Protein 3BQ9 (pdb70)

B-factor: mean 24.82, std 13.05, range [2.0, 100.19]

Secondary structure (DSSP, 8-state):
-EEEE--SSGGGG--HHHHHHHTSGGGHHHHHHHHHHHHHHHT---TTTSTTT-TT-EEEEEEETTEEEEEEES--GGGEETTEEPHHHHHHHHHHHHHHHHHHHH--HHHHHHS-HHHHHHHHHHHHHHTT---TT--S-EEEEE--SS--HHHHHHHHHHHHHHHHTT-EEEE--SSGGGTHHHHHHHHHHHHTT-SS--EEEEE-TTTTTTSPPPTT-SEEEE-SSHHHHHHHHHHH-SEEEE-S-SHHHHHHHHHHHHHHTSGGGTT----EEEEE-GGGHHHHHHHHHHHHHHT-TTGGGG-EEEES-HHHHHHHHHHHHHHHHHHHHHTT--SSS--S----GGGTS-----HHHHHT--B-TTS-HHHHHHHHHHHHHHHHHHHH-HHHHHHHHHH-SEEEEB-HHHHHHHHHHHHHHHHTT-SS-TTS----SEEEE-/-EEEE--SSGGGG--HHHHHHHHSGGGHHHHHHHHHHHHHHHT----TTHHHHSTT-EEEEEEETTEEEEEEES--GGGEETTEE-HHHHHHHHHHHHHHHHHHHH--HHHHHH--HHHHHHHHHHHHHHTT---TT--S-EEEEE--SS--HHHHHHHHHHHHHHHHTT-EEEE--SSGGGTHHHHHHHHHHHHTT-SS--EEEEE-TTTTTTSPPPTT--EEEE-SSHHHHHHHHHHH-SEEEE-S-SHHHHHHHHHHHHHHTSGGGTT----EEEEE-GGGHHHHHHHHHHHHHHT-HHHHTT-EEEES-HHHHHHHHHHHHHHHHHHHHHTT--SSS--S----HHHHSPP---HHHHHT----TTS-HHHHHHHHHHHHHHHHHHHH-HHHHHHHHHH-SEEE---HHHHHHHHHHHHHHHHTT-SS-TTS----SEEE--

Sequence (892 aa):
SLASISSPQGSSMMSLLSQLEIEERRLKASSSNSSQLYKKLFRNCCLAVLNNAGSSADIYDSYKDFEVNIIIRRERGIKKLELIEPPEEAFVVDGEVIIVGIRELLESVLRDILFTGERRYSETTDLEHADSATLTHHVVFDILRNARTTLRRPQEEPNMVVCWGGHSINEIEYKYTKKDVGYHIGLRGLNICTGCGPGAMKGPMMKGATIGHAKQRVEEGGGRYLGLTEPGIIAAEPPNPIVNELVIILPDIEKRLEAFVRCAHGIVIFPGGAGTAEELLYLLGILMMHPDNQRQSLLPVILTGPASSRDYFEALDEFIGATIGDEARQQLYKIIIDDPAAVAQHMHAGMAAVKQYRRDSGDAYYFNWTLKINNEEFQRPFSPTHENVAALNLHPDQPKERLAADLRRAFSSAIVAGNVKKDEGIRQIRKNGVFTIHGEQSLLMMKRLDELLRRAFVEEQGRMKLPGSVYNPCYKVITSLASISPQGSSMMSLLSQLEIERLKASSSNSSQLYKKLFRNCCLAVLNAGSSADIYDSYKDFEVNIIIRRERGIKKLELIEPPEEAFVVDDGGEVIVGIRELLESVLRDILFTGERYSETDLEHADSATLTHHVVFDILRNARTLRRPQEEPNMVVCWGGHSINEIEYKKYTKDVGYHIGLRGLNICTGCGPGAMKGPMKGATIGHAKQRVEEGGGRYLGLTEPGIIAAEPPNPIVNELVIILPDIIEKRLEAFVRCAHGIVIFPGGAGTAEELLYLLGILMMHPDNQRQSLPVILTGPASSRDYFEALDEFIGATIGDEARRQLYKIIIDDPAAVAQQHMHAGMAAVKQYRRRDSGDAYYFNWTLKINNEEFQRPFSPTHENVAALNLHPDQQPKERLAADLRRAFSSAIVAGNVKKDEGIRQIRKNGVFTIHGEQSLLMKRLDELLRAFVEQGRMKLPGSVYNPCYKVIT

Foldseek 3Di:
DKDWAQAPDPLQVQDPVNLVVCVDPVNVVLQVLLQLLLQLQQVQCASVVVCVVPVVWDWHWDADPVTIIIMTTSHDPSQDDPSHGDPLSSLSSVQSVQLSCVCVVPDDPCQQFPDDPVSVLVLLVVQCVSLVVFDQPDFAAEEEEAEFLADDPQFLQLLLLLLLLLLLLVGAYEYQAAHGSRPNSLNNNVNSVVVVVPPDHAYEHEYESFCCNNGPHDSSHNRYTYDHAVLSSLLNRVFQHLEYEYEYFALVSLLSLLLVLLLCVDPLNVLAQYAYEYEGEPVCPVVVVLVLVLCCVQLRPVSSVRYYYDYHDSNVSSVSSSVSSVVNSVSCVVVVHGSRTGPSRDDDCLSRNDADQALVRQAPQERESPPNSSSNSSSSSNNSVLQLCCQRGPVSVVRCVVPNAREHEYDPVSLVSVVVSNVVCQVNCRSHYPDDHDDGSYDRDD/DKDWDDAPDCLQVQDPVNLCVCPDPVNVVLQVLLQLLLQLLQVQCACQVSCVPPVVWDWHFDADPVTTIIMITSHDCSQDDPNHGDVLSSLVSVQSNQLSVVCVVPDDVCQQFPNDPVSNLVLLVSQCVSLVVFDQVDFAAEEEEAEFLAADPQFLQLLLLLLLLLLLLVGAYEYQAAHGSRCNSLNSNVNNVVVVVPPDHAYEHEYESQCCNRGPHDSSHNRYGYRHDPLSSLLNCVFAHLEYEYEYFALVSVLSLLLVLLQCLDPLNVLAQYAYEYEGEPVCPVVVVLVLVLCCVQLHPSRSVRYYYDYHDSNVSSVSSSVSSVVNSVSCVVVVHGSRTGPSRDHHCLSRNDDDLALVSQQPQECERVDNSSSNSSSSSSNSVLQLCCQGGPVSVVNCVVPNAREHEYDDVSLVSVVVSNVVCQVNCRSHYPDDHDDGSHDRDD

Nearest PDB structures (foldseek):
  3bq9-assembly1_A  TM=1.001E+00  e=6.521E-77  Idiomarina baltica OS145
  2pmb-assembly1_D  TM=9.686E-01  e=3.410E-54  Vibrio cholerae
  3gh1-assembly1_D  TM=9.567E-01  e=3.586E-54  Vibrio cholerae O1 biovar El Tor str. N16961
  2pmb-assembly1_A  TM=9.702E-01  e=1.970E-53  Vibrio cholerae
  3gh1-assembly1_A  TM=9.658E-01  e=1.387E-53  Vibrio cholerae O1 biovar El Tor str. N16961

Radius of gyration: 30.79 Å; Cα contacts (8 Å, |Δi|>4): 1807; chains: 2; bounding box: 51×89×60 Å

Structure (mmCIF, N/CA/C/O backbone):
data_3BQ9
#
_entry.id   3BQ9
#
_cell.length_a   98.415
_cell.length_b   171.857
_cell.length_c   57.362
_cell.angle_alpha   90.00
_cell.angle_beta   90.00
_cell.angle_gamma   90.00
#
_symmetry.space_group_name_H-M   'P 21 21 2'
#
loop_
_entity.id
_entity.type
_entity.pdbx_description
1 polymer 'Predicted Rossmann fold nucleotide-binding domain-containing protein'
2 non-polymer 'SULFATE ION'
3 non-polymer GLYCEROL
4 water water
#
loop_
_atom_site.group_PDB
_atom_site.id
_atom_site.type_symbol
_atom_site.label_atom_id
_atom_site.label_alt_id
_atom_site.label_comp_id
_atom_site.label_asym_id
_atom_site.label_entity_id
_atom_site.label_seq_id
_atom_site.pdbx_PDB_ins_code
_atom_site.Cartn_x
_atom_site.Cartn_y
_atom_site.Cartn_z
_atom_site.occupancy
_atom_site.B_iso_or_equiv
_atom_site.auth_seq_id
_atom_site.auth_comp_id
_atom_site.auth_asym_id
_atom_site.auth_atom_id
_atom_site.pdbx_PDB_model_num
ATOM 1 N N . SER A 1 2 ? 20.498 18.715 20.286 1.00 12.65 1 SER A N 1
ATOM 2 C CA . SER A 1 2 ? 19.608 17.597 20.742 1.00 16.85 1 SER A CA 1
ATOM 3 C C . SER A 1 2 ? 18.469 18.136 21.602 1.00 20.33 1 SER A C 1
ATOM 4 O O . SER A 1 2 ? 18.569 19.231 22.161 1.00 18.58 1 SER A O 1
ATOM 7 N N . LEU A 1 3 ? 17.426 17.322 21.749 1.00 17.72 2 LEU A N 1
ATOM 8 C CA . LEU A 1 3 ? 16.233 17.690 22.497 1.00 18.16 2 LEU A CA 1
ATOM 9 C C . LEU A 1 3 ? 15.674 16.499 23.275 1.00 18.15 2 LEU A C 1
ATOM 10 O O . LEU A 1 3 ? 15.352 15.472 22.687 1.00 11.77 2 LEU A O 1
ATOM 15 N N . ALA A 1 4 ? 15.538 16.641 24.593 1.00 13.08 3 ALA A N 1
ATOM 16 C CA . ALA A 1 4 ? 14.754 15.684 25.357 1.00 13.76 3 ALA A CA 1
ATOM 17 C C . ALA A 1 4 ? 13.458 16.359 25.819 1.00 12.74 3 ALA A C 1
ATOM 18 O O . ALA A 1 4 ? 13.478 17.316 26.599 1.00 19.41 3 ALA A O 1
ATOM 20 N N . SER A 1 5 ? 12.336 15.887 25.314 1.00 16.83 4 SER A N 1
ATOM 21 C CA . SER A 1 5 ? 11.074 16.487 25.690 1.00 10.14 4 SER A CA 1
ATOM 22 C C . SER A 1 5 ? 10.404 15.658 26.798 1.00 18.73 4 SER A C 1
ATOM 23 O O . SER A 1 5 ? 9.755 14.645 26.531 1.00 21.60 4 SER A O 1
ATOM 26 N N . ILE A 1 6 ? 10.554 16.108 28.038 1.00 16.36 5 ILE A N 1
ATOM 27 C CA . ILE A 1 6 ? 10.122 15.348 29.204 1.00 17.52 5 ILE A CA 1
ATOM 28 C C . ILE A 1 6 ? 8.679 15.655 29.634 1.00 18.31 5 ILE A C 1
ATOM 29 O O . ILE A 1 6 ? 8.305 16.818 29.791 1.00 18.52 5 ILE A O 1
ATOM 34 N N . SER A 1 7 ? 7.880 14.609 29.835 1.00 17.41 6 SER A N 1
ATOM 35 C CA A SER A 1 7 ? 6.528 14.758 30.366 0.50 13.58 6 SER A CA 1
ATOM 36 C CA B SER A 1 7 ? 6.531 14.772 30.373 0.50 15.69 6 SER A CA 1
ATOM 37 C C . SER A 1 7 ? 6.552 14.686 31.905 1.00 15.57 6 SER A C 1
ATOM 38 O O . SER A 1 7 ? 6.821 13.631 32.472 1.00 17.92 6 SER A O 1
ATOM 43 N N . PRO A 1 8 ? 6.277 15.816 32.590 1.00 19.47 7 PRO A N 1
ATOM 44 C CA . PRO A 1 8 ? 6.373 15.808 34.055 1.00 18.88 7 PRO A CA 1
ATOM 45 C C . PRO A 1 8 ? 5.224 15.015 34.665 1.00 20.10 7 PRO A C 1
ATOM 46 O O . PRO A 1 8 ? 4.148 14.952 34.080 1.00 18.85 7 PRO A O 1
ATOM 50 N N . GLN A 1 9 ? 5.457 14.377 35.805 1.00 20.85 8 GLN A N 1
ATOM 51 C CA . GLN A 1 9 ? 4.409 13.559 36.420 1.00 23.21 8 GLN A CA 1
ATOM 52 C C . GLN A 1 9 ? 3.746 14.267 37.607 1.00 24.92 8 GLN A C 1
ATOM 53 O O . GLN A 1 9 ? 2.714 13.820 38.112 1.00 28.32 8 GLN A O 1
ATOM 59 N N . GLY A 1 10 ? 4.335 15.379 38.034 1.00 24.14 9 GLY A N 1
ATOM 60 C CA . GLY A 1 10 ? 3.836 16.131 39.174 1.00 23.83 9 GLY A CA 1
ATOM 61 C C . GLY A 1 10 ? 3.063 17.369 38.772 1.00 25.83 9 GLY A C 1
ATOM 62 O O . GLY A 1 10 ? 2.439 17.405 37.703 1.00 20.76 9 GLY A O 1
ATOM 63 N N . SER A 1 11 ? 3.141 18.389 39.630 1.00 22.23 10 SER A N 1
ATOM 64 C CA A SER A 1 11 ? 2.385 19.629 39.452 0.50 22.65 10 SER A CA 1
ATOM 65 C CA B SER A 1 11 ? 2.406 19.645 39.470 0.50 22.91 10 SER A CA 1
ATOM 66 C C . SER A 1 11 ? 2.754 20.419 38.195 1.00 20.98 10 SER A C 1
ATOM 67 O O . SER A 1 11 ? 1.942 21.189 37.704 1.00 21.46 10 SER A O 1
ATOM 72 N N . MET A 1 12 ? 3.963 20.221 37.656 1.00 21.82 11 MET A N 1
ATOM 73 C CA A MET A 1 12 ? 4.347 20.906 36.422 0.50 20.47 11 MET A CA 1
ATOM 74 C CA B MET A 1 12 ? 4.356 20.899 36.409 0.50 17.57 11 MET A CA 1
ATOM 75 C C . MET A 1 12 ? 3.406 20.532 35.277 1.00 12.71 11 MET A C 1
ATOM 76 O O . MET A 1 12 ? 3.173 21.340 34.372 1.00 15.69 11 MET A O 1
ATOM 85 N N . SER A 1 13 ? 2.830 19.326 35.350 1.00 13.23 12 SER A N 1
ATOM 86 C CA . SER A 1 13 ? 1.877 18.838 34.338 1.00 15.43 12 SER A CA 1
ATOM 87 C C . SER A 1 13 ? 0.580 19.652 34.292 1.00 18.21 12 SER A C 1
ATOM 88 O O . SER A 1 13 ? -0.179 19.543 33.335 1.00 16.57 12 SER A O 1
ATOM 91 N N . LEU A 1 14 ? 0.338 20.465 35.325 1.00 16.05 13 LEU A N 1
ATOM 92 C CA . LEU A 1 14 ? -0.886 21.264 35.411 1.00 15.50 13 LEU A CA 1
ATOM 93 C C . LEU A 1 14 ? -0.651 22.780 35.406 1.00 18.29 13 LEU A C 1
ATOM 94 O O . LEU A 1 14 ? -1.527 23.550 35.803 1.00 22.77 13 LEU A O 1
ATOM 99 N N . LEU A 1 15 ? 0.529 23.214 34.971 1.00 19.43 14 LEU A N 1
ATOM 100 C CA . LEU A 1 15 ? 0.760 24.639 34.693 1.00 18.37 14 LEU A CA 1
ATOM 101 C C . LEU A 1 15 ? -0.122 25.084 33.533 1.00 19.44 14 LEU A C 1
ATOM 102 O O . LEU A 1 15 ? -0.297 24.346 32.570 1.00 24.58 14 LEU A O 1
ATOM 107 N N . SER A 1 16 ? -0.715 26.269 33.639 1.00 19.85 15 SER A N 1
ATOM 108 C CA . SER A 1 16 ? -1.534 26.780 32.555 1.00 18.52 15 SER A CA 1
ATOM 109 C C . SER A 1 16 ? -0.658 27.616 31.619 1.00 21.44 15 SER A C 1
ATOM 110 O O . SER A 1 16 ? 0.456 28.005 31.988 1.00 13.16 15 SER A O 1
ATOM 113 N N . GLN A 1 17 ? -1.160 27.865 30.411 1.00 22.44 16 GLN A N 1
ATOM 114 C CA . GLN A 1 17 ? -0.481 28.708 29.421 1.00 23.61 16 GLN A CA 1
ATOM 115 C C . GLN A 1 17 ? -0.194 30.096 29.986 1.00 19.43 16 GLN A C 1
ATOM 116 O O . GLN A 1 17 ? 0.909 30.609 29.810 1.00 23.85 16 GLN A O 1
ATOM 122 N N . LEU A 1 18 ? -1.177 30.676 30.685 1.00 26.29 17 LEU A N 1
ATOM 123 C CA . LEU A 1 18 ? -1.022 31.959 31.393 1.00 25.66 17 LEU A CA 1
ATOM 124 C C . LEU A 1 18 ? 0.193 31.958 32.316 1.00 24.01 17 LEU A C 1
ATOM 125 O O . LEU A 1 18 ? 1.006 32.884 32.284 1.00 23.79 17 LEU A O 1
ATOM 130 N N . GLU A 1 19 ? 0.315 30.900 33.119 1.00 21.90 18 GLU A N 1
ATOM 131 C CA . GLU A 1 19 ? 1.416 30.761 34.064 1.00 17.01 18 GLU A CA 1
ATOM 132 C C . GLU A 1 19 ? 2.762 30.568 33.378 1.00 19.14 18 GLU A C 1
ATOM 133 O O . GLU A 1 19 ? 3.767 31.064 33.877 1.00 17.18 18 GLU A O 1
ATOM 139 N N . ILE A 1 20 ? 2.778 29.865 32.245 1.00 16.25 19 ILE A N 1
ATOM 140 C CA . ILE A 1 20 ? 4.027 29.648 31.485 1.00 16.70 19 ILE A CA 1
ATOM 141 C C . ILE A 1 20 ? 4.480 30.976 30.865 1.00 18.80 19 ILE A C 1
ATOM 142 O O . ILE A 1 20 ? 5.657 31.327 30.926 1.00 21.09 19 ILE A O 1
ATOM 147 N N . GLU A 1 21 ? 3.521 31.725 30.322 1.00 17.73 20 GLU A N 1
ATOM 148 C CA A GLU A 1 21 ? 3.775 33.062 29.786 0.50 21.77 20 GLU A CA 1
ATOM 149 C CA B GLU A 1 21 ? 3.784 33.063 29.786 0.50 20.76 20 GLU A CA 1
ATOM 150 C C . GLU A 1 21 ? 4.370 33.992 30.850 1.00 18.89 20 GLU A C 1
ATOM 151 O O . GLU A 1 21 ? 5.285 34.762 30.568 1.00 25.12 20 GLU A O 1
ATOM 162 N N . ARG A 1 22 ? 3.842 33.893 32.072 1.00 21.32 21 ARG A N 1
ATOM 163 C CA A ARG A 1 22 ? 4.316 34.663 33.222 0.50 22.05 21 ARG A CA 1
ATOM 164 C CA B ARG A 1 22 ? 4.317 34.668 33.219 0.50 22.25 21 ARG A CA 1
ATOM 165 C C . ARG A 1 22 ? 5.780 34.349 33.521 1.00 23.38 21 ARG A C 1
ATOM 166 O O . ARG A 1 22 ? 6.594 35.254 33.703 1.00 20.43 21 ARG A O 1
ATOM 181 N N . LEU A 1 23 ? 6.114 33.061 33.553 1.00 20.81 22 LEU A N 1
ATOM 182 C CA . LEU A 1 23 ? 7.486 32.623 33.846 1.00 19.39 22 LEU A CA 1
ATOM 183 C C . LEU A 1 23 ? 8.470 33.078 32.769 1.00 21.16 22 LEU A C 1
ATOM 184 O O . LEU A 1 23 ? 9.644 33.317 33.040 1.00 18.96 22 LEU A O 1
ATOM 189 N N . LYS A 1 24 ? 7.967 33.217 31.549 1.00 18.90 23 LYS A N 1
ATOM 190 C CA . LYS A 1 24 ? 8.781 33.640 30.418 1.00 23.24 23 LYS A CA 1
ATOM 191 C C . LYS A 1 24 ? 8.825 35.162 30.236 1.00 25.25 23 LYS A C 1
ATOM 192 O O . LYS A 1 24 ? 9.467 35.649 29.303 1.00 30.31 23 LYS A O 1
ATOM 198 N N . ALA A 1 25 ? 8.140 35.906 31.107 1.00 24.89 24 ALA A N 1
ATOM 199 C CA . ALA A 1 25 ? 8.164 37.380 31.051 1.00 25.23 24 ALA A CA 1
ATOM 200 C C . ALA A 1 25 ? 9.514 37.952 31.479 1.00 28.72 24 ALA A C 1
ATOM 201 O O . ALA A 1 25 ? 10.250 37.314 32.232 1.00 24.76 24 ALA A O 1
ATOM 203 N N . SER A 1 26 ? 9.808 39.169 31.010 1.00 30.78 25 SER A N 1
ATOM 204 C CA A SER A 1 26 ? 11.061 39.859 31.326 0.50 30.60 25 SER A CA 1
ATOM 205 C CA B SER A 1 26 ? 11.062 39.858 31.324 0.50 31.34 25 SER A CA 1
ATOM 206 C C . SER A 1 26 ? 11.245 40.076 32.826 1.00 30.17 25 SER A C 1
ATOM 207 O O . SER A 1 26 ? 12.365 40.032 33.334 1.00 32.77 25 SER A O 1
ATOM 212 N N . SER A 1 27 ? 10.136 40.301 33.526 1.00 29.23 26 SER A N 1
ATOM 213 C CA . SER A 1 27 ? 10.127 40.470 34.981 1.00 31.81 26 SER A CA 1
ATOM 214 C C . SER A 1 27 ? 10.574 39.226 35.763 1.00 31.50 26 SER A C 1
ATOM 215 O O . SER A 1 27 ? 11.065 39.348 36.886 1.00 30.24 26 SER A O 1
ATOM 218 N N . ASN A 1 28 ? 10.410 38.039 35.173 1.00 27.74 27 ASN A N 1
ATOM 219 C CA . ASN A 1 28 ? 10.815 36.787 35.828 1.00 28.28 27 ASN A CA 1
ATOM 220 C C . ASN A 1 28 ? 12.074 36.136 35.240 1.00 28.92 27 ASN A C 1
ATOM 221 O O . ASN A 1 28 ? 12.336 34.958 35.504 1.00 25.90 27 ASN A O 1
ATOM 226 N N . SER A 1 29 ? 12.850 36.914 34.475 1.00 26.47 28 SER A N 1
ATOM 227 C CA A SER A 1 29 ? 14.010 36.396 33.739 0.50 24.72 28 SER A CA 1
ATOM 228 C CA B SER A 1 29 ? 14.006 36.392 33.740 0.50 26.19 28 SER A CA 1
ATOM 229 C C . SER A 1 29 ? 15.090 35.816 34.643 1.00 23.11 28 SER A C 1
ATOM 230 O O . SER A 1 29 ? 15.683 34.783 34.314 1.00 23.78 28 SER A O 1
ATOM 235 N N . GLN A 1 30 ? 15.335 36.478 35.775 1.00 18.84 29 GLN A N 1
ATOM 236 C CA . GLN A 1 30 ? 16.339 36.022 36.759 1.00 22.22 29 GLN A CA 1
ATOM 237 C C . GLN A 1 30 ? 15.957 34.675 37.378 1.00 21.30 29 GLN A C 1
ATOM 238 O O . GLN A 1 30 ? 16.809 33.798 37.579 1.00 15.52 29 GLN A O 1
ATOM 244 N N . LEU A 1 31 ? 14.661 34.529 37.647 1.00 19.62 30 LEU A N 1
ATOM 245 C CA . LEU A 1 31 ? 14.061 33.321 38.188 1.00 20.94 30 LEU A CA 1
ATOM 246 C C . LEU A 1 31 ? 14.092 32.149 37.204 1.00 22.37 30 LEU A C 1
ATOM 247 O O . LEU A 1 31 ? 14.337 31.013 37.612 1.00 19.82 30 LEU A O 1
ATOM 252 N N . TYR A 1 32 ? 13.818 32.426 35.924 1.00 16.97 31 TYR A N 1
ATOM 253 C CA . TYR A 1 32 ? 13.866 31.393 34.887 1.00 17.62 31 TYR A CA 1
ATOM 254 C C . TYR A 1 32 ? 15.293 30.913 34.686 1.00 19.74 31 TYR A C 1
ATOM 255 O O . TYR A 1 32 ? 15.506 29.719 34.474 1.00 24.38 31 TYR A O 1
ATOM 264 N N . LYS A 1 33 ? 16.258 31.835 34.771 1.00 15.47 32 LYS A N 1
ATOM 265 C CA A LYS A 1 33 ? 17.676 31.476 34.664 0.50 18.94 32 LYS A CA 1
ATOM 266 C CA B LYS A 1 33 ? 17.682 31.480 34.666 0.50 18.72 32 LYS A CA 1
ATOM 267 C C . LYS A 1 33 ? 18.120 30.602 35.839 1.00 17.06 32 LYS A C 1
ATOM 268 O O . LYS A 1 33 ? 18.833 29.613 35.652 1.00 18.14 32 LYS A O 1
ATOM 279 N N . LEU A 1 34 ? 17.680 30.963 37.044 1.00 14.98 33 LEU A N 1
ATOM 280 C CA . LEU A 1 34 ? 17.958 30.178 38.245 1.00 18.33 33 LEU A CA 1
ATOM 281 C C . LEU A 1 34 ? 17.537 28.717 38.064 1.00 13.73 33 LEU A C 1
ATOM 282 O O . LEU A 1 34 ? 18.283 27.782 38.410 1.00 16.97 33 LEU A O 1
ATOM 287 N N . PHE A 1 35 ? 16.359 28.529 37.475 1.00 13.48 34 PHE A N 1
ATOM 288 C CA . PHE A 1 35 ? 15.861 27.196 37.107 1.00 12.22 34 PHE A CA 1
ATOM 289 C C . PHE A 1 35 ? 16.751 26.480 36.084 1.00 16.39 34 PHE A C 1
ATOM 290 O O . PHE A 1 35 ? 17.071 25.300 36.261 1.00 16.39 34 PHE A O 1
ATOM 298 N N . ARG A 1 36 ? 17.178 27.197 35.045 1.00 15.38 35 ARG A N 1
ATOM 299 C CA . ARG A 1 36 ? 18.080 26.627 34.045 1.00 10.73 35 ARG A CA 1
ATOM 300 C C . ARG A 1 36 ? 19.385 26.192 34.711 1.00 12.71 35 ARG A C 1
ATOM 301 O O . ARG A 1 36 ? 19.888 25.101 34.423 1.00 10.06 35 ARG A O 1
ATOM 309 N N . ASN A 1 37 ? 19.912 27.040 35.602 1.00 8.38 36 ASN A N 1
ATOM 310 C CA . ASN A 1 37 ? 21.232 26.793 36.213 1.00 17.45 36 ASN A CA 1
ATOM 311 C C . ASN A 1 37 ? 21.165 25.616 37.166 1.00 17.36 36 ASN A C 1
ATOM 312 O O . ASN A 1 37 ? 22.089 24.817 37.227 1.00 16.66 36 ASN A O 1
ATOM 317 N N . CYS A 1 38 ? 20.062 25.519 37.905 1.00 17.09 37 CYS A N 1
ATOM 318 C CA . CYS A 1 38 ? 19.831 24.425 38.856 1.00 16.85 37 CYS A CA 1
ATOM 319 C C . CYS A 1 38 ? 19.565 23.087 38.174 1.00 16.56 37 CYS A C 1
ATOM 320 O O . CYS A 1 38 ? 20.024 22.062 38.654 1.00 14.83 37 CYS A O 1
ATOM 323 N N . CYS A 1 39 ? 18.818 23.101 37.065 1.00 10.68 38 CYS A N 1
ATOM 324 C CA . CYS A 1 39 ? 18.709 21.936 36.181 1.00 14.02 38 CYS A CA 1
ATOM 325 C C . CYS A 1 39 ? 20.043 21.427 35.675 1.00 15.33 38 CYS A C 1
ATOM 326 O O . CYS A 1 39 ? 20.260 20.221 35.659 1.00 15.05 38 CYS A O 1
ATOM 329 N N . LEU A 1 40 ? 20.920 22.340 35.252 1.00 14.57 39 LEU A N 1
ATOM 330 C CA . LEU A 1 40 ? 22.239 21.951 34.716 1.00 14.79 39 LEU A CA 1
ATOM 331 C C . LEU A 1 40 ? 23.045 21.210 35.764 1.00 16.77 39 LEU A C 1
ATOM 332 O O . LEU A 1 40 ? 23.629 20.165 35.470 1.00 12.84 39 LEU A O 1
ATOM 337 N N . ALA A 1 41 ? 23.055 21.756 36.981 1.00 13.82 40 ALA A N 1
ATOM 338 C CA . ALA A 1 41 ? 23.724 21.137 38.123 1.00 16.80 40 ALA A CA 1
ATOM 339 C C . ALA A 1 41 ? 23.224 19.718 38.386 1.00 15.04 40 ALA A C 1
ATOM 340 O O . ALA A 1 41 ? 24.013 18.814 38.622 1.00 21.40 40 ALA A O 1
ATOM 342 N N . VAL A 1 42 ? 21.918 19.515 38.320 1.00 11.85 41 VAL A N 1
ATOM 343 C CA . VAL A 1 42 ? 21.358 18.182 38.514 1.00 13.76 41 VAL A CA 1
ATOM 344 C C . VAL A 1 42 ? 21.751 17.212 37.369 1.00 17.51 41 VAL A C 1
ATOM 345 O O . VAL A 1 42 ? 22.111 16.059 37.615 1.00 15.69 41 VAL A O 1
ATOM 349 N N . LEU A 1 43 ? 21.694 17.691 36.127 1.00 16.98 42 LEU A N 1
ATOM 350 C CA . LEU A 1 43 ? 22.007 16.851 34.967 1.00 12.87 42 LEU A CA 1
ATOM 351 C C . LEU A 1 43 ? 23.478 16.447 34.851 1.00 18.90 42 LEU A C 1
ATOM 352 O O . LEU A 1 43 ? 23.761 15.325 34.439 1.00 22.26 42 LEU A O 1
ATOM 357 N N . ASN A 1 44 ? 24.395 17.353 35.196 1.00 18.00 43 ASN A N 1
ATOM 358 C CA A ASN A 1 44 ? 25.832 17.037 35.116 0.50 26.46 43 ASN A CA 1
ATOM 359 C CA B ASN A 1 44 ? 25.839 17.087 35.128 0.50 25.23 43 ASN A CA 1
ATOM 360 C C . ASN A 1 44 ? 26.448 16.654 36.466 1.00 27.81 43 ASN A C 1
ATOM 361 O O . ASN A 1 44 ? 27.641 16.879 36.722 1.00 32.44 43 ASN A O 1
ATOM 370 N N . ALA A 1 45 ? 25.640 16.037 37.325 1.00 23.29 44 ALA A N 1
ATOM 371 C CA . ALA A 1 45 ? 26.130 15.603 38.638 1.00 31.90 44 ALA A CA 1
ATOM 372 C C . ALA A 1 45 ? 27.231 14.546 38.545 1.00 38.10 44 ALA A C 1
ATOM 373 O O . ALA A 1 45 ? 28.131 14.514 39.387 1.00 43.57 44 ALA A O 1
ATOM 375 N N . GLY A 1 46 ? 27.165 13.706 37.510 1.00 42.67 45 GLY A N 1
ATOM 376 C CA . GLY A 1 46 ? 28.137 12.621 37.329 1.00 48.67 45 GLY A CA 1
ATOM 377 C C . GLY A 1 46 ? 28.456 12.358 35.869 1.00 51.65 45 GLY A C 1
ATOM 378 O O . GLY A 1 46 ? 28.823 13.278 35.137 1.00 55.52 45 GLY A O 1
ATOM 379 N N . SER A 1 51 ? 34.379 25.855 40.006 1.00 83.00 50 SER A N 1
ATOM 380 C CA . SER A 1 51 ? 33.442 24.766 40.265 1.00 83.80 50 SER A CA 1
ATOM 381 C C . SER A 1 51 ? 32.016 25.155 39.858 1.00 84.03 50 SER A C 1
ATOM 382 O O . SER A 1 51 ? 31.313 24.369 39.219 1.00 83.28 50 SER A O 1
ATOM 385 N N . SER A 1 52 ? 31.601 26.365 40.239 1.00 84.24 51 SER A N 1
ATOM 386 C CA . SER A 1 52 ? 30.387 26.990 39.701 1.00 84.21 51 SER A CA 1
ATOM 387 C C . SER A 1 52 ? 30.779 28.056 38.673 1.00 87.06 51 SER A C 1
ATOM 388 O O . SER A 1 52 ? 30.119 29.086 38.532 1.00 87.59 51 SER A O 1
ATOM 391 N N . ALA A 1 53 ? 31.882 27.788 37.978 1.00 90.95 52 ALA A N 1
ATOM 392 C CA . ALA A 1 53 ? 32.382 28.601 36.873 1.00 93.47 52 ALA A CA 1
ATOM 393 C C . ALA A 1 53 ? 33.100 27.668 35.897 1.00 94.62 52 ALA A C 1
ATOM 394 O O . ALA A 1 53 ? 33.495 28.074 34.799 1.00 94.97 52 ALA A O 1
ATOM 396 N N . ASP A 1 54 ? 33.255 26.413 36.320 1.00 96.22 53 ASP A N 1
ATOM 397 C CA . ASP A 1 54 ? 33.889 25.363 35.526 1.00 97.39 53 ASP A CA 1
ATOM 398 C C . ASP A 1 54 ? 32.906 24.679 34.579 1.00 97.67 53 ASP A C 1
ATOM 399 O O . ASP A 1 54 ? 33.208 24.507 33.395 1.00 98.31 53 ASP A O 1
ATOM 404 N N . ILE A 1 55 ? 31.739 24.288 35.095 1.00 96.96 54 ILE A N 1
ATOM 405 C CA . ILE A 1 55 ? 30.743 23.572 34.280 1.00 97.06 54 ILE A CA 1
ATOM 406 C C . ILE A 1 55 ? 29.770 24.495 33.527 1.00 94.95 54 ILE A C 1
ATOM 407 O O . ILE A 1 55 ? 29.130 24.065 32.560 1.00 94.41 54 ILE A O 1
ATOM 412 N N . TYR A 1 56 ? 29.669 25.751 33.968 1.00 92.44 55 TYR A N 1
ATOM 413 C CA . TYR A 1 56 ? 28.821 26.746 33.299 1.00 89.78 55 TYR A CA 1
ATOM 414 C C . TYR A 1 56 ? 29.402 27.209 31.958 1.00 88.22 55 TYR A C 1
ATOM 415 O O . TYR A 1 56 ? 28.654 27.578 31.049 1.00 89.19 55 TYR A O 1
ATOM 424 N N . ASP A 1 57 ? 30.730 27.182 31.842 1.00 84.00 56 ASP A N 1
ATOM 425 C CA . ASP A 1 57 ? 31.413 27.512 30.588 1.00 79.68 56 ASP A CA 1
ATOM 426 C C . ASP A 1 57 ? 31.647 26.274 29.707 1.00 75.56 56 ASP A C 1
ATOM 427 O O . ASP A 1 57 ? 32.270 26.361 28.644 1.00 75.38 56 ASP A O 1
ATOM 432 N N . SER A 1 58 ? 31.128 25.133 30.155 1.00 69.68 57 SER A N 1
ATOM 433 C CA . SER A 1 58 ? 31.276 23.864 29.446 1.00 64.48 57 SER A CA 1
ATOM 434 C C . SER A 1 58 ? 29.952 23.372 28.854 1.00 58.33 57 SER A C 1
ATOM 435 O O . SER A 1 58 ? 29.943 22.511 27.969 1.00 58.54 57 SER A O 1
ATOM 438 N N . TYR A 1 59 ? 28.844 23.915 29.358 1.00 49.29 58 TYR A N 1
ATOM 439 C CA . TYR A 1 59 ? 27.514 23.634 28.823 1.00 39.04 58 TYR A CA 1
ATOM 440 C C . TYR A 1 59 ? 26.772 24.938 28.575 1.00 35.10 58 TYR A C 1
ATOM 441 O O . TYR A 1 59 ? 25.637 25.104 29.011 1.00 30.38 58 TYR A O 1
ATOM 450 N N . LYS A 1 60 ? 27.428 25.855 27.865 1.00 29.60 59 LYS A N 1
ATOM 451 C CA . LYS A 1 60 ? 26.857 27.147 27.493 1.00 29.63 59 LYS A CA 1
ATOM 452 C C . LYS A 1 60 ? 25.609 26.987 26.623 1.00 26.94 59 LYS A C 1
ATOM 453 O O . LYS A 1 60 ? 24.683 27.797 26.704 1.00 25.88 59 LYS A O 1
ATOM 459 N N . ASP A 1 61 ? 25.593 25.923 25.817 1.00 26.56 60 ASP A N 1
ATOM 460 C CA . ASP A 1 61 ? 24.500 25.622 24.887 1.00 22.65 60 ASP A CA 1
ATOM 461 C C . ASP A 1 61 ? 23.270 25.004 25.548 1.00 21.50 60 ASP A C 1
ATOM 462 O O . ASP A 1 61 ? 22.187 24.972 24.942 1.00 18.65 60 ASP A O 1
ATOM 467 N N . PHE A 1 62 ? 23.442 24.502 26.772 1.00 15.78 61 PHE A N 1
ATOM 468 C CA . PHE A 1 62 ? 22.329 23.932 27.530 1.00 19.32 61 PHE A CA 1
ATOM 469 C C . PHE A 1 62 ? 21.249 24.980 27.822 1.00 16.91 61 PHE A C 1
ATOM 470 O O . PHE A 1 62 ? 21.542 26.088 28.291 1.00 19.53 61 PHE A O 1
ATOM 478 N N . GLU A 1 63 ? 20.003 24.622 27.536 1.00 18.55 62 GLU A N 1
ATOM 479 C CA . GLU A 1 63 ? 18.872 25.495 27.839 1.00 14.80 62 GLU A CA 1
ATOM 480 C C . GLU A 1 63 ? 17.669 24.653 28.256 1.00 12.17 62 GLU A C 1
ATOM 481 O O . GLU A 1 63 ? 17.585 23.470 27.933 1.00 15.29 62 GLU A O 1
ATOM 487 N N . VAL A 1 64 ? 16.746 25.272 28.986 1.00 12.65 63 VAL A N 1
ATOM 488 C CA . VAL A 1 64 ? 15.453 24.646 29.278 1.00 13.80 63 VAL A CA 1
ATOM 489 C C . VAL A 1 64 ? 14.329 25.421 28.597 1.00 16.46 63 VAL A C 1
ATOM 490 O O . VAL A 1 64 ? 14.472 26.617 28.316 1.00 13.42 63 VAL A O 1
ATOM 494 N N . ASN A 1 65 ? 13.221 24.735 28.333 1.00 12.97 64 ASN A N 1
ATOM 495 C CA . ASN A 1 65 ? 12.057 25.359 27.719 1.00 13.05 64 ASN A CA 1
ATOM 496 C C . ASN A 1 65 ? 10.783 24.658 28.145 1.00 15.27 64 ASN A C 1
ATOM 497 O O . ASN A 1 65 ? 10.491 23.546 27.681 1.00 19.81 64 ASN A O 1
ATOM 502 N N . ILE A 1 66 ? 10.027 25.297 29.035 1.00 13.94 65 ILE A N 1
ATOM 503 C CA . ILE A 1 66 ? 8.730 24.766 29.467 1.00 12.45 65 ILE A CA 1
ATOM 504 C C . ILE A 1 66 ? 7.707 25.249 28.460 1.00 17.24 65 ILE A C 1
ATOM 505 O O . ILE A 1 66 ? 7.596 26.459 28.233 1.00 14.04 65 ILE A O 1
ATOM 510 N N . ILE A 1 67 ? 6.977 24.313 27.848 1.00 17.53 66 ILE A N 1
ATOM 511 C CA A ILE A 1 67 ? 6.030 24.635 26.794 0.50 13.71 66 ILE A CA 1
ATOM 512 C CA B ILE A 1 67 ? 5.977 24.650 26.814 0.50 17.27 66 ILE A CA 1
ATOM 513 C C . ILE A 1 67 ? 4.774 23.732 26.846 1.00 15.05 66 ILE A C 1
ATOM 514 O O . ILE A 1 67 ? 4.867 22.537 27.166 1.00 16.17 66 ILE A O 1
ATOM 523 N N . ARG A 1 68 ? 3.616 24.309 26.545 1.00 16.52 67 ARG A N 1
ATOM 524 C CA . ARG A 1 68 ? 2.408 23.534 26.371 1.00 19.41 67 ARG A CA 1
ATOM 525 C C . ARG A 1 68 ? 2.424 22.957 24.957 1.00 16.62 67 ARG A C 1
ATOM 526 O O . ARG A 1 68 ? 2.463 23.701 23.978 1.00 15.81 67 ARG A O 1
ATOM 534 N N . ARG A 1 69 ? 2.414 21.633 24.860 1.00 14.86 68 ARG A N 1
ATOM 535 C CA . ARG A 1 69 ? 2.159 20.943 23.594 1.00 17.46 68 ARG A CA 1
ATOM 536 C C . ARG A 1 69 ? 0.739 20.361 23.592 1.00 18.33 68 ARG A C 1
ATOM 537 O O . ARG A 1 69 ? 0.064 20.402 24.625 1.00 18.14 68 ARG A O 1
ATOM 545 N N . GLU A 1 70 ? 0.284 19.822 22.453 1.00 23.39 69 GLU A N 1
ATOM 546 C CA . GLU A 1 70 ? -1.084 19.245 22.336 1.00 20.85 69 GLU A CA 1
ATOM 547 C C . GLU A 1 70 ? -1.321 18.077 23.288 1.00 23.52 69 GLU A C 1
ATOM 548 O O . GLU A 1 70 ? -2.437 17.877 23.758 1.00 29.74 69 GLU A O 1
ATOM 554 N N . ARG A 1 71 ? -0.261 17.322 23.564 1.00 21.03 70 ARG A N 1
ATOM 555 C CA . ARG A 1 71 ? -0.304 16.167 24.467 1.00 26.46 70 ARG A CA 1
ATOM 556 C C . ARG A 1 71 ? -0.023 16.533 25.930 1.00 25.04 70 ARG A C 1
ATOM 557 O O . ARG A 1 71 ? -0.043 15.663 26.796 1.00 28.12 70 ARG A O 1
ATOM 565 N N . GLY A 1 72 ? 0.237 17.812 26.196 1.00 19.50 71 GLY A N 1
ATOM 566 C CA . GLY A 1 72 ? 0.416 18.309 27.555 1.00 19.42 71 GLY A CA 1
ATOM 567 C C . GLY A 1 72 ? 1.628 19.209 27.694 1.00 18.74 71 GLY A C 1
ATOM 568 O O . GLY A 1 72 ? 2.264 19.563 26.702 1.00 19.59 71 GLY A O 1
ATOM 569 N N . ILE A 1 73 ? 1.938 19.571 28.937 1.00 16.26 72 ILE A N 1
ATOM 570 C CA . ILE A 1 73 ? 3.083 20.418 29.266 1.00 15.77 72 ILE A CA 1
ATOM 571 C C . ILE A 1 73 ? 4.355 19.598 29.139 1.00 15.05 72 ILE A C 1
ATOM 572 O O . ILE A 1 73 ? 4.416 18.474 29.621 1.00 19.19 72 ILE A O 1
ATOM 577 N N . LYS A 1 74 ? 5.376 20.162 28.506 1.00 15.63 73 LYS A N 1
ATOM 578 C CA A LYS A 1 74 ? 6.643 19.468 28.367 0.50 13.36 73 LYS A CA 1
ATOM 579 C CA B LYS A 1 74 ? 6.645 19.472 28.362 0.50 11.04 73 LYS A CA 1
ATOM 580 C C . LYS A 1 74 ? 7.788 20.300 28.923 1.00 9.97 73 LYS A C 1
ATOM 581 O O . LYS A 1 74 ? 7.788 21.526 28.806 1.00 14.10 73 LYS A O 1
ATOM 592 N N . LEU A 1 75 ? 8.747 19.618 29.539 1.00 13.12 74 LEU A N 1
ATOM 593 C CA . LEU A 1 75 ? 10.009 20.237 29.922 1.00 11.90 74 LEU A CA 1
ATOM 594 C C . LEU A 1 75 ? 10.995 19.827 28.841 1.00 14.42 74 LEU A C 1
ATOM 595 O O . LEU A 1 75 ? 11.378 18.667 28.761 1.00 16.25 74 LEU A O 1
ATOM 600 N N . GLU A 1 76 ? 11.374 20.777 27.993 1.00 13.90 75 GLU A N 1
ATOM 601 C CA . GLU A 1 76 ? 12.404 20.535 26.996 1.00 15.74 75 GLU A CA 1
ATOM 602 C C . GLU A 1 76 ? 13.776 20.812 27.604 1.00 15.61 75 GLU A C 1
ATOM 603 O O . GLU A 1 76 ? 14.006 21.884 28.175 1.00 14.30 75 GLU A O 1
ATOM 609 N N . LEU A 1 77 ? 14.661 19.825 27.506 1.00 15.36 76 LEU A N 1
ATOM 610 C CA . LEU A 1 77 ? 16.077 20.001 27.818 1.00 17.17 76 LEU A CA 1
ATOM 611 C C . LEU A 1 77 ? 16.818 20.027 26.494 1.00 12.44 76 LEU A C 1
ATOM 612 O O . LEU A 1 77 ? 16.753 19.077 25.708 1.00 12.58 76 LEU A O 1
ATOM 617 N N . ILE A 1 78 ? 17.509 21.134 26.260 1.00 12.45 77 ILE A N 1
ATOM 618 C CA . ILE A 1 78 ? 18.132 21.402 24.985 1.00 12.94 77 ILE A CA 1
ATOM 619 C C . ILE A 1 78 ? 19.627 21.280 25.214 1.00 11.49 77 ILE A C 1
ATOM 620 O O . ILE A 1 78 ? 20.186 21.958 26.070 1.00 17.24 77 ILE A O 1
ATOM 625 N N . GLU A 1 79 ? 20.247 20.370 24.474 1.00 15.17 78 GLU A N 1
ATOM 626 C CA . GLU A 1 79 ? 21.649 20.015 24.672 1.00 17.15 78 GLU A CA 1
ATOM 627 C C . GLU A 1 79 ? 21.999 19.682 26.142 1.00 17.47 78 GLU A C 1
ATOM 628 O O . GLU A 1 79 ? 22.925 20.276 26.699 1.00 19.28 78 GLU A O 1
ATOM 634 N N . PRO A 1 80 ? 21.259 18.737 26.774 1.00 15.63 79 PRO A N 1
ATOM 635 C CA . PRO A 1 80 ? 21.600 18.376 28.151 1.00 16.88 79 PRO A CA 1
ATOM 636 C C . PRO A 1 80 ? 22.841 17.477 28.199 1.00 21.66 79 PRO A C 1
ATOM 637 O O . PRO A 1 80 ? 23.171 16.838 27.187 1.00 19.31 79 PRO A O 1
ATOM 641 N N . PRO A 1 81 ? 23.535 17.433 29.360 1.00 22.70 80 PRO A N 1
ATOM 642 C CA . PRO A 1 81 ? 24.596 16.447 29.603 1.00 21.90 80 PRO A CA 1
ATOM 643 C C . PRO A 1 81 ? 24.109 15.020 29.333 1.00 25.11 80 PRO A C 1
ATOM 644 O O . PRO A 1 81 ? 23.033 14.628 29.800 1.00 22.86 80 PRO A O 1
ATOM 648 N N . GLU A 1 82 ? 24.889 14.257 28.575 1.00 25.79 81 GLU A N 1
ATOM 649 C CA . GLU A 1 82 ? 24.456 12.928 28.144 1.00 30.58 81 GLU A CA 1
ATOM 650 C C . GLU A 1 82 ? 24.468 11.869 29.260 1.00 25.41 81 GLU A C 1
ATOM 651 O O . GLU A 1 82 ? 23.731 10.890 29.184 1.00 28.48 81 GLU A O 1
ATOM 657 N N . GLU A 1 83 ? 25.273 12.095 30.300 1.00 27.10 82 GLU A N 1
ATOM 658 C CA . GLU A 1 83 ? 25.362 11.210 31.480 1.00 28.39 82 GLU A CA 1
ATOM 659 C C . GLU A 1 83 ? 24.010 11.033 32.181 1.00 26.48 82 GLU A C 1
ATOM 660 O O . GLU A 1 83 ? 23.765 10.045 32.869 1.00 28.63 82 GLU A O 1
ATOM 666 N N . ALA A 1 84 ? 23.129 12.003 31.989 1.00 19.98 83 ALA A N 1
ATOM 667 C CA . ALA A 1 84 ? 21.832 11.996 32.631 1.00 13.76 83 ALA A CA 1
ATOM 668 C C . ALA A 1 84 ? 20.852 11.074 31.913 1.00 16.34 83 ALA A C 1
ATOM 669 O O . ALA A 1 84 ? 19.705 10.952 32.325 1.00 15.99 83 ALA A O 1
ATOM 671 N N . PHE A 1 85 ? 21.306 10.440 30.833 1.00 10.20 84 PHE A N 1
ATOM 672 C CA . PHE A 1 85 ? 20.440 9.633 29.962 1.00 16.03 84 PHE A CA 1
ATOM 673 C C . PHE A 1 85 ? 20.999 8.240 29.721 1.00 20.27 84 PHE A C 1
ATOM 674 O O . PHE A 1 85 ? 22.215 8.048 29.609 1.00 23.19 84 PHE A O 1
ATOM 682 N N . VAL A 1 86 ? 20.098 7.268 29.672 1.00 22.16 85 VAL A N 1
ATOM 683 C CA A VAL A 1 86 ? 20.436 5.879 29.365 0.50 23.39 85 VAL A CA 1
ATOM 684 C CA B VAL A 1 86 ? 20.473 5.907 29.304 0.50 27.03 85 VAL A CA 1
ATOM 685 C C . VAL A 1 86 ? 19.553 5.472 28.178 1.00 28.85 85 VAL A C 1
ATOM 686 O O . VAL A 1 86 ? 18.325 5.483 28.302 1.00 32.86 85 VAL A O 1
ATOM 693 N N . ASP A 1 87 ? 20.177 5.148 27.042 1.00 36.97 86 ASP A N 1
ATOM 694 C CA . ASP A 1 87 ? 19.482 4.874 25.772 1.00 42.97 86 ASP A CA 1
ATOM 695 C C . ASP A 1 87 ? 18.523 5.996 25.352 1.00 39.38 86 ASP A C 1
ATOM 696 O O . ASP A 1 87 ? 17.468 5.736 24.767 1.00 42.67 86 ASP A O 1
ATOM 701 N N . GLY A 1 88 ? 18.894 7.235 25.674 1.00 35.02 87 GLY A N 1
ATOM 702 C CA . GLY A 1 88 ? 18.116 8.412 25.285 1.00 31.81 87 GLY A CA 1
ATOM 703 C C . GLY A 1 88 ? 16.946 8.799 26.177 1.00 26.23 87 GLY A C 1
ATOM 704 O O . GLY A 1 88 ? 16.343 9.851 25.968 1.00 27.14 87 GLY A O 1
ATOM 705 N N . GLU A 1 89 ? 16.625 7.960 27.165 1.00 24.17 88 GLU A N 1
ATOM 706 C CA . GLU A 1 89 ? 15.575 8.247 28.157 1.00 24.25 88 GLU A CA 1
ATOM 707 C C . GLU A 1 89 ? 16.220 8.820 29.410 1.00 25.56 88 GLU A C 1
ATOM 708 O O . GLU A 1 89 ? 17.272 8.322 29.847 1.00 20.07 88 GLU A O 1
ATOM 714 N N . VAL A 1 90 ? 15.594 9.848 29.993 1.00 17.56 89 VAL A N 1
ATOM 715 C CA . VAL A 1 90 ? 16.129 10.485 31.191 1.00 18.46 89 VAL A CA 1
ATOM 716 C C . VAL A 1 90 ? 16.017 9.495 32.352 1.00 10.10 89 VAL A C 1
ATOM 717 O O . VAL A 1 90 ? 15.011 8.784 32.470 1.00 12.52 89 VAL A O 1
ATOM 721 N N . ILE A 1 91 ? 17.080 9.398 33.149 1.00 13.17 90 ILE A N 1
ATOM 722 C CA A ILE A 1 91 ? 17.070 8.574 34.359 0.50 14.55 90 ILE A CA 1
ATOM 723 C CA B ILE A 1 91 ? 17.067 8.562 34.344 0.50 12.05 90 ILE A CA 1
ATOM 724 C C . ILE A 1 91 ? 15.894 9.052 35.207 1.00 12.03 90 ILE A C 1
ATOM 725 O O . ILE A 1 91 ? 15.755 10.238 35.452 1.00 16.94 90 ILE A O 1
ATOM 734 N N . VAL A 1 92 ? 15.037 8.124 35.615 1.00 14.26 91 VAL A N 1
ATOM 735 C CA . VAL A 1 92 ? 13.798 8.465 36.330 1.00 14.91 91 VAL A CA 1
ATOM 736 C C . VAL A 1 92 ? 13.996 9.380 37.547 1.00 15.01 91 VAL A C 1
ATOM 737 O O . VAL A 1 92 ? 13.247 10.349 37.713 1.00 15.64 91 VAL A O 1
ATOM 741 N N . GLY A 1 93 ? 15.013 9.094 38.362 1.00 10.42 92 GLY A N 1
ATOM 742 C CA . GLY A 1 93 ? 15.283 9.874 39.576 1.00 13.02 92 GLY A CA 1
ATOM 743 C C . GLY A 1 93 ? 15.720 11.293 39.267 1.00 18.34 92 GLY A C 1
ATOM 744 O O . GLY A 1 93 ? 15.336 12.229 39.977 1.00 15.75 92 GLY A O 1
ATOM 745 N N . ILE A 1 94 ? 16.530 11.438 38.213 1.00 10.32 93 ILE A N 1
ATOM 746 C CA . ILE A 1 94 ? 16.854 12.737 37.627 1.00 13.96 93 ILE A CA 1
ATOM 747 C C . ILE A 1 94 ? 15.602 13.521 37.212 1.00 12.42 93 ILE A C 1
ATOM 748 O O . ILE A 1 94 ? 15.501 14.710 37.527 1.00 15.80 93 ILE A O 1
ATOM 753 N N . ARG A 1 95 ? 14.638 12.871 36.556 1.00 13.54 94 ARG A N 1
ATOM 754 C CA . ARG A 1 95 ? 13.370 13.563 36.261 1.00 11.77 94 ARG A CA 1
ATOM 755 C C . ARG A 1 95 ? 12.672 14.042 37.530 1.00 16.35 94 ARG A C 1
ATOM 756 O O . ARG A 1 95 ? 12.141 15.161 37.574 1.00 12.30 94 ARG A O 1
ATOM 764 N N . GLU A 1 96 ? 12.678 13.198 38.560 1.00 18.10 95 GLU A N 1
ATOM 765 C CA . GLU A 1 96 ? 12.104 13.576 39.840 1.00 13.91 95 GLU A CA 1
ATOM 766 C C . GLU A 1 96 ? 12.857 14.754 40.442 1.00 8.00 95 GLU A C 1
ATOM 767 O O . GLU A 1 96 ? 12.240 15.693 40.928 1.00 10.55 95 GLU A O 1
ATOM 773 N N . LEU A 1 97 ? 14.183 14.749 40.354 1.00 13.69 96 LEU A N 1
ATOM 774 C CA . LEU A 1 97 ? 14.959 15.887 40.835 1.00 6.75 96 LEU A CA 1
ATOM 775 C C . LEU A 1 97 ? 14.641 17.188 40.090 1.00 13.92 96 LEU A C 1
ATOM 776 O O . LEU A 1 97 ? 14.416 18.218 40.732 1.00 13.85 96 LEU A O 1
ATOM 781 N N . LEU A 1 98 ? 14.588 17.133 38.753 1.00 9.55 97 LEU A N 1
ATOM 782 C CA . LEU A 1 98 ? 14.232 18.292 37.933 1.00 13.04 97 LEU A CA 1
ATOM 783 C C . LEU A 1 98 ? 12.864 18.858 38.340 1.00 11.95 97 LEU A C 1
ATOM 784 O O . LEU A 1 98 ? 12.685 20.072 38.405 1.00 12.39 97 LEU A O 1
ATOM 789 N N . GLU A 1 99 ? 11.915 17.977 38.626 1.00 14.35 98 GLU A N 1
ATOM 790 C CA . GLU A 1 99 ? 10.577 18.414 39.038 1.00 12.63 98 GLU A CA 1
ATOM 791 C C . GLU A 1 99 ? 10.567 19.107 40.415 1.00 17.75 98 GLU A C 1
ATOM 792 O O . GLU A 1 99 ? 9.788 20.055 40.638 1.00 16.42 98 GLU A O 1
ATOM 798 N N . SER A 1 100 ? 11.452 18.670 41.319 1.00 14.11 99 SER A N 1
ATOM 799 C CA . SER A 1 100 ? 11.534 19.266 42.650 1.00 15.87 99 SER A CA 1
ATOM 800 C C . SER A 1 100 ? 12.249 20.617 42.624 1.00 13.84 99 SER A C 1
ATOM 801 O O . SER A 1 100 ? 12.011 21.479 43.478 1.00 12.12 99 SER A O 1
ATOM 804 N N . VAL A 1 101 ? 13.163 20.772 41.671 1.00 12.64 100 VAL A N 1
ATOM 805 C CA . VAL A 1 101 ? 13.863 22.044 41.462 1.00 12.41 100 VAL A CA 1
ATOM 806 C C . VAL A 1 101 ? 12.839 23.114 41.081 1.00 15.80 100 VAL A C 1
ATOM 807 O O . VAL A 1 101 ? 12.798 24.200 41.689 1.00 11.57 100 VAL A O 1
ATOM 811 N N . LEU A 1 102 ? 11.976 22.792 40.117 1.00 13.19 101 LEU A N 1
ATOM 812 C CA . LEU A 1 102 ? 11.005 23.778 39.649 1.00 15.20 101 LEU A CA 1
ATOM 813 C C . LEU A 1 102 ? 10.000 24.109 40.758 1.00 12.49 101 LEU A C 1
ATOM 814 O O . LEU A 1 102 ? 9.663 25.286 40.955 1.00 13.84 101 LEU A O 1
ATOM 819 N N . ARG A 1 103 ? 9.540 23.070 41.462 1.00 13.06 102 ARG A N 1
ATOM 820 C CA . ARG A 1 103 ? 8.626 23.224 42.599 1.00 15.67 102 ARG A CA 1
ATOM 821 C C . ARG A 1 103 ? 9.162 24.262 43.574 1.00 14.63 102 ARG A C 1
ATOM 822 O O . ARG A 1 103 ? 8.472 25.227 43.858 1.00 15.64 102 ARG A O 1
ATOM 830 N N . ASP A 1 104 ? 10.412 24.101 44.014 1.00 17.35 103 ASP A N 1
ATOM 831 C CA . ASP A 1 104 ? 11.017 25.010 44.982 1.00 14.58 103 ASP A CA 1
ATOM 832 C C . ASP A 1 104 ? 11.280 26.408 44.436 1.00 16.62 103 ASP A C 1
ATOM 833 O O . ASP A 1 104 ? 11.064 27.397 45.142 1.00 15.56 103 ASP A O 1
ATOM 838 N N . ILE A 1 105 ? 11.765 26.499 43.200 1.00 13.56 104 ILE A N 1
ATOM 839 C CA . ILE A 1 105 ? 12.067 27.813 42.590 1.00 12.38 104 ILE A CA 1
ATOM 840 C C . ILE A 1 105 ? 10.812 28.690 42.407 1.00 14.97 104 ILE A C 1
ATOM 841 O O . ILE A 1 105 ? 10.827 29.888 42.723 1.00 15.34 104 ILE A O 1
ATOM 846 N N . LEU A 1 106 ? 9.717 28.075 41.970 1.00 10.57 105 LEU A N 1
ATOM 847 C CA . LEU A 1 106 ? 8.473 28.814 41.761 1.00 15.29 105 LEU A CA 1
ATOM 848 C C . LEU A 1 106 ? 7.813 29.151 43.087 1.00 15.93 105 LEU A C 1
ATOM 849 O O . LEU A 1 106 ? 7.264 30.240 43.234 1.00 23.34 105 LEU A O 1
ATOM 854 N N . PHE A 1 107 ? 7.874 28.227 44.046 1.00 15.59 106 PHE A N 1
ATOM 855 C CA . PHE A 1 107 ? 7.290 28.472 45.365 1.00 15.79 106 PHE A CA 1
ATOM 856 C C . PHE A 1 107 ? 7.924 29.686 46.026 1.00 17.64 106 PHE A C 1
ATOM 857 O O . PHE A 1 107 ? 7.223 30.627 46.381 1.00 22.03 106 PHE A O 1
ATOM 865 N N . THR A 1 108 ? 9.250 29.662 46.169 1.00 16.76 107 THR A N 1
ATOM 866 C CA . THR A 1 108 ? 9.986 30.755 46.779 1.00 18.11 107 THR A CA 1
ATOM 867 C C . THR A 1 108 ? 9.828 32.036 45.976 1.00 22.06 107 THR A C 1
ATOM 868 O O . THR A 1 108 ? 9.518 33.083 46.547 1.00 26.11 107 THR A O 1
ATOM 872 N N . GLY A 1 109 ? 10.004 31.929 44.658 1.00 21.24 108 GLY A N 1
ATOM 873 C CA . GLY A 1 109 ? 9.919 33.071 43.738 1.00 19.84 108 GLY A CA 1
ATOM 874 C C . GLY A 1 109 ? 8.592 33.807 43.734 1.00 24.54 108 GLY A C 1
ATOM 875 O O . GLY A 1 109 ? 8.553 35.002 43.445 1.00 28.05 108 GLY A O 1
ATOM 876 N N . GLU A 1 110 ? 7.510 33.103 44.064 1.00 26.07 109 GLU A N 1
ATOM 877 C CA . GLU A 1 110 ? 6.167 33.683 44.069 1.00 29.91 109 GLU A CA 1
ATOM 878 C C . GLU A 1 110 ? 5.721 34.215 45.432 1.00 28.39 109 GLU A C 1
ATOM 879 O O . GLU A 1 110 ? 4.784 35.007 45.515 1.00 30.02 109 GLU A O 1
ATOM 885 N N . ARG A 1 111 ? 6.398 33.802 46.495 1.00 26.63 110 ARG A N 1
ATOM 886 C CA A ARG A 1 111 ? 5.963 34.156 47.842 0.50 26.95 110 ARG A CA 1
ATOM 887 C CA B ARG A 1 111 ? 5.964 34.146 47.847 0.50 26.86 110 ARG A CA 1
ATOM 888 C C . ARG A 1 111 ? 6.928 35.060 48.577 1.00 24.95 110 ARG A C 1
ATOM 889 O O . ARG A 1 111 ? 6.517 35.835 49.443 1.00 32.79 110 ARG A O 1
ATOM 904 N N . TYR A 1 112 ? 8.205 34.966 48.236 1.00 24.77 111 TYR A N 1
ATOM 905 C CA . TYR A 1 112 ? 9.203 35.743 48.943 1.00 29.58 111 TYR A CA 1
ATOM 906 C C . TYR A 1 112 ? 10.063 36.587 48.013 1.00 34.51 111 TYR A C 1
ATOM 907 O O . TYR A 1 112 ? 10.728 36.072 47.108 1.00 30.85 111 TYR A O 1
ATOM 916 N N . SER A 1 113 ? 10.033 37.896 48.255 1.00 36.42 112 SER A N 1
ATOM 917 C CA . SER A 1 113 ? 10.917 38.830 47.580 1.00 36.00 112 SER A CA 1
ATOM 918 C C . SER A 1 113 ? 12.322 38.687 48.159 1.00 37.01 112 SER A C 1
ATOM 919 O O . SER A 1 113 ? 12.497 38.103 49.228 1.00 33.31 112 SER A O 1
ATOM 922 N N . GLU A 1 114 ? 13.318 39.220 47.453 1.00 41.49 113 GLU A N 1
ATOM 923 C CA . GLU A 1 114 ? 14.697 39.191 47.930 1.00 44.29 113 GLU A CA 1
ATOM 924 C C . GLU A 1 114 ? 14.864 39.946 49.261 1.00 41.42 113 GLU A C 1
ATOM 925 O O . GLU A 1 114 ? 15.674 39.540 50.091 1.00 42.83 113 GLU A O 1
ATOM 931 N N . THR A 1 115 ? 14.085 41.017 49.459 1.00 39.00 114 THR A N 1
ATOM 932 C CA A THR A 1 115 ? 14.124 41.806 50.697 0.50 38.91 114 THR A CA 1
ATOM 933 C CA B THR A 1 115 ? 14.137 41.794 50.704 0.50 39.24 114 THR A CA 1
ATOM 934 C C . THR A 1 115 ? 13.604 41.003 51.901 1.00 36.82 114 THR A C 1
ATOM 935 O O . THR A 1 115 ? 14.153 41.089 53.001 1.00 36.01 114 THR A O 1
ATOM 942 N N . ASP A 1 116 ? 12.547 40.221 51.678 1.00 34.27 115 ASP A N 1
ATOM 943 C CA . ASP A 1 116 ? 12.012 39.308 52.687 1.00 36.33 115 ASP A CA 1
ATOM 944 C C . ASP A 1 116 ? 13.039 38.260 53.108 1.00 32.22 115 ASP A C 1
ATOM 945 O O . ASP A 1 116 ? 13.204 37.995 54.293 1.00 36.38 115 ASP A O 1
ATOM 950 N N . LEU A 1 117 ? 13.722 37.676 52.127 1.00 28.33 116 LEU A N 1
ATOM 951 C CA . LEU A 1 117 ? 14.724 36.627 52.361 1.00 29.81 116 LEU A CA 1
ATOM 952 C C . LEU A 1 117 ? 15.980 37.154 53.067 1.00 31.73 116 LEU A C 1
ATOM 953 O O . LEU A 1 117 ? 16.590 36.453 53.891 1.00 21.83 116 LEU A O 1
ATOM 958 N N . GLU A 1 118 ? 16.349 38.395 52.748 1.00 33.47 117 GLU A N 1
ATOM 959 C CA . GLU A 1 118 ? 17.553 39.023 53.302 1.00 39.08 117 GLU A CA 1
ATOM 960 C C . GLU A 1 118 ? 17.322 39.749 54.630 1.00 36.61 117 GLU A C 1
ATOM 961 O O . GLU A 1 118 ? 18.189 39.706 55.506 1.00 31.46 117 GLU A O 1
ATOM 967 N N . HIS A 1 119 ? 16.165 40.404 54.783 1.00 29.33 118 HIS A N 1
ATOM 968 C CA . HIS A 1 119 ? 16.013 41.418 55.842 1.00 31.77 118 HIS A CA 1
ATOM 969 C C . HIS A 1 119 ? 14.959 41.186 56.925 1.00 28.39 118 HIS A C 1
ATOM 970 O O . HIS A 1 119 ? 14.881 41.960 57.868 1.00 23.43 118 HIS A O 1
ATOM 977 N N . ALA A 1 120 ? 14.185 40.109 56.823 1.00 28.25 119 ALA A N 1
ATOM 978 C CA . ALA A 1 120 ? 13.098 39.879 57.780 1.00 26.33 119 ALA A CA 1
ATOM 979 C C . ALA A 1 120 ? 13.604 39.498 59.170 1.00 23.13 119 ALA A C 1
ATOM 980 O O . ALA A 1 120 ? 14.786 39.166 59.342 1.00 23.52 119 ALA A O 1
ATOM 982 N N . ASP A 1 121 ? 12.717 39.566 60.164 1.00 22.41 120 ASP A N 1
ATOM 983 C CA . ASP A 1 121 ? 13.090 39.179 61.520 1.00 24.58 120 ASP A CA 1
ATOM 984 C C . ASP A 1 121 ? 13.307 37.674 61.632 1.00 23.84 120 ASP A C 1
ATOM 985 O O . ASP A 1 121 ? 12.893 36.914 60.742 1.00 20.07 120 ASP A O 1
ATOM 990 N N . SER A 1 122 ? 13.973 37.274 62.711 1.00 24.28 121 SER A N 1
ATOM 991 C CA . SER A 1 122 ? 14.330 35.882 62.973 1.00 22.50 121 SER A CA 1
ATOM 992 C C . SER A 1 122 ? 13.169 34.904 62.793 1.00 21.42 121 SER A C 1
ATOM 993 O O . SER A 1 122 ? 13.300 33.911 62.068 1.00 16.47 121 SER A O 1
ATOM 996 N N . ALA A 1 123 ? 12.029 35.198 63.415 1.00 21.74 122 ALA A N 1
ATOM 997 C CA . ALA A 1 123 ? 10.876 34.294 63.347 1.00 18.70 122 ALA A CA 1
ATOM 998 C C . ALA A 1 123 ? 10.347 34.135 61.920 1.00 16.37 122 ALA A C 1
ATOM 999 O O . ALA A 1 123 ? 9.976 33.036 61.532 1.00 15.60 122 ALA A O 1
ATOM 1001 N N . THR A 1 124 ? 10.341 35.222 61.143 1.00 16.82 123 THR A N 1
ATOM 1002 C CA . THR A 1 124 ? 9.932 35.176 59.742 1.00 16.12 123 THR A CA 1
ATOM 1003 C C . THR A 1 124 ? 10.883 34.310 58.914 1.00 14.64 123 THR A C 1
ATOM 1004 O O . THR A 1 124 ? 10.432 33.490 58.120 1.00 16.06 123 THR A O 1
ATOM 1008 N N . LEU A 1 125 ? 12.191 34.490 59.117 1.00 19.24 124 LEU A N 1
ATOM 1009 C CA . LEU A 1 125 ? 13.186 33.670 58.427 1.00 15.32 124 LEU A CA 1
ATOM 1010 C C . LEU A 1 125 ? 12.945 32.195 58.726 1.00 15.55 124 LEU A C 1
ATOM 1011 O O . LEU A 1 125 ? 12.899 31.375 57.814 1.00 16.31 124 LEU A O 1
ATOM 1016 N N . THR A 1 126 ? 12.736 31.878 60.000 1.00 14.93 125 THR A N 1
ATOM 1017 C CA . THR A 1 126 ? 12.466 30.506 60.421 1.00 11.86 125 THR A CA 1
ATOM 1018 C C . THR A 1 126 ? 11.193 29.963 59.752 1.00 8.23 125 THR A C 1
ATOM 1019 O O . THR A 1 126 ? 11.166 28.820 59.278 1.00 9.83 125 THR A O 1
ATOM 1023 N N . HIS A 1 127 ? 10.155 30.790 59.672 1.00 15.58 126 HIS A N 1
ATOM 1024 C CA A HIS A 1 127 ? 8.903 30.388 59.025 0.50 11.09 126 HIS A CA 1
ATOM 1025 C CA B HIS A 1 127 ? 8.900 30.373 59.032 0.50 9.71 126 HIS A CA 1
ATOM 1026 C C . HIS A 1 127 ? 9.057 30.198 57.519 1.00 14.79 126 HIS A C 1
ATOM 1027 O O . HIS A 1 127 ? 8.366 29.370 56.916 1.00 14.29 126 HIS A O 1
ATOM 1040 N N . VAL A 1 128 ? 9.968 30.960 56.909 1.00 13.67 127 VAL A N 1
ATOM 1041 C CA . VAL A 1 128 ? 10.275 30.771 55.479 1.00 16.23 127 VAL A CA 1
ATOM 1042 C C . VAL A 1 128 ? 10.788 29.343 55.232 1.00 13.16 127 VAL A C 1
ATOM 1043 O O . VAL A 1 128 ? 10.292 28.650 54.339 1.00 19.72 127 VAL A O 1
ATOM 1047 N N . VAL A 1 129 ? 11.751 28.906 56.039 1.00 15.15 128 VAL A N 1
ATOM 1048 C CA . VAL A 1 129 ? 12.336 27.558 55.923 1.00 15.32 128 VAL A CA 1
ATOM 1049 C C . VAL A 1 129 ? 11.259 26.483 56.100 1.00 17.78 128 VAL A C 1
ATOM 1050 O O . VAL A 1 129 ? 11.107 25.613 55.242 1.00 15.46 128 VAL A O 1
ATOM 1054 N N . PHE A 1 130 ? 10.506 26.578 57.200 1.00 13.11 129 PHE A N 1
ATOM 1055 C CA . PHE A 1 130 ? 9.334 25.731 57.437 1.00 14.87 129 PHE A CA 1
ATOM 1056 C C . PHE A 1 130 ? 8.405 25.652 56.218 1.00 10.39 129 PHE A C 1
ATOM 1057 O O . PHE A 1 130 ? 8.019 24.562 55.818 1.00 10.83 129 PHE A O 1
ATOM 1065 N N . ASP A 1 131 ? 8.050 26.807 55.658 1.00 13.59 130 ASP A N 1
ATOM 1066 C CA . ASP A 1 131 ? 7.111 26.921 54.529 1.00 15.72 130 ASP A CA 1
ATOM 1067 C C . ASP A 1 131 ? 7.588 26.133 53.299 1.00 14.40 130 ASP A C 1
ATOM 1068 O O . ASP A 1 131 ? 6.828 25.373 52.704 1.00 12.53 130 ASP A O 1
ATOM 1073 N N . ILE A 1 132 ? 8.865 26.296 52.953 1.00 15.84 131 ILE A N 1
ATOM 1074 C CA . ILE A 1 132 ? 9.468 25.597 51.814 1.00 13.66 131 ILE A CA 1
ATOM 1075 C C . ILE A 1 132 ? 9.519 24.086 52.051 1.00 15.05 131 ILE A C 1
ATOM 1076 O O . ILE A 1 132 ? 9.093 23.315 51.187 1.00 19.85 131 ILE A O 1
ATOM 1081 N N . LEU A 1 133 ? 10.021 23.674 53.220 1.00 19.93 132 LEU A N 1
ATOM 1082 C CA . LEU A 1 133 ? 10.098 22.254 53.588 1.00 17.35 132 LEU A CA 1
ATOM 1083 C C . LEU A 1 133 ? 8.719 21.608 53.601 1.00 16.47 132 LEU A C 1
ATOM 1084 O O . LEU A 1 133 ? 8.559 20.469 53.153 1.00 20.85 132 LEU A O 1
ATOM 1089 N N . ARG A 1 134 ? 7.731 22.346 54.103 1.00 13.58 133 ARG A N 1
ATOM 1090 C CA . ARG A 1 134 ? 6.342 21.877 54.102 1.00 16.40 133 ARG A CA 1
ATOM 1091 C C . ARG A 1 134 ? 5.801 21.707 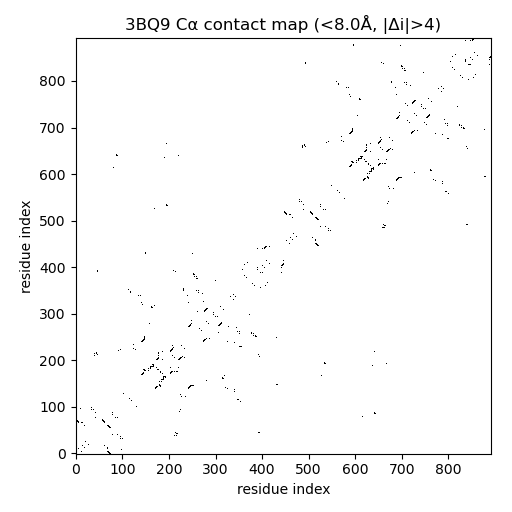52.681 1.00 15.51 133 ARG A C 1
ATOM 1092 O O . ARG A 1 134 ? 5.201 20.676 52.360 1.00 16.09 133 ARG A O 1
ATOM 1100 N N . ASN A 1 135 ? 6.031 22.711 51.833 1.00 18.08 134 ASN A N 1
ATOM 1101 C CA . ASN A 1 135 ? 5.643 22.651 50.419 1.00 18.15 134 ASN A CA 1
ATOM 1102 C C . ASN A 1 135 ? 6.298 21.488 49.661 1.00 20.17 134 ASN A C 1
ATOM 1103 O O . ASN A 1 135 ? 5.677 20.866 48.799 1.00 22.49 134 ASN A O 1
ATOM 1108 N N . ALA A 1 136 ? 7.545 21.196 50.017 1.00 17.90 135 ALA A N 1
ATOM 1109 C CA . ALA A 1 136 ? 8.304 20.084 49.463 1.00 13.35 135 ALA A CA 1
ATOM 1110 C C . ALA A 1 136 ? 7.839 18.701 49.947 1.00 17.86 135 ALA A C 1
ATOM 1111 O O . ALA A 1 136 ? 8.361 17.676 49.487 1.00 17.57 135 ALA A O 1
ATOM 1113 N N . ARG A 1 137 ? 6.854 18.684 50.854 1.00 16.25 136 ARG A N 1
ATOM 1114 C CA . ARG A 1 137 ? 6.320 17.470 51.491 1.00 20.04 136 ARG A CA 1
ATOM 1115 C C . ARG A 1 137 ? 7.379 16.673 52.267 1.00 18.99 136 ARG A C 1
ATOM 1116 O O . ARG A 1 137 ? 7.374 15.436 52.241 1.00 18.63 136 ARG A O 1
ATOM 1124 N N . THR A 1 138 ? 8.268 17.395 52.952 1.00 16.98 137 THR A N 1
ATOM 1125 C CA A THR A 1 138 ? 9.392 16.851 53.724 0.50 20.99 137 THR A CA 1
ATOM 1126 C CA B THR A 1 138 ? 9.320 16.713 53.704 0.50 19.66 137 THR A CA 1
ATOM 1127 C C . THR A 1 138 ? 9.001 16.593 55.187 1.00 22.13 137 THR A C 1
ATOM 1128 O O . THR A 1 138 ? 9.687 15.869 55.914 1.00 17.33 137 THR A O 1
ATOM 1135 N N . LEU A 1 139 ? 7.917 17.233 55.621 1.00 16.93 138 LEU A N 1
ATOM 1136 C CA . LEU A 1 139 ? 7.493 17.181 57.023 1.00 17.93 138 LEU A CA 1
ATOM 1137 C C . LEU A 1 139 ? 6.369 16.183 57.256 1.00 19.62 138 LEU A C 1
ATOM 1138 O O . LEU A 1 139 ? 5.264 16.351 56.749 1.00 20.38 138 LEU A O 1
ATOM 1143 N N . ARG A 1 140 ? 6.660 15.155 58.046 1.00 20.63 139 ARG A N 1
ATOM 1144 C CA A ARG A 1 140 ? 5.742 14.029 58.233 0.50 23.64 139 ARG A CA 1
ATOM 1145 C CA B ARG A 1 140 ? 5.735 14.039 58.239 0.50 21.67 139 ARG A CA 1
ATOM 1146 C C . ARG A 1 140 ? 5.302 13.927 59.696 1.00 23.88 139 ARG A C 1
ATOM 1147 O O . ARG A 1 140 ? 6.040 13.394 60.523 1.00 21.74 139 ARG A O 1
ATOM 1162 N N . PRO A 1 141 ? 4.083 14.413 60.016 1.00 28.56 140 PRO A N 1
ATOM 1163 C CA . PRO A 1 141 ? 3.621 14.496 61.410 1.00 32.05 140 PRO A CA 1
ATOM 1164 C C . PRO A 1 141 ? 3.376 13.175 62.131 1.00 33.25 140 P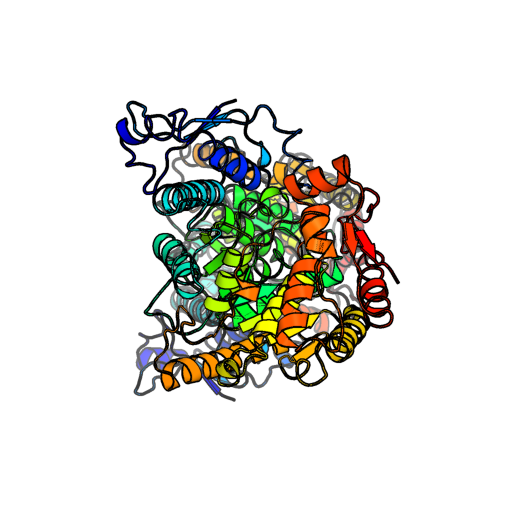RO A C 1
ATOM 1165 O O . PRO A 1 141 ? 3.292 13.161 63.357 1.00 39.05 140 PRO A O 1
ATOM 1169 N N . GLN A 1 142 ? 3.266 12.080 61.392 1.00 38.33 141 GLN A N 1
ATOM 1170 C CA . GLN A 1 142 ? 3.023 10.781 62.011 1.00 40.47 141 GLN A CA 1
ATOM 1171 C C . GLN A 1 142 ? 4.253 9.880 62.122 1.00 39.93 141 GLN A C 1
ATOM 1172 O O . GLN A 1 142 ? 4.130 8.683 62.401 1.00 37.00 141 GLN A O 1
ATOM 1178 N N . GLU A 1 143 ? 5.435 10.458 61.922 1.00 33.58 142 GLU A N 1
ATOM 1179 C CA . GLU A 1 143 ? 6.666 9.701 62.081 1.00 30.95 142 GLU A CA 1
ATOM 1180 C C . GLU A 1 143 ? 7.405 10.123 63.342 1.00 26.65 142 GLU A C 1
ATOM 1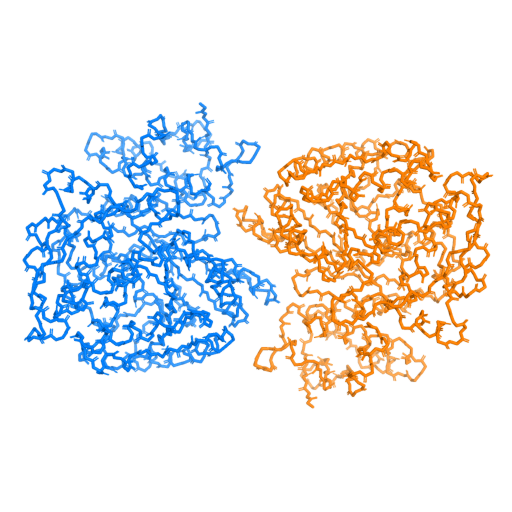181 O O . GLU A 1 143 ? 7.509 11.308 63.646 1.00 27.77 142 GLU A O 1
ATOM 1187 N N . GLU A 1 144 ? 7.909 9.142 64.082 1.00 23.32 143 GLU A N 1
ATOM 1188 C CA . GLU A 1 144 ? 8.737 9.429 65.247 1.00 23.49 143 GLU A CA 1
ATOM 1189 C C . GLU A 1 144 ? 10.158 9.733 64.760 1.00 20.18 143 GLU A C 1
ATOM 1190 O O . GLU A 1 144 ? 10.492 9.380 63.628 1.00 19.90 143 GLU A O 1
ATOM 1196 N N . PRO A 1 145 ? 10.984 10.411 65.592 1.00 21.92 144 PRO A N 1
ATOM 1197 C CA . PRO A 1 145 ? 12.335 10.801 65.144 1.00 19.53 144 PRO A CA 1
ATOM 1198 C C . PRO A 1 145 ? 13.102 9.657 64.486 1.00 16.84 144 PRO A C 1
ATOM 1199 O O . PRO A 1 145 ? 13.176 8.573 65.061 1.00 14.06 144 PRO A O 1
ATOM 1203 N N . ASN A 1 146 ? 13.614 9.894 63.272 1.00 13.76 145 ASN A N 1
ATOM 1204 C CA . ASN A 1 146 ? 14.425 8.910 62.530 1.00 17.91 145 ASN A CA 1
ATOM 1205 C C . ASN A 1 146 ? 15.452 9.501 61.546 1.00 15.29 145 ASN A C 1
ATOM 1206 O O . ASN A 1 146 ? 16.080 8.758 60.785 1.00 16.40 145 ASN A O 1
ATOM 1211 N N . MET A 1 147 ? 15.616 10.818 61.548 1.00 15.12 146 MET A N 1
ATOM 1212 C CA . MET A 1 147 ? 16.450 11.480 60.532 1.00 14.77 146 MET A CA 1
ATOM 1213 C C . MET A 1 147 ? 17.837 11.830 61.040 1.00 17.66 146 MET A C 1
ATOM 1214 O O . MET A 1 147 ? 17.991 12.667 61.938 1.00 19.97 146 MET A O 1
ATOM 1219 N N . VAL A 1 148 ? 18.847 11.199 60.450 1.00 13.52 147 VAL A N 1
ATOM 1220 C CA . VAL A 1 148 ? 20.235 11.498 60.805 1.00 11.63 147 VAL A CA 1
ATOM 1221 C C . VAL A 1 148 ? 20.867 12.385 59.727 1.00 13.19 147 VAL A C 1
ATOM 1222 O O . VAL A 1 148 ? 20.942 11.992 58.552 1.00 16.87 147 VAL A O 1
ATOM 1226 N N . VAL A 1 149 ? 21.323 13.573 60.127 1.00 10.87 148 VAL A N 1
ATOM 1227 C CA . VAL A 1 149 ? 22.023 14.489 59.222 1.00 11.51 148 VAL A CA 1
ATOM 1228 C C . VAL A 1 149 ? 23.507 14.118 59.227 1.00 17.08 148 VAL A C 1
ATOM 1229 O O . VAL A 1 149 ? 24.085 13.933 60.293 1.00 16.04 148 VAL A O 1
ATOM 1233 N N . CYS A 1 150 ? 24.090 13.952 58.040 1.00 14.48 149 CYS A N 1
ATOM 1234 C CA . CYS A 1 150 ? 25.510 13.614 57.898 1.00 13.19 149 CYS A CA 1
ATOM 1235 C C . CYS A 1 150 ? 26.240 14.731 57.174 1.00 11.88 149 CYS A C 1
ATOM 1236 O O . CYS A 1 150 ? 25.848 15.158 56.084 1.00 13.54 149 CYS A O 1
ATOM 1239 N N . TRP A 1 151 ? 27.308 15.200 57.799 1.00 12.36 150 TRP A N 1
ATOM 1240 C CA . TRP A 1 151 ? 28.089 16.283 57.266 1.00 12.29 150 TRP A CA 1
ATOM 1241 C C . TRP A 1 151 ? 29.498 15.769 57.058 1.00 10.76 150 TRP A C 1
ATOM 1242 O O . TRP A 1 151 ? 29.951 14.931 57.830 1.00 12.41 150 TRP A O 1
ATOM 1253 N N . GLY A 1 152 ? 30.171 16.249 56.014 1.00 11.56 151 GLY A N 1
ATOM 1254 C CA . GLY A 1 152 ? 31.581 15.895 55.793 1.00 12.54 151 GLY A CA 1
ATOM 1255 C C . GLY A 1 152 ? 32.154 16.360 54.472 1.00 13.24 151 GLY A C 1
ATOM 1256 O O . GLY A 1 152 ? 31.477 16.995 53.670 1.00 12.28 151 GLY A O 1
ATOM 1257 N N . GLY A 1 153 ? 33.430 16.057 54.241 1.00 14.70 152 GLY A N 1
ATOM 1258 C CA . GLY A 1 153 ? 34.145 16.669 53.137 1.00 15.73 152 GLY A CA 1
ATOM 1259 C C . GLY A 1 153 ? 33.755 16.127 51.785 1.00 15.58 152 GLY A C 1
ATOM 1260 O O . GLY A 1 153 ? 33.417 14.943 51.659 1.00 16.37 152 GLY A O 1
ATOM 1261 N N . HIS A 1 154 ? 33.788 17.006 50.786 1.00 19.27 153 HIS A N 1
ATOM 1262 C CA . HIS A 1 154 ? 33.554 16.634 49.397 1.00 16.69 153 HIS A CA 1
ATOM 1263 C C . HIS A 1 154 ? 34.789 15.953 48.796 1.00 15.50 153 HIS A C 1
ATOM 1264 O O . HIS A 1 154 ? 34.662 15.184 47.846 1.00 14.75 153 HIS A O 1
ATOM 1271 N N . SER A 1 155 ? 35.965 16.228 49.368 1.00 14.10 154 SER A N 1
ATOM 1272 C CA . SER A 1 155 ? 37.241 15.696 48.867 1.00 14.33 154 SER A CA 1
ATOM 1273 C C . SER A 1 155 ? 37.891 14.849 49.943 1.00 18.15 154 SER A C 1
ATOM 1274 O O . SER A 1 155 ? 38.575 15.359 50.827 1.00 17.68 154 SER A O 1
ATOM 1277 N N . ILE A 1 156 ? 37.641 13.545 49.875 1.00 18.46 155 ILE A N 1
ATOM 1278 C CA . ILE A 1 156 ? 38.165 12.596 50.851 1.00 22.26 155 ILE A CA 1
ATOM 1279 C C . ILE A 1 156 ? 38.815 11.405 50.137 1.00 22.14 155 ILE A C 1
ATOM 1280 O O . ILE A 1 156 ? 38.463 11.088 48.992 1.00 19.02 155 ILE A O 1
ATOM 1285 N N . ASN A 1 157 ? 39.762 10.756 50.810 1.00 20.65 156 ASN A N 1
ATOM 1286 C CA . ASN A 1 157 ? 40.402 9.565 50.250 1.00 23.10 156 ASN A CA 1
ATOM 1287 C C . ASN A 1 157 ? 39.522 8.313 50.360 1.00 23.76 156 ASN A C 1
ATOM 1288 O O . ASN A 1 157 ? 38.399 8.381 50.887 1.00 17.99 156 ASN A O 1
ATOM 1293 N N . GLU A 1 158 ? 40.035 7.186 49.865 1.00 24.33 157 GLU A N 1
ATOM 1294 C CA . GLU A 1 158 ? 39.312 5.912 49.864 1.00 26.04 157 GLU A CA 1
ATOM 1295 C C . GLU A 1 158 ? 38.990 5.356 51.256 1.00 24.48 157 GLU A C 1
ATOM 1296 O O . GLU A 1 158 ? 37.889 4.842 51.481 1.00 21.06 157 GLU A O 1
ATOM 1302 N N . ILE A 1 159 ? 39.944 5.457 52.176 1.00 18.25 158 ILE A N 1
ATOM 1303 C CA . ILE A 1 159 ? 39.745 4.997 53.554 1.00 20.47 158 ILE A CA 1
ATOM 1304 C C . ILE A 1 159 ? 38.602 5.775 54.219 1.00 21.85 158 ILE A C 1
ATOM 1305 O O . ILE A 1 159 ? 37.723 5.178 54.858 1.00 17.88 158 ILE A O 1
ATOM 1310 N N . GLU A 1 160 ? 38.618 7.099 54.056 1.00 21.03 159 GLU A N 1
ATOM 1311 C CA . GLU A 1 160 ? 37.564 7.965 54.599 1.00 21.34 159 GLU A CA 1
ATOM 1312 C C . GLU A 1 160 ? 36.216 7.714 53.924 1.00 20.61 159 GLU A C 1
ATOM 1313 O O . GLU A 1 160 ? 35.197 7.636 54.609 1.00 17.43 159 GLU A O 1
ATOM 1319 N N . TYR A 1 161 ? 36.217 7.563 52.597 1.00 19.18 160 TYR A N 1
ATOM 1320 C CA . TYR A 1 161 ? 34.976 7.275 51.855 1.00 20.36 160 TYR A CA 1
ATOM 1321 C C . TYR A 1 161 ? 34.316 5.947 52.270 1.00 20.77 160 TYR A C 1
ATOM 1322 O O . TYR A 1 161 ? 33.103 5.907 52.490 1.00 18.33 160 TYR A O 1
ATOM 1331 N N . LYS A 1 162 ? 35.120 4.888 52.403 1.00 19.10 161 LYS A N 1
ATOM 1332 C CA . LYS A 1 162 ? 34.625 3.581 52.858 1.00 19.85 161 LYS A CA 1
ATOM 1333 C C . LYS A 1 162 ? 33.998 3.652 54.255 1.00 18.50 161 LYS A C 1
ATOM 1334 O O . LYS A 1 162 ? 32.949 3.035 54.508 1.00 16.10 161 LYS A O 1
ATOM 1340 N N . TYR A 1 163 ? 34.622 4.423 55.145 1.00 16.05 162 TYR A N 1
ATOM 1341 C CA . TYR A 1 163 ? 34.104 4.586 56.497 1.00 16.98 162 TYR A CA 1
ATOM 1342 C C . TYR A 1 163 ? 32.733 5.261 56.480 1.00 14.49 162 TYR A C 1
ATOM 1343 O O . TYR A 1 163 ? 31.849 4.852 57.228 1.00 12.95 162 TYR A O 1
ATOM 1352 N N . THR A 1 164 ? 32.538 6.249 55.600 1.00 17.50 163 THR A N 1
ATOM 1353 C CA . THR A 1 164 ? 31.230 6.923 55.505 1.00 14.53 163 THR A CA 1
ATOM 1354 C C . THR A 1 164 ? 30.135 5.951 55.053 1.00 18.20 163 THR A C 1
ATOM 1355 O O . THR A 1 164 ? 29.010 6.018 55.553 1.00 13.42 163 THR A O 1
ATOM 1359 N N . LYS A 1 165 ? 30.479 5.045 54.134 1.00 16.42 164 LYS A N 1
ATOM 1360 C CA A LYS A 1 165 ? 29.541 4.026 53.653 0.50 14.34 164 LYS A CA 1
ATOM 1361 C CA B LYS A 1 165 ? 29.536 4.031 53.655 0.50 15.02 164 LYS A CA 1
ATOM 1362 C C . LYS A 1 165 ? 29.224 3.010 54.743 1.00 15.27 164 LYS A C 1
ATOM 1363 O O . LYS A 1 165 ? 28.084 2.576 54.878 1.00 15.52 164 LYS A O 1
ATOM 1374 N N . ASP A 1 166 ? 30.250 2.610 55.497 1.00 15.24 165 ASP A N 1
ATOM 1375 C CA . ASP A 1 166 ? 30.080 1.665 56.614 1.00 15.80 165 ASP A CA 1
ATOM 1376 C C . ASP A 1 166 ? 29.157 2.225 57.688 1.00 10.38 165 ASP A C 1
ATOM 1377 O O . ASP A 1 166 ? 28.247 1.535 58.160 1.00 15.45 165 ASP A O 1
ATOM 1382 N N . VAL A 1 167 ? 29.379 3.490 58.038 1.00 11.10 166 VAL A N 1
ATOM 1383 C CA . VAL A 1 167 ? 28.511 4.215 58.971 1.00 9.29 166 VAL A CA 1
ATOM 1384 C C . VAL A 1 167 ? 27.073 4.293 58.448 1.00 9.36 166 VAL A C 1
ATOM 1385 O O . VAL A 1 167 ? 26.137 4.035 59.203 1.00 13.53 166 VAL A O 1
ATOM 1389 N N . GLY A 1 168 ? 26.913 4.631 57.165 1.00 14.29 167 GLY A N 1
ATOM 1390 C CA . GLY A 1 168 ? 25.595 4.697 56.505 1.00 12.56 167 GLY A CA 1
ATOM 1391 C C . GLY A 1 168 ? 24.874 3.359 56.531 1.00 12.93 167 GLY A C 1
ATOM 1392 O O . GLY A 1 168 ? 23.684 3.295 56.854 1.00 15.65 167 GLY A O 1
ATOM 1393 N N . TYR A 1 169 ? 25.616 2.293 56.215 1.00 13.01 168 TYR A N 1
ATOM 1394 C CA . TYR A 1 169 ? 25.137 0.913 56.348 1.00 16.01 168 TYR A CA 1
ATOM 1395 C C . TYR A 1 169 ? 24.545 0.614 57.718 1.00 17.59 168 TYR A C 1
ATOM 1396 O O . TYR A 1 169 ? 23.413 0.149 57.821 1.00 11.78 168 TYR A O 1
ATOM 1405 N N . HIS A 1 170 ? 25.313 0.882 58.765 1.00 13.58 169 HIS A N 1
ATOM 1406 C CA . HIS A 1 170 ? 24.870 0.591 60.129 1.00 13.55 169 HIS A CA 1
ATOM 1407 C C . HIS A 1 170 ? 23.693 1.442 60.606 1.00 14.95 169 HIS A C 1
ATOM 1408 O O . HIS A 1 170 ? 22.823 0.957 61.328 1.00 13.10 169 HIS A O 1
ATOM 1415 N N . ILE A 1 171 ? 23.648 2.699 60.177 1.00 13.72 170 ILE A N 1
ATOM 1416 C CA . ILE A 1 171 ? 22.479 3.552 60.442 1.00 16.82 170 ILE A CA 1
ATOM 1417 C C . ILE A 1 171 ? 21.225 2.996 59.744 1.00 11.08 170 ILE A C 1
ATOM 1418 O O . ILE A 1 171 ? 20.143 2.927 60.354 1.00 17.57 170 ILE A O 1
ATOM 1423 N N . GLY A 1 172 ? 21.388 2.586 58.483 1.00 16.17 171 GLY A N 1
ATOM 1424 C CA . GLY A 1 172 ? 20.330 1.936 57.692 1.00 16.54 171 GLY A CA 1
ATOM 1425 C C . GLY A 1 172 ? 19.797 0.640 58.300 1.00 18.41 171 GLY A C 1
ATOM 1426 O O . GLY A 1 172 ? 18.591 0.374 58.236 1.00 17.97 171 GLY A O 1
ATOM 1427 N N . LEU A 1 173 ? 20.694 -0.144 58.912 1.00 20.32 172 LEU A N 1
ATOM 1428 C CA . LEU A 1 173 ? 20.317 -1.356 59.683 1.00 15.96 172 LEU A CA 1
ATOM 1429 C C . LEU A 1 173 ? 19.474 -1.047 60.912 1.00 22.41 172 LEU A C 1
ATOM 1430 O O . LEU A 1 173 ? 18.667 -1.874 61.333 1.00 19.75 172 LEU A O 1
ATOM 1435 N N . ARG A 1 174 ? 19.672 0.137 61.495 1.00 19.81 173 ARG A N 1
ATOM 1436 C CA . ARG A 1 174 ? 18.858 0.588 62.626 1.00 14.49 173 ARG A CA 1
ATOM 1437 C C . ARG A 1 174 ? 17.540 1.218 62.200 1.00 17.42 173 ARG A C 1
ATOM 1438 O O . ARG A 1 174 ? 16.823 1.755 63.040 1.00 19.51 173 ARG A O 1
ATOM 1446 N N . GLY A 1 175 ? 17.240 1.169 60.902 1.00 14.34 174 GLY A N 1
ATOM 1447 C CA . GLY A 1 175 ? 15.976 1.659 60.349 1.00 14.53 174 GLY A CA 1
ATOM 1448 C C . GLY A 1 175 ? 15.872 3.176 60.228 1.00 19.18 174 GLY A C 1
ATOM 1449 O O . GLY A 1 175 ? 14.778 3.721 60.063 1.00 20.58 174 GLY A O 1
ATOM 1450 N N . LEU A 1 176 ? 17.004 3.869 60.273 1.00 14.05 175 LEU A N 1
ATOM 1451 C CA . LEU A 1 176 ? 16.988 5.330 60.269 1.00 15.07 175 LEU A CA 1
ATOM 1452 C C . LEU A 1 176 ? 17.224 5.919 58.884 1.00 18.65 175 LEU A C 1
ATOM 1453 O O . LEU A 1 176 ? 17.786 5.259 58.010 1.00 19.21 175 LEU A O 1
ATOM 1458 N N . ASN A 1 177 ? 16.813 7.171 58.706 1.00 11.73 176 ASN A N 1
ATOM 1459 C CA . ASN A 1 177 ? 16.952 7.878 57.434 1.00 12.85 176 ASN A CA 1
ATOM 1460 C C . ASN A 1 177 ? 18.189 8.778 57.395 1.00 17.14 176 ASN A C 1
ATOM 1461 O O . ASN A 1 177 ? 18.739 9.108 58.446 1.00 16.46 176 ASN A O 1
ATOM 1466 N N . ILE A 1 178 ? 18.602 9.169 56.181 1.00 15.25 177 ILE A N 1
ATOM 1467 C CA . ILE A 1 178 ? 19.819 9.977 55.940 1.00 15.40 177 ILE A CA 1
ATOM 1468 C C . ILE A 1 178 ? 19.474 11.322 55.294 1.00 18.00 177 ILE A C 1
ATOM 1469 O O . ILE A 1 178 ? 18.700 11.381 54.330 1.00 16.34 177 ILE A O 1
ATOM 1474 N N . CYS A 1 179 ? 20.066 12.391 55.824 1.00 14.96 178 CYS A N 1
ATOM 1475 C CA . CYS A 1 179 ? 19.997 13.709 55.214 1.00 11.59 178 CYS A CA 1
ATOM 1476 C C . CYS A 1 179 ? 21.402 14.240 54.995 1.00 17.25 178 CYS A C 1
ATOM 1477 O O . CYS A 1 179 ? 22.219 14.207 55.920 1.00 14.74 178 CYS A O 1
ATOM 1480 N N . THR A 1 180 ? 21.704 14.683 53.772 1.00 16.97 179 THR A N 1
ATOM 1481 C CA . THR A 1 180 ? 23.002 15.314 53.492 1.00 17.83 179 THR A CA 1
ATOM 1482 C C . THR A 1 180 ? 22.819 16.605 52.716 1.00 18.92 179 THR A C 1
ATOM 1483 O O . THR A 1 180 ? 21.711 16.946 52.303 1.00 14.37 179 THR A O 1
ATOM 1487 N N . GLY A 1 181 ? 23.922 17.316 52.512 1.00 16.23 180 GLY A N 1
ATOM 1488 C CA . GLY A 1 181 ? 23.906 18.522 51.694 1.00 20.53 180 GLY A CA 1
ATOM 1489 C C . GLY A 1 181 ? 24.144 18.335 50.204 1.00 29.88 180 GLY A C 1
ATOM 1490 O O . GLY A 1 181 ? 24.475 19.305 49.519 1.00 33.49 180 GLY A O 1
ATOM 1491 N N . CYS A 1 182 ? 23.975 17.104 49.706 1.00 21.92 181 CYS A N 1
ATOM 1492 C CA . CYS A 1 182 ? 24.264 16.736 48.303 1.00 29.12 181 CYS A CA 1
ATOM 1493 C C . CYS A 1 182 ? 25.751 16.814 47.964 1.00 30.63 181 CYS A C 1
ATOM 1494 O O . CYS A 1 182 ? 26.552 17.336 48.737 1.00 38.22 181 CYS A O 1
ATOM 1497 N N . GLY A 1 183 ? 26.121 16.301 46.800 1.00 30.73 182 GLY A N 1
ATOM 1498 C CA . GLY A 1 183 ? 27.518 16.345 46.384 1.00 32.54 182 GLY A CA 1
ATOM 1499 C C . GLY A 1 183 ? 28.290 15.092 46.742 1.00 29.22 182 GLY A C 1
ATOM 1500 O O . GLY A 1 183 ? 27.767 14.200 47.414 1.00 35.04 182 GLY A O 1
ATOM 1501 N N . PRO A 1 184 ? 29.556 15.021 46.306 1.00 27.86 183 PRO A N 1
ATOM 1502 C CA . PRO A 1 184 ? 30.347 13.794 46.407 1.00 21.26 183 PRO A CA 1
ATOM 1503 C C . PRO A 1 184 ? 30.908 13.515 47.808 1.00 15.33 183 PRO A C 1
ATOM 1504 O O . PRO A 1 184 ? 30.505 14.154 48.799 1.00 16.74 183 PRO A O 1
ATOM 1508 N N . GLY A 1 185 ? 31.823 12.556 47.886 1.00 15.75 184 GLY A N 1
ATOM 1509 C CA . GLY A 1 185 ? 32.541 12.250 49.126 1.00 18.21 184 GLY A CA 1
ATOM 1510 C C . GLY A 1 185 ? 31.670 11.815 50.285 1.00 18.80 184 GLY A C 1
ATOM 1511 O O . GLY A 1 185 ? 30.830 10.907 50.150 1.00 20.83 184 GLY A O 1
ATOM 1512 N N . ALA A 1 186 ? 31.849 12.483 51.423 1.00 17.87 185 ALA A N 1
ATOM 1513 C CA . ALA A 1 186 ? 31.136 12.126 52.660 1.00 20.18 185 ALA A CA 1
ATOM 1514 C C . ALA A 1 186 ? 29.654 12.503 52.630 1.00 20.63 185 ALA A C 1
ATOM 1515 O O . ALA A 1 186 ? 28.888 12.124 53.510 1.00 26.30 185 ALA A O 1
ATOM 1517 N N . MET A 1 187 ? 29.258 13.269 51.627 1.00 24.65 186 MET A N 1
ATOM 1518 C CA . MET A 1 187 ? 27.859 13.603 51.448 1.00 27.59 186 MET A CA 1
ATOM 1519 C C . MET A 1 187 ? 27.160 12.605 50.504 1.00 27.85 186 MET A C 1
ATOM 1520 O O . MET A 1 187 ? 25.955 12.710 50.272 1.00 28.33 186 MET A O 1
ATOM 1525 N N . LYS A 1 188 ? 27.922 11.627 50.004 1.00 22.09 187 LYS A N 1
ATOM 1526 C CA . LYS A 1 188 ? 27.423 10.571 49.103 1.00 22.26 187 LYS A CA 1
ATOM 1527 C C . LYS A 1 188 ? 27.515 9.177 49.737 1.00 18.58 187 LYS A C 1
ATOM 1528 O O . LYS A 1 188 ? 26.587 8.375 49.626 1.00 19.02 187 LYS A O 1
ATOM 1534 N N . GLY A 1 189 ? 28.653 8.885 50.372 1.00 18.74 188 GLY A N 1
ATOM 1535 C CA . GLY A 1 189 ? 28.879 7.597 51.028 1.00 12.63 188 GLY A CA 1
ATOM 1536 C C . GLY A 1 189 ? 27.777 7.062 51.943 1.00 12.89 188 GLY A C 1
ATOM 1537 O O . GLY A 1 189 ? 27.321 5.945 51.739 1.00 16.79 188 GLY A O 1
ATOM 1538 N N . PRO A 1 190 ? 27.346 7.851 52.952 1.00 17.20 189 PRO A N 1
ATOM 1539 C CA . PRO A 1 190 ? 26.298 7.388 53.861 1.00 15.38 189 PRO A CA 1
ATOM 1540 C C . PRO A 1 190 ? 25.007 6.957 53.170 1.00 14.67 189 PRO A C 1
ATOM 1541 O O . PRO A 1 190 ? 24.415 5.976 53.623 1.00 17.67 189 PRO A O 1
ATOM 1545 N N . MET A 1 191 ? 24.580 7.672 52.135 1.00 14.75 190 MET A N 1
ATOM 1546 C CA A MET A 1 191 ? 23.355 7.316 51.363 0.50 16.85 190 MET A CA 1
ATOM 1547 C CA B MET A 1 191 ? 23.388 7.296 51.398 0.50 16.47 190 MET A CA 1
ATOM 1548 C C . MET A 1 191 ? 23.520 5.962 50.693 1.00 17.80 190 MET A C 1
ATOM 1549 O O . MET A 1 191 ? 22.667 5.158 50.763 1.00 20.34 190 MET A O 1
ATOM 1558 N N . LYS A 1 192 ? 24.645 5.742 50.045 1.00 20.95 191 LYS A N 1
ATOM 1559 C CA . LYS A 1 192 ? 24.946 4.475 49.378 1.00 20.04 191 LYS A CA 1
ATOM 1560 C C . LYS A 1 192 ? 24.930 3.310 50.360 1.00 20.72 191 LYS A C 1
ATOM 1561 O O . LYS A 1 192 ? 24.305 2.292 50.085 1.00 18.58 191 LYS A O 1
ATOM 1567 N N . GLY A 1 193 ? 25.579 3.488 51.516 1.00 21.36 192 GLY A N 1
ATOM 1568 C CA . GLY A 1 193 ? 25.565 2.496 52.604 1.00 19.35 192 GLY A CA 1
ATOM 1569 C C . GLY A 1 193 ? 24.172 2.215 53.145 1.00 14.98 192 GLY A C 1
ATOM 1570 O O . GLY A 1 193 ? 23.793 1.055 53.290 1.00 15.13 192 GLY A O 1
ATOM 1571 N N . ALA A 1 194 ? 23.401 3.272 53.415 1.00 15.50 193 ALA A N 1
ATOM 1572 C CA . ALA A 1 194 ? 22.031 3.137 53.943 1.00 14.33 193 ALA A CA 1
ATOM 1573 C C . ALA A 1 194 ? 21.113 2.341 53.041 1.00 11.66 193 ALA A C 1
ATOM 1574 O O . ALA A 1 194 ? 20.252 1.616 53.530 1.00 18.59 193 ALA A O 1
ATOM 1576 N N . THR A 1 195 ? 21.278 2.505 51.729 1.00 14.30 194 THR A N 1
ATOM 1577 C CA . THR A 1 195 ? 20.501 1.782 50.714 1.00 12.91 194 THR A CA 1
ATOM 1578 C C . THR A 1 195 ? 20.555 0.270 50.971 1.00 15.93 194 THR A C 1
ATOM 1579 O O . THR A 1 195 ? 19.520 -0.420 50.975 1.00 13.75 194 THR A O 1
ATOM 1583 N N . ILE A 1 196 ? 21.761 -0.220 51.223 1.00 11.01 195 ILE A N 1
ATOM 1584 C CA . ILE A 1 196 ? 22.007 -1.630 51.514 1.00 13.71 195 ILE A CA 1
ATOM 1585 C C . ILE A 1 196 ? 21.438 -2.049 52.866 1.00 14.92 195 ILE A C 1
ATOM 1586 O O . ILE A 1 196 ? 20.789 -3.090 52.964 1.00 16.42 195 ILE A O 1
ATOM 1591 N N . GLY A 1 197 ? 21.671 -1.235 53.898 1.00 13.56 196 GLY A N 1
ATOM 1592 C CA . GLY A 1 197 ? 21.139 -1.492 55.226 1.00 10.41 196 GLY A CA 1
ATOM 1593 C C . GLY A 1 197 ? 19.622 -1.533 55.230 1.00 13.54 196 GLY A C 1
ATOM 1594 O O . GLY A 1 197 ? 19.031 -2.415 55.861 1.00 12.14 196 GLY A O 1
ATOM 1595 N N . HIS A 1 198 ? 19.009 -0.589 54.511 1.00 11.40 197 HIS A N 1
ATOM 1596 C CA . HIS A 1 198 ? 17.554 -0.549 54.335 1.00 13.16 197 HIS A CA 1
ATOM 1597 C C . HIS A 1 198 ? 17.026 -1.767 53.595 1.00 16.98 197 HIS A C 1
ATOM 1598 O O . HIS A 1 198 ? 15.922 -2.246 53.898 1.00 20.65 197 HIS A O 1
ATOM 1605 N N . ALA A 1 199 ? 17.801 -2.232 52.614 1.00 13.84 198 ALA A N 1
ATOM 1606 C CA . ALA A 1 199 ? 17.454 -3.412 51.817 1.00 15.88 198 ALA A CA 1
ATOM 1607 C C . ALA A 1 199 ? 17.442 -4.659 52.681 1.00 14.63 198 ALA A C 1
ATOM 1608 O O . ALA A 1 199 ? 16.515 -5.451 52.594 1.00 13.14 198 ALA A O 1
ATOM 1610 N N . LYS A 1 200 ? 18.447 -4.820 53.542 1.00 12.27 199 LYS A N 1
ATOM 1611 C CA . LYS A 1 200 ? 18.488 -5.988 54.430 1.00 11.98 199 LYS A CA 1
ATOM 1612 C C . LYS A 1 200 ? 17.300 -6.007 55.392 1.00 18.26 199 LYS A C 1
ATOM 1613 O O . LYS A 1 200 ? 16.793 -7.066 55.720 1.00 15.06 199 LYS A O 1
ATOM 1619 N N . GLN A 1 201 ? 16.842 -4.820 55.784 1.00 16.07 200 GLN A N 1
ATOM 1620 C CA . GLN A 1 201 ? 15.777 -4.658 56.761 1.00 17.99 200 GLN A CA 1
ATOM 1621 C C . GLN A 1 201 ? 14.392 -4.494 56.144 1.00 13.93 200 GLN A C 1
ATOM 1622 O O . GLN A 1 201 ? 13.421 -4.287 56.863 1.00 20.52 200 GLN A O 1
ATOM 1628 N N . ARG A 1 202 ? 14.328 -4.628 54.818 1.00 14.12 201 ARG A N 1
ATOM 1629 C CA . ARG A 1 202 ? 13.118 -4.477 54.002 1.00 15.37 201 ARG A CA 1
ATOM 1630 C C . ARG A 1 202 ? 12.393 -3.156 54.273 1.00 21.75 201 ARG A C 1
ATOM 1631 O O . ARG A 1 202 ? 11.165 -3.107 54.348 1.00 18.18 201 ARG A O 1
ATOM 1639 N N . VAL A 1 203 ? 13.166 -2.086 54.434 1.00 17.40 202 VAL A N 1
ATOM 1640 C CA . VAL A 1 203 ? 12.595 -0.770 54.698 1.00 23.62 202 VAL A CA 1
ATOM 1641 C C . VAL A 1 203 ? 11.882 -0.267 53.446 1.00 24.94 202 VAL A C 1
ATOM 1642 O O . VAL A 1 203 ? 12.491 -0.128 52.384 1.00 26.00 202 VAL A O 1
ATOM 1646 N N A GLU A 1 204 ? 10.581 -0.032 53.596 0.50 27.64 203 GLU A N 1
ATOM 1647 N N B GLU A 1 204 ? 10.583 -0.007 53.590 0.50 29.94 203 GLU A N 1
ATOM 1648 C CA A GLU A 1 204 ? 9.759 0.577 52.566 0.50 31.14 203 GLU A CA 1
ATOM 1649 C CA B GLU A 1 204 ? 9.689 0.316 52.476 0.50 34.62 203 GLU A CA 1
ATOM 1650 C C A GLU A 1 204 ? 9.749 2.087 52.794 0.50 26.86 203 GLU A C 1
ATOM 1651 C C B GLU A 1 204 ? 9.924 1.718 51.910 0.50 34.37 203 GLU A C 1
ATOM 1652 O O A GLU A 1 204 ? 9.580 2.558 53.925 0.50 23.08 203 GLU A O 1
ATOM 1653 O O B GLU A 1 204 ? 10.326 1.874 50.756 0.50 35.73 203 GLU A O 1
ATOM 1664 N N A GLY A 1 205 ? 9.958 2.837 51.718 0.50 24.04 204 GLY A N 1
ATOM 1665 N N B GLY A 1 205 ? 9.670 2.736 52.722 0.50 32.97 204 GLY A N 1
ATOM 1666 C CA A GLY A 1 205 ? 9.917 4.291 51.784 0.50 23.90 204 GLY A CA 1
ATOM 1667 C CA B GLY A 1 205 ? 9.842 4.112 52.276 0.50 30.67 204 GLY A CA 1
ATOM 1668 C C A GLY A 1 205 ? 11.053 4.934 52.562 0.50 23.89 204 GLY A C 1
ATOM 1669 C C B GLY A 1 205 ? 11.060 4.783 52.878 0.50 28.33 204 GLY A C 1
ATOM 1670 O O A GLY A 1 205 ? 10.847 5.935 53.247 0.50 21.42 204 GLY A O 1
ATOM 1671 O O B GLY A 1 205 ? 10.926 5.678 53.715 0.50 29.36 204 GLY A O 1
ATOM 1672 N N . GLY A 1 206 ? 12.248 4.351 52.456 1.00 21.61 205 GLY A N 1
ATOM 1673 C CA . GLY A 1 206 ? 13.498 4.956 52.938 1.00 19.58 205 GLY A CA 1
ATOM 1674 C C . GLY A 1 206 ? 13.652 6.362 52.391 1.00 16.98 205 GLY A C 1
ATOM 1675 O O . GLY A 1 206 ? 13.306 6.607 51.238 1.00 21.20 205 GLY A O 1
ATOM 1676 N N . ARG A 1 207 ? 14.122 7.285 53.235 1.00 15.38 206 ARG A N 1
ATOM 1677 C CA . ARG A 1 207 ? 14.215 8.700 52.876 1.00 14.52 206 ARG A CA 1
ATOM 1678 C C . ARG A 1 207 ? 15.663 9.121 52.788 1.00 12.09 206 ARG A C 1
ATOM 1679 O O . ARG A 1 207 ? 16.393 9.022 53.761 1.00 16.02 206 ARG A O 1
ATOM 1687 N N . TYR A 1 208 ? 16.063 9.595 51.613 1.00 15.09 207 TYR A N 1
ATOM 1688 C CA . TYR A 1 208 ? 17.422 10.070 51.386 1.00 10.42 207 TYR A CA 1
ATOM 1689 C C . TYR A 1 208 ? 17.263 11.527 50.998 1.00 13.43 207 TYR A C 1
ATOM 1690 O O . TYR A 1 208 ? 17.100 11.856 49.829 1.00 14.01 207 TYR A O 1
ATOM 1699 N N . LEU A 1 209 ? 17.288 12.386 52.015 1.00 15.18 208 LEU A N 1
ATOM 1700 C CA . LEU A 1 209 ? 16.949 13.796 51.899 1.00 15.35 208 LEU A CA 1
ATOM 1701 C C . LEU A 1 209 ? 18.175 14.645 51.567 1.00 15.52 208 LEU A C 1
ATOM 1702 O O . LEU A 1 209 ? 19.142 14.657 52.310 1.00 17.76 208 LEU A O 1
ATOM 1707 N N . GLY A 1 210 ? 18.140 15.354 50.446 1.00 16.66 209 GLY A N 1
ATOM 1708 C CA . GLY A 1 210 ? 19.244 16.241 50.096 1.00 16.85 209 GLY A CA 1
ATOM 1709 C C . GLY A 1 210 ? 18.808 17.681 50.274 1.00 20.59 209 GLY A C 1
ATOM 1710 O O . GLY A 1 210 ? 17.775 18.079 49.742 1.00 15.97 209 GLY A O 1
ATOM 1711 N N . LEU A 1 211 ? 19.566 18.472 51.032 1.00 14.45 210 LEU A N 1
ATOM 1712 C CA . LEU A 1 211 ? 19.191 19.878 51.190 1.00 19.59 210 LEU A CA 1
ATOM 1713 C C . LEU A 1 211 ? 20.234 20.720 50.503 1.00 22.43 210 LEU A C 1
ATOM 1714 O O . LEU A 1 211 ? 21.413 20.575 50.783 1.00 26.60 210 LEU A O 1
ATOM 1719 N N . THR A 1 212 ? 19.819 21.583 49.582 1.00 16.05 211 THR A N 1
ATOM 1720 C CA . THR A 1 212 ? 20.797 22.418 48.898 1.00 14.98 211 THR A CA 1
ATOM 1721 C C . THR A 1 212 ? 20.296 23.853 48.733 1.00 14.22 211 THR A C 1
ATOM 1722 O O . THR A 1 212 ? 19.255 24.221 49.301 1.00 18.15 211 THR A O 1
ATOM 1726 N N . GLU A 1 213 ? 21.050 24.643 47.972 1.00 10.40 212 GLU A N 1
ATOM 1727 C CA . GLU A 1 213 ? 20.690 26.022 47.624 1.00 13.58 212 GLU A CA 1
ATOM 1728 C C . GLU A 1 213 ? 21.431 26.417 46.324 1.00 18.87 212 GLU A C 1
ATOM 1729 O O . GLU A 1 213 ? 22.426 25.768 45.964 1.00 18.32 212 GLU A O 1
ATOM 1735 N N . PRO A 1 214 ? 20.926 27.431 45.597 1.00 17.51 213 PRO A N 1
ATOM 1736 C CA . PRO A 1 214 ? 21.445 27.790 44.267 1.00 17.02 213 PRO A CA 1
ATOM 1737 C C . PRO A 1 214 ? 22.935 28.124 44.171 1.00 16.18 213 PRO A C 1
ATOM 1738 O O . PRO A 1 214 ? 23.533 27.881 43.126 1.00 20.64 213 PRO A O 1
ATOM 1742 N N . GLY A 1 215 ? 23.510 28.689 45.231 1.00 14.80 214 GLY A N 1
ATOM 1743 C CA . GLY A 1 215 ? 24.935 29.017 45.263 1.00 22.17 214 GLY A CA 1
ATOM 1744 C C . GLY A 1 215 ? 25.852 27.811 45.315 1.00 24.06 214 GLY A C 1
ATOM 1745 O O . GLY A 1 215 ? 26.905 27.795 44.675 1.00 23.90 214 GLY A O 1
ATOM 1746 N N . ILE A 1 216 ? 25.462 26.799 46.085 1.00 20.34 215 ILE A N 1
ATOM 1747 C CA . ILE A 1 216 ? 26.325 25.639 46.310 1.00 17.71 215 ILE A CA 1
ATOM 1748 C C . ILE A 1 216 ? 26.037 24.451 45.367 1.00 18.68 215 ILE A C 1
ATOM 1749 O O . ILE A 1 216 ? 26.855 23.540 45.261 1.00 20.63 215 ILE A O 1
ATOM 1754 N N . ILE A 1 217 ? 24.900 24.482 44.671 1.00 19.87 216 ILE A N 1
ATOM 1755 C CA . ILE A 1 217 ? 24.384 23.295 43.964 1.00 17.37 216 ILE A CA 1
ATOM 1756 C C . ILE A 1 217 ? 25.278 22.818 42.808 1.00 22.89 216 ILE A C 1
ATOM 1757 O O . ILE A 1 217 ? 25.389 21.616 42.568 1.00 19.58 216 ILE A O 1
ATOM 1762 N N . ALA A 1 218 ? 25.935 23.748 42.117 1.00 21.62 217 ALA A N 1
ATOM 1763 C CA . ALA A 1 218 ? 26.818 23.382 41.008 1.00 25.89 217 ALA A CA 1
ATOM 1764 C C . ALA A 1 218 ? 28.096 22.739 41.524 1.00 26.62 217 ALA A C 1
ATOM 1765 O O . ALA A 1 218 ? 28.626 21.832 40.894 1.00 28.64 217 ALA A O 1
ATOM 1767 N N . ALA A 1 219 ? 28.566 23.217 42.675 1.00 22.97 218 ALA A N 1
ATOM 1768 C CA . ALA A 1 219 ? 29.756 22.683 43.328 1.00 27.43 218 ALA A CA 1
ATOM 1769 C C . ALA A 1 219 ? 29.483 21.346 44.028 1.00 29.99 218 ALA A C 1
ATOM 1770 O O . ALA A 1 219 ? 30.344 20.462 44.058 1.00 30.20 218 ALA A O 1
ATOM 1772 N N . GLU A 1 220 ? 28.288 21.211 44.605 1.00 24.71 219 GLU A N 1
ATOM 1773 C CA . GLU A 1 220 ? 27.863 19.969 45.248 1.00 28.64 219 GLU A CA 1
ATOM 1774 C C . GLU A 1 220 ? 26.542 19.471 44.637 1.00 24.65 219 GLU A C 1
ATOM 1775 O O . GLU A 1 220 ? 25.485 19.558 45.276 1.00 26.91 219 GLU A O 1
ATOM 1781 N N . PRO A 1 221 ? 26.597 18.946 43.395 1.00 27.09 220 PRO A N 1
ATOM 1782 C CA . PRO A 1 221 ? 25.369 18.587 42.692 1.00 26.57 220 PRO A CA 1
ATOM 1783 C C . PRO A 1 221 ? 24.720 17.292 43.193 1.00 27.92 220 PRO A C 1
ATOM 1784 O O . PRO A 1 221 ? 25.433 16.357 43.564 1.00 26.28 220 PRO A O 1
ATOM 1788 N N . PRO A 1 222 ? 23.369 17.247 43.206 1.00 25.33 221 PRO A N 1
ATOM 1789 C CA . PRO A 1 222 ? 22.581 16.121 43.702 1.00 25.26 221 PRO A CA 1
ATOM 1790 C C . PRO A 1 222 ? 22.760 14.860 42.865 1.00 21.79 221 PRO A C 1
ATOM 1791 O O . PRO A 1 222 ? 22.659 14.910 41.644 1.00 23.94 221 PRO A O 1
ATOM 1795 N N . ASN A 1 223 ? 23.037 13.752 43.541 1.00 23.35 222 ASN A N 1
ATOM 1796 C CA . ASN A 1 223 ? 23.077 12.419 42.945 1.00 24.02 222 ASN A CA 1
ATOM 1797 C C . ASN A 1 223 ? 21.625 11.900 42.939 1.00 21.61 222 ASN A C 1
ATOM 1798 O O . ASN A 1 223 ? 20.904 12.151 43.900 1.00 22.26 222 ASN A O 1
ATOM 1803 N N . PRO A 1 224 ? 21.183 11.199 41.862 1.00 22.44 223 PRO A N 1
ATOM 1804 C CA . PRO A 1 224 ? 19.812 10.645 41.764 1.00 20.02 223 PRO A CA 1
ATOM 1805 C C . PRO A 1 224 ? 19.452 9.607 42.833 1.00 20.85 223 PRO A C 1
ATOM 1806 O O . PRO A 1 224 ? 18.304 9.150 42.873 1.00 21.39 223 PRO A O 1
ATOM 1810 N N . ILE A 1 225 ? 20.419 9.238 43.677 1.00 14.97 224 ILE A N 1
ATOM 1811 C CA . ILE A 1 225 ? 20.155 8.422 44.871 1.00 24.21 224 ILE A CA 1
ATOM 1812 C C . ILE A 1 225 ? 19.314 9.224 45.890 1.00 22.00 224 ILE A C 1
ATOM 1813 O O . ILE A 1 225 ? 18.507 8.644 46.619 1.00 24.97 224 ILE A O 1
ATOM 1818 N N . VAL A 1 226 ? 19.489 10.552 45.905 1.00 17.34 225 VAL A N 1
ATOM 1819 C CA . VAL A 1 226 ? 18.622 11.455 46.672 1.00 17.05 225 VAL A CA 1
ATOM 1820 C C . VAL A 1 226 ? 17.209 11.285 46.127 1.00 16.71 225 VAL A C 1
ATOM 1821 O O . VAL A 1 226 ? 16.994 11.416 44.926 1.00 21.52 225 VAL A O 1
ATOM 1825 N N . ASN A 1 227 ? 16.259 10.964 47.000 1.00 14.45 226 ASN A N 1
ATOM 1826 C CA . ASN A 1 227 ? 14.864 10.778 46.585 1.00 13.07 226 ASN A CA 1
ATOM 1827 C C . ASN A 1 227 ? 13.905 11.841 47.120 1.00 13.45 226 ASN A C 1
ATOM 1828 O O . ASN A 1 227 ? 12.701 11.792 46.862 1.00 18.59 226 ASN A O 1
ATOM 1833 N N . GLU A 1 228 ? 14.454 12.780 47.901 1.00 17.56 227 GLU A N 1
ATOM 1834 C CA . GLU A 1 228 ? 13.759 13.994 48.312 1.00 14.97 227 GLU A CA 1
ATOM 1835 C C . GLU A 1 228 ? 14.743 15.165 48.306 1.00 14.75 227 GLU A C 1
ATOM 1836 O O . GLU A 1 228 ? 15.541 15.317 49.227 1.00 21.14 227 GLU A O 1
ATOM 1842 N N . LEU A 1 229 ? 14.697 15.976 47.258 1.00 15.03 228 LEU A N 1
ATOM 1843 C CA . LEU A 1 229 ? 15.559 17.154 47.145 1.00 13.47 228 LEU A CA 1
ATOM 1844 C C . LEU A 1 229 ? 14.797 18.432 47.539 1.00 15.68 228 LEU A C 1
ATOM 1845 O O . LEU A 1 229 ? 13.653 18.629 47.113 1.00 19.59 228 LEU A O 1
ATOM 1850 N N . VAL A 1 230 ? 15.415 19.273 48.382 1.00 10.06 229 VAL A N 1
ATOM 1851 C CA . VAL A 1 230 ? 14.869 20.602 48.688 1.00 8.66 229 VAL A CA 1
ATOM 1852 C C . VAL A 1 230 ? 15.917 21.676 48.430 1.00 14.56 229 VAL A C 1
ATOM 1853 O O . VAL A 1 230 ? 17.028 21.599 48.958 1.00 12.84 229 VAL A O 1
ATOM 1857 N N . ILE A 1 231 ? 15.550 22.665 47.621 1.00 14.88 230 ILE A N 1
ATOM 1858 C CA A ILE A 1 231 ? 16.410 23.820 47.396 0.50 12.94 230 ILE A CA 1
ATOM 1859 C CA B ILE A 1 231 ? 16.392 23.839 47.369 0.50 12.53 230 ILE A CA 1
ATOM 1860 C C . ILE A 1 231 ? 15.923 24.980 48.274 1.00 15.86 230 ILE A C 1
ATOM 1861 O O . ILE A 1 231 ? 14.797 25.488 48.119 1.00 13.97 230 ILE A O 1
ATOM 1870 N N . LEU A 1 232 ? 16.762 25.371 49.223 1.00 13.40 231 LEU A N 1
ATOM 1871 C CA . LEU A 1 232 ? 16.482 26.496 50.119 1.00 13.32 231 LEU A CA 1
ATOM 1872 C C . LEU A 1 232 ? 17.016 27.767 49.438 1.00 14.64 231 LEU A C 1
ATOM 1873 O O . LEU A 1 232 ? 17.794 27.659 48.509 1.00 14.50 231 LEU A O 1
ATOM 1878 N N . PRO A 1 233 ? 16.528 28.964 49.819 1.00 13.16 232 PRO A N 1
ATOM 1879 C CA . PRO A 1 233 ? 16.988 30.189 49.135 1.00 12.17 232 PRO A CA 1
ATOM 1880 C C . PRO A 1 233 ? 18.480 30.544 49.219 1.00 13.30 232 PRO A C 1
ATOM 1881 O O . PRO A 1 233 ? 19.014 31.157 48.285 1.00 13.80 232 PRO A O 1
ATOM 1885 N N . ASP A 1 234 ? 19.131 30.209 50.328 1.00 13.89 233 ASP A N 1
ATOM 1886 C CA . ASP A 1 234 ? 20.515 30.650 50.561 1.00 13.46 233 ASP A CA 1
ATOM 1887 C C . ASP A 1 234 ? 21.188 29.703 51.521 1.00 11.52 233 ASP A C 1
ATOM 1888 O O . ASP A 1 234 ? 20.541 28.789 52.051 1.00 14.73 233 ASP A O 1
ATOM 1893 N N . ILE A 1 235 ? 22.486 29.884 51.741 1.00 17.14 234 ILE A N 1
ATOM 1894 C CA . ILE A 1 235 ? 23.202 28.935 52.588 1.00 12.71 234 ILE A CA 1
ATOM 1895 C C . ILE A 1 235 ? 22.708 28.931 54.049 1.00 11.67 234 ILE A C 1
ATOM 1896 O O . ILE A 1 235 ? 22.575 27.870 54.651 1.00 16.20 234 ILE A O 1
ATOM 1901 N N . GLU A 1 236 ? 22.357 30.107 54.568 1.00 12.59 235 GLU A N 1
ATOM 1902 C CA . GLU A 1 236 ? 21.882 30.269 55.946 1.00 11.49 235 GLU A CA 1
ATOM 1903 C C . GLU A 1 236 ? 20.573 29.531 56.193 1.00 12.07 235 GLU A C 1
ATOM 1904 O O . GLU A 1 236 ? 20.373 28.949 57.261 1.00 16.59 235 GLU A O 1
ATOM 1910 N N . LYS A 1 237 ? 19.698 29.544 55.195 1.00 14.55 236 LYS A N 1
ATOM 1911 C CA . LYS A 1 237 ? 18.423 28.830 55.282 1.00 14.66 236 LYS A CA 1
ATOM 1912 C C . LYS A 1 237 ? 18.601 27.319 55.096 1.00 14.02 236 LYS A C 1
ATOM 1913 O O . LYS A 1 237 ? 17.947 26.545 55.798 1.00 8.96 236 LYS A O 1
ATOM 1919 N N . ARG A 1 238 ? 19.491 26.899 54.189 1.00 12.56 237 ARG A N 1
ATOM 1920 C CA . ARG A 1 238 ? 19.926 25.498 54.165 1.00 14.12 237 ARG A CA 1
ATOM 1921 C C . ARG A 1 238 ? 20.418 25.012 55.533 1.00 16.00 237 ARG A C 1
ATOM 1922 O O . ARG A 1 238 ? 20.013 23.936 55.993 1.00 15.30 237 ARG A O 1
ATOM 1930 N N . LEU A 1 239 ? 21.308 25.785 56.160 1.00 13.82 238 LEU A N 1
ATOM 1931 C CA . LEU A 1 239 ? 21.804 25.473 57.504 1.00 13.91 238 LEU A CA 1
ATOM 1932 C C . LEU A 1 239 ? 20.678 25.386 58.543 1.00 12.35 238 LEU A C 1
ATOM 1933 O O . LEU A 1 239 ? 20.665 24.487 59.376 1.00 9.18 238 LEU A O 1
ATOM 1938 N N . GLU A 1 240 ? 19.727 26.306 58.482 1.00 16.82 239 GLU A N 1
ATOM 1939 C CA . GLU A 1 240 ? 18.592 26.226 59.389 1.00 10.65 239 GLU A CA 1
ATOM 1940 C C . GLU A 1 240 ? 17.780 24.956 59.148 1.00 10.48 239 GLU A C 1
ATOM 1941 O O . GLU A 1 240 ? 17.408 24.274 60.103 1.00 17.58 239 GLU A O 1
ATOM 1947 N N . ALA A 1 241 ? 17.550 24.623 57.878 1.00 10.67 240 ALA A N 1
ATOM 1948 C CA . ALA A 1 241 ? 16.852 23.386 57.505 1.00 13.23 240 ALA A CA 1
ATOM 1949 C C . ALA A 1 241 ? 17.531 22.160 58.124 1.00 14.13 240 ALA A C 1
ATOM 1950 O O . ALA A 1 241 ? 16.870 21.361 58.782 1.00 14.59 240 ALA A O 1
ATOM 1952 N N . PHE A 1 242 ? 18.854 22.044 57.951 1.00 9.56 241 PHE A N 1
ATOM 1953 C CA . PHE A 1 242 ? 19.633 20.975 58.568 1.00 10.56 241 PHE A CA 1
ATOM 1954 C C . PHE A 1 242 ? 19.310 20.802 60.057 1.00 7.91 241 PHE A C 1
ATOM 1955 O O . PHE A 1 242 ? 19.001 19.705 60.513 1.00 10.10 241 PHE A O 1
ATOM 1963 N N . VAL A 1 243 ? 19.405 21.891 60.817 1.00 12.81 242 VAL A N 1
ATOM 1964 C CA . VAL A 1 243 ? 19.332 21.809 62.274 1.00 12.85 242 VAL A CA 1
ATOM 1965 C C . VAL A 1 243 ? 17.901 21.768 62.827 1.00 15.41 242 VAL A C 1
ATOM 1966 O O . VAL A 1 243 ? 17.672 21.305 63.944 1.00 19.18 242 VAL A O 1
ATOM 1970 N N . ARG A 1 244 ? 16.937 22.222 62.041 1.00 15.35 243 ARG A N 1
ATOM 1971 C CA . ARG A 1 244 ? 15.552 22.082 62.472 1.00 11.11 243 ARG A CA 1
ATOM 1972 C C . ARG A 1 244 ? 14.947 20.701 62.148 1.00 12.68 243 ARG A C 1
ATOM 1973 O O . ARG A 1 244 ? 14.084 20.213 62.900 1.00 10.22 243 ARG A O 1
ATOM 1981 N N . CYS A 1 245 ? 15.402 20.082 61.048 1.00 13.16 244 CYS A N 1
ATOM 1982 C CA . CYS A 1 245 ? 14.992 18.723 60.643 1.00 11.14 244 CYS A CA 1
ATOM 1983 C C . CYS A 1 245 ? 15.740 17.572 61.340 1.00 10.32 244 CYS A C 1
ATOM 1984 O O . CYS A 1 245 ? 15.237 16.446 61.394 1.00 18.30 244 CYS A O 1
ATOM 1987 N N . ALA A 1 246 ? 16.950 17.830 61.833 1.00 14.11 245 ALA A N 1
ATOM 1988 C CA . ALA A 1 246 ? 17.791 16.760 62.381 1.00 13.51 245 ALA A CA 1
ATOM 1989 C C . ALA A 1 246 ? 17.172 16.119 63.618 1.00 16.74 245 ALA A C 1
ATOM 1990 O O . ALA A 1 246 ? 16.469 16.781 64.391 1.00 16.63 245 ALA A O 1
ATOM 1992 N N . HIS A 1 247 ? 17.419 14.821 63.778 1.00 11.10 246 HIS A N 1
ATOM 1993 C CA . HIS A 1 247 ? 17.196 14.144 65.043 1.00 12.77 246 HIS A CA 1
ATOM 1994 C C . HIS A 1 247 ? 18.526 13.634 65.585 1.00 16.33 246 HIS A C 1
ATOM 1995 O O . HIS A 1 247 ? 18.612 13.177 66.720 1.00 20.33 246 HIS A O 1
ATOM 2002 N N . GLY A 1 248 ? 19.568 13.743 64.772 1.00 10.67 247 GLY A N 1
ATOM 2003 C CA . GLY A 1 248 ? 20.930 13.375 65.187 1.00 8.75 247 GLY A CA 1
ATOM 2004 C C . GLY A 1 248 ? 21.868 13.866 64.121 1.00 9.41 247 GLY A C 1
ATOM 2005 O O . GLY A 1 248 ? 21.459 14.015 62.966 1.00 9.38 247 GLY A O 1
ATOM 2006 N N . ILE A 1 249 ? 23.124 14.140 64.486 1.00 12.29 248 ILE A N 1
ATOM 2007 C CA . ILE A 1 249 ? 24.082 14.648 63.508 1.00 6.68 248 ILE A CA 1
ATOM 2008 C C . ILE A 1 249 ? 25.393 13.864 63.580 1.00 9.64 248 ILE A C 1
ATOM 2009 O O . ILE A 1 249 ? 25.970 13.722 64.645 1.00 13.88 248 ILE A O 1
ATOM 2014 N N . VAL A 1 250 ? 25.836 13.349 62.437 1.00 6.62 249 VAL A N 1
ATOM 2015 C CA . VAL A 1 250 ? 27.111 12.671 62.326 1.00 12.81 249 VAL A CA 1
ATOM 2016 C C . VAL A 1 250 ? 28.040 13.544 61.466 1.00 12.80 249 VAL A C 1
ATOM 2017 O O . VAL A 1 250 ? 27.664 13.989 60.375 1.00 11.51 249 VAL A O 1
ATOM 2021 N N . ILE A 1 251 ? 29.241 13.815 61.976 1.00 12.28 250 ILE A N 1
ATOM 2022 C CA . ILE A 1 251 ? 30.146 14.733 61.309 1.00 13.74 250 ILE A CA 1
ATOM 2023 C C . ILE A 1 251 ? 31.458 14.020 61.033 1.00 13.66 250 ILE A C 1
ATOM 2024 O O . ILE A 1 251 ? 32.177 13.648 61.960 1.00 10.52 250 ILE A O 1
ATOM 2029 N N . PHE A 1 252 ? 31.742 13.841 59.748 1.00 11.91 251 PHE A N 1
ATOM 2030 C CA . PHE A 1 252 ? 32.953 13.192 59.269 1.00 13.82 251 PHE A CA 1
ATOM 2031 C C . PHE A 1 252 ? 34.027 14.264 59.044 1.00 11.28 251 PHE A C 1
ATOM 2032 O O . PHE A 1 252 ? 33.709 15.460 59.059 1.00 10.43 251 PHE A O 1
ATOM 2040 N N . PRO A 1 253 ? 35.314 13.858 58.860 1.00 13.86 252 PRO A N 1
ATOM 2041 C CA . PRO A 1 253 ? 36.286 14.859 58.434 1.00 13.88 252 PRO A CA 1
ATOM 2042 C C . PRO A 1 253 ? 35.887 15.590 57.157 1.00 15.90 252 PRO A C 1
ATOM 2043 O O . PRO A 1 253 ? 35.246 15.010 56.273 1.00 12.78 252 PRO A O 1
ATOM 2047 N N . GLY A 1 254 ? 36.238 16.870 57.097 1.00 15.92 253 GLY A N 1
ATOM 2048 C CA . GLY A 1 254 ? 35.931 17.710 55.960 1.00 12.10 253 GLY A CA 1
ATOM 2049 C C . GLY A 1 254 ? 36.769 18.971 55.932 1.00 11.79 253 GLY A C 1
ATOM 2050 O O . GLY A 1 254 ? 37.688 19.131 56.724 1.00 15.31 253 GLY A O 1
ATOM 2051 N N . GLY A 1 255 ? 36.421 19.874 55.029 1.00 14.34 254 GLY A N 1
ATOM 2052 C CA . GLY A 1 255 ? 37.150 21.132 54.873 1.00 16.04 254 GLY A CA 1
ATOM 2053 C C . GLY A 1 255 ? 36.382 22.317 55.419 1.00 15.18 254 GLY A C 1
ATOM 2054 O O . GLY A 1 255 ? 35.840 22.263 56.529 1.00 14.41 254 GLY A O 1
ATOM 2055 N N . ALA A 1 256 ? 36.329 23.381 54.623 1.00 18.59 255 ALA A N 1
ATOM 2056 C CA . ALA A 1 256 ? 35.721 24.650 55.030 1.00 17.04 255 ALA A CA 1
ATOM 2057 C C . ALA A 1 256 ? 34.203 24.610 55.179 1.00 20.42 255 ALA A C 1
ATOM 2058 O O . ALA A 1 256 ? 33.671 25.261 56.071 1.00 16.33 255 ALA A O 1
ATOM 2060 N N . GLY A 1 257 ? 33.525 23.855 54.310 1.00 15.66 256 GLY A N 1
ATOM 2061 C CA . GLY A 1 257 ? 32.072 23.672 54.394 1.00 19.93 256 GLY A CA 1
ATOM 2062 C C . GLY A 1 257 ? 31.636 22.970 55.659 1.00 13.55 256 GLY A C 1
ATOM 2063 O O . GLY A 1 257 ? 30.670 23.393 56.302 1.00 12.49 256 GLY A O 1
ATOM 2064 N N . THR A 1 258 ? 32.362 21.910 56.014 1.00 14.42 257 THR A N 1
ATOM 2065 C CA . THR A 1 258 ? 32.084 21.079 57.197 1.00 16.03 257 THR A CA 1
ATOM 2066 C C . THR A 1 258 ? 32.418 21.849 58.481 1.00 19.19 257 THR A C 1
ATOM 2067 O O . THR A 1 258 ? 31.740 21.699 59.508 1.00 18.89 257 THR A O 1
ATOM 2071 N N . ALA A 1 259 ? 33.465 22.670 58.414 1.00 18.92 258 ALA A N 1
ATOM 2072 C CA . ALA A 1 259 ? 33.829 23.548 59.525 1.00 15.29 258 ALA A CA 1
ATOM 2073 C C . ALA A 1 259 ? 32.769 24.629 59.735 1.00 18.63 258 ALA A C 1
ATOM 2074 O O . ALA A 1 259 ? 32.415 24.939 60.881 1.00 19.26 258 ALA A O 1
ATOM 2076 N N . GLU A 1 260 ? 32.266 25.192 58.634 1.00 17.09 259 GLU A N 1
ATOM 2077 C CA . GLU A 1 260 ? 31.170 26.166 58.674 1.00 19.52 259 GLU A CA 1
ATOM 2078 C C . GLU A 1 260 ? 29.962 25.573 59.391 1.00 15.54 259 GLU A C 1
ATOM 2079 O O . GLU A 1 260 ? 29.402 26.197 60.294 1.00 15.05 259 GLU A O 1
ATOM 2085 N N . GLU A 1 261 ? 29.607 24.350 58.999 1.00 14.71 260 GLU A N 1
ATOM 2086 C CA . GLU A 1 261 ? 28.506 23.600 59.592 1.00 7.66 260 GLU A CA 1
ATOM 2087 C C . GLU A 1 261 ? 28.700 23.337 61.074 1.00 12.71 260 GLU A C 1
ATOM 2088 O O . GLU A 1 261 ? 27.785 23.539 61.874 1.00 12.06 260 GLU A O 1
ATOM 2094 N N . LEU A 1 262 ? 29.904 22.904 61.437 1.00 13.01 261 LEU A N 1
ATOM 2095 C CA . LEU A 1 262 ? 30.233 22.612 62.826 1.00 16.32 261 LEU A CA 1
ATOM 2096 C C . LEU A 1 262 ? 30.075 23.847 63.716 1.00 16.28 261 LEU A C 1
ATOM 2097 O O . LEU A 1 262 ? 29.372 23.799 64.715 1.00 15.68 261 LEU A O 1
ATOM 2102 N N . LEU A 1 263 ? 30.696 24.956 63.327 1.00 14.83 262 LEU A N 1
ATOM 2103 C CA . LEU A 1 263 ? 30.656 26.184 64.131 1.00 13.15 262 LEU A CA 1
ATOM 2104 C C . LEU A 1 263 ? 29.246 26.768 64.195 1.00 14.73 262 LEU A C 1
ATOM 2105 O O . LEU A 1 263 ? 28.844 27.293 65.231 1.00 15.69 262 LEU A O 1
ATOM 2110 N N . TYR A 1 264 ? 28.496 26.636 63.101 1.00 15.07 263 TYR A N 1
ATOM 2111 C CA . TYR A 1 264 ? 27.060 26.965 63.090 1.00 12.51 263 TYR A CA 1
ATOM 2112 C C . TYR A 1 264 ? 26.323 26.202 64.187 1.00 14.72 263 TYR A C 1
ATOM 2113 O O . TYR A 1 264 ? 25.590 26.799 64.995 1.00 12.25 263 TYR A O 1
ATOM 2122 N N . LEU A 1 265 ? 26.506 24.882 64.194 1.00 13.37 264 LEU A N 1
ATOM 2123 C CA . LEU A 1 265 ? 25.883 24.001 65.192 1.00 11.77 264 LEU A CA 1
ATOM 2124 C C . LEU A 1 265 ? 26.324 24.311 66.616 1.00 15.28 264 LEU A C 1
ATOM 2125 O O . LEU A 1 265 ? 25.488 24.493 67.486 1.00 11.64 264 LEU A O 1
ATOM 2130 N N . LEU A 1 266 ? 27.633 24.381 66.863 1.00 13.81 265 LEU A N 1
ATOM 2131 C CA . LEU A 1 266 ? 28.110 24.621 68.237 1.00 10.33 265 LEU A CA 1
ATOM 2132 C C . LEU A 1 266 ? 27.683 25.999 68.707 1.00 14.26 265 LEU A C 1
ATOM 2133 O O . LEU A 1 266 ? 27.306 26.166 69.866 1.00 17.15 265 LEU A O 1
ATOM 2138 N N . GLY A 1 267 ? 27.679 26.960 67.784 1.00 12.26 266 GLY A N 1
ATOM 2139 C CA . GLY A 1 267 ? 27.284 28.333 68.073 1.00 11.91 266 GLY A CA 1
ATOM 2140 C C . GLY A 1 267 ? 25.877 28.411 68.610 1.00 11.81 266 GLY A C 1
ATOM 2141 O O . GLY A 1 267 ? 25.619 29.079 69.611 1.00 14.22 266 GLY A O 1
ATOM 2142 N N . ILE A 1 268 ? 24.982 27.696 67.947 1.00 13.94 267 ILE A N 1
ATOM 2143 C CA . ILE A 1 268 ? 23.562 27.655 68.305 1.00 13.70 267 ILE A CA 1
ATOM 2144 C C . ILE A 1 268 ? 23.325 26.830 69.571 1.00 14.73 267 ILE A C 1
ATOM 2145 O O . ILE A 1 268 ? 22.498 27.190 70.411 1.00 14.15 267 ILE A O 1
ATOM 2150 N N . LEU A 1 269 ? 24.076 25.744 69.729 1.00 11.10 268 LEU A N 1
ATOM 2151 C CA . LEU A 1 269 ? 23.878 24.855 70.875 1.00 14.78 268 LEU A CA 1
ATOM 2152 C C . LEU A 1 269 ? 24.417 25.400 72.196 1.00 11.38 268 LEU A C 1
ATOM 2153 O O . LEU A 1 269 ? 23.998 24.948 73.263 1.00 20.06 268 LEU A O 1
ATOM 2158 N N . MET A 1 270 ? 25.309 26.391 72.109 1.00 13.28 269 MET A N 1
ATOM 2159 C CA A MET A 1 270 ? 25.837 27.100 73.282 0.50 19.66 269 MET A CA 1
ATOM 2160 C CA B MET A 1 270 ? 25.826 27.077 73.295 0.50 15.44 269 MET A CA 1
ATOM 2161 C C . MET A 1 270 ? 24.802 28.031 73.919 1.00 20.42 269 MET A C 1
ATOM 2162 O O . MET A 1 270 ? 24.962 28.454 75.068 1.00 25.43 269 MET A O 1
ATOM 2171 N N . HIS A 1 271 ? 23.748 28.363 73.173 1.00 20.69 270 HIS A N 1
ATOM 2172 C CA . HIS A 1 271 ? 22.727 29.308 73.645 1.00 20.63 270 HIS A CA 1
ATOM 2173 C C . HIS A 1 271 ? 22.090 28.811 74.944 1.00 17.65 270 HIS A C 1
ATOM 2174 O O . HIS A 1 271 ? 21.809 27.618 75.072 1.00 20.86 270 HIS A O 1
ATOM 2181 N N . PRO A 1 272 ? 21.946 29.704 75.941 1.00 22.83 271 PRO A N 1
ATOM 2182 C CA . PRO A 1 272 ? 21.125 29.470 77.135 1.00 22.01 271 PRO A CA 1
ATOM 2183 C C . PRO A 1 272 ? 19.807 28.744 76.880 1.00 20.22 271 PRO A C 1
ATOM 2184 O O . PRO A 1 272 ? 19.566 27.723 77.516 1.00 15.83 271 PRO A O 1
ATOM 2188 N N . ASP A 1 273 ? 18.993 29.236 75.939 1.00 18.38 272 ASP A N 1
ATOM 2189 C CA . ASP A 1 273 ? 17.716 28.599 75.576 1.00 20.37 272 ASP A CA 1
ATOM 2190 C C . ASP A 1 273 ? 17.854 27.201 74.949 1.00 15.35 272 ASP A C 1
ATOM 2191 O O . ASP A 1 273 ? 16.851 26.512 74.769 1.00 21.52 272 ASP A O 1
ATOM 2196 N N . ASN A 1 274 ? 19.079 26.802 74.593 1.00 16.29 273 ASN A N 1
ATOM 2197 C CA . ASN A 1 274 ? 19.291 25.513 73.931 1.00 13.87 273 ASN A CA 1
ATOM 2198 C C . ASN A 1 274 ? 19.909 24.454 74.830 1.00 14.10 273 ASN A C 1
ATOM 2199 O O . ASN A 1 274 ? 20.193 23.321 74.388 1.00 17.76 273 ASN A O 1
ATOM 2204 N N . GLN A 1 275 ? 20.113 24.812 76.099 1.00 16.37 274 GLN A N 1
ATOM 2205 C CA . GLN A 1 275 ? 20.697 23.872 77.062 1.00 17.31 274 GLN A CA 1
ATOM 2206 C C . GLN A 1 275 ? 19.744 22.722 77.370 1.00 17.27 274 GLN A C 1
ATOM 2207 O O . GLN A 1 275 ? 20.180 21.642 77.749 1.00 23.18 274 GLN A O 1
ATOM 2213 N N . ARG A 1 276 ? 18.451 22.967 77.177 1.00 10.66 275 ARG A N 1
ATOM 2214 C CA . ARG A 1 276 ? 17.421 21.936 77.301 1.00 15.09 275 ARG A CA 1
ATOM 2215 C C . ARG A 1 276 ? 17.497 20.863 76.215 1.00 12.39 275 ARG A C 1
ATOM 2216 O O . ARG A 1 276 ? 16.987 19.751 76.408 1.00 13.88 275 ARG A O 1
ATOM 2224 N N . GLN A 1 277 ? 18.132 21.177 75.082 1.00 16.19 276 GLN A N 1
ATOM 2225 C CA . GLN A 1 277 ? 17.998 20.328 73.888 1.00 12.97 276 GLN A CA 1
ATOM 2226 C C . GLN A 1 277 ? 18.644 18.968 74.048 1.00 16.14 276 GLN A C 1
ATOM 2227 O O . GLN A 1 277 ? 19.687 18.821 74.694 1.00 22.35 276 GLN A O 1
ATOM 2233 N N . SER A 1 278 ? 17.985 17.971 73.481 1.00 16.29 277 SER A N 1
ATOM 2234 C CA . SER A 1 278 ? 18.569 16.654 73.330 1.00 13.31 277 SER A CA 1
ATOM 2235 C C . SER A 1 278 ? 18.752 16.448 71.832 1.00 21.12 277 SER A C 1
ATOM 2236 O O . SER A 1 278 ? 17.779 16.376 71.068 1.00 21.31 277 SER A O 1
ATOM 2239 N N . LEU A 1 279 ? 20.014 16.431 71.420 1.00 17.15 278 LEU A N 1
ATOM 2240 C CA A LEU A 1 279 ? 20.376 16.226 70.020 0.50 18.58 278 LEU A CA 1
ATOM 2241 C CA B LEU A 1 279 ? 20.378 16.251 70.023 0.50 20.38 278 LEU A CA 1
ATOM 2242 C C . LEU A 1 279 ? 21.737 15.555 70.005 1.00 20.16 278 LEU A C 1
ATOM 2243 O O . LEU A 1 279 ? 22.751 16.181 70.332 1.00 19.95 278 LEU A O 1
ATOM 2252 N N . PRO A 1 280 ? 21.762 14.249 69.670 1.00 22.01 279 PRO A N 1
ATOM 2253 C CA . PRO A 1 280 ? 23.056 13.590 69.665 1.00 22.90 279 PRO A CA 1
ATOM 2254 C C . PRO A 1 280 ? 23.915 14.090 68.511 1.00 17.01 279 PRO A C 1
ATOM 2255 O O . PRO A 1 280 ? 23.455 14.169 67.363 1.00 17.63 279 PRO A O 1
ATOM 2259 N N . VAL A 1 281 ? 25.145 14.471 68.839 1.00 15.75 280 VAL A N 1
ATOM 2260 C CA . VAL A 1 281 ? 26.120 14.905 67.846 1.00 16.19 280 VAL A CA 1
ATOM 2261 C C . VAL A 1 281 ? 27.352 14.031 68.009 1.00 18.22 280 VAL A C 1
ATOM 2262 O O . VAL A 1 281 ? 27.913 13.948 69.111 1.00 13.97 280 VAL A O 1
ATOM 2266 N N . ILE A 1 282 ? 27.732 13.361 66.919 1.00 15.02 281 ILE A N 1
ATOM 2267 C CA . ILE A 1 282 ? 28.877 12.444 66.880 1.00 17.84 281 ILE A CA 1
ATOM 2268 C C . ILE A 1 282 ? 29.852 12.913 65.807 1.00 18.46 281 ILE A C 1
ATOM 2269 O O . ILE A 1 282 ? 29.477 13.087 64.641 1.00 14.49 281 ILE A O 1
ATOM 2274 N N . LEU A 1 283 ? 31.099 13.130 66.210 1.00 12.05 282 LEU A N 1
ATOM 2275 C CA . LEU A 1 283 ? 32.186 13.374 65.268 1.00 17.99 282 LEU A CA 1
ATOM 2276 C C . LEU A 1 283 ? 32.873 12.035 65.048 1.00 18.91 282 LEU A C 1
ATOM 2277 O O . LEU A 1 283 ? 33.242 11.366 66.015 1.00 18.20 282 LEU A O 1
ATOM 2282 N N . THR A 1 284 ? 33.016 11.615 63.791 1.00 17.94 283 THR A N 1
ATOM 2283 C CA . THR A 1 284 ? 33.550 10.274 63.541 1.00 18.07 283 THR A CA 1
ATOM 2284 C C . THR A 1 284 ? 34.392 10.135 62.283 1.00 16.86 283 THR A C 1
ATOM 2285 O O . THR A 1 284 ? 34.237 10.888 61.330 1.00 12.97 283 THR A O 1
ATOM 2289 N N . GLY A 1 285 ? 35.300 9.168 62.305 1.00 20.27 284 GLY A N 1
ATOM 2290 C CA . GLY A 1 285 ? 36.149 8.891 61.164 1.00 17.05 284 GLY A CA 1
ATOM 2291 C C . GLY A 1 285 ? 36.913 7.596 61.366 1.00 16.64 284 GLY A C 1
ATOM 2292 O O . GLY A 1 285 ? 36.852 6.993 62.454 1.00 15.27 284 GLY A O 1
ATOM 2293 N N . PRO A 1 286 ? 37.651 7.159 60.326 1.00 19.61 285 PRO A N 1
ATOM 2294 C CA . PRO A 1 286 ? 38.435 5.927 60.450 1.00 18.57 285 PRO A CA 1
ATOM 2295 C C . PRO A 1 286 ? 39.644 6.119 61.372 1.00 22.08 285 PRO A C 1
ATOM 2296 O O . PRO A 1 286 ? 39.909 7.243 61.812 1.00 22.61 285 PRO A O 1
ATOM 2300 N N . ALA A 1 287 ? 40.367 5.036 61.655 1.00 21.93 286 ALA A N 1
ATOM 2301 C CA . ALA A 1 287 ? 41.568 5.072 62.506 1.00 23.28 286 ALA A CA 1
ATOM 2302 C C . ALA A 1 287 ? 42.552 6.186 62.129 1.00 23.93 286 ALA A C 1
ATOM 2303 O O . ALA A 1 287 ? 43.109 6.863 62.998 1.00 27.30 286 ALA A O 1
ATOM 2305 N N . SER A 1 288 ? 42.725 6.391 60.828 1.00 21.39 287 SER A N 1
ATOM 2306 C CA . SER A 1 288 ? 43.634 7.401 60.301 1.00 23.75 287 SER A CA 1
ATOM 2307 C C . SER A 1 288 ? 43.180 8.848 60.538 1.00 19.17 287 SER A C 1
ATOM 2308 O O . SER A 1 288 ? 43.930 9.775 60.271 1.00 19.39 287 SER A O 1
ATOM 2311 N N . SER A 1 289 ? 41.961 9.049 61.031 1.00 21.91 288 SER A N 1
ATOM 2312 C CA . SER A 1 289 ? 41.466 10.403 61.265 1.00 18.61 288 SER A CA 1
ATOM 2313 C C . SER A 1 289 ? 41.696 10.881 62.706 1.00 16.81 288 SER A C 1
ATOM 2314 O O . SER A 1 289 ? 41.345 12.005 63.049 1.00 16.46 288 SER A O 1
ATOM 2317 N N . ARG A 1 290 ? 42.319 10.045 63.535 1.00 19.04 289 ARG A N 1
ATOM 2318 C CA . ARG A 1 290 ? 42.526 10.383 64.940 1.00 20.78 289 ARG A CA 1
ATOM 2319 C C . ARG A 1 290 ? 43.265 11.716 65.115 1.00 22.52 289 ARG A C 1
ATOM 2320 O O . ARG A 1 290 ? 42.883 12.518 65.978 1.00 19.51 289 ARG A O 1
ATOM 2328 N N . ASP A 1 291 ? 44.288 11.961 64.287 1.00 23.99 290 ASP A N 1
ATOM 2329 C CA . ASP A 1 291 ? 45.047 13.227 64.332 1.00 24.01 290 ASP A CA 1
ATOM 2330 C C . ASP A 1 291 ? 44.166 14.426 63.959 1.00 23.58 290 ASP A C 1
ATOM 2331 O O . ASP A 1 291 ? 44.190 15.459 64.642 1.00 18.31 290 ASP A O 1
ATOM 2336 N N . TYR A 1 292 ? 43.377 14.265 62.892 1.00 18.80 291 TYR A N 1
ATOM 2337 C CA . TYR A 1 292 ? 42.437 15.285 62.437 1.00 19.43 291 TYR A CA 1
ATOM 2338 C C . TYR A 1 292 ? 41.506 15.717 63.571 1.00 16.97 291 TYR A C 1
ATOM 2339 O O . TYR A 1 292 ? 41.292 16.916 63.786 1.00 19.19 291 TYR A O 1
ATOM 2348 N N . PHE A 1 293 ? 40.934 14.740 64.263 1.00 15.43 292 PHE A N 1
ATOM 2349 C CA . PHE A 1 293 ? 39.972 15.037 65.327 1.00 15.67 292 PHE A CA 1
ATOM 2350 C C . PHE A 1 293 ? 40.649 15.564 66.595 1.00 18.56 292 PHE A C 1
ATOM 2351 O O . PHE A 1 293 ? 40.092 16.400 67.293 1.00 17.72 292 PHE A O 1
ATOM 2359 N N . GLU A 1 294 ? 41.865 15.100 66.872 1.00 23.81 293 GLU A N 1
ATOM 2360 C CA . GLU A 1 294 ? 42.657 15.685 67.950 1.00 27.86 293 GLU A CA 1
ATOM 2361 C C . GLU A 1 294 ? 42.804 17.181 67.716 1.00 23.74 293 GLU A C 1
ATOM 2362 O O . GLU A 1 294 ? 42.488 17.974 68.594 1.00 26.10 293 GLU A O 1
ATOM 2368 N N . ALA A 1 295 ? 43.244 17.555 66.512 1.00 21.83 294 ALA A N 1
ATOM 2369 C CA . ALA A 1 295 ? 43.498 18.953 66.162 1.00 16.49 294 ALA A CA 1
ATOM 2370 C C . ALA A 1 295 ? 42.215 19.787 66.076 1.00 21.05 294 ALA A C 1
ATOM 2371 O O . ALA A 1 295 ? 42.209 20.965 66.447 1.00 23.26 294 ALA A O 1
ATOM 2373 N N . LEU A 1 296 ? 41.136 19.170 65.599 1.00 20.40 295 LEU A N 1
ATOM 2374 C CA . LEU A 1 296 ? 39.840 19.843 65.497 1.00 19.51 295 LEU A CA 1
ATOM 2375 C C . LEU A 1 296 ? 39.245 20.135 66.869 1.00 19.95 295 LEU A C 1
ATOM 2376 O O . LEU A 1 296 ? 38.788 21.242 67.120 1.00 21.48 295 LEU A O 1
ATOM 2381 N N . ASP A 1 297 ? 39.263 19.127 67.740 1.00 21.10 296 ASP A N 1
ATOM 2382 C CA . ASP A 1 297 ? 38.807 19.235 69.131 1.00 22.01 296 ASP A CA 1
ATOM 2383 C C . ASP A 1 297 ? 39.587 20.329 69.881 1.00 22.31 296 ASP A C 1
ATOM 2384 O O . ASP A 1 297 ? 39.004 21.113 70.633 1.00 23.10 296 ASP A O 1
ATOM 2389 N N . GLU A 1 298 ? 40.894 20.374 69.656 1.00 24.06 297 GLU A N 1
ATOM 2390 C CA . GLU A 1 298 ? 41.759 21.398 70.241 1.00 29.41 297 GLU A CA 1
ATOM 2391 C C . GLU A 1 298 ? 41.458 22.806 69.713 1.00 27.12 297 GLU A C 1
ATOM 2392 O O . GLU A 1 298 ? 41.481 23.763 70.480 1.00 27.19 297 GLU A O 1
ATOM 2398 N N . PHE A 1 299 ? 41.171 22.922 68.413 1.00 22.16 298 PHE A N 1
ATOM 2399 C CA . PHE A 1 299 ? 40.750 24.189 67.803 1.00 20.66 298 PHE A CA 1
ATOM 2400 C C . PHE A 1 299 ? 39.480 24.735 68.443 1.00 22.17 298 PHE A C 1
ATOM 2401 O O . PHE A 1 299 ? 39.399 25.929 68.736 1.00 19.06 298 PHE A O 1
ATOM 2409 N N . ILE A 1 300 ? 38.493 23.857 68.640 1.00 21.48 299 ILE A N 1
ATOM 2410 C CA . ILE A 1 300 ? 37.213 24.236 69.241 1.00 19.29 299 ILE A CA 1
ATOM 2411 C C . ILE A 1 300 ? 37.429 24.712 70.679 1.00 22.68 299 ILE A C 1
ATOM 2412 O O . ILE A 1 300 ? 36.963 25.790 71.060 1.00 24.93 299 ILE A O 1
ATOM 2417 N N . GLY A 1 301 ? 38.176 23.938 71.459 1.00 20.69 300 GLY A N 1
ATOM 2418 C CA . GLY A 1 301 ? 38.429 24.293 72.861 1.00 21.56 300 GLY A CA 1
ATOM 2419 C C . GLY A 1 301 ? 39.191 25.595 73.050 1.00 26.54 300 GLY A C 1
ATOM 2420 O O . GLY A 1 301 ? 39.024 26.278 74.061 1.00 32.41 300 GLY A O 1
ATOM 2421 N N . ALA A 1 302 ? 40.007 25.954 72.066 1.00 23.57 301 ALA A N 1
ATOM 2422 C CA . ALA A 1 302 ? 40.835 27.151 72.159 1.00 28.72 301 ALA A CA 1
ATOM 2423 C C . ALA A 1 302 ? 40.251 28.367 71.432 1.00 29.89 301 ALA A C 1
ATOM 2424 O O . ALA A 1 302 ? 40.854 29.446 71.439 1.00 32.82 301 ALA A O 1
ATOM 2426 N N . THR A 1 303 ? 39.085 28.194 70.814 1.00 26.32 302 THR A N 1
ATOM 2427 C CA . THR A 1 303 ? 38.378 29.308 70.198 1.00 26.43 302 THR A CA 1
ATOM 2428 C C . THR A 1 303 ? 37.114 29.614 70.977 1.00 24.81 302 THR A C 1
ATOM 2429 O O . THR A 1 303 ? 36.985 30.690 71.553 1.00 23.64 302 THR A O 1
ATOM 2433 N N . ILE A 1 304 ? 36.192 28.656 71.006 1.00 27.34 303 ILE A N 1
ATOM 2434 C CA . ILE A 1 304 ? 34.888 28.864 71.638 1.00 28.53 303 ILE A CA 1
ATOM 2435 C C . ILE A 1 304 ? 34.759 28.172 73.006 1.00 29.63 303 ILE A C 1
ATOM 2436 O O . ILE A 1 304 ? 33.732 28.286 73.677 1.00 33.18 303 ILE A O 1
ATOM 2441 N N . GLY A 1 305 ? 35.820 27.486 73.425 1.00 27.44 304 GLY A N 1
ATOM 2442 C CA . GLY A 1 305 ? 35.936 27.026 74.808 1.00 30.92 304 GLY A CA 1
ATOM 2443 C C . GLY A 1 305 ? 35.697 25.550 75.044 1.00 38.00 304 GLY A C 1
ATOM 2444 O O . GLY A 1 305 ? 35.044 24.879 74.238 1.00 36.87 304 GLY A O 1
ATOM 2445 N N . ASP A 1 306 ? 36.211 25.052 76.171 1.00 40.34 305 ASP A N 1
ATOM 2446 C CA . ASP A 1 306 ? 36.077 23.641 76.553 1.00 45.90 305 ASP A CA 1
ATOM 2447 C C . ASP A 1 306 ? 34.646 23.230 76.927 1.00 48.49 305 ASP A C 1
ATOM 2448 O O . ASP A 1 306 ? 34.346 22.036 77.026 1.00 50.24 305 ASP A O 1
ATOM 2453 N N . GLU A 1 307 ? 33.779 24.224 77.129 1.00 49.93 306 GLU A N 1
ATOM 2454 C CA . GLU A 1 307 ? 32.344 24.009 77.318 1.00 50.67 306 GLU A CA 1
ATOM 2455 C C . GLU A 1 307 ? 31.727 23.450 76.041 1.00 47.53 306 GLU A C 1
ATOM 2456 O O . GLU A 1 307 ? 30.971 22.479 76.088 1.00 49.35 306 GLU A O 1
ATOM 2462 N N . ALA A 1 308 ? 32.065 24.072 74.908 1.00 42.08 307 ALA A N 1
ATOM 2463 C CA . ALA A 1 308 ? 31.558 23.692 73.586 1.00 31.64 307 ALA A CA 1
ATOM 2464 C C . ALA A 1 308 ? 31.969 22.273 73.180 1.00 28.80 307 ALA A C 1
ATOM 2465 O O . ALA A 1 308 ? 31.230 21.594 72.467 1.00 28.95 307 ALA A O 1
ATOM 2467 N N . ARG A 1 309 ? 33.136 21.832 73.649 1.00 25.31 308 ARG A N 1
ATOM 2468 C CA . ARG A 1 309 ? 33.620 20.463 73.433 1.00 27.26 308 ARG A CA 1
ATOM 2469 C C . ARG A 1 309 ? 32.700 19.376 74.004 1.00 25.75 308 ARG A C 1
ATOM 2470 O O . ARG A 1 309 ? 32.713 18.246 73.521 1.00 27.75 308 ARG A O 1
ATOM 2478 N N . GLN A 1 310 ? 31.893 19.730 75.005 1.00 23.66 309 GLN A N 1
ATOM 2479 C CA A GLN A 1 310 ? 30.996 18.783 75.671 0.50 25.97 309 GLN A CA 1
ATOM 2480 C CA B GLN A 1 310 ? 31.009 18.761 75.653 0.50 25.22 309 GLN A CA 1
ATOM 2481 C C . GLN A 1 310 ? 29.708 18.544 74.883 1.00 23.93 309 GLN A C 1
ATOM 2482 O O . GLN A 1 310 ? 28.884 17.708 75.262 1.00 21.00 309 GLN A O 1
ATOM 2493 N N . LEU A 1 311 ? 29.537 19.275 73.784 1.00 18.95 310 LEU A N 1
ATOM 2494 C CA . LEU A 1 311 ? 28.324 19.174 72.979 1.00 17.63 310 LEU A CA 1
ATOM 2495 C C . LEU A 1 311 ? 28.320 17.959 72.051 1.00 19.37 310 LEU A C 1
ATOM 2496 O O . LEU A 1 311 ? 27.284 17.607 71.489 1.00 23.00 310 LEU A O 1
ATOM 2501 N N . TYR A 1 312 ? 29.479 17.323 71.907 1.00 16.52 311 TYR A N 1
ATOM 2502 C CA . TYR A 1 312 ? 29.653 16.229 70.968 1.00 16.11 311 TYR A CA 1
ATOM 2503 C C . TYR A 1 312 ? 30.518 15.126 71.558 1.00 19.36 311 TYR A C 1
ATOM 2504 O O . TYR A 1 312 ? 31.301 15.370 72.492 1.00 15.43 311 TYR A O 1
ATOM 2513 N N . LYS A 1 313 ? 30.376 13.925 71.001 1.00 20.06 312 LYS A N 1
ATOM 2514 C CA . LYS A 1 313 ? 31.235 12.788 71.334 1.00 20.74 312 LYS A CA 1
ATOM 2515 C C . LYS A 1 313 ? 32.028 12.383 70.099 1.00 18.24 312 LYS A C 1
ATOM 2516 O O . LYS A 1 313 ? 31.482 12.330 68.996 1.00 18.64 312 LYS A O 1
ATOM 2522 N N . ILE A 1 314 ? 33.323 12.123 70.277 1.00 18.60 313 ILE A N 1
ATOM 2523 C CA . ILE A 1 314 ? 34.161 11.658 69.188 1.00 15.72 313 ILE A CA 1
ATOM 2524 C C . ILE A 1 314 ? 34.246 10.134 69.212 1.00 18.65 313 ILE A C 1
ATOM 2525 O O . ILE A 1 314 ? 34.541 9.542 70.253 1.00 21.37 313 ILE A O 1
ATOM 2530 N N . ILE A 1 315 ? 33.961 9.505 68.073 1.00 16.88 314 ILE A N 1
ATOM 2531 C CA . ILE A 1 315 ? 34.102 8.053 67.915 1.00 20.43 314 ILE A CA 1
ATOM 2532 C C . ILE A 1 315 ? 35.048 7.756 66.751 1.00 17.00 314 ILE A C 1
ATOM 2533 O O . ILE A 1 315 ? 34.779 8.152 65.627 1.00 17.01 314 ILE A O 1
ATOM 2538 N N . ILE A 1 316 ? 36.169 7.096 67.023 1.00 18.89 315 ILE A N 1
ATOM 2539 C CA . ILE A 1 316 ? 37.125 6.739 65.968 1.00 20.14 315 ILE A CA 1
ATOM 2540 C C . ILE A 1 316 ? 37.052 5.242 65.689 1.00 23.38 315 ILE A C 1
ATOM 2541 O O . ILE A 1 316 ? 37.114 4.441 66.622 1.00 25.01 315 ILE A O 1
ATOM 2546 N N . ASP A 1 317 ? 36.894 4.886 64.412 1.00 25.30 316 ASP A N 1
ATOM 2547 C CA . ASP A 1 317 ? 36.998 3.500 63.923 1.00 23.07 316 ASP A CA 1
ATOM 2548 C C . ASP A 1 317 ? 35.952 2.561 64.545 1.00 20.81 316 ASP A C 1
ATOM 2549 O O . ASP A 1 317 ? 36.294 1.488 65.022 1.00 20.76 316 ASP A O 1
ATOM 2554 N N . ASP A 1 318 ? 34.676 2.959 64.525 1.00 18.05 317 ASP A N 1
ATOM 2555 C CA . ASP A 1 318 ? 33.609 2.099 65.057 1.00 19.07 317 ASP A CA 1
ATOM 2556 C C . ASP A 1 318 ? 32.223 2.460 64.501 1.00 16.99 317 ASP A C 1
ATOM 2557 O O . ASP A 1 318 ? 31.435 3.104 65.197 1.00 18.95 317 ASP A O 1
ATOM 2562 N N . PRO A 1 319 ? 31.916 2.040 63.250 1.00 17.81 318 PRO A N 1
ATOM 2563 C CA . PRO A 1 319 ? 30.627 2.382 62.614 1.00 17.47 318 PRO A CA 1
ATOM 2564 C C . PRO A 1 319 ? 29.375 1.894 63.354 1.00 19.46 318 PRO A C 1
ATOM 2565 O O . PRO A 1 319 ? 28.393 2.634 63.422 1.00 15.78 318 PRO A O 1
ATOM 2569 N N . ALA A 1 320 ? 29.406 0.675 63.895 1.00 18.02 319 ALA A N 1
ATOM 2570 C CA . ALA A 1 320 ? 28.294 0.152 64.706 1.00 20.73 319 ALA A CA 1
ATOM 2571 C C . ALA A 1 320 ? 28.034 0.995 65.959 1.00 19.19 319 ALA A C 1
ATOM 2572 O O . ALA A 1 320 ? 26.880 1.197 66.341 1.00 22.08 319 ALA A O 1
ATOM 2574 N N . ALA A 1 321 ? 29.106 1.483 66.591 1.00 18.36 320 ALA A N 1
ATOM 2575 C CA . ALA A 1 321 ? 28.988 2.355 67.767 1.00 15.30 320 ALA A CA 1
ATOM 2576 C C . ALA A 1 321 ? 28.333 3.693 67.422 1.00 14.37 320 ALA A C 1
ATOM 2577 O O . ALA A 1 321 ? 27.495 4.191 68.184 1.00 15.13 320 ALA A O 1
ATOM 2579 N N . VAL A 1 322 ? 28.704 4.255 66.273 1.00 12.19 321 VAL A N 1
ATOM 2580 C CA . VAL A 1 322 ? 28.047 5.471 65.749 1.00 18.53 321 VAL A CA 1
ATOM 2581 C C . VAL A 1 322 ? 26.538 5.267 65.549 1.00 17.44 321 VAL A C 1
ATOM 2582 O O . VAL A 1 322 ? 25.727 6.104 65.973 1.00 16.29 321 VAL A O 1
ATOM 2586 N N . ALA A 1 323 ? 26.157 4.152 64.923 1.00 18.24 322 ALA A N 1
ATOM 2587 C CA . ALA A 1 323 ? 24.727 3.845 64.711 1.00 15.39 322 ALA A CA 1
ATOM 2588 C C . ALA A 1 323 ? 23.973 3.577 66.005 1.00 17.19 322 ALA A C 1
ATOM 2589 O O . ALA A 1 323 ? 22.801 3.951 66.122 1.00 18.34 322 ALA A O 1
ATOM 2591 N N . GLN A 1 324 ? 24.620 2.912 66.960 1.00 15.27 323 GLN A N 1
ATOM 2592 C CA . GLN A 1 324 ? 24.005 2.668 68.272 1.00 17.62 323 GLN A CA 1
ATOM 2593 C C . GLN A 1 324 ? 23.761 3.979 69.011 1.00 17.70 323 GLN A C 1
ATOM 2594 O O . GLN A 1 324 ? 22.683 4.177 69.580 1.00 19.16 323 GLN A O 1
ATOM 2600 N N . HIS A 1 325 ? 24.758 4.870 68.993 1.00 14.70 324 HIS A N 1
ATOM 2601 C CA . HIS A 1 325 ? 24.621 6.208 69.573 1.00 15.42 324 HIS A CA 1
ATOM 2602 C C . HIS A 1 325 ? 23.519 7.031 68.928 1.00 11.12 324 HIS A C 1
ATOM 2603 O O . HIS A 1 325 ? 22.861 7.802 69.616 1.00 17.97 324 HIS A O 1
ATOM 2610 N N . MET A 1 326 ? 23.326 6.881 67.614 1.00 14.73 325 MET A N 1
ATOM 2611 C CA . MET A 1 326 ? 22.197 7.529 66.934 1.00 14.14 325 MET A CA 1
ATOM 2612 C C . MET A 1 326 ? 20.873 6.884 67.312 1.00 16.59 325 MET A C 1
ATOM 2613 O O . MET A 1 326 ? 19.899 7.585 67.597 1.00 14.29 325 MET A O 1
ATOM 2618 N N . HIS A 1 327 ? 20.824 5.556 67.318 1.00 12.06 326 HIS A N 1
ATOM 2619 C CA . HIS A 1 327 ? 19.567 4.865 67.625 1.00 16.14 326 HIS A CA 1
ATOM 2620 C C . HIS A 1 327 ? 19.059 5.175 69.034 1.00 18.11 326 HIS A C 1
ATOM 2621 O O . HIS A 1 327 ? 17.885 5.530 69.201 1.00 12.29 326 HIS A O 1
ATOM 2628 N N . ALA A 1 328 ? 19.945 5.077 70.029 1.00 17.25 327 ALA A N 1
ATOM 2629 C CA . ALA A 1 328 ? 19.644 5.496 71.413 1.00 18.23 327 ALA A CA 1
ATOM 2630 C C . ALA A 1 328 ? 19.261 6.972 71.500 1.00 24.10 327 ALA A C 1
ATOM 2631 O O . ALA A 1 328 ? 18.368 7.348 72.274 1.00 20.07 327 ALA A O 1
ATOM 2633 N N . GLY A 1 329 ? 19.939 7.790 70.690 1.00 18.96 328 GLY A N 1
ATOM 2634 C CA . GLY A 1 329 ? 19.668 9.227 70.579 1.00 17.76 328 GLY A CA 1
ATOM 2635 C C . GLY A 1 329 ? 18.248 9.557 70.168 1.00 22.42 328 GLY A C 1
ATOM 2636 O O . GLY A 1 329 ? 17.669 10.505 70.698 1.00 19.73 328 GLY A O 1
ATOM 2637 N N . MET A 1 330 ? 17.679 8.771 69.245 1.00 14.72 329 MET A N 1
ATOM 2638 C CA . MET A 1 330 ? 16.302 8.984 68.773 1.00 16.31 329 MET A CA 1
ATOM 2639 C C . MET A 1 330 ? 15.290 8.896 69.923 1.00 15.08 329 MET A C 1
ATOM 2640 O O . MET A 1 330 ? 14.275 9.594 69.911 1.00 17.13 329 MET A O 1
ATOM 2645 N N . ALA A 1 331 ? 15.568 8.018 70.886 1.00 19.84 330 ALA A N 1
ATOM 2646 C CA . ALA A 1 331 ? 14.695 7.798 72.035 1.00 20.91 330 ALA A CA 1
ATOM 2647 C C . ALA A 1 331 ? 14.708 9.024 72.929 1.00 19.94 330 ALA A C 1
ATOM 2648 O O . ALA A 1 331 ? 13.665 9.453 73.423 1.00 17.74 330 ALA A O 1
ATOM 2650 N N . ALA A 1 332 ? 15.899 9.583 73.131 1.00 14.50 331 ALA A N 1
ATOM 2651 C CA . ALA A 1 332 ? 16.053 10.820 73.891 1.00 16.03 331 ALA A CA 1
ATOM 2652 C C . ALA A 1 332 ? 15.468 12.029 73.148 1.00 8.39 331 ALA A C 1
ATOM 2653 O O . ALA A 1 332 ? 14.960 12.960 73.775 1.00 12.20 331 ALA A O 1
ATOM 2655 N N . VAL A 1 333 ? 15.605 12.041 71.826 1.00 11.48 332 VAL A N 1
ATOM 2656 C CA . VAL A 1 333 ? 15.062 13.122 71.011 1.00 11.33 332 VAL A CA 1
ATOM 2657 C C . VAL A 1 333 ? 13.540 13.081 71.126 1.00 13.23 332 VAL A C 1
ATOM 2658 O O . VAL A 1 333 ? 12.912 14.102 71.404 1.00 15.92 332 VAL A O 1
ATOM 2662 N N . LYS A 1 334 ? 12.971 11.887 70.973 1.00 13.45 333 LYS A N 1
ATOM 2663 C CA . LYS A 1 334 ? 11.514 11.689 71.103 1.00 12.43 333 LYS A CA 1
ATOM 2664 C C . LYS A 1 334 ? 10.998 12.169 72.460 1.00 14.29 333 LYS A C 1
ATOM 2665 O O . LYS A 1 334 ? 10.016 12.897 72.529 1.00 13.82 333 LYS A O 1
ATOM 2671 N N . GLN A 1 335 ? 11.682 11.759 73.527 1.00 17.17 334 GLN A N 1
ATOM 2672 C CA . GLN A 1 335 ? 11.333 12.162 74.887 1.00 13.33 334 GLN A CA 1
ATOM 2673 C C . GLN A 1 335 ? 11.465 13.665 75.059 1.00 15.12 334 GLN A C 1
ATOM 2674 O O . GLN A 1 335 ? 10.558 14.291 75.617 1.00 14.30 334 GLN A O 1
ATOM 2680 N N . TYR A 1 336 ? 12.566 14.248 74.562 1.00 9.53 335 TYR A N 1
ATOM 2681 C CA . TYR A 1 336 ? 12.726 15.708 74.602 1.00 13.97 335 TYR A CA 1
ATOM 2682 C C . TYR A 1 336 ? 11.562 16.471 73.952 1.00 15.11 335 TYR A C 1
ATOM 2683 O O . TYR A 1 336 ? 11.038 17.424 74.551 1.00 12.76 335 TYR A O 1
ATOM 2692 N N . ARG A 1 337 ? 11.195 16.083 72.727 1.00 13.61 336 ARG A N 1
ATOM 2693 C CA . ARG A 1 337 ? 10.152 16.795 71.966 1.00 14.52 336 ARG A CA 1
ATOM 2694 C C . ARG A 1 337 ? 8.802 16.679 72.674 1.00 14.69 336 ARG A C 1
ATOM 2695 O O . ARG A 1 337 ? 8.075 17.676 72.787 1.00 13.14 336 ARG A O 1
ATOM 2703 N N . ARG A 1 338 ? 8.491 15.466 73.146 1.00 18.03 337 ARG A N 1
ATOM 2704 C CA . ARG A 1 338 ? 7.279 15.203 73.931 1.00 18.43 337 ARG A CA 1
ATOM 2705 C C . ARG A 1 338 ? 7.240 16.039 75.202 1.00 20.01 337 ARG A C 1
ATOM 2706 O O . ARG A 1 338 ? 6.239 16.694 75.461 1.00 17.62 337 ARG A O 1
ATOM 2714 N N . ASP A 1 339 ? 8.329 16.015 75.984 1.00 17.64 338 ASP A N 1
ATOM 2715 C CA . ASP A 1 339 ? 8.422 16.780 77.245 1.00 16.70 338 ASP A CA 1
ATOM 2716 C C . ASP A 1 339 ? 8.193 18.284 77.026 1.00 19.59 338 ASP A C 1
ATOM 2717 O O . ASP A 1 339 ? 7.578 18.952 77.854 1.00 22.33 338 ASP A O 1
ATOM 2722 N N . SER A 1 340 ? 8.674 18.799 75.897 1.00 18.76 339 SER A N 1
ATOM 2723 C CA . SER A 1 340 ? 8.616 20.227 75.598 1.00 15.53 339 SER A CA 1
ATOM 2724 C C . SER A 1 340 ? 7.359 20.662 74.840 1.00 17.21 339 SER A C 1
ATOM 2725 O O . SER A 1 340 ? 7.180 21.843 74.570 1.00 22.40 339 SER A O 1
ATOM 2728 N N . GLY A 1 341 ? 6.490 19.714 74.501 1.00 18.23 340 GLY A N 1
ATOM 2729 C CA . GLY A 1 341 ? 5.354 19.989 73.611 1.00 19.70 340 GLY A CA 1
ATOM 2730 C C . GLY A 1 341 ? 5.737 20.409 72.194 1.00 19.99 340 GLY A C 1
ATOM 2731 O O . GLY A 1 341 ? 5.024 21.195 71.562 1.00 20.10 340 GLY A O 1
ATOM 2732 N N . ASP A 1 342 ? 6.860 19.884 71.697 1.00 14.95 341 ASP A N 1
ATOM 2733 C CA . ASP A 1 342 ? 7.401 20.244 70.376 1.00 17.47 341 ASP A CA 1
ATOM 2734 C C . ASP A 1 342 ? 7.013 19.202 69.318 1.00 18.11 341 ASP A C 1
ATOM 2735 O O . ASP A 1 342 ? 6.472 18.146 69.658 1.00 21.83 341 ASP A O 1
ATOM 2740 N N . ALA A 1 343 ? 7.271 19.514 68.046 1.00 17.17 342 ALA A N 1
ATOM 2741 C CA . ALA A 1 343 ? 6.971 18.613 66.932 1.00 14.14 342 ALA A CA 1
ATOM 2742 C C . ALA A 1 343 ? 8.110 17.622 66.762 1.00 15.91 342 ALA A C 1
ATOM 2743 O O . ALA A 1 343 ? 9.252 17.933 67.111 1.00 16.55 342 ALA A O 1
ATOM 2745 N N . TYR A 1 344 ? 7.821 16.430 66.236 1.00 15.68 343 TYR A N 1
ATOM 2746 C CA . TYR A 1 344 ? 8.903 15.507 65.903 1.00 15.44 343 TYR A CA 1
ATOM 2747 C C . TYR A 1 344 ? 9.582 15.926 64.601 1.00 19.11 343 TYR A C 1
ATOM 2748 O O . TYR A 1 344 ? 10.803 15.799 64.462 1.00 23.84 343 TYR A O 1
ATOM 2757 N N . TYR A 1 345 ? 8.779 16.416 63.655 1.00 17.56 344 TYR A N 1
ATOM 2758 C CA . TYR A 1 345 ? 9.224 16.710 62.295 1.00 19.07 344 TYR A CA 1
ATOM 2759 C C . TYR A 1 345 ? 9.989 18.026 62.150 1.00 20.13 344 TYR A C 1
ATOM 2760 O O . TYR A 1 345 ? 10.666 18.236 61.143 1.00 19.88 344 TYR A O 1
ATOM 2769 N N . PHE A 1 346 ? 9.853 18.919 63.131 1.00 15.56 345 PHE A N 1
ATOM 2770 C CA . PHE A 1 346 ? 10.478 20.241 63.051 1.00 15.87 345 PHE A CA 1
ATOM 2771 C C . PHE A 1 346 ? 10.719 20.773 64.453 1.00 12.67 345 PHE A C 1
ATOM 2772 O O . PHE A 1 346 ? 9.791 20.931 65.243 1.00 19.11 345 PHE A O 1
ATOM 2780 N N . ASN A 1 347 ? 11.982 21.048 64.752 1.00 8.42 346 ASN A N 1
ATOM 2781 C CA . ASN A 1 347 ? 12.416 21.468 66.077 1.00 9.49 346 ASN A CA 1
ATOM 2782 C C . ASN A 1 347 ? 12.080 22.947 66.231 1.00 15.82 346 ASN A C 1
ATOM 2783 O O . ASN A 1 347 ? 12.914 23.807 65.953 1.00 18.12 346 ASN A O 1
ATOM 2788 N N . TRP A 1 348 ? 10.842 23.243 66.649 1.00 12.10 347 TRP A N 1
ATOM 2789 C CA . TRP A 1 348 ? 10.427 24.630 66.838 1.00 13.18 347 TRP A CA 1
ATOM 2790 C C . TRP A 1 348 ? 11.069 25.272 68.072 1.00 14.97 347 TRP A C 1
ATOM 2791 O O . TRP A 1 348 ? 11.260 26.491 68.110 1.00 21.05 347 TRP A O 1
ATOM 2802 N N . THR A 1 349 ? 11.411 24.465 69.076 1.00 15.00 348 THR A N 1
ATOM 2803 C CA . THR A 1 349 ? 11.944 25.016 70.317 1.00 14.11 348 THR A CA 1
ATOM 2804 C C . THR A 1 349 ? 13.393 25.473 70.210 1.00 17.87 348 THR A C 1
ATOM 2805 O O . THR A 1 349 ? 13.806 26.317 71.013 1.00 16.78 348 THR A O 1
ATOM 2809 N N . LEU A 1 350 ? 14.154 24.934 69.244 1.00 11.98 349 LEU A N 1
ATOM 2810 C CA . LEU A 1 350 ? 15.567 25.351 69.078 1.00 14.12 349 LEU A CA 1
ATOM 2811 C C . LEU A 1 350 ? 15.614 26.860 68.886 1.00 17.54 349 LEU A C 1
ATOM 2812 O O . LEU A 1 350 ? 14.894 27.394 68.041 1.00 11.17 349 LEU A O 1
ATOM 2817 N N . LYS A 1 351 ? 16.426 27.542 69.692 1.00 8.44 350 LYS A N 1
ATOM 2818 C CA . LYS A 1 351 ? 16.625 28.992 69.531 1.00 9.09 350 LYS A CA 1
ATOM 2819 C C . LYS A 1 351 ? 17.780 29.308 68.578 1.00 14.61 350 LYS A C 1
ATOM 2820 O O . LYS A 1 351 ? 18.936 28.989 68.860 1.00 15.70 350 LYS A O 1
ATOM 2826 N N . ILE A 1 352 ? 17.463 29.952 67.461 1.00 13.32 351 ILE A N 1
ATOM 2827 C CA . ILE A 1 352 ? 18.507 30.394 66.525 1.00 17.99 351 ILE A CA 1
ATOM 2828 C C . ILE A 1 352 ? 18.568 31.931 66.444 1.00 16.20 351 ILE A C 1
ATOM 2829 O O . ILE A 1 352 ? 17.657 32.571 65.889 1.00 18.57 351 ILE A O 1
ATOM 2834 N N . ASN A 1 353 ? 19.634 32.491 67.029 1.00 19.26 352 ASN A N 1
ATOM 2835 C CA A ASN A 1 353 ? 19.928 33.935 66.999 0.50 20.65 352 ASN A CA 1
ATOM 2836 C CA B ASN A 1 353 ? 19.893 33.933 67.002 0.50 22.08 352 ASN A CA 1
ATOM 2837 C C . ASN A 1 353 ? 20.068 34.440 65.564 1.00 19.26 352 ASN A C 1
ATOM 2838 O O . ASN A 1 353 ? 20.591 33.722 64.699 1.00 18.00 352 ASN A O 1
ATOM 2847 N N . GLU A 1 354 ? 19.631 35.674 65.304 1.00 19.79 353 GLU A N 1
ATOM 2848 C CA . GLU A 1 354 ? 19.670 36.244 63.943 1.00 21.50 353 GLU A CA 1
ATOM 2849 C C . GLU A 1 354 ? 21.082 36.357 63.351 1.00 19.52 353 GLU A C 1
ATOM 2850 O O . GLU A 1 354 ? 21.244 36.411 62.134 1.00 18.38 353 GLU A O 1
ATOM 2856 N N . GLU A 1 355 ? 22.099 36.352 64.209 1.00 13.82 354 GLU A N 1
ATOM 2857 C CA . GLU A 1 355 ? 23.486 36.327 63.740 1.00 20.33 354 GLU A CA 1
ATOM 2858 C C . GLU A 1 355 ? 23.829 35.039 62.960 1.00 14.76 354 GLU A C 1
ATOM 2859 O O . GLU A 1 355 ? 24.791 35.013 62.200 1.00 18.72 354 GLU A O 1
ATOM 2865 N N . PHE A 1 356 ? 23.043 33.980 63.174 1.00 12.32 355 PHE A N 1
ATOM 2866 C CA . PHE A 1 356 ? 23.203 32.733 62.431 1.00 14.45 355 PHE A CA 1
ATOM 2867 C C . PHE A 1 356 ? 22.289 32.653 61.212 1.00 17.04 355 PHE A C 1
ATOM 2868 O O . PHE A 1 356 ? 22.432 31.754 60.368 1.00 18.21 355 PHE A O 1
ATOM 2876 N N . GLN A 1 357 ? 21.358 33.595 61.119 1.00 16.75 356 GLN A N 1
ATOM 2877 C CA . GLN A 1 357 ? 20.332 33.565 60.081 1.00 16.36 356 GLN A CA 1
ATOM 2878 C C . GLN A 1 357 ? 20.530 34.611 58.986 1.00 18.07 356 GLN A C 1
ATOM 2879 O O . GLN A 1 357 ? 20.272 34.341 57.821 1.00 19.60 356 GLN A O 1
ATOM 2885 N N . ARG A 1 358 ? 20.965 35.807 59.378 1.00 13.51 357 ARG A N 1
ATOM 2886 C CA . ARG A 1 358 ? 21.165 36.917 58.459 1.00 12.72 357 ARG A CA 1
ATOM 2887 C C . ARG A 1 358 ? 22.096 36.509 57.321 1.00 14.97 357 ARG A C 1
ATOM 2888 O O . ARG A 1 358 ? 23.231 36.125 57.575 1.00 17.52 357 ARG A O 1
ATOM 2896 N N . PRO A 1 359 ? 21.593 36.528 56.070 1.00 19.98 358 PRO A N 1
ATOM 2897 C CA . PRO A 1 359 ? 22.425 36.111 54.927 1.00 17.12 358 PRO A CA 1
ATOM 2898 C C . PRO A 1 359 ? 23.706 36.937 54.777 1.00 20.92 358 PRO A C 1
ATOM 2899 O O . PRO A 1 359 ? 23.669 38.169 54.766 1.00 21.48 358 PRO A O 1
ATOM 2903 N N . PHE A 1 360 ? 24.830 36.232 54.713 1.00 18.88 359 PHE A N 1
ATOM 2904 C CA . PHE A 1 360 ? 26.139 36.840 54.686 1.00 22.14 359 PHE A CA 1
ATOM 2905 C C . PHE A 1 360 ? 26.650 36.861 53.261 1.00 23.96 359 PHE A C 1
ATOM 2906 O O . PHE A 1 360 ? 26.884 35.811 52.660 1.00 25.82 359 PHE A O 1
ATOM 2914 N N . SER A 1 361 ? 26.829 38.063 52.728 1.00 25.79 360 SER A N 1
ATOM 2915 C CA . SER A 1 361 ? 27.387 38.226 51.398 1.00 25.87 360 SER A CA 1
ATOM 2916 C C . SER A 1 361 ? 28.910 38.246 51.524 1.00 25.91 360 SER A C 1
ATOM 2917 O O . SER A 1 361 ? 29.456 39.098 52.229 1.00 28.72 360 SER A O 1
ATOM 2920 N N . PRO A 1 362 ? 29.596 37.292 50.860 1.00 27.45 361 PRO A N 1
ATOM 2921 C CA . PRO A 1 362 ? 31.057 37.158 50.947 1.00 25.51 361 PRO A CA 1
ATOM 2922 C C . PRO A 1 362 ? 31.794 38.244 50.150 1.00 23.94 361 PRO A C 1
ATOM 2923 O O . PRO A 1 362 ? 32.188 38.024 49.003 1.00 26.72 361 PRO A O 1
ATOM 2927 N N . THR A 1 363 ? 31.955 39.413 50.767 1.00 24.84 362 THR A N 1
ATOM 2928 C CA . THR A 1 363 ? 32.719 40.517 50.186 1.00 22.99 362 THR A CA 1
ATOM 2929 C C . THR A 1 363 ? 33.908 40.812 51.092 1.00 27.48 362 THR A C 1
ATOM 2930 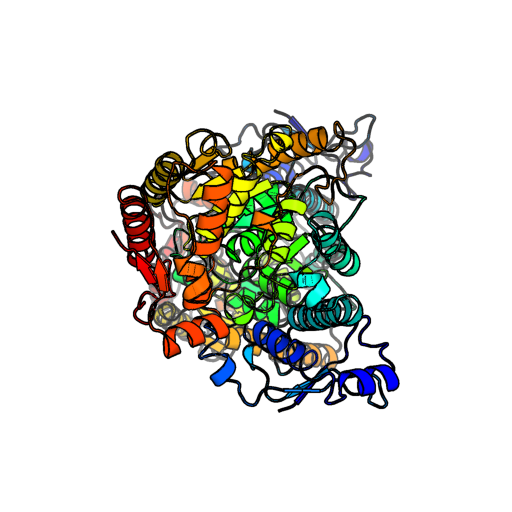O O . THR A 1 363 ? 33.872 40.510 52.296 1.00 25.44 362 THR A O 1
ATOM 2934 N N . HIS A 1 364 ? 34.950 41.414 50.521 1.00 25.91 363 HIS A N 1
ATOM 2935 C CA . HIS A 1 364 ? 36.139 41.792 51.288 1.00 25.95 363 HIS A CA 1
ATOM 2936 C C . HIS A 1 364 ? 35.772 42.674 52.475 1.00 25.67 363 HIS A C 1
ATOM 2937 O O . HIS A 1 364 ? 36.277 42.470 53.579 1.00 28.44 363 HIS A O 1
ATOM 2944 N N . GLU A 1 365 ? 34.869 43.624 52.228 1.00 27.50 364 GLU A N 1
ATOM 2945 C CA . GLU A 1 365 ? 34.272 44.492 53.244 1.00 28.62 364 GLU A CA 1
ATOM 2946 C C . GLU A 1 365 ? 33.740 43.717 54.439 1.00 30.45 364 GLU A C 1
ATOM 2947 O O . GLU A 1 365 ? 34.097 44.000 55.586 1.00 29.13 364 GLU A O 1
ATOM 2953 N N . ASN A 1 366 ? 32.885 42.739 54.148 1.00 27.76 365 ASN A N 1
ATOM 2954 C CA . ASN A 1 366 ? 32.187 41.977 55.171 1.00 22.48 365 ASN A CA 1
ATOM 2955 C C . ASN A 1 366 ? 33.081 40.990 55.915 1.00 22.28 365 ASN A C 1
ATOM 2956 O O . ASN A 1 366 ? 32.930 40.807 57.126 1.00 23.56 365 ASN A O 1
ATOM 2961 N N . VAL A 1 367 ? 34.023 40.381 55.196 1.00 19.18 366 VAL A N 1
ATOM 2962 C CA . VAL A 1 367 ? 34.954 39.419 55.787 1.00 20.51 366 VAL A CA 1
ATOM 2963 C C . VAL A 1 367 ? 35.914 40.133 56.746 1.00 21.87 366 VAL A C 1
ATOM 2964 O O . VAL A 1 367 ? 36.200 39.642 57.836 1.00 22.94 366 VAL A O 1
ATOM 2968 N N . ALA A 1 368 ? 36.377 41.314 56.355 1.00 26.31 367 ALA A N 1
ATOM 2969 C CA . ALA A 1 368 ? 37.315 42.068 57.189 1.00 28.32 367 ALA A CA 1
ATOM 2970 C C . ALA A 1 368 ? 36.657 42.669 58.448 1.00 28.22 367 ALA A C 1
ATOM 2971 O O . ALA A 1 368 ? 37.316 42.866 59.470 1.00 30.73 367 ALA A O 1
ATOM 2973 N N . ALA A 1 369 ? 35.352 42.920 58.366 1.00 27.44 368 ALA A N 1
ATOM 2974 C CA . ALA A 1 369 ? 34.564 43.464 59.470 1.00 23.09 368 ALA A CA 1
ATOM 2975 C C . ALA A 1 369 ? 34.154 42.428 60.523 1.00 28.69 368 ALA A C 1
ATOM 2976 O O . ALA A 1 369 ? 33.467 42.772 61.495 1.00 30.10 368 ALA A O 1
ATOM 2978 N N . LEU A 1 370 ? 34.550 41.166 60.326 1.00 27.05 369 LEU A N 1
ATOM 2979 C CA . LEU A 1 370 ? 34.291 40.104 61.312 1.00 24.62 369 LEU A CA 1
ATOM 2980 C C . LEU A 1 370 ? 35.154 40.303 62.544 1.00 26.37 369 LEU A C 1
ATOM 2981 O O . LEU A 1 370 ? 36.301 40.742 62.437 1.00 28.39 369 LEU A O 1
ATOM 2986 N N . ASN A 1 371 ? 34.591 39.968 63.703 1.00 26.32 370 ASN A N 1
ATOM 2987 C CA . ASN A 1 371 ? 35.268 40.114 64.991 1.00 23.81 370 ASN A CA 1
ATOM 2988 C C . ASN A 1 371 ? 35.757 38.777 65.504 1.00 22.43 370 ASN A C 1
ATOM 2989 O O . ASN A 1 371 ? 35.035 38.056 66.204 1.00 24.43 370 ASN A O 1
ATOM 2994 N N . LEU A 1 372 ? 36.992 38.460 65.131 1.00 23.96 371 LEU A N 1
ATOM 2995 C CA . LEU A 1 372 ? 37.607 37.189 65.467 1.00 27.51 371 LEU A CA 1
ATOM 2996 C C . LEU A 1 372 ? 38.599 37.386 66.613 1.00 26.08 371 LEU A C 1
ATOM 2997 O O . LEU A 1 372 ? 39.819 37.393 66.424 1.00 27.34 371 LEU A O 1
ATOM 3002 N N . HIS A 1 373 ? 38.027 37.544 67.808 1.00 26.19 372 HIS A N 1
ATOM 3003 C CA . HIS A 1 373 ? 38.743 37.903 69.033 1.00 28.48 372 HIS A CA 1
ATOM 3004 C C . HIS A 1 373 ? 38.182 37.013 70.147 1.00 25.24 372 HIS A C 1
ATOM 3005 O O . HIS A 1 373 ? 36.969 36.876 70.246 1.00 21.72 372 HIS A O 1
ATOM 3012 N N . PRO A 1 374 ? 39.048 36.405 70.991 1.00 28.74 373 PRO A N 1
ATOM 3013 C CA . PRO A 1 374 ? 38.539 35.516 72.049 1.00 29.55 373 PRO A CA 1
ATOM 3014 C C . PRO A 1 374 ? 37.752 36.219 73.171 1.00 30.07 373 PRO A C 1
ATOM 3015 O O . PRO A 1 374 ? 37.094 35.547 73.972 1.00 33.64 373 PRO A O 1
ATOM 3019 N N . ASP A 1 375 ? 37.807 37.551 73.211 1.00 28.13 374 ASP A N 1
ATOM 3020 C CA . ASP A 1 375 ? 37.031 38.344 74.168 1.00 26.95 374 ASP A CA 1
ATOM 3021 C C . ASP A 1 375 ? 35.642 38.731 73.646 1.00 26.14 374 ASP A C 1
ATOM 3022 O O . ASP A 1 375 ? 34.901 39.433 74.335 1.00 27.96 374 ASP A O 1
ATOM 3027 N N . GLN A 1 376 ? 35.302 38.294 72.429 1.00 22.86 375 GLN A N 1
ATOM 3028 C CA . GLN A 1 376 ? 33.908 38.288 71.964 1.00 23.27 375 GLN A CA 1
ATOM 3029 C C . GLN A 1 376 ? 33.180 37.215 72.761 1.00 22.74 375 GLN A C 1
ATOM 3030 O O . GLN A 1 376 ? 33.777 36.163 73.037 1.00 24.08 375 GLN A O 1
ATOM 3036 N N . PRO A 1 377 ? 31.899 37.455 73.128 1.00 18.74 376 PRO A N 1
ATOM 3037 C CA . PRO A 1 377 ? 31.094 36.363 73.685 1.00 21.58 376 PRO A CA 1
ATOM 3038 C C . PRO A 1 377 ? 31.116 35.187 72.717 1.00 21.27 376 PRO A C 1
ATOM 3039 O O . PRO A 1 377 ? 31.087 35.387 71.492 1.00 20.07 376 PRO A O 1
ATOM 3043 N N . LYS A 1 378 ? 31.203 33.984 73.274 1.00 22.61 377 LYS A N 1
ATOM 3044 C CA . LYS A 1 378 ? 31.516 32.779 72.512 1.00 22.37 377 LYS A CA 1
ATOM 3045 C C . LYS A 1 378 ? 30.507 32.454 71.407 1.00 21.91 377 LYS A C 1
ATOM 3046 O O . LYS A 1 378 ? 30.890 31.969 70.342 1.00 24.03 377 LYS A O 1
ATOM 3052 N N . GLU A 1 379 ? 29.233 32.728 71.662 1.00 17.06 378 GLU A N 1
ATOM 3053 C CA . GLU A 1 379 ? 28.190 32.572 70.635 1.00 15.60 378 GLU A CA 1
ATOM 3054 C C . GLU A 1 379 ? 28.414 33.501 69.444 1.00 14.69 378 GLU A C 1
ATOM 3055 O O . GLU A 1 379 ? 28.207 33.104 68.299 1.00 18.42 378 GLU A O 1
ATOM 3061 N N . ARG A 1 380 ? 28.847 34.732 69.717 1.00 17.11 379 ARG A N 1
ATOM 3062 C CA . ARG A 1 380 ? 29.115 35.717 68.666 1.00 17.28 379 ARG A CA 1
ATOM 3063 C C . ARG A 1 380 ? 30.393 35.401 67.897 1.00 15.79 379 ARG A C 1
ATOM 3064 O O . ARG A 1 380 ? 30.455 35.616 66.691 1.00 15.81 379 ARG A O 1
ATOM 3072 N N . LEU A 1 381 ? 31.404 34.893 68.597 1.00 16.53 380 LEU A N 1
ATOM 3073 C CA . LEU A 1 381 ? 32.610 34.397 67.954 1.00 15.39 380 LEU A CA 1
ATOM 3074 C C . LEU A 1 381 ? 32.304 33.214 67.040 1.00 16.95 380 LEU A C 1
ATOM 3075 O O . LEU A 1 381 ? 32.804 33.159 65.916 1.00 22.08 380 LEU A O 1
ATOM 3080 N N . ALA A 1 382 ? 31.481 32.278 67.513 1.00 18.01 381 ALA A N 1
ATOM 3081 C CA . ALA A 1 382 ? 31.053 31.155 66.681 1.00 17.43 381 ALA A CA 1
ATOM 3082 C C . ALA A 1 382 ? 30.333 31.645 65.409 1.00 17.18 381 ALA A C 1
ATOM 3083 O O . ALA A 1 382 ? 30.624 31.167 64.305 1.00 15.63 381 ALA A O 1
ATOM 3085 N N . ALA A 1 383 ? 29.442 32.626 65.556 1.00 15.26 382 ALA A N 1
ATOM 3086 C CA . ALA A 1 383 ? 28.717 33.181 64.405 1.00 14.59 382 ALA A CA 1
ATOM 3087 C C . ALA A 1 383 ? 29.630 33.883 63.396 1.00 18.30 382 ALA A C 1
ATOM 3088 O O . ALA A 1 383 ? 29.391 33.809 62.185 1.00 14.91 382 ALA A O 1
ATOM 3090 N N . ASP A 1 384 ? 30.676 34.552 63.885 1.00 20.26 383 ASP A N 1
ATOM 3091 C CA . ASP A 1 384 ? 31.650 35.182 62.987 1.00 15.69 383 ASP A CA 1
ATOM 3092 C C . ASP A 1 384 ? 32.651 34.195 62.358 1.00 16.32 383 ASP A C 1
ATOM 3093 O O . ASP A 1 384 ? 33.059 34.381 61.214 1.00 12.61 383 ASP A O 1
ATOM 3098 N N . LEU A 1 385 ? 33.006 33.140 63.087 1.00 14.41 384 LEU A N 1
ATOM 3099 C CA . LEU A 1 385 ? 33.782 32.040 62.505 1.00 19.83 384 LEU A CA 1
ATOM 3100 C C . LEU A 1 385 ? 32.988 31.309 61.416 1.00 21.06 384 LEU A C 1
ATOM 3101 O O . LEU A 1 385 ? 33.547 30.964 60.377 1.00 19.67 384 LEU A O 1
ATOM 3106 N N . ARG A 1 386 ? 31.694 31.088 61.666 1.00 19.63 385 ARG A N 1
ATOM 3107 C CA . ARG A 1 386 ? 30.757 30.532 60.670 1.00 15.94 385 ARG A CA 1
ATOM 3108 C C . ARG A 1 386 ? 30.845 31.346 59.384 1.00 16.99 385 ARG A C 1
ATOM 3109 O O . ARG A 1 386 ? 30.989 30.779 58.305 1.00 17.96 385 ARG A O 1
ATOM 3117 N N . ARG A 1 387 ? 30.765 32.670 59.518 1.00 14.53 386 ARG A N 1
ATOM 3118 C CA . ARG A 1 387 ? 30.835 33.592 58.389 1.00 10.73 386 ARG A CA 1
ATOM 3119 C C . ARG A 1 387 ? 32.170 33.546 57.630 1.00 15.60 386 ARG A C 1
ATOM 3120 O O . ARG A 1 387 ? 32.178 33.579 56.400 1.00 14.82 386 ARG A O 1
ATOM 3128 N N . ALA A 1 388 ? 33.272 33.462 58.375 1.00 11.35 387 ALA A N 1
ATOM 3129 C CA . ALA A 1 388 ? 34.629 33.337 57.814 1.00 17.66 387 ALA A CA 1
ATOM 3130 C C . ALA A 1 388 ? 34.789 32.063 56.983 1.00 19.06 387 ALA A C 1
ATOM 3131 O O . ALA A 1 388 ? 35.227 32.140 55.834 1.00 21.40 387 ALA A O 1
ATOM 3133 N N . PHE A 1 389 ? 34.414 30.912 57.554 1.00 15.55 388 PHE A N 1
ATOM 3134 C CA . PHE A 1 389 ? 34.353 29.643 56.791 1.00 16.95 388 PHE A CA 1
ATOM 3135 C C . PHE A 1 389 ? 33.434 29.722 55.563 1.00 13.87 388 PHE A C 1
ATOM 3136 O O . PHE A 1 389 ? 33.792 29.217 54.500 1.00 16.16 388 PHE A O 1
ATOM 3144 N N . SER A 1 390 ? 32.279 30.380 55.713 1.00 19.05 389 SER A N 1
ATOM 3145 C CA A SER A 1 390 ? 31.350 30.577 54.597 0.50 16.09 389 SER A CA 1
ATOM 3146 C CA B SER A 1 390 ? 31.350 30.588 54.607 0.50 16.12 389 SER A CA 1
ATOM 3147 C C . SER A 1 390 ? 31.990 31.361 53.450 1.00 21.06 389 SER A C 1
ATOM 3148 O O . SER A 1 390 ? 31.700 31.103 52.279 1.00 17.83 389 SER A O 1
ATOM 3153 N N . ALA A 1 391 ? 32.865 32.302 53.795 1.00 17.64 390 ALA A N 1
ATOM 3154 C CA . ALA A 1 391 ? 33.582 33.117 52.806 1.00 21.81 390 ALA A CA 1
ATOM 3155 C C . ALA A 1 391 ? 34.659 32.344 52.038 1.00 19.37 390 ALA A C 1
ATOM 3156 O O . ALA A 1 391 ? 34.907 32.630 50.864 1.00 19.43 390 ALA A O 1
ATOM 3158 N N . ILE A 1 392 ? 35.311 31.395 52.710 1.00 13.53 391 ILE A N 1
ATOM 3159 C CA . ILE A 1 392 ? 36.296 30.529 52.068 1.00 15.07 391 ILE A CA 1
ATOM 3160 C C . ILE A 1 392 ? 35.590 29.598 51.078 1.00 17.84 391 ILE A C 1
ATOM 3161 O O . ILE A 1 392 ? 36.053 29.425 49.953 1.00 18.03 391 ILE A O 1
ATOM 3166 N N . VAL A 1 393 ? 34.451 29.044 51.493 1.00 20.54 392 VAL A N 1
ATOM 3167 C CA . VAL A 1 393 ? 33.641 28.178 50.629 1.00 18.50 392 VAL A CA 1
ATOM 3168 C C . VAL A 1 393 ? 33.257 28.931 49.354 1.00 17.68 392 VAL A C 1
ATOM 3169 O O . VAL A 1 393 ? 33.491 28.454 48.232 1.00 18.32 392 VAL A O 1
ATOM 3173 N N . ALA A 1 394 ? 32.695 30.121 49.543 1.00 19.15 393 ALA A N 1
ATOM 3174 C CA . ALA A 1 394 ? 32.236 30.965 48.453 1.00 19.76 393 ALA A CA 1
ATOM 3175 C C . ALA A 1 394 ? 33.378 31.368 47.516 1.00 20.02 393 ALA A C 1
ATOM 3176 O O . ALA A 1 394 ? 33.243 31.259 46.294 1.00 20.34 393 ALA A O 1
ATOM 3178 N N . GLY A 1 395 ? 34.509 31.781 48.097 1.00 20.22 394 GLY A N 1
ATOM 3179 C CA . GLY A 1 395 ? 35.700 32.121 47.320 1.00 21.89 394 GLY A CA 1
ATOM 3180 C C . GLY A 1 395 ? 36.200 30.960 46.471 1.00 24.22 394 GLY A C 1
ATOM 3181 O O . GLY A 1 395 ? 36.600 31.158 45.321 1.00 28.57 394 GLY A O 1
ATOM 3182 N N . ASN A 1 396 ? 36.151 29.748 47.032 1.00 23.99 395 ASN A N 1
ATOM 3183 C CA . ASN A 1 396 ? 36.618 28.531 46.354 1.00 21.35 395 ASN A CA 1
ATOM 3184 C C . ASN A 1 396 ? 35.697 28.065 45.240 1.00 23.38 395 ASN A C 1
ATOM 3185 O O . ASN A 1 396 ? 36.156 27.736 44.144 1.00 25.96 395 ASN A O 1
ATOM 3190 N N . VAL A 1 397 ? 34.399 28.008 45.523 1.00 18.64 396 VAL A N 1
ATOM 3191 C CA . VAL A 1 397 ? 33.493 27.237 44.658 1.00 22.30 396 VAL A CA 1
ATOM 3192 C C . VAL A 1 397 ? 32.205 27.914 44.185 1.00 24.85 396 VAL A C 1
ATOM 3193 O O . VAL A 1 397 ? 31.503 27.338 43.357 1.00 26.12 396 VAL A O 1
ATOM 3197 N N . LYS A 1 398 ? 31.872 29.094 44.709 1.00 25.39 397 LYS A N 1
ATOM 3198 C CA A LYS A 1 398 ? 30.649 29.773 44.288 0.50 26.56 397 LYS A CA 1
ATOM 3199 C CA B LYS A 1 398 ? 30.648 29.800 44.306 0.50 28.91 397 LYS A CA 1
ATOM 3200 C C . LYS A 1 398 ? 30.958 30.866 43.270 1.00 32.84 397 LYS A C 1
ATOM 3201 O O . LYS A 1 398 ? 31.957 31.580 43.396 1.00 31.50 397 LYS A O 1
ATOM 3212 N N . ASP A 1 399 ? 30.089 30.972 42.266 1.00 35.13 398 ASP A N 1
ATOM 3213 C CA . ASP A 1 399 ? 30.249 31.893 41.133 1.00 44.13 398 ASP A CA 1
ATOM 3214 C C . ASP A 1 399 ? 30.548 33.340 41.545 1.00 44.68 398 ASP A C 1
ATOM 3215 O O . ASP A 1 399 ? 31.543 33.917 41.104 1.00 43.89 398 ASP A O 1
ATOM 3220 N N . GLU A 1 400 ? 29.705 33.897 42.411 1.00 48.56 399 GLU A N 1
ATOM 3221 C CA . GLU A 1 400 ? 29.840 35.287 42.855 1.00 56.06 399 GLU A CA 1
ATOM 3222 C C . GLU A 1 400 ? 30.931 35.494 43.914 1.00 54.15 399 GLU A C 1
ATOM 3223 O O . GLU A 1 400 ? 31.403 36.617 44.115 1.00 55.17 399 GLU A O 1
ATOM 3229 N N . GLY A 1 401 ? 31.313 34.414 44.594 1.00 49.54 400 GLY A N 1
ATOM 3230 C CA . GLY A 1 401 ? 32.464 34.430 45.489 1.00 40.93 400 GLY A CA 1
ATOM 3231 C C . GLY A 1 401 ? 33.748 34.508 44.684 1.00 39.32 400 GLY A C 1
ATOM 3232 O O . GLY A 1 401 ? 34.665 35.250 45.042 1.00 37.51 400 GLY A O 1
ATOM 3233 N N . ILE A 1 402 ? 33.796 33.748 43.589 1.00 36.28 401 ILE A N 1
ATOM 3234 C CA . ILE A 1 402 ? 34.911 33.771 42.634 1.00 42.28 401 ILE A CA 1
ATOM 3235 C C . ILE A 1 402 ? 35.052 35.152 41.954 1.00 45.61 401 ILE A C 1
ATOM 3236 O O . ILE A 1 402 ? 36.173 35.603 41.689 1.00 47.92 401 ILE A O 1
ATOM 3241 N N . ARG A 1 403 ? 33.918 35.819 41.709 1.00 48.99 402 ARG A N 1
ATOM 3242 C CA . ARG A 1 403 ? 33.889 37.200 41.184 1.00 49.87 402 ARG A CA 1
ATOM 3243 C C . ARG A 1 403 ? 34.717 38.166 42.031 1.00 47.89 402 ARG A C 1
ATOM 3244 O O . ARG A 1 403 ? 35.586 38.854 41.503 1.00 50.75 402 ARG A O 1
ATOM 3252 N N . GLN A 1 404 ? 34.440 38.196 43.338 1.00 44.07 403 GLN A N 1
ATOM 3253 C CA . GLN A 1 404 ? 35.143 39.058 44.297 1.00 43.45 403 GLN A CA 1
ATOM 3254 C C . GLN A 1 404 ? 36.654 38.816 44.314 1.00 43.68 403 GLN A C 1
ATOM 3255 O O . GLN A 1 404 ? 37.424 39.770 44.403 1.00 44.63 403 GLN A O 1
ATOM 3261 N N . ILE A 1 405 ? 37.063 37.547 44.215 1.00 41.69 404 ILE A N 1
ATOM 3262 C CA . ILE A 1 405 ? 38.482 37.156 44.221 1.00 41.63 404 ILE A CA 1
ATOM 3263 C C . ILE A 1 405 ? 39.211 37.625 42.956 1.00 46.39 404 ILE A C 1
ATOM 3264 O O . ILE A 1 405 ? 40.353 38.085 43.020 1.00 47.05 404 ILE A O 1
ATOM 3269 N N . ARG A 1 406 ? 38.546 37.517 41.811 1.00 51.01 405 ARG A N 1
ATOM 3270 C CA . ARG A 1 406 ? 39.136 37.961 40.549 1.00 53.64 405 ARG A CA 1
ATOM 3271 C C . ARG A 1 406 ? 39.214 39.488 40.439 1.00 52.61 405 ARG A C 1
ATOM 3272 O O . ARG A 1 406 ? 40.164 40.012 39.863 1.00 55.72 405 ARG A O 1
ATOM 3280 N N . LYS A 1 407 ? 38.237 40.192 41.013 1.00 48.03 406 LYS A N 1
ATOM 3281 C CA . LYS A 1 407 ? 38.216 41.660 40.950 1.00 48.96 406 LYS A CA 1
ATOM 3282 C C . LYS A 1 407 ? 38.998 42.384 42.063 1.00 46.31 406 LYS A C 1
ATOM 3283 O O . LYS A 1 407 ? 39.457 43.504 41.853 1.00 45.96 406 LYS A O 1
ATOM 3289 N N . ASN A 1 408 ? 39.147 41.756 43.230 1.00 44.06 407 ASN A N 1
ATOM 3290 C CA . ASN A 1 408 ? 39.786 42.406 44.386 1.00 43.06 407 ASN A CA 1
ATOM 3291 C C . ASN A 1 408 ? 40.874 41.578 45.075 1.00 41.00 407 ASN A C 1
ATOM 3292 O O . ASN A 1 408 ? 41.383 41.970 46.131 1.00 40.95 407 ASN A O 1
ATOM 3297 N N . GLY A 1 409 ? 41.227 40.437 44.484 1.00 37.57 408 GLY A N 1
ATOM 3298 C CA . GLY A 1 409 ? 42.215 39.534 45.071 1.00 31.60 408 GLY A CA 1
ATOM 3299 C C . GLY A 1 409 ? 41.657 38.753 46.249 1.00 30.83 408 GLY A C 1
ATOM 3300 O O . GLY A 1 409 ? 40.448 38.757 46.505 1.00 26.09 408 GLY A O 1
ATOM 3301 N N . VAL A 1 410 ? 42.549 38.096 46.979 1.00 28.45 409 VAL A N 1
ATOM 3302 C CA . VAL A 1 410 ? 42.170 37.267 48.125 1.00 28.44 409 VAL A CA 1
ATOM 3303 C C . VAL A 1 410 ? 41.445 38.058 49.231 1.00 28.75 409 VAL A C 1
ATOM 3304 O O . VAL A 1 410 ? 41.717 39.254 49.435 1.00 25.84 409 VAL A O 1
ATOM 3308 N N . PHE A 1 411 ? 40.498 37.403 49.907 1.00 23.62 410 PHE A N 1
ATOM 3309 C CA . PHE A 1 411 ? 39.935 37.934 51.157 1.00 26.43 410 PHE A CA 1
ATOM 3310 C C . PHE A 1 411 ? 41.051 38.031 52.189 1.00 28.81 410 PHE A C 1
ATOM 3311 O O . PHE A 1 411 ? 41.932 37.168 52.240 1.00 35.04 410 PHE A O 1
ATOM 3319 N N . THR A 1 412 ? 41.029 39.080 53.004 1.00 28.36 411 THR A N 1
ATOM 3320 C CA . THR A 1 412 ? 41.903 39.124 54.173 1.00 27.73 411 THR A CA 1
ATOM 3321 C C . THR A 1 412 ? 41.085 38.844 55.415 1.00 23.15 411 THR A C 1
ATOM 3322 O O . THR A 1 412 ? 40.040 39.462 55.637 1.00 27.89 411 THR A O 1
ATOM 3326 N N . ILE A 1 413 ? 41.559 37.885 56.202 1.00 20.43 412 ILE A N 1
ATOM 3327 C CA . ILE A 1 413 ? 40.916 37.513 57.448 1.00 24.02 412 ILE A CA 1
ATOM 3328 C C . ILE A 1 413 ? 41.806 37.975 58.597 1.00 26.06 412 ILE A C 1
ATOM 3329 O O . ILE A 1 413 ? 42.971 37.589 58.677 1.00 23.62 412 ILE A O 1
ATOM 3334 N N . HIS A 1 414 ? 41.264 38.817 59.474 1.00 31.50 413 HIS A N 1
ATOM 3335 C CA . HIS A 1 414 ? 42.039 39.302 60.619 1.00 35.24 413 HIS A CA 1
ATOM 3336 C C . HIS A 1 414 ? 41.285 39.315 61.946 1.00 31.65 413 HIS A C 1
ATOM 3337 O O . HIS A 1 414 ? 40.054 39.259 61.987 1.00 26.01 413 HIS A O 1
ATOM 3344 N N . GLY A 1 415 ? 42.062 39.361 63.022 1.00 26.36 414 GLY A N 1
ATOM 3345 C CA . GLY A 1 415 ? 41.549 39.289 64.375 1.00 25.23 414 GLY A CA 1
ATOM 3346 C C . GLY A 1 415 ? 42.709 39.227 65.336 1.00 26.35 414 GLY A C 1
ATOM 3347 O O . GLY A 1 415 ? 43.817 39.670 65.013 1.00 26.22 414 GLY A O 1
ATOM 3348 N N . GLU A 1 416 ? 42.458 38.678 66.516 1.00 24.79 415 GLU A N 1
ATOM 3349 C CA . GLU A 1 416 ? 43.483 38.585 67.547 1.00 29.36 415 GLU A CA 1
ATOM 3350 C C . GLU A 1 416 ? 44.573 37.600 67.115 1.00 27.73 415 GLU A C 1
ATOM 3351 O O . GLU A 1 416 ? 44.271 36.511 66.618 1.00 28.71 415 GLU A O 1
ATOM 3357 N N . GLN A 1 417 ? 45.829 38.009 67.303 1.00 26.46 416 GLN A N 1
ATOM 3358 C CA . GLN A 1 417 ? 47.015 37.257 66.858 1.00 31.73 416 GLN A CA 1
ATOM 3359 C C . GLN A 1 417 ? 47.003 35.745 67.129 1.00 30.02 416 GLN A C 1
ATOM 3360 O O . GLN A 1 417 ? 47.250 34.961 66.217 1.00 30.16 416 GLN A O 1
ATOM 3366 N N . SER A 1 418 ? 46.720 35.339 68.365 1.00 27.74 417 SER A N 1
ATOM 3367 C CA . SER A 1 418 ? 46.771 33.927 68.728 1.00 26.97 417 SER A CA 1
ATOM 3368 C C . SER A 1 418 ? 45.619 33.110 68.125 1.00 29.92 417 SER A C 1
ATOM 3369 O O . SER A 1 418 ? 45.804 31.933 67.821 1.00 29.22 417 SER A O 1
ATOM 3372 N N . LEU A 1 419 ? 44.446 33.733 67.972 1.00 26.20 418 LEU A N 1
ATOM 3373 C CA A LEU A 1 419 ? 43.303 33.105 67.299 0.50 27.62 418 LEU A CA 1
ATOM 3374 C CA B LEU A 1 419 ? 43.327 33.083 67.299 0.50 27.27 418 LEU A CA 1
ATOM 3375 C C . LEU A 1 419 ? 43.582 32.940 65.804 1.00 25.62 418 LEU A C 1
ATOM 3376 O O . LEU A 1 419 ? 43.227 31.917 65.209 1.00 25.99 418 LEU A O 1
ATOM 3385 N N . MET A 1 420 ? 44.206 33.954 65.201 1.00 22.97 419 MET A N 1
ATOM 3386 C CA A MET A 1 420 ? 44.551 33.908 63.780 0.50 22.03 419 MET A CA 1
ATOM 3387 C CA B MET A 1 420 ? 44.537 33.903 63.779 0.50 21.03 419 MET A CA 1
ATOM 3388 C C . MET A 1 420 ? 45.599 32.845 63.486 1.00 22.56 419 MET A C 1
ATOM 3389 O O . MET A 1 420 ? 45.544 32.187 62.456 1.00 21.03 419 MET A O 1
ATOM 3398 N N . LYS A 1 421 ? 46.540 32.670 64.411 1.00 25.46 420 LYS A N 1
ATOM 3399 C CA . LYS A 1 421 ? 47.559 31.634 64.279 1.00 28.46 420 LYS A CA 1
ATOM 3400 C C . LYS A 1 421 ? 46.970 30.221 64.344 1.00 29.58 420 LYS A C 1
ATOM 3401 O O . LYS A 1 421 ? 47.445 29.328 63.645 1.00 31.79 420 LYS A O 1
ATOM 3407 N N . ARG A 1 422 ? 45.929 30.034 65.155 1.00 27.62 421 ARG A N 1
ATOM 3408 C CA . ARG A 1 422 ? 45.222 28.749 65.224 1.00 26.24 421 ARG A CA 1
ATOM 3409 C C . ARG A 1 422 ? 44.380 28.489 63.982 1.00 25.02 421 ARG A C 1
ATOM 3410 O O . ARG A 1 422 ? 44.324 27.350 63.492 1.00 22.44 421 ARG A O 1
ATOM 3418 N N . LEU A 1 423 ? 43.722 29.543 63.494 1.00 22.21 422 LEU A N 1
ATOM 3419 C CA . LEU A 1 423 ? 42.930 29.485 62.263 1.00 20.83 422 LEU A CA 1
ATOM 3420 C C . LEU A 1 423 ? 43.810 29.185 61.051 1.00 22.08 422 LEU A C 1
ATOM 3421 O O . LEU A 1 423 ? 43.458 28.352 60.206 1.00 14.62 422 LEU A O 1
ATOM 3426 N N . ASP A 1 424 ? 44.953 29.869 60.975 1.00 19.04 423 ASP A N 1
ATOM 3427 C CA . ASP A 1 424 ? 45.961 29.617 59.942 1.00 22.92 423 ASP A CA 1
ATOM 3428 C C . ASP A 1 424 ? 46.374 28.148 59.928 1.00 23.76 423 ASP A C 1
ATOM 3429 O O . ASP A 1 424 ? 46.427 27.539 58.862 1.00 19.84 423 ASP A O 1
ATOM 3434 N N . GLU A 1 425 ? 46.656 27.599 61.115 1.00 23.43 424 GLU A N 1
ATOM 3435 C CA . GLU A 1 425 ? 47.050 26.191 61.287 1.00 25.50 424 GLU A CA 1
ATOM 3436 C C . GLU A 1 425 ? 46.003 25.185 60.814 1.00 23.13 424 GLU A C 1
ATOM 3437 O O . GLU A 1 425 ? 46.351 24.165 60.210 1.00 18.89 424 GLU A O 1
ATOM 3443 N N . LEU A 1 426 ? 44.734 25.475 61.104 1.00 21.43 425 LEU A N 1
ATOM 3444 C CA . LEU A 1 426 ? 43.621 24.598 60.759 1.00 22.93 425 LEU A CA 1
ATOM 3445 C C . LEU A 1 426 ? 43.427 24.577 59.247 1.00 23.42 425 LEU A C 1
ATOM 3446 O O . LEU A 1 426 ? 43.333 23.516 58.643 1.00 24.83 425 LEU A O 1
ATOM 3451 N N . LEU A 1 427 ? 43.382 25.765 58.652 1.00 21.37 426 LEU A N 1
ATOM 3452 C CA . LEU A 1 427 ? 43.226 25.925 57.212 1.00 19.26 426 LEU A CA 1
ATOM 3453 C C . LEU A 1 427 ? 44.392 25.328 56.433 1.00 19.00 426 LEU A C 1
ATOM 3454 O O . LEU A 1 427 ? 44.170 24.749 55.373 1.00 20.28 426 LEU A O 1
ATOM 3459 N N . ARG A 1 428 ? 45.614 25.463 56.960 1.00 20.58 427 ARG A N 1
ATOM 3460 C CA A ARG A 1 428 ? 46.811 24.841 56.370 0.50 22.71 427 ARG A CA 1
ATOM 3461 C CA B ARG A 1 428 ? 46.781 24.842 56.328 0.50 21.62 427 ARG A CA 1
ATOM 3462 C C . ARG A 1 428 ? 46.684 23.322 56.371 1.00 23.55 427 ARG A C 1
ATOM 3463 O O . ARG A 1 428 ? 47.119 22.649 55.435 1.00 24.47 427 ARG A O 1
ATOM 3478 N N . ALA A 1 429 ? 46.103 22.792 57.445 1.00 19.37 428 ALA A N 1
ATOM 3479 C CA . ALA A 1 429 ? 45.926 21.356 57.577 1.00 19.67 428 ALA A CA 1
ATOM 3480 C C . ALA A 1 429 ? 44.866 20.871 56.595 1.00 21.40 428 ALA A C 1
ATOM 3481 O O . ALA A 1 429 ? 45.024 19.805 56.008 1.00 25.40 428 ALA A O 1
ATOM 3483 N N . PHE A 1 430 ? 43.807 21.662 56.394 1.00 16.99 429 PHE A N 1
ATOM 3484 C CA . PHE A 1 430 ? 42.799 21.339 55.376 1.00 16.23 429 PHE A CA 1
ATOM 3485 C C . PHE A 1 430 ? 43.433 21.307 53.980 1.00 14.83 429 PHE A C 1
ATOM 3486 O O . PHE A 1 430 ? 43.200 20.367 53.227 1.00 19.44 429 PHE A O 1
ATOM 3494 N N . VAL A 1 431 ? 44.239 22.320 53.648 1.00 19.17 430 VAL A N 1
ATOM 3495 C CA . VAL A 1 431 ? 44.909 22.382 52.339 1.00 19.06 430 VAL A CA 1
ATOM 3496 C C . VAL A 1 431 ? 45.842 21.172 52.147 1.00 21.87 430 VAL A C 1
ATOM 3497 O O . VAL A 1 431 ? 45.793 20.506 51.109 1.00 23.15 430 VAL A O 1
ATOM 3501 N N . GLU A 1 432 ? 46.644 20.884 53.173 1.00 19.42 431 GLU A N 1
ATOM 3502 C CA A GLU A 1 432 ? 47.623 19.796 53.136 0.50 23.65 431 GLU A CA 1
ATOM 3503 C CA B GLU A 1 432 ? 47.629 19.795 53.139 0.50 22.28 431 GLU A CA 1
ATOM 3504 C C . GLU A 1 432 ? 46.982 18.418 52.967 1.00 25.16 431 GLU A C 1
ATOM 3505 O O . GLU A 1 432 ? 47.492 17.569 52.219 1.00 23.26 431 GLU A O 1
ATOM 3516 N N . GLN A 1 433 ? 45.863 18.198 53.653 1.00 22.89 432 GLN A N 1
ATOM 3517 C CA . GLN A 1 433 ? 45.167 16.918 53.597 1.00 24.73 432 GLN A CA 1
ATOM 3518 C C . GLN A 1 433 ? 44.272 16.777 52.360 1.00 25.78 432 GLN A C 1
ATOM 3519 O O . GLN A 1 433 ? 43.508 15.811 52.250 1.00 25.78 432 GLN A O 1
ATOM 3525 N N . GLY A 1 434 ? 44.358 17.741 51.442 1.00 22.77 433 GLY A N 1
ATOM 3526 C CA . GLY A 1 434 ? 43.611 17.703 50.182 1.00 21.32 433 GLY A CA 1
ATOM 3527 C C . GLY A 1 434 ? 42.120 17.970 50.301 1.00 22.76 433 GLY A C 1
ATOM 3528 O O . GLY A 1 434 ? 41.339 17.531 49.450 1.00 20.92 433 GLY A O 1
ATOM 3529 N N . ARG A 1 435 ? 41.722 18.709 51.336 1.00 21.15 434 ARG A N 1
ATOM 3530 C CA . ARG A 1 435 ? 40.292 18.893 51.646 1.00 19.32 434 ARG A CA 1
ATOM 3531 C C . ARG A 1 435 ? 39.668 20.120 51.011 1.00 22.88 434 ARG A C 1
ATOM 3532 O O . ARG A 1 435 ? 38.440 20.248 50.947 1.00 18.27 434 ARG A O 1
ATOM 3540 N N . MET A 1 436 ? 40.500 21.042 50.552 1.00 19.89 435 MET A N 1
ATOM 3541 C CA . MET A 1 436 ? 39.967 22.271 49.987 1.00 21.80 435 MET A CA 1
ATOM 3542 C C . MET A 1 436 ? 39.557 22.089 48.527 1.00 23.70 435 MET A C 1
ATOM 3543 O O . MET A 1 436 ? 38.756 22.860 47.996 1.00 26.53 435 MET A O 1
ATOM 3548 N N . LYS A 1 437 ? 40.089 21.053 47.886 1.00 22.52 436 LYS A N 1
ATOM 3549 C CA . LYS A 1 437 ? 39.897 20.869 46.449 1.00 23.60 436 LYS A CA 1
ATOM 3550 C C . LYS A 1 437 ? 40.183 19.432 46.049 1.00 24.76 436 LYS A C 1
ATOM 3551 O O . LYS A 1 437 ? 41.144 18.824 46.537 1.00 28.35 436 LYS A O 1
ATOM 3557 N N . LEU A 1 438 ? 39.349 18.901 45.156 1.00 26.24 437 LEU A N 1
ATOM 3558 C CA . LEU A 1 438 ? 39.535 17.561 44.584 1.00 32.75 437 LEU A CA 1
ATOM 3559 C C . LEU A 1 438 ? 40.837 17.492 43.772 1.00 34.37 437 LEU A C 1
ATOM 3560 O O . LEU A 1 438 ? 41.240 18.499 43.188 1.00 30.91 437 LEU A O 1
ATOM 3565 N N . PRO A 1 439 ? 41.508 16.319 43.753 1.00 36.31 438 PRO A N 1
ATOM 3566 C CA . PRO A 1 439 ? 42.769 16.160 43.013 1.00 39.09 438 PRO A CA 1
ATOM 3567 C C . PRO A 1 439 ? 42.687 16.507 41.518 1.00 40.49 438 PRO A C 1
ATOM 3568 O O . PRO A 1 439 ? 41.601 16.491 40.923 1.00 41.27 438 PRO A O 1
ATOM 3572 N N . GLY A 1 440 ? 43.837 16.834 40.933 1.00 40.05 439 GLY A N 1
ATOM 3573 C CA . GLY A 1 440 ? 43.906 17.257 39.541 1.00 41.68 439 GLY A CA 1
ATOM 3574 C C . GLY A 1 440 ? 44.752 18.504 39.380 1.00 45.97 439 GLY A C 1
ATOM 3575 O O . GLY A 1 440 ? 45.873 18.436 38.867 1.00 47.15 439 GLY A O 1
ATOM 3576 N N . SER A 1 441 ? 44.214 19.640 39.823 1.00 41.20 440 SER A N 1
ATOM 3577 C CA . SER A 1 441 ? 44.924 20.923 39.764 1.00 41.77 440 SER A CA 1
ATOM 3578 C C . SER A 1 441 ? 45.355 21.425 41.149 1.00 41.19 440 SER A C 1
ATOM 3579 O O . SER A 1 441 ? 44.958 20.860 42.174 1.00 40.86 440 SER A O 1
ATOM 3582 N N . VAL A 1 442 ? 46.181 22.472 41.171 1.00 37.13 441 VAL A N 1
ATOM 3583 C CA . VAL A 1 442 ? 46.614 23.104 42.425 1.00 32.59 441 VAL A CA 1
ATOM 3584 C C . VAL A 1 442 ? 45.502 23.904 43.083 1.00 26.98 441 VAL A C 1
ATOM 3585 O O . VAL A 1 442 ? 44.698 24.554 42.406 1.00 27.64 441 VAL A O 1
ATOM 3589 N N . TYR A 1 443 ? 45.458 23.856 44.410 1.00 27.38 442 TYR A N 1
ATOM 3590 C CA . TYR A 1 443 ? 44.550 24.728 45.137 1.00 25.38 442 TYR A CA 1
ATOM 3591 C C . TYR A 1 443 ? 45.206 26.085 45.380 1.00 28.25 442 TYR A C 1
ATOM 3592 O O . TYR A 1 443 ? 46.308 26.162 45.929 1.00 24.40 442 TYR A O 1
ATOM 3601 N N . ASN A 1 444 ? 44.525 27.141 44.939 1.00 28.48 443 ASN A N 1
ATOM 3602 C CA . ASN A 1 444 ? 44.940 28.511 45.198 1.00 28.33 443 ASN A CA 1
ATOM 3603 C C . ASN A 1 444 ? 44.025 29.136 46.232 1.00 28.48 443 ASN A C 1
ATOM 3604 O O . ASN A 1 444 ? 42.869 29.441 45.917 1.00 25.19 443 ASN A O 1
ATOM 3609 N N . PRO A 1 445 ? 44.538 29.328 47.464 1.00 30.51 444 PRO A N 1
ATOM 3610 C CA . PRO A 1 445 ? 43.808 29.935 48.581 1.00 28.89 444 PRO A CA 1
ATOM 3611 C C . PRO A 1 445 ? 43.149 31.257 48.187 1.00 30.54 444 PRO A C 1
ATOM 3612 O O . PRO A 1 445 ? 43.797 32.120 47.595 1.00 30.46 444 PRO A O 1
ATOM 3616 N N . CYS A 1 446 ? 41.856 31.388 48.481 1.00 24.20 445 CYS A N 1
ATOM 3617 C CA . CYS A 1 446 ? 41.112 32.601 48.164 1.00 23.08 445 CYS A CA 1
ATOM 3618 C C . CYS A 1 446 ? 41.129 33.544 49.367 1.00 21.22 445 CYS A C 1
ATOM 3619 O O . CYS A 1 446 ? 40.384 34.519 49.418 1.00 23.13 445 CYS A O 1
ATOM 3622 N N . TYR A 1 447 ? 41.981 33.231 50.336 1.00 20.97 446 TYR A N 1
ATOM 3623 C CA . TYR A 1 447 ? 42.042 33.943 51.603 1.00 25.14 446 TYR A CA 1
ATOM 3624 C C . TYR A 1 447 ? 43.515 34.124 51.957 1.00 24.68 446 TYR A C 1
ATOM 3625 O O . TYR A 1 447 ? 44.381 33.437 51.401 1.00 24.60 446 TYR A O 1
ATOM 3634 N N . LYS A 1 448 ? 43.782 35.048 52.873 1.00 20.62 447 LYS A N 1
ATOM 3635 C CA . LYS A 1 448 ? 45.059 35.125 53.568 1.00 24.47 447 LYS A CA 1
ATOM 3636 C C . LYS A 1 448 ? 44.753 35.489 55.011 1.00 24.31 447 LYS A C 1
ATOM 3637 O O . LYS A 1 448 ? 44.103 36.496 55.277 1.00 29.48 447 LYS A O 1
ATOM 3643 N N . VAL A 1 449 ? 45.192 34.652 55.940 1.00 22.33 448 VAL A N 1
ATOM 3644 C CA . VAL A 1 449 ? 44.978 34.927 57.354 1.00 27.40 448 VAL A CA 1
ATOM 3645 C C . VAL A 1 449 ? 46.066 35.910 57.813 1.00 30.37 448 VAL A C 1
ATOM 3646 O O . VAL A 1 449 ? 47.259 35.629 57.674 1.00 33.84 448 VAL A O 1
ATOM 3650 N N . ILE A 1 450 ? 45.651 37.069 58.319 1.00 30.06 449 ILE A N 1
ATOM 3651 C CA . ILE A 1 450 ? 46.595 38.076 58.816 1.00 36.19 449 ILE A CA 1
ATOM 3652 C C . ILE A 1 450 ? 47.009 37.723 60.246 1.00 37.27 449 ILE A C 1
ATOM 3653 O O . ILE A 1 450 ? 46.270 37.987 61.205 1.00 35.44 449 ILE A O 1
ATOM 3658 N N . THR A 1 451 ? 48.184 37.100 60.364 1.00 39.33 450 THR A N 1
ATOM 3659 C CA . THR A 1 451 ? 48.740 36.688 61.657 1.00 43.61 450 THR A CA 1
ATOM 3660 C C . THR A 1 451 ? 49.646 37.771 62.243 1.00 46.72 450 THR A C 1
ATOM 3661 O O . THR A 1 451 ? 49.630 38.022 63.450 1.00 51.05 450 THR A O 1
ATOM 3665 N N . SER B 1 2 ? 20.205 -18.995 74.565 1.00 20.60 1 SER B N 1
ATOM 3666 C CA . SER B 1 2 ? 19.398 -17.815 74.150 1.00 17.27 1 SER B CA 1
ATOM 3667 C C . SER B 1 2 ? 18.275 -18.314 73.266 1.00 16.04 1 SER B C 1
ATOM 3668 O O . SER B 1 2 ? 18.361 -19.401 72.686 1.00 15.72 1 SER B O 1
ATOM 3671 N N . LEU B 1 3 ? 17.228 -17.513 73.181 1.00 17.52 2 LEU B N 1
ATOM 3672 C CA . LEU B 1 3 ? 16.028 -17.876 72.456 1.00 13.52 2 LEU B CA 1
ATOM 3673 C C . LEU B 1 3 ? 15.525 -16.668 71.692 1.00 17.16 2 LEU B C 1
ATOM 3674 O O . LEU B 1 3 ? 15.242 -15.626 72.296 1.00 18.30 2 LEU B O 1
ATOM 3679 N N . ALA B 1 4 ? 15.418 -16.813 70.371 1.00 14.31 3 ALA B N 1
ATOM 3680 C CA . ALA B 1 4 ? 14.679 -15.856 69.543 1.00 14.58 3 ALA B CA 1
ATOM 3681 C C . ALA B 1 4 ? 13.413 -16.549 69.071 1.00 17.59 3 ALA B C 1
ATOM 3682 O O . ALA B 1 4 ? 13.476 -17.527 68.328 1.00 14.90 3 ALA B O 1
ATOM 3684 N N . SER B 1 5 ? 12.281 -16.050 69.554 1.00 11.69 4 SER B N 1
ATOM 3685 C CA . SER B 1 5 ? 10.966 -16.597 69.250 1.00 16.20 4 SER B CA 1
ATOM 3686 C C . SER B 1 5 ? 10.334 -15.703 68.196 1.00 13.88 4 SER B C 1
ATOM 3687 O O . SER B 1 5 ? 9.829 -14.628 68.503 1.00 14.74 4 SER B O 1
ATOM 3690 N N . ILE B 1 6 ? 10.395 -16.162 66.952 1.00 16.37 5 ILE B N 1
ATOM 3691 C CA . ILE B 1 6 ? 10.017 -15.381 65.786 1.00 18.86 5 ILE B CA 1
ATOM 3692 C C . ILE B 1 6 ? 8.585 -15.722 65.344 1.00 16.18 5 ILE B C 1
ATOM 3693 O O . ILE B 1 6 ? 8.279 -16.886 65.107 1.00 16.49 5 ILE B O 1
ATOM 3698 N N . SER B 1 7 ? 7.729 -14.700 65.238 1.00 17.73 6 SER B N 1
ATOM 3699 C CA . SER B 1 7 ? 6.416 -14.840 64.598 1.00 20.62 6 SER B CA 1
ATOM 3700 C C . SER B 1 7 ? 6.511 -14.708 63.070 1.00 22.25 6 SER B C 1
ATOM 3701 O O . SER B 1 7 ? 6.775 -13.617 62.550 1.00 20.80 6 SER B O 1
ATOM 3704 N N . PRO B 1 8 ? 6.281 -15.822 62.341 1.00 20.38 7 PRO B N 1
ATOM 3705 C CA . PRO B 1 8 ? 6.339 -15.794 60.884 1.00 17.12 7 PRO B CA 1
ATOM 3706 C C . PRO B 1 8 ? 5.165 -15.003 60.319 1.00 20.24 7 PRO B C 1
ATOM 3707 O O . PRO B 1 8 ? 4.065 -15.029 60.891 1.00 16.45 7 PRO B O 1
ATOM 3711 N N . GLN B 1 9 ? 5.410 -14.288 59.227 1.00 16.96 8 GLN B N 1
ATOM 3712 C CA . GLN B 1 9 ? 4.381 -13.452 58.597 1.00 15.82 8 GLN B CA 1
ATOM 3713 C C . GLN B 1 9 ? 3.625 -14.165 57.481 1.00 21.22 8 GLN B C 1
ATOM 3714 O O . GLN B 1 9 ? 2.514 -13.753 57.114 1.00 19.71 8 GLN B O 1
ATOM 3720 N N . GLY B 1 10 ? 4.223 -15.225 56.945 1.00 16.88 9 GLY B N 1
ATOM 3721 C CA . GLY B 1 10 ? 3.650 -15.968 55.818 1.00 20.47 9 GLY B CA 1
ATOM 3722 C C . GLY B 1 10 ? 2.869 -17.204 56.232 1.00 20.00 9 GLY B C 1
ATOM 3723 O O . GLY B 1 10 ? 2.287 -17.233 57.320 1.00 21.33 9 GLY B O 1
ATOM 3724 N N . SER B 1 11 ? 2.913 -18.231 55.375 1.00 20.03 10 SER B N 1
ATOM 3725 C CA A SER B 1 11 ? 2.109 -19.452 55.530 0.50 20.01 10 SER B CA 1
ATOM 3726 C CA B SER B 1 11 ? 2.103 -19.447 55.536 0.50 19.75 10 SER B CA 1
ATOM 3727 C C . SER B 1 11 ? 2.394 -20.267 56.790 1.00 20.42 10 SER B C 1
ATOM 3728 O O . SER B 1 11 ? 1.525 -21.007 57.246 1.00 14.62 10 SER B O 1
ATOM 3733 N N . MET B 1 12 ? 3.615 -20.135 57.333 1.00 17.34 11 MET B N 1
ATOM 3734 C CA A MET B 1 12 ? 4.023 -20.838 58.549 0.50 19.19 11 MET B CA 1
ATOM 3735 C CA B MET B 1 12 ? 4.018 -20.851 58.553 0.50 16.20 11 MET B CA 1
ATOM 3736 C C . MET B 1 12 ? 3.102 -20.512 59.723 1.00 19.03 11 MET B C 1
ATOM 3737 O O . MET B 1 12 ? 2.873 -21.343 60.593 1.00 17.55 11 MET B O 1
ATOM 3746 N N . SER B 1 13 ? 2.560 -19.296 59.717 1.00 20.42 12 SER B N 1
ATOM 3747 C CA . SER B 1 13 ? 1.645 -18.843 60.748 1.00 18.71 12 SER B CA 1
ATOM 3748 C C . SER B 1 13 ? 0.322 -19.607 60.731 1.00 15.12 12 SER B C 1
ATOM 3749 O O . SER B 1 13 ? -0.454 -19.513 61.681 1.00 21.13 12 SER B O 1
ATOM 3752 N N . LEU B 1 14 ? 0.090 -20.385 59.664 1.00 14.38 13 LEU B N 1
ATOM 3753 C CA . LEU B 1 14 ? -1.147 -21.157 59.492 1.00 17.16 13 LEU B CA 1
ATOM 3754 C C . LEU B 1 14 ? -0.959 -22.680 59.535 1.00 21.98 13 LEU B C 1
ATOM 3755 O O . LEU B 1 14 ? -1.796 -23.433 59.021 1.00 23.30 13 LEU B O 1
ATOM 3760 N N . LEU B 1 15 ? 0.132 -23.129 60.148 1.00 18.34 14 LEU B N 1
ATOM 3761 C CA . LEU B 1 15 ? 0.350 -24.555 60.389 1.00 19.73 14 LEU B CA 1
ATOM 3762 C C . LEU B 1 15 ? -0.532 -25.009 61.541 1.00 17.08 14 LEU B C 1
ATOM 3763 O O . LEU B 1 15 ? -0.658 -24.312 62.538 1.00 16.73 14 LEU B O 1
ATOM 3768 N N . SER B 1 16 ? -1.143 -26.176 61.404 1.00 17.73 15 SER B N 1
ATOM 3769 C CA . SER B 1 16 ? -1.964 -26.715 62.476 1.00 20.25 15 SER B CA 1
ATOM 3770 C C . SER B 1 16 ? -1.059 -27.450 63.461 1.00 20.77 15 SER B C 1
ATOM 3771 O O . SER B 1 16 ? 0.096 -27.755 63.143 1.00 20.53 15 SER B O 1
ATOM 3774 N N . GLN B 1 17 ? -1.593 -27.732 64.646 1.00 24.03 16 GLN B N 1
ATOM 3775 C CA . GLN B 1 17 ? -0.902 -28.533 65.649 1.00 21.53 16 GLN B CA 1
ATOM 3776 C C . GLN B 1 17 ? -0.587 -29.930 65.097 1.00 21.34 16 GLN B C 1
ATOM 3777 O O . GLN B 1 17 ? 0.506 -30.454 65.318 1.00 23.85 16 GLN B O 1
ATOM 3783 N N . LEU B 1 18 ? -1.532 -30.499 64.345 1.00 24.43 17 LEU B N 1
ATOM 3784 C CA . LEU B 1 18 ? -1.330 -31.781 63.665 1.00 26.82 17 LEU B CA 1
ATOM 3785 C C . LEU B 1 18 ? -0.145 -31.749 62.688 1.00 24.84 17 LEU B C 1
ATOM 3786 O O . LEU B 1 18 ? 0.680 -32.671 62.674 1.00 18.88 17 LEU B O 1
ATOM 3791 N N . GLU B 1 19 ? -0.058 -30.686 61.889 1.00 20.71 18 GLU B N 1
ATOM 3792 C CA . GLU B 1 19 ? 1.053 -30.527 60.950 1.00 16.07 18 GLU B CA 1
ATOM 3793 C C . GLU B 1 19 ? 2.406 -30.403 61.651 1.00 18.90 18 GLU B C 1
ATOM 3794 O O . GLU B 1 19 ? 3.395 -30.980 61.194 1.00 21.16 18 GLU B O 1
ATOM 3800 N N . ILE B 1 20 ? 2.429 -29.674 62.767 1.00 19.88 19 ILE B N 1
ATOM 3801 C CA . ILE B 1 20 ? 3.636 -29.509 63.593 1.00 21.60 19 ILE B CA 1
ATOM 3802 C C . ILE B 1 20 ? 4.055 -30.838 64.241 1.00 21.03 19 ILE B C 1
ATOM 3803 O O . ILE B 1 20 ? 5.242 -31.205 64.235 1.00 17.96 19 ILE B O 1
ATOM 3808 N N . GLU B 1 21 ? 3.070 -31.579 64.748 1.00 19.91 20 GLU B N 1
ATOM 3809 C CA . GLU B 1 21 ? 3.341 -32.902 65.306 1.00 22.01 20 GLU B CA 1
ATOM 3810 C C . GLU B 1 21 ? 3.859 -33.867 64.240 1.00 22.31 20 GLU B C 1
ATOM 3811 O O . GLU B 1 21 ? 4.764 -34.659 64.506 1.00 27.07 20 GLU B O 1
ATOM 3817 N N . ARG B 1 22 ? 3.303 -33.771 63.032 1.00 18.19 21 ARG B N 1
ATOM 3818 C CA . ARG B 1 22 ? 3.764 -34.581 61.906 1.00 19.78 21 ARG B CA 1
ATOM 3819 C C . ARG B 1 22 ? 5.223 -34.259 61.572 1.00 19.56 21 ARG B C 1
ATOM 3820 O O . ARG B 1 22 ? 6.029 -35.170 61.393 1.00 23.63 21 ARG B O 1
ATOM 3828 N N . LEU B 1 23 ? 5.567 -32.973 61.537 1.00 19.67 22 LEU B N 1
ATOM 3829 C CA . LEU B 1 23 ? 6.946 -32.541 61.229 1.00 20.11 22 LEU B CA 1
ATOM 3830 C C . LEU B 1 23 ? 7.952 -32.940 62.310 1.00 21.08 22 LEU B C 1
ATOM 3831 O O . LEU B 1 23 ? 9.121 -33.206 62.019 1.00 16.25 22 LEU B O 1
ATOM 3836 N N . LYS B 1 24 ? 7.489 -32.976 63.556 1.00 17.54 23 LYS B N 1
ATOM 3837 C CA . LYS B 1 24 ? 8.356 -33.253 64.687 1.00 18.87 23 LYS B CA 1
ATOM 3838 C C . LYS B 1 24 ? 8.493 -34.742 64.992 1.00 24.55 23 LYS B C 1
ATOM 3839 O O . LYS B 1 24 ? 9.270 -35.119 65.876 1.00 28.92 23 LYS B O 1
ATOM 3845 N N . ALA B 1 25 ? 7.739 -35.578 64.278 1.00 19.67 24 ALA B N 1
ATOM 3846 C CA . ALA B 1 25 ? 7.810 -37.023 64.464 1.00 22.08 24 ALA B CA 1
ATOM 3847 C C . ALA B 1 25 ? 9.227 -37.513 64.139 1.00 26.65 24 ALA B C 1
ATOM 3848 O O . ALA B 1 25 ? 9.852 -37.004 63.210 1.00 22.47 24 ALA B O 1
ATOM 3850 N N . SER B 1 26 ? 9.727 -38.489 64.904 1.00 29.00 25 SER B N 1
ATOM 3851 C CA A SER B 1 26 ? 11.092 -38.991 64.698 0.50 30.90 25 SER B CA 1
ATOM 3852 C CA B SER B 1 26 ? 11.079 -39.032 64.720 0.50 29.70 25 SER B CA 1
ATOM 3853 C C . SER B 1 26 ? 11.281 -39.615 63.316 1.00 29.37 25 SER B C 1
ATOM 3854 O O . SER B 1 26 ? 12.389 -39.623 62.790 1.00 32.74 25 SER B O 1
ATOM 3859 N N . SER B 1 27 ? 10.195 -40.101 62.717 1.00 26.45 26 SER B N 1
ATOM 3860 C CA . SER B 1 27 ? 10.208 -40.563 61.332 1.00 29.50 26 SER B CA 1
ATOM 3861 C C . SER B 1 27 ? 10.442 -39.432 60.310 1.00 30.85 26 SER B C 1
ATOM 3862 O O . SER B 1 27 ? 10.828 -39.687 59.166 1.00 28.03 26 SER B O 1
ATOM 3865 N N . ASN B 1 28 ? 10.198 -38.189 60.723 1.00 27.65 27 ASN B N 1
ATOM 3866 C CA . ASN B 1 28 ? 10.411 -37.012 59.870 1.00 28.23 27 ASN B CA 1
ATOM 3867 C C . ASN B 1 28 ? 11.663 -36.206 60.207 1.00 25.40 27 ASN B C 1
ATOM 3868 O O . ASN B 1 28 ? 11.796 -35.055 59.761 1.00 23.09 27 ASN B O 1
ATOM 3873 N N . SER B 1 29 ? 12.576 -36.806 60.976 1.00 20.54 28 SER B N 1
ATOM 3874 C CA A SER B 1 29 ? 13.733 -36.059 61.468 0.50 22.06 28 SER B CA 1
ATOM 3875 C CA B SER B 1 29 ? 13.772 -36.124 61.482 0.50 23.07 28 SER B CA 1
ATOM 3876 C C . SER B 1 29 ? 14.716 -35.653 60.379 1.00 22.56 28 SER B C 1
ATOM 3877 O O . SER B 1 29 ? 15.337 -34.614 60.504 1.00 21.46 28 SER B O 1
ATOM 3882 N N . GLN B 1 30 ? 14.832 -36.444 59.312 1.00 22.90 29 GLN B N 1
ATOM 3883 C CA . GLN B 1 30 ? 15.689 -36.068 58.174 1.00 22.65 29 GLN B CA 1
ATOM 3884 C C . GLN B 1 30 ? 15.247 -34.744 57.541 1.00 21.31 29 GLN B C 1
ATOM 3885 O O . GLN B 1 30 ? 16.068 -33.872 57.294 1.00 14.92 29 GLN B O 1
ATOM 3891 N N . LEU B 1 31 ? 13.939 -34.584 57.344 1.00 15.85 30 LEU B N 1
ATOM 3892 C CA . LEU B 1 31 ? 13.371 -33.352 56.808 1.00 18.54 30 LEU B CA 1
ATOM 3893 C C . LEU B 1 31 ? 13.472 -32.171 57.783 1.00 17.27 30 LEU B C 1
ATOM 3894 O O . LEU B 1 31 ? 13.785 -31.041 57.381 1.00 19.94 30 LEU B O 1
ATOM 3899 N N . TYR B 1 32 ? 13.198 -32.431 59.059 1.00 17.82 31 TYR B N 1
ATOM 3900 C CA . TYR B 1 32 ? 13.292 -31.402 60.092 1.00 12.53 31 TYR B CA 1
ATOM 3901 C C . TYR B 1 32 ? 14.749 -30.942 60.270 1.00 11.99 31 TYR B C 1
ATOM 3902 O O . TYR B 1 32 ? 14.998 -29.746 60.393 1.00 12.43 31 TYR B O 1
ATOM 3911 N N . LYS B 1 33 ? 15.695 -31.880 60.221 1.00 17.22 32 LYS B N 1
ATOM 3912 C CA A LYS B 1 33 ? 17.134 -31.577 60.329 0.50 18.62 32 LYS B CA 1
ATOM 3913 C CA B LYS B 1 33 ? 17.116 -31.532 60.351 0.50 19.26 32 LYS B CA 1
ATOM 3914 C C . LYS B 1 33 ? 17.649 -30.773 59.137 1.00 19.99 32 LYS B C 1
ATOM 3915 O O . LYS B 1 33 ? 18.527 -29.894 59.280 1.00 20.30 32 LYS B O 1
ATOM 3926 N N . LEU B 1 34 ? 17.131 -31.100 57.953 1.00 17.31 33 LEU B N 1
ATOM 3927 C CA . LEU B 1 34 ? 17.462 -30.371 56.726 1.00 14.24 33 LEU B CA 1
ATOM 3928 C C . LEU B 1 34 ? 17.066 -28.904 56.862 1.00 14.11 33 LEU B C 1
ATOM 3929 O O . LEU B 1 34 ? 17.847 -28.007 56.535 1.00 13.47 33 LEU B O 1
ATOM 3934 N N . PHE B 1 35 ? 15.844 -28.669 57.344 1.00 12.69 34 PHE B N 1
ATOM 3935 C CA . PHE B 1 35 ? 15.391 -27.319 57.726 1.00 12.63 34 PHE B CA 1
ATOM 3936 C C . PHE B 1 35 ? 16.357 -26.626 58.704 1.00 11.11 34 PHE B C 1
ATOM 3937 O O . PHE B 1 35 ? 16.817 -25.505 58.431 1.00 13.40 34 PHE B O 1
ATOM 3945 N N . ARG B 1 36 ? 16.685 -27.298 59.803 1.00 11.06 35 ARG B N 1
ATOM 3946 C CA . ARG B 1 36 ? 17.605 -26.743 60.821 1.00 12.25 35 ARG B CA 1
ATOM 3947 C C . ARG B 1 36 ? 18.911 -26.311 60.181 1.00 12.45 35 ARG B C 1
ATOM 3948 O O . ARG B 1 36 ? 19.412 -25.213 60.451 1.00 19.60 35 ARG B O 1
ATOM 3956 N N . ASN B 1 37 ? 19.448 -27.179 59.329 1.00 18.70 36 ASN B N 1
ATOM 3957 C CA . ASN B 1 37 ? 20.741 -26.960 58.684 1.00 11.49 36 ASN B CA 1
ATOM 3958 C C . ASN B 1 37 ? 20.735 -25.795 57.707 1.00 18.82 36 ASN B C 1
ATOM 3959 O O . ASN B 1 37 ? 21.706 -25.055 57.616 1.00 17.67 36 ASN B O 1
ATOM 3964 N N . CYS B 1 38 ? 19.630 -25.647 56.978 1.00 15.48 37 CYS B N 1
ATOM 3965 C CA . CYS B 1 38 ? 19.474 -24.542 56.037 1.00 18.41 37 CYS B CA 1
ATOM 3966 C C . CYS B 1 38 ? 19.253 -23.207 56.757 1.00 16.31 37 CYS B C 1
ATOM 3967 O O . CYS B 1 38 ? 19.802 -22.187 56.345 1.00 20.37 37 CYS B O 1
ATOM 3970 N N . CYS B 1 39 ? 18.494 -23.231 57.852 1.00 14.42 38 CYS B N 1
ATOM 3971 C CA . CYS B 1 39 ? 18.350 -22.060 58.723 1.00 15.61 38 CYS B CA 1
ATOM 3972 C C . CYS B 1 39 ? 19.698 -21.556 59.234 1.00 20.22 38 CYS B C 1
ATOM 3973 O O . CYS B 1 39 ? 19.964 -20.362 59.186 1.00 22.20 38 CYS B O 1
ATOM 3976 N N . LEU B 1 40 ? 20.535 -22.471 59.719 1.00 19.03 39 LEU B N 1
ATOM 3977 C CA . LEU B 1 40 ? 21.874 -22.111 60.188 1.00 18.42 39 LEU B CA 1
ATOM 3978 C C . LEU B 1 40 ? 22.706 -21.411 59.099 1.00 21.26 39 LEU B C 1
ATOM 3979 O O . LEU B 1 40 ? 23.316 -20.373 59.363 1.00 21.33 39 LEU B O 1
ATOM 3984 N N . ALA B 1 41 ? 22.700 -21.958 57.886 1.00 18.45 40 ALA B N 1
ATOM 3985 C CA . ALA B 1 41 ? 23.442 -21.382 56.738 1.00 19.38 40 ALA B CA 1
ATOM 3986 C C . ALA B 1 41 ? 23.068 -19.925 56.446 1.00 19.29 40 ALA B C 1
ATOM 3987 O O . ALA B 1 41 ? 23.930 -19.073 56.255 1.00 19.63 40 ALA B O 1
ATOM 3989 N N . VAL B 1 42 ? 21.769 -19.662 56.427 1.00 14.65 41 VAL B N 1
ATOM 3990 C CA . VAL B 1 42 ? 21.195 -18.338 56.246 1.00 21.44 41 VAL B CA 1
ATOM 3991 C C . VAL B 1 42 ? 21.528 -17.388 57.419 1.00 24.25 41 VAL B C 1
ATOM 3992 O O . VAL B 1 42 ? 21.886 -16.228 57.197 1.00 20.80 41 VAL B O 1
ATOM 3996 N N . LEU B 1 43 ? 21.420 -17.885 58.654 1.00 23.75 42 LEU B N 1
ATOM 3997 C CA . LEU B 1 43 ? 21.687 -17.059 59.845 1.00 21.47 42 LEU B CA 1
ATOM 3998 C C . LEU B 1 43 ? 23.176 -16.725 59.991 1.00 19.14 42 LEU B C 1
ATOM 3999 O O . LEU B 1 43 ? 23.521 -15.669 60.511 1.00 20.33 42 LEU B O 1
ATOM 4004 N N . ASN B 1 44 ? 24.042 -17.616 59.505 1.00 23.48 43 ASN B N 1
ATOM 4005 C CA . ASN B 1 44 ? 25.502 -17.437 59.601 1.00 27.69 43 ASN B CA 1
ATOM 4006 C C . ASN B 1 44 ? 26.195 -16.869 58.355 1.00 30.78 43 ASN B C 1
ATOM 4007 O O . ASN B 1 44 ? 27.412 -17.040 58.181 1.00 31.46 43 ASN B O 1
ATOM 4012 N N . ALA B 1 45 ? 25.443 -16.179 57.499 1.00 29.06 44 ALA B N 1
ATOM 4013 C CA . ALA B 1 45 ? 26.010 -15.649 56.251 1.00 36.73 44 ALA B CA 1
ATOM 4014 C C . ALA B 1 45 ? 27.113 -14.600 56.489 1.00 42.27 44 ALA B C 1
ATOM 4015 O O . ALA B 1 45 ? 28.014 -14.446 55.656 1.00 41.30 44 ALA B O 1
ATOM 4017 N N . GLY B 1 46 ? 27.038 -13.908 57.633 1.00 44.55 45 GLY B N 1
ATOM 4018 C CA . GLY B 1 46 ? 28.124 -13.020 58.094 1.00 52.76 45 GLY B CA 1
ATOM 4019 C C . GLY B 1 46 ? 29.451 -13.750 58.327 1.00 55.71 45 GLY B C 1
ATOM 4020 O O . GLY B 1 46 ? 29.624 -14.452 59.333 1.00 58.25 45 GLY B O 1
ATOM 4021 N N . SER B 1 51 ? 34.405 -25.331 55.120 1.00 74.96 50 SER B N 1
ATOM 4022 C CA . SER B 1 51 ? 33.237 -24.535 54.744 1.00 74.17 50 SER B CA 1
ATOM 4023 C C . SER B 1 51 ? 31.933 -25.121 55.280 1.00 75.61 50 SER B C 1
ATOM 4024 O O . SER B 1 51 ? 31.027 -24.381 55.659 1.00 75.74 50 SER B O 1
ATOM 4027 N N . SER B 1 52 ? 31.839 -26.449 55.287 1.00 76.97 51 SER B N 1
ATOM 4028 C CA . SER B 1 52 ? 30.731 -27.147 55.935 1.00 77.73 51 SER B CA 1
ATOM 4029 C C . SER B 1 52 ? 31.272 -28.047 57.039 1.00 80.36 51 SER B C 1
ATOM 4030 O O . SER B 1 52 ? 30.569 -28.359 58.001 1.00 79.78 51 SER B O 1
ATOM 4033 N N . ALA B 1 53 ? 32.533 -28.448 56.891 1.00 83.75 52 ALA B N 1
ATOM 4034 C CA . ALA B 1 53 ? 33.211 -29.306 57.861 1.00 86.54 52 ALA B CA 1
ATOM 4035 C C . ALA B 1 53 ? 33.571 -28.591 59.169 1.00 87.84 52 ALA B C 1
ATOM 4036 O O . ALA B 1 53 ? 33.794 -29.245 60.191 1.00 89.35 52 ALA B O 1
ATOM 4038 N N . ASP B 1 54 ? 33.637 -27.259 59.141 1.00 87.67 53 ASP B N 1
ATOM 4039 C CA . ASP B 1 54 ? 33.908 -26.497 60.364 1.00 87.61 53 ASP B CA 1
ATOM 4040 C C . ASP B 1 54 ? 32.786 -25.565 60.834 1.00 86.10 53 ASP B C 1
ATOM 4041 O O . ASP B 1 54 ? 32.725 -25.253 62.023 1.00 86.10 53 ASP B O 1
ATOM 4046 N N . ILE B 1 55 ? 31.898 -25.133 59.936 1.00 84.60 54 ILE B N 1
ATOM 4047 C CA . ILE B 1 55 ? 30.787 -24.255 60.360 1.00 83.26 54 ILE B CA 1
ATOM 4048 C C . ILE B 1 55 ? 29.611 -25.005 61.013 1.00 80.87 54 ILE B C 1
ATOM 4049 O O . ILE B 1 55 ? 28.918 -24.446 61.869 1.00 79.00 54 ILE B O 1
ATOM 4054 N N . TYR B 1 56 ? 29.399 -26.263 60.618 1.00 79.85 55 TYR B N 1
ATOM 4055 C CA . TYR B 1 56 ? 28.426 -27.132 61.292 1.00 79.30 55 TYR B CA 1
ATOM 4056 C C . TYR B 1 56 ? 28.968 -27.608 62.643 1.00 78.35 55 TYR B C 1
ATOM 4057 O O . TYR B 1 56 ? 28.194 -27.909 63.554 1.00 79.10 55 TYR B O 1
ATOM 4066 N N . ASP B 1 57 ? 30.296 -27.669 62.759 1.00 76.14 56 ASP B N 1
ATOM 4067 C CA . ASP B 1 57 ? 30.966 -28.015 64.017 1.00 74.17 56 ASP B CA 1
ATOM 4068 C C . ASP B 1 57 ? 31.132 -26.831 64.980 1.00 70.58 56 ASP B C 1
ATOM 4069 O O . ASP B 1 57 ? 31.434 -27.025 66.161 1.00 71.07 56 ASP B O 1
ATOM 4074 N N . SER B 1 58 ? 30.933 -25.614 64.475 1.00 65.28 57 SER B N 1
ATOM 4075 C CA . SER B 1 58 ? 31.090 -24.403 65.285 1.00 61.62 57 SER B CA 1
ATOM 4076 C C . SER B 1 58 ? 29.810 -23.983 66.006 1.00 57.41 57 SER B C 1
ATOM 4077 O O . SER B 1 58 ? 29.868 -23.438 67.113 1.00 58.91 57 SER B O 1
ATOM 4080 N N . TYR B 1 59 ? 28.663 -24.223 65.373 1.00 49.37 58 TYR B N 1
ATOM 4081 C CA . TYR B 1 59 ? 27.366 -23.921 65.984 1.00 41.40 58 TYR B CA 1
ATOM 4082 C C . TYR B 1 59 ? 26.599 -25.201 66.258 1.00 34.40 58 TYR B C 1
ATOM 4083 O O . TYR B 1 59 ? 25.430 -25.322 65.890 1.00 30.95 58 TYR B O 1
ATOM 4092 N N . LYS B 1 60 ? 27.267 -26.151 66.911 1.00 31.47 59 LYS B N 1
ATOM 4093 C CA . LYS B 1 60 ? 26.683 -27.450 67.238 1.00 32.91 59 LYS B CA 1
ATOM 4094 C C . LYS B 1 60 ? 25.457 -27.325 68.144 1.00 24.73 59 LYS B C 1
ATOM 4095 O O . LYS B 1 60 ? 24.550 -28.155 68.092 1.00 34.37 59 LYS B O 1
ATOM 4101 N N . ASP B 1 61 ? 25.435 -26.274 68.958 1.00 24.70 60 ASP B N 1
ATOM 4102 C CA . ASP B 1 61 ? 24.349 -26.013 69.907 1.00 28.68 60 ASP B CA 1
ATOM 4103 C C . ASP B 1 61 ? 23.128 -25.295 69.306 1.00 24.64 60 ASP B C 1
ATOM 4104 O O . ASP B 1 61 ? 22.141 -25.072 70.010 1.00 24.84 60 ASP B O 1
ATOM 4109 N N . PHE B 1 62 ? 23.204 -24.918 68.027 1.00 24.24 61 PHE B N 1
ATOM 4110 C CA . PHE B 1 62 ? 22.070 -24.270 67.349 1.00 15.97 61 PHE B CA 1
ATOM 4111 C C . PHE B 1 62 ? 20.950 -25.254 67.044 1.00 18.56 61 PHE B C 1
ATOM 4112 O O . PHE B 1 62 ? 21.203 -26.333 66.520 1.00 12.77 61 PHE B O 1
ATOM 4120 N N . GLU B 1 63 ? 19.712 -24.871 67.363 1.00 16.16 62 GLU B N 1
ATOM 4121 C CA . GLU B 1 63 ? 18.558 -25.718 67.058 1.00 17.01 62 GLU B CA 1
ATOM 4122 C C . GLU B 1 63 ? 17.339 -24.868 66.702 1.00 15.79 62 GLU B C 1
ATOM 4123 O O . GLU B 1 63 ? 17.263 -23.710 67.081 1.00 14.51 62 GLU B O 1
ATOM 4129 N N . VAL B 1 64 ? 16.410 -25.440 65.936 1.00 19.84 63 VAL B N 1
ATOM 4130 C CA . VAL B 1 64 ? 15.097 -24.817 65.702 1.00 17.21 63 VAL B CA 1
ATOM 4131 C C . VAL B 1 64 ? 13.981 -25.565 66.440 1.00 20.65 63 VAL B C 1
ATOM 4132 O O . VAL B 1 64 ? 14.116 -26.763 66.762 1.00 18.22 63 VAL B O 1
ATOM 4136 N N . ASN B 1 65 ? 12.894 -24.851 66.732 1.00 16.77 64 ASN B N 1
ATOM 4137 C CA . ASN B 1 65 ? 11.705 -25.452 67.320 1.00 18.63 64 ASN B CA 1
ATOM 4138 C C . ASN B 1 65 ? 10.475 -24.690 66.840 1.00 17.05 64 ASN B C 1
ATOM 4139 O O . ASN B 1 65 ? 10.212 -23.577 67.294 1.00 21.23 64 ASN B O 1
ATOM 4144 N N . ILE B 1 66 ? 9.739 -25.284 65.908 1.00 15.67 65 ILE B N 1
ATOM 4145 C CA . ILE B 1 66 ? 8.482 -24.704 65.450 1.00 17.58 65 ILE B CA 1
ATOM 4146 C C . ILE B 1 66 ? 7.424 -25.161 66.450 1.00 20.12 65 ILE B C 1
ATOM 4147 O O . ILE B 1 66 ? 7.214 -26.364 66.626 1.00 21.82 65 ILE B O 1
ATOM 4152 N N . ILE B 1 67 ? 6.758 -24.203 67.099 1.00 19.92 66 ILE B N 1
ATOM 4153 C CA A ILE B 1 67 ? 5.870 -24.512 68.215 0.50 18.74 66 ILE B CA 1
ATOM 4154 C CA B ILE B 1 67 ? 5.870 -24.512 68.216 0.50 18.95 66 ILE B CA 1
ATOM 4155 C C . ILE B 1 67 ? 4.615 -23.625 68.235 1.00 19.66 66 ILE B C 1
ATOM 4156 O O . ILE B 1 67 ? 4.678 -22.415 67.977 1.00 17.07 66 ILE B O 1
ATOM 4165 N N . ARG B 1 68 ? 3.465 -24.237 68.511 1.00 16.95 67 ARG B N 1
ATOM 4166 C CA . ARG B 1 68 ? 2.222 -23.479 68.625 1.00 19.18 67 ARG B CA 1
ATOM 4167 C C . ARG B 1 68 ? 2.118 -22.904 70.035 1.00 14.75 67 ARG B C 1
ATOM 4168 O O . ARG B 1 68 ? 2.021 -23.645 71.021 1.00 21.18 67 ARG B O 1
ATOM 4176 N N . ARG B 1 69 ? 2.165 -21.583 70.122 1.00 13.46 68 ARG B N 1
ATOM 4177 C CA . ARG B 1 69 ? 2.010 -20.874 71.390 1.00 16.15 68 ARG B CA 1
ATOM 4178 C C . ARG B 1 69 ? 0.577 -20.336 71.422 1.00 17.16 68 ARG B C 1
ATOM 4179 O O . ARG B 1 69 ? -0.143 -20.455 70.417 1.00 21.70 68 ARG B O 1
ATOM 4187 N N . GLU B 1 70 ? 0.150 -19.772 72.553 1.00 18.99 69 GLU B N 1
ATOM 4188 C CA . GLU B 1 70 ? -1.218 -19.221 72.669 1.00 20.61 69 GLU B CA 1
ATOM 4189 C C . GLU B 1 70 ? -1.466 -18.063 71.704 1.00 21.65 69 GLU B C 1
ATOM 4190 O O . GLU B 1 70 ? -2.570 -17.911 71.181 1.00 31.30 69 GLU B O 1
ATOM 4196 N N . ARG B 1 71 ? -0.434 -17.256 71.475 1.00 24.86 70 ARG B N 1
ATOM 4197 C CA . ARG B 1 71 ? -0.519 -16.099 70.581 1.00 25.90 70 ARG B CA 1
ATOM 4198 C C . ARG B 1 71 ? -0.311 -16.464 69.108 1.00 26.54 70 ARG B C 1
ATOM 4199 O O . ARG B 1 71 ? -0.494 -15.618 68.227 1.00 25.82 70 ARG B O 1
ATOM 4207 N N . GLY B 1 72 ? 0.056 -17.718 68.842 1.00 20.54 71 GLY B N 1
ATOM 4208 C CA . GLY B 1 72 ? 0.269 -18.194 67.465 1.00 21.94 71 GLY B CA 1
ATOM 4209 C C . GLY B 1 72 ? 1.512 -19.055 67.295 1.00 22.76 71 GLY B C 1
ATOM 4210 O O . GLY B 1 72 ? 2.233 -19.326 68.265 1.00 20.70 71 GLY B O 1
ATOM 4211 N N . ILE B 1 73 ? 1.756 -19.495 66.062 1.00 17.98 72 ILE B N 1
ATOM 4212 C CA . ILE B 1 73 ? 2.913 -20.337 65.751 1.00 18.08 72 ILE B CA 1
ATOM 4213 C C . ILE B 1 73 ? 4.178 -19.508 65.883 1.00 17.39 72 ILE B C 1
ATOM 4214 O O . ILE B 1 73 ? 4.214 -18.362 65.428 1.00 22.48 72 ILE B O 1
ATOM 4219 N N . LYS B 1 74 ? 5.197 -20.081 66.520 1.00 14.08 73 LYS B N 1
ATOM 4220 C CA A LYS B 1 74 ? 6.505 -19.442 66.631 0.50 15.60 73 LYS B CA 1
ATOM 4221 C CA B LYS B 1 74 ? 6.500 -19.434 66.614 0.50 15.72 73 LYS B CA 1
ATOM 4222 C C . LYS B 1 74 ? 7.591 -20.320 66.025 1.00 15.51 73 LYS B C 1
ATOM 4223 O O . LYS B 1 74 ? 7.528 -21.553 66.126 1.00 18.92 73 LYS B O 1
ATOM 4234 N N . LEU B 1 75 ? 8.572 -19.680 65.390 1.00 12.24 74 LEU B N 1
ATOM 4235 C CA . LEU B 1 75 ? 9.828 -20.316 65.012 1.00 15.97 74 LEU B CA 1
ATOM 4236 C C . LEU B 1 75 ? 10.856 -19.897 66.058 1.00 19.76 74 LEU B C 1
ATOM 4237 O O . LEU B 1 75 ? 11.351 -18.761 66.038 1.00 19.48 74 LEU B O 1
ATOM 4242 N N . GLU B 1 76 ? 11.157 -20.813 66.975 1.00 15.72 75 GLU B N 1
ATOM 4243 C CA . GLU B 1 76 ? 12.147 -20.572 68.003 1.00 15.20 75 GLU B CA 1
ATOM 4244 C C . GLU B 1 76 ? 13.497 -20.900 67.430 1.00 9.66 75 GLU B C 1
ATOM 4245 O O . GLU B 1 76 ? 13.671 -21.947 66.819 1.00 13.75 75 GLU B O 1
ATOM 4251 N N . LEU B 1 77 ? 14.433 -19.976 67.589 1.00 13.11 76 LEU B N 1
ATOM 4252 C CA . LEU B 1 77 ? 15.828 -20.204 67.241 1.00 9.85 76 LEU B CA 1
ATOM 4253 C C . LEU B 1 77 ? 16.607 -20.238 68.549 1.00 16.35 76 LEU B C 1
ATOM 4254 O O . LEU B 1 77 ? 16.505 -19.317 69.373 1.00 13.98 76 LEU B O 1
ATOM 4259 N N . ILE B 1 78 ? 17.375 -21.312 68.732 1.00 15.50 77 ILE B N 1
ATOM 4260 C CA . ILE B 1 78 ? 18.090 -21.570 69.976 1.00 14.72 77 ILE B CA 1
ATOM 4261 C C . ILE B 1 78 ? 19.569 -21.421 69.679 1.00 13.48 77 ILE B C 1
ATOM 4262 O O . ILE B 1 78 ? 20.066 -22.041 68.744 1.00 13.30 77 ILE B O 1
ATOM 4267 N N . GLU B 1 79 ? 20.246 -20.566 70.445 1.00 16.91 78 GLU B N 1
ATOM 4268 C CA . GLU B 1 79 ? 21.655 -20.212 70.215 1.00 19.76 78 GLU B CA 1
ATOM 4269 C C . GLU B 1 79 ? 22.031 -19.835 68.754 1.00 20.90 78 GLU B C 1
ATOM 4270 O O . GLU B 1 79 ? 23.018 -20.356 68.201 1.00 19.07 78 GLU B O 1
ATOM 4276 N N . PRO B 1 80 ? 21.262 -18.915 68.128 1.00 22.48 79 PRO B N 1
ATOM 4277 C CA . PRO B 1 80 ? 21.600 -18.585 66.733 1.00 19.72 79 PRO B CA 1
ATOM 4278 C C . PRO B 1 80 ? 22.843 -17.686 66.628 1.00 24.13 79 PRO B C 1
ATOM 4279 O O . PRO B 1 80 ? 23.221 -17.070 67.633 1.00 23.02 79 PRO B O 1
ATOM 4283 N N . PRO B 1 81 ? 23.500 -17.635 65.436 1.00 23.90 80 PRO B N 1
ATOM 4284 C CA . PRO B 1 81 ? 24.516 -16.594 65.193 1.00 22.08 80 PRO B CA 1
ATOM 4285 C C . PRO B 1 81 ? 24.001 -15.187 65.555 1.00 24.64 80 PRO B C 1
ATOM 4286 O O . PRO B 1 81 ? 22.908 -14.796 65.136 1.00 25.65 80 PRO B O 1
ATOM 4290 N N . GLU B 1 82 ? 24.769 -14.447 66.348 1.00 16.02 81 GLU B N 1
ATOM 4291 C CA . GLU B 1 82 ? 24.333 -13.137 66.821 1.00 24.55 81 GLU B CA 1
ATOM 4292 C C . GLU B 1 82 ? 24.394 -12.058 65.727 1.00 24.55 81 GLU B C 1
ATOM 4293 O O . GLU B 1 82 ? 23.745 -11.017 65.836 1.00 27.87 81 GLU B O 1
ATOM 4299 N N . GLU B 1 83 ? 25.129 -12.351 64.658 1.00 26.34 82 GLU B N 1
ATOM 4300 C CA . GLU B 1 83 ? 25.250 -11.490 63.473 1.00 30.52 82 GLU B CA 1
ATOM 4301 C C . GLU B 1 83 ? 23.937 -11.316 62.702 1.00 26.88 82 GLU B C 1
ATOM 4302 O O . GLU B 1 83 ? 23.811 -10.398 61.884 1.00 25.97 82 GLU B O 1
ATOM 4308 N N . ALA B 1 84 ? 22.968 -12.196 62.961 1.00 21.72 83 ALA B N 1
ATOM 4309 C CA . ALA B 1 84 ? 21.657 -12.140 62.309 1.00 20.62 83 ALA B CA 1
ATOM 4310 C C . ALA B 1 84 ? 20.677 -11.165 62.964 1.00 19.59 83 ALA B C 1
ATOM 4311 O O . ALA B 1 84 ? 19.542 -11.001 62.506 1.00 18.95 83 ALA B O 1
ATOM 4313 N N . PHE B 1 85 ? 21.132 -10.499 64.020 1.00 22.67 84 PHE B N 1
ATOM 4314 C CA . PHE B 1 85 ? 20.274 -9.722 64.897 1.00 18.52 84 PHE B CA 1
ATOM 4315 C C . PHE B 1 85 ? 20.795 -8.313 65.098 1.00 20.55 84 PHE B C 1
ATOM 4316 O O . PHE B 1 85 ? 22.001 -8.075 65.076 1.00 17.50 84 PHE B O 1
ATOM 4324 N N . VAL B 1 86 ? 19.866 -7.377 65.254 1.00 18.59 85 VAL B N 1
ATOM 4325 C CA A VAL B 1 86 ? 20.182 -5.977 65.553 0.50 20.39 85 VAL B CA 1
ATOM 4326 C CA B VAL B 1 86 ? 20.224 -5.999 65.593 0.50 22.23 85 VAL B CA 1
ATOM 4327 C C . VAL B 1 86 ? 19.407 -5.635 66.821 1.00 26.79 85 VAL B C 1
ATOM 4328 O O . VAL B 1 86 ? 18.158 -5.604 66.789 1.00 24.06 85 VAL B O 1
ATOM 4335 N N A ASP B 1 87 ? 20.121 -5.458 67.936 0.50 30.34 86 ASP B N 1
ATOM 4336 N N B ASP B 1 87 ? 20.151 -5.314 67.884 0.50 30.76 86 ASP B N 1
ATOM 4337 C CA A ASP B 1 87 ? 19.514 -5.319 69.276 0.50 35.20 86 ASP B CA 1
ATOM 4338 C CA B ASP B 1 87 ? 19.754 -5.553 69.275 0.50 35.29 86 ASP B CA 1
ATOM 4339 C C A ASP B 1 87 ? 18.534 -6.451 69.620 0.50 33.24 86 ASP B C 1
ATOM 4340 C C B ASP B 1 87 ? 19.579 -7.060 69.411 0.50 35.36 86 ASP B C 1
ATOM 4341 O O A ASP B 1 87 ? 17.423 -6.203 70.090 0.50 32.03 86 ASP B O 1
ATOM 4342 O O B ASP B 1 87 ? 20.525 -7.831 69.214 0.50 33.88 86 ASP B O 1
ATOM 4351 N N A GLY B 1 88 ? 18.941 -7.690 69.355 0.50 33.13 87 GLY B N 1
ATOM 4352 N N B GLY B 1 88 ? 18.361 -7.473 69.731 0.50 34.53 87 GLY B N 1
ATOM 4353 C CA A GLY B 1 88 ? 18.117 -8.861 69.665 0.50 31.64 87 GLY B CA 1
ATOM 4354 C CA B GLY B 1 88 ? 18.011 -8.884 69.722 0.50 33.10 87 GLY B CA 1
ATOM 4355 C C A GLY B 1 88 ? 16.823 -8.983 68.874 0.50 29.44 87 GLY B C 1
ATOM 4356 C C B GLY B 1 88 ? 16.836 -9.112 68.795 0.50 30.76 87 GLY B C 1
ATOM 4357 O O A GLY B 1 88 ? 15.881 -9.633 69.320 0.50 25.05 87 GLY B O 1
ATOM 4358 O O B GLY B 1 88 ? 15.987 -9.960 69.065 0.50 28.75 87 GLY B O 1
ATOM 4359 N N . GLU B 1 89 ? 16.786 -8.347 67.705 1.00 27.05 88 GLU B N 1
ATOM 4360 C CA . GLU B 1 89 ? 15.680 -8.439 66.760 1.00 25.77 88 GLU B CA 1
ATOM 4361 C C . GLU B 1 89 ? 16.287 -8.917 65.455 1.00 20.30 88 GLU B C 1
ATOM 4362 O O . GLU B 1 89 ? 17.208 -8.291 64.932 1.00 17.22 88 GLU B O 1
ATOM 4368 N N . VAL B 1 90 ? 15.790 -10.033 64.937 1.00 17.76 89 VAL B N 1
ATOM 4369 C CA . VAL B 1 90 ? 16.327 -10.603 63.704 1.00 18.56 89 VAL B CA 1
ATOM 4370 C C . VAL B 1 90 ? 16.176 -9.605 62.551 1.00 15.05 89 VAL B C 1
ATOM 4371 O O . VAL B 1 90 ? 15.173 -8.902 62.457 1.00 19.83 89 VAL B O 1
ATOM 4375 N N . ILE B 1 91 ? 17.209 -9.514 61.720 1.00 13.85 90 ILE B N 1
ATOM 4376 C CA . ILE B 1 91 ? 17.156 -8.684 60.504 1.00 15.92 90 ILE B CA 1
ATOM 4377 C C . ILE B 1 91 ? 15.964 -9.177 59.660 1.00 15.25 90 ILE B C 1
ATOM 4378 O O . ILE B 1 91 ? 15.807 -10.390 59.461 1.00 11.21 90 ILE B O 1
ATOM 4383 N N . VAL B 1 92 ? 15.110 -8.252 59.220 1.00 15.26 91 VAL B N 1
ATOM 4384 C CA . VAL B 1 92 ? 13.851 -8.605 58.547 1.00 15.48 91 VAL B CA 1
ATOM 4385 C C . VAL B 1 92 ? 14.054 -9.479 57.299 1.00 14.14 91 VAL B C 1
ATOM 4386 O O . VAL B 1 92 ? 13.375 -10.490 57.125 1.00 15.97 91 VAL B O 1
ATOM 4390 N N . GLY B 1 93 ? 15.023 -9.119 56.466 1.00 10.64 92 GLY B N 1
ATOM 4391 C CA . GLY B 1 93 ? 15.381 -9.949 55.309 1.00 16.10 92 GLY B CA 1
ATOM 4392 C C . GLY B 1 93 ? 15.754 -11.377 55.676 1.00 9.57 92 GLY B C 1
ATOM 43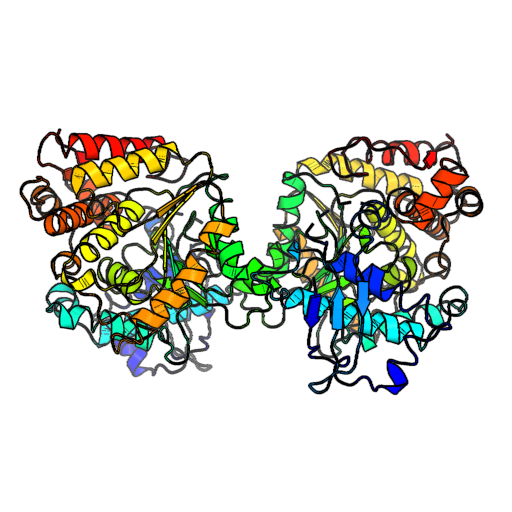93 O O . GLY B 1 93 ? 15.427 -12.304 54.942 1.00 9.02 92 GLY B O 1
ATOM 4394 N N . ILE B 1 94 ? 16.437 -11.553 56.803 1.00 13.83 93 ILE B N 1
ATOM 4395 C CA . ILE B 1 94 ? 16.801 -12.891 57.281 1.00 13.98 93 ILE B CA 1
ATOM 4396 C C . ILE B 1 94 ? 15.532 -13.665 57.666 1.00 14.56 93 ILE B C 1
ATOM 4397 O O . ILE B 1 94 ? 15.358 -14.823 57.251 1.00 12.34 93 ILE B O 1
ATOM 4402 N N . ARG B 1 95 ? 14.627 -13.017 58.399 1.00 12.95 94 ARG B N 1
ATOM 4403 C CA . ARG B 1 95 ? 13.330 -13.652 58.697 1.00 15.11 94 ARG B CA 1
ATOM 4404 C C . ARG B 1 95 ? 12.639 -14.155 57.426 1.00 16.67 94 ARG B C 1
ATOM 4405 O O . ARG B 1 95 ? 12.247 -15.315 57.366 1.00 12.85 94 ARG B O 1
ATOM 4413 N N . GLU B 1 96 ? 12.537 -13.299 56.403 1.00 19.08 95 GLU B N 1
ATOM 4414 C CA . GLU B 1 96 ? 11.907 -13.678 55.127 1.00 17.02 95 GLU B CA 1
ATOM 4415 C C . GLU B 1 96 ? 12.589 -14.879 54.482 1.00 14.47 95 GLU B C 1
ATOM 4416 O O . GLU B 1 96 ? 11.912 -15.777 53.980 1.00 11.01 95 GLU B O 1
ATOM 4422 N N . LEU B 1 97 ? 13.924 -14.929 54.563 1.00 9.89 96 LEU B N 1
ATOM 4423 C CA . LEU B 1 97 ? 14.685 -16.039 53.989 1.00 15.59 96 LEU B CA 1
ATOM 4424 C C . LEU B 1 97 ? 14.452 -17.348 54.749 1.00 20.56 96 LEU B C 1
ATOM 4425 O O . LEU B 1 97 ? 14.396 -18.412 54.136 1.00 17.34 96 LEU B O 1
ATOM 4430 N N . LEU B 1 98 ? 14.305 -17.266 56.076 1.00 16.03 97 LEU B N 1
ATOM 4431 C CA . LEU B 1 98 ? 13.983 -18.434 56.892 1.00 14.09 97 LEU B CA 1
ATOM 4432 C C . LEU B 1 98 ? 12.621 -19.016 56.525 1.00 10.02 97 LEU B C 1
ATOM 4433 O O . LEU B 1 98 ? 12.494 -20.226 56.393 1.00 9.80 97 LEU B O 1
ATOM 4438 N N . GLU B 1 99 ? 11.619 -18.152 56.352 1.00 12.75 98 GLU B N 1
ATOM 4439 C CA . GLU B 1 99 ? 10.290 -18.608 55.923 1.00 17.51 98 GLU B CA 1
ATOM 4440 C C . GLU B 1 99 ? 10.321 -19.259 54.531 1.00 15.75 98 GLU B C 1
ATOM 4441 O O . GLU B 1 99 ? 9.641 -20.262 54.298 1.00 18.22 98 GLU B O 1
ATOM 4447 N N . SER B 1 100 ? 11.121 -18.682 53.630 1.00 10.62 99 SER B N 1
ATOM 4448 C CA . SER B 1 100 ? 11.375 -19.223 52.291 1.00 10.09 99 SER B CA 1
ATOM 4449 C C . SER B 1 100 ? 11.954 -20.625 52.383 1.00 13.70 99 SER B C 1
ATOM 4450 O O . SER B 1 100 ? 11.531 -21.522 51.665 1.00 13.31 99 SER B O 1
ATOM 4453 N N . VAL B 1 101 ? 12.960 -20.788 53.244 1.00 12.77 100 VAL B N 1
ATOM 4454 C CA . VAL B 1 101 ? 13.586 -22.094 53.510 1.00 15.25 100 VAL B CA 1
ATOM 4455 C C . VAL B 1 101 ? 12.561 -23.174 53.903 1.00 14.64 100 VAL B C 1
ATOM 4456 O O . VAL B 1 101 ? 12.499 -24.222 53.253 1.00 17.70 100 VAL B O 1
ATOM 4460 N N . LEU B 1 102 ? 11.738 -22.909 54.917 1.00 15.56 101 LEU B N 1
ATOM 4461 C CA . LEU B 1 102 ? 10.695 -23.868 55.311 1.00 15.26 101 LEU B CA 1
ATOM 4462 C C . LEU B 1 102 ? 9.750 -24.195 54.143 1.00 12.61 101 LEU B C 1
ATOM 4463 O O . LEU B 1 102 ? 9.477 -25.370 53.891 1.00 13.35 101 LEU B O 1
ATOM 4468 N N . ARG B 1 103 ? 9.304 -23.160 53.427 1.00 15.22 102 ARG B N 1
ATOM 4469 C CA . ARG B 1 103 ? 8.393 -23.308 52.284 1.00 13.87 102 ARG B CA 1
ATOM 4470 C C . ARG B 1 103 ? 8.891 -24.343 51.279 1.00 14.68 102 ARG B C 1
ATOM 4471 O O . ARG B 1 103 ? 8.152 -25.275 50.946 1.00 13.02 102 ARG B O 1
ATOM 4479 N N . ASP B 1 104 ? 10.154 -24.204 50.855 1.00 10.76 103 ASP B N 1
ATOM 4480 C CA . ASP B 1 104 ? 10.769 -25.094 49.852 1.00 13.65 103 ASP B CA 1
ATOM 4481 C C . ASP B 1 104 ? 11.044 -26.496 50.365 1.00 15.98 103 ASP B C 1
ATOM 4482 O O . ASP B 1 104 ? 10.788 -27.466 49.657 1.00 15.13 103 ASP B O 1
ATOM 4487 N N . ILE B 1 105 ? 11.545 -26.599 51.592 1.00 15.55 104 ILE B N 1
ATOM 4488 C CA . ILE B 1 105 ? 11.804 -27.909 52.199 1.00 15.57 104 ILE B CA 1
ATOM 4489 C C . ILE B 1 105 ? 10.532 -28.732 52.380 1.00 16.98 104 ILE B C 1
ATOM 4490 O O . ILE B 1 105 ? 10.493 -29.894 51.982 1.00 14.69 104 ILE B O 1
ATOM 4495 N N . LEU B 1 106 ? 9.483 -28.109 52.914 1.00 15.20 105 LEU B N 1
ATOM 4496 C CA . LEU B 1 106 ? 8.210 -28.804 53.092 1.00 15.97 105 LEU B CA 1
ATOM 4497 C C . LEU B 1 106 ? 7.509 -29.138 51.780 1.00 18.09 105 LEU B C 1
ATOM 4498 O O . LEU B 1 106 ? 6.915 -30.197 51.667 1.00 20.47 105 LEU B O 1
ATOM 4503 N N . PHE B 1 107 ? 7.568 -28.234 50.806 1.00 15.12 106 PHE B N 1
ATOM 4504 C CA . PHE B 1 107 ? 6.931 -28.470 49.515 1.00 17.91 106 PHE B CA 1
ATOM 4505 C C . PHE B 1 107 ? 7.555 -29.675 48.809 1.00 17.48 106 PHE B C 1
ATOM 4506 O O . PHE B 1 107 ? 6.851 -30.582 48.383 1.00 18.93 106 PHE B O 1
ATOM 4514 N N . THR B 1 108 ? 8.879 -29.678 48.702 1.00 14.49 107 THR B N 1
ATOM 4515 C CA . THR B 1 108 ? 9.595 -30.784 48.069 1.00 16.05 107 THR B CA 1
ATOM 4516 C C . THR B 1 108 ? 9.459 -32.068 48.883 1.00 14.94 107 THR B C 1
ATOM 4517 O O . THR B 1 108 ? 9.248 -33.135 48.311 1.00 19.88 107 THR B O 1
ATOM 4521 N N . GLY B 1 109 ? 9.559 -31.957 50.209 1.00 18.70 108 GLY B N 1
ATOM 4522 C CA . GLY B 1 109 ? 9.451 -33.118 51.104 1.00 18.29 108 GLY B CA 1
ATOM 4523 C C . GLY B 1 109 ? 8.106 -33.825 51.123 1.00 18.87 108 GLY B C 1
ATOM 4524 O O . GLY B 1 109 ? 8.035 -35.023 51.412 1.00 17.39 108 GLY B O 1
ATOM 4525 N N . GLU B 1 110 ? 7.036 -33.095 50.822 1.00 19.77 109 GLU B N 1
ATOM 4526 C CA . GLU B 1 110 ? 5.689 -33.665 50.849 1.00 24.71 109 GLU B CA 1
ATOM 4527 C C . GLU B 1 110 ? 5.231 -34.209 49.491 1.00 24.61 109 GLU B C 1
ATOM 4528 O O . GLU B 1 110 ? 4.294 -35.003 49.416 1.00 24.71 109 GLU B O 1
ATOM 4534 N N . ARG B 1 111 ? 5.893 -33.779 48.423 1.00 18.72 110 ARG B N 1
ATOM 4535 C CA . ARG B 1 111 ? 5.466 -34.125 47.072 1.00 21.80 110 ARG B CA 1
ATOM 4536 C C . ARG B 1 111 ? 6.385 -35.112 46.380 1.00 21.13 110 ARG B C 1
ATOM 4537 O O . ARG B 1 111 ? 5.950 -35.870 45.522 1.00 23.64 110 ARG B O 1
ATOM 4545 N N . TYR B 1 112 ? 7.668 -35.072 46.715 1.00 16.30 111 TYR B N 1
ATOM 4546 C CA . TYR B 1 112 ? 8.632 -35.866 45.977 1.00 14.69 111 TYR B CA 1
ATOM 4547 C C . TYR B 1 112 ? 9.449 -36.726 46.911 1.00 23.10 111 TYR B C 1
ATOM 4548 O O . TYR B 1 112 ? 9.989 -36.227 47.901 1.00 22.78 111 TYR B O 1
ATOM 4557 N N . SER B 1 113 ? 9.530 -38.018 46.587 1.00 19.55 112 SER B N 1
ATOM 4558 C CA . SER B 1 113 ? 10.405 -38.949 47.297 1.00 18.17 112 SER B CA 1
ATOM 4559 C C . SER B 1 113 ? 11.806 -38.792 46.738 1.00 19.23 112 SER B C 1
ATOM 4560 O O . SER B 1 113 ? 11.971 -38.240 45.653 1.00 14.04 112 SER B O 1
ATOM 4563 N N . GLU B 1 114 ? 12.818 -39.294 47.449 1.00 25.29 113 GLU B N 1
ATOM 4564 C CA . GLU B 1 114 ? 14.186 -39.254 46.932 1.00 23.26 113 GLU B CA 1
ATOM 4565 C C . GLU B 1 114 ? 14.328 -40.085 45.643 1.00 25.63 113 GLU B C 1
ATOM 4566 O O . GLU B 1 114 ? 15.163 -39.773 44.792 1.00 24.37 113 GLU B O 1
ATOM 4572 N N . THR B 1 115 ? 13.497 -41.122 45.498 1.00 24.01 114 THR B N 1
ATOM 4573 C CA . THR B 1 115 ? 13.450 -41.911 44.268 1.00 20.38 114 THR B CA 1
ATOM 4574 C C . THR B 1 115 ? 12.959 -41.065 43.084 1.00 20.44 114 THR B C 1
ATOM 4575 O O . THR B 1 115 ? 13.564 -41.111 42.024 1.00 17.78 114 THR B O 1
ATOM 4579 N N . ASP B 1 116 ? 11.877 -40.300 43.268 1.00 20.49 115 ASP B N 1
ATOM 4580 C CA . ASP B 1 116 ? 11.438 -39.323 42.261 1.00 22.11 115 ASP B CA 1
ATOM 4581 C C . ASP B 1 116 ? 12.590 -38.405 41.842 1.00 18.91 115 ASP B C 1
ATOM 4582 O O . ASP B 1 116 ? 12.866 -38.240 40.667 1.00 22.35 115 ASP B O 1
ATOM 4587 N N . LEU B 1 117 ? 13.274 -37.833 42.822 1.00 15.47 116 LEU B N 1
ATOM 4588 C CA . LEU B 1 117 ? 14.239 -36.774 42.569 1.00 15.70 116 LEU B CA 1
ATOM 4589 C C . LEU B 1 117 ? 15.532 -37.271 41.931 1.00 18.54 116 LEU B C 1
ATOM 4590 O O . LEU B 1 117 ? 16.198 -36.527 41.212 1.00 15.70 116 LEU B O 1
ATOM 4595 N N . GLU B 1 118 ? 15.879 -38.530 42.196 1.00 23.43 117 GLU B N 1
ATOM 4596 C CA . GLU B 1 118 ? 17.119 -39.114 41.662 1.00 25.13 117 GLU B CA 1
ATOM 4597 C C . GLU B 1 118 ? 16.907 -39.881 40.363 1.00 21.99 117 GLU B C 1
ATOM 4598 O O . GLU B 1 118 ? 17.759 -39.828 39.473 1.00 19.68 117 GLU B O 1
ATOM 4604 N N . HIS B 1 119 ? 15.770 -40.568 40.249 1.00 18.67 118 HIS B N 1
ATOM 4605 C CA . HIS B 1 119 ? 15.598 -41.581 39.197 1.00 23.08 118 HIS B CA 1
ATOM 4606 C C . HIS B 1 119 ? 14.447 -41.354 38.194 1.00 21.42 118 HIS B C 1
ATOM 4607 O O . HIS B 1 119 ? 14.216 -42.194 37.329 1.00 16.75 118 HIS B O 1
ATOM 4614 N N . ALA B 1 120 ? 13.755 -40.219 38.277 1.00 17.71 119 ALA B N 1
ATOM 4615 C CA . ALA B 1 120 ? 12.715 -39.906 37.286 1.00 15.80 119 ALA B CA 1
ATOM 4616 C C . ALA B 1 120 ? 13.294 -39.631 35.889 1.00 17.58 119 ALA B C 1
ATOM 4617 O O . ALA B 1 120 ? 14.499 -39.387 35.736 1.00 18.82 119 ALA B O 1
ATOM 4619 N N . ASP B 1 121 ? 12.439 -39.668 34.869 1.00 17.69 120 ASP B N 1
ATOM 4620 C CA . ASP B 1 121 ? 12.873 -39.345 33.504 1.00 17.85 120 ASP B CA 1
ATOM 4621 C C . ASP B 1 121 ? 13.169 -37.845 33.316 1.00 18.62 120 ASP B C 1
ATOM 4622 O O . ASP B 1 121 ? 12.885 -37.035 34.208 1.00 17.42 120 ASP B O 1
ATOM 4627 N N . SER B 1 122 ? 13.738 -37.487 32.167 1.00 20.52 121 SER B N 1
ATOM 4628 C CA . SER B 1 122 ? 14.098 -36.092 31.877 1.00 19.49 121 SER B CA 1
ATOM 4629 C C . SER B 1 122 ? 12.923 -35.110 32.007 1.00 20.10 121 SER B C 1
ATOM 4630 O O . SER B 1 122 ? 13.043 -34.067 32.665 1.00 20.22 121 SER B O 1
ATOM 4633 N N . ALA B 1 123 ? 11.787 -35.451 31.405 1.00 18.64 122 ALA B N 1
ATOM 4634 C CA . ALA B 1 123 ? 10.601 -34.587 31.452 1.00 20.75 122 ALA B CA 1
ATOM 4635 C C . ALA B 1 123 ? 10.088 -34.374 32.879 1.00 21.37 122 ALA B C 1
ATOM 4636 O O . ALA B 1 123 ? 9.637 -33.275 33.235 1.00 18.95 122 ALA B O 1
ATOM 4638 N N . THR B 1 124 ? 10.171 -35.422 33.695 1.00 15.91 123 THR B N 1
ATOM 4639 C CA . THR B 1 124 ? 9.682 -35.347 35.066 1.00 14.53 123 THR B CA 1
ATOM 4640 C C . THR B 1 124 ? 10.609 -34.469 35.899 1.00 14.18 123 THR B C 1
ATOM 4641 O O . THR B 1 124 ? 10.127 -33.639 36.659 1.00 14.36 123 THR B O 1
ATOM 4645 N N . LEU B 1 125 ? 11.926 -34.614 35.720 1.00 14.17 124 LEU B N 1
ATOM 4646 C CA . LEU B 1 125 ? 12.882 -33.779 36.457 1.00 12.96 124 LEU B CA 1
ATOM 4647 C C . LEU B 1 125 ? 12.776 -32.292 36.146 1.00 15.24 124 LEU B C 1
ATOM 4648 O O . LEU B 1 125 ? 13.073 -31.469 37.006 1.00 14.37 124 LEU B O 1
ATOM 4653 N N . THR B 1 126 ? 12.374 -31.954 34.922 1.00 11.73 125 THR B N 1
ATOM 4654 C CA . THR B 1 126 ? 12.137 -30.560 34.524 1.00 10.82 125 THR B CA 1
ATOM 4655 C C . THR B 1 126 ? 10.857 -30.026 35.153 1.00 17.98 125 THR B C 1
ATOM 4656 O O . THR B 1 126 ? 10.799 -28.864 35.600 1.00 17.93 125 THR B O 1
ATOM 4660 N N . HIS B 1 127 ? 9.834 -30.875 35.200 1.00 15.39 126 HIS B N 1
ATOM 4661 C CA A HIS B 1 127 ? 8.565 -30.515 35.825 0.50 16.09 126 HIS B CA 1
ATOM 4662 C CA B HIS B 1 127 ? 8.575 -30.472 35.817 0.50 14.48 126 HIS B CA 1
ATOM 4663 C C . HIS B 1 127 ? 8.736 -30.276 37.323 1.00 15.15 126 HIS B C 1
ATOM 4664 O O . HIS B 1 127 ? 8.081 -29.413 37.894 1.00 20.06 126 HIS B O 1
ATOM 4677 N N . VAL B 1 128 ? 9.612 -31.066 37.952 1.00 16.32 127 VAL B N 1
ATOM 4678 C CA . VAL B 1 128 ? 9.965 -30.888 39.380 1.00 15.49 127 VAL B CA 1
ATOM 4679 C C . VAL B 1 128 ? 10.573 -29.495 39.628 1.00 14.81 127 VAL B C 1
ATOM 4680 O O . VAL B 1 128 ? 10.192 -28.782 40.577 1.00 9.72 127 VAL B O 1
ATOM 4684 N N . VAL B 1 129 ? 11.515 -29.113 38.765 1.00 13.77 128 VAL B N 1
ATOM 4685 C CA . VAL B 1 129 ? 12.143 -27.791 38.823 1.00 13.72 128 VAL B CA 1
ATOM 4686 C C . VAL B 1 129 ? 11.101 -26.687 38.673 1.00 10.28 128 VAL B C 1
ATOM 4687 O O . VAL B 1 129 ? 11.089 -25.743 39.461 1.00 13.61 128 VAL B O 1
ATOM 4691 N N . PHE B 1 130 ? 10.201 -26.857 37.705 1.00 15.81 129 PHE B N 1
ATOM 4692 C CA . PHE B 1 130 ? 9.100 -25.921 37.436 1.00 8.64 129 PHE B CA 1
ATOM 4693 C C . PHE B 1 130 ? 8.140 -25.793 38.625 1.00 17.71 129 PHE B C 1
ATOM 4694 O O . PHE B 1 130 ? 7.803 -24.689 39.025 1.00 17.59 129 PHE B O 1
ATOM 4702 N N . ASP B 1 131 ? 7.734 -26.931 39.184 1.00 12.77 130 ASP B N 1
ATOM 4703 C CA . ASP B 1 131 ? 6.801 -27.020 40.309 1.00 12.21 130 ASP B CA 1
ATOM 4704 C C . ASP B 1 131 ? 7.306 -26.275 41.556 1.00 15.95 130 ASP B C 1
ATOM 4705 O O . ASP B 1 131 ? 6.536 -25.569 42.216 1.00 12.11 130 ASP B O 1
ATOM 4710 N N . ILE B 1 132 ? 8.609 -26.410 41.842 1.00 10.26 131 ILE B N 1
ATOM 4711 C CA . ILE B 1 132 ? 9.265 -25.767 42.998 1.00 14.10 131 ILE B CA 1
ATOM 4712 C C . ILE B 1 132 ? 9.407 -24.263 42.809 1.00 12.98 131 ILE B C 1
ATOM 4713 O O . ILE B 1 132 ? 9.092 -23.487 43.715 1.00 9.70 131 ILE B O 1
ATOM 4718 N N . LEU B 1 133 ? 9.861 -23.853 41.625 1.00 7.94 132 LEU B N 1
ATOM 4719 C CA . LEU B 1 133 ? 9.857 -22.441 41.245 1.00 12.39 132 LEU B CA 1
ATOM 4720 C C . LEU B 1 133 ? 8.466 -21.799 41.307 1.00 14.11 132 LEU B C 1
ATOM 4721 O O . LEU B 1 133 ? 8.322 -20.681 41.837 1.00 10.69 132 LEU B O 1
ATOM 4726 N N . ARG B 1 134 ? 7.457 -22.516 40.803 1.00 12.93 133 ARG B N 1
ATOM 4727 C CA . ARG B 1 134 ? 6.081 -22.018 40.773 1.00 12.56 133 ARG B CA 1
ATOM 4728 C C . ARG B 1 134 ? 5.506 -21.820 42.176 1.00 15.02 133 ARG B C 1
ATOM 4729 O O . ARG B 1 134 ? 4.879 -20.806 42.458 1.00 18.29 133 ARG B O 1
ATOM 4737 N N . ASN B 1 135 ? 5.712 -22.812 43.039 1.00 12.48 134 ASN B N 1
ATOM 4738 C CA . ASN B 1 135 ? 5.342 -22.719 44.446 1.00 13.55 134 ASN B CA 1
ATOM 4739 C C . ASN B 1 135 ? 6.086 -21.599 45.191 1.00 18.23 134 ASN B C 1
ATOM 4740 O O . ASN B 1 135 ? 5.518 -20.975 46.080 1.00 17.03 134 ASN B O 1
ATOM 4745 N N . ALA B 1 136 ? 7.331 -21.322 44.787 1.00 15.01 135 ALA B N 1
ATOM 4746 C CA . ALA B 1 136 ? 8.114 -20.201 45.329 1.00 18.08 135 ALA B CA 1
ATOM 4747 C C . ALA B 1 136 ? 7.666 -18.811 44.835 1.00 17.31 135 ALA B C 1
ATOM 4748 O O . ALA B 1 136 ? 8.204 -17.793 45.274 1.00 20.21 135 ALA B O 1
ATOM 4750 N N . ARG B 1 137 ? 6.687 -18.780 43.930 1.00 19.25 136 ARG B N 1
ATOM 4751 C CA . ARG B 1 137 ? 6.194 -17.559 43.287 1.00 19.69 136 ARG B CA 1
ATOM 4752 C C . ARG B 1 137 ? 7.283 -16.803 42.493 1.00 16.13 136 ARG B C 1
ATOM 4753 O O . ARG B 1 137 ? 7.222 -15.581 42.330 1.00 20.03 136 ARG B O 1
ATOM 4761 N N . THR B 1 138 ? 8.266 -17.557 42.004 1.00 14.76 137 THR B N 1
ATOM 4762 C CA . THR B 1 138 ? 9.368 -17.055 41.168 1.00 15.88 137 THR B CA 1
ATOM 4763 C C . THR B 1 138 ? 8.886 -16.719 39.757 1.00 15.31 137 THR B C 1
ATOM 4764 O O . THR B 1 138 ? 9.450 -15.857 39.080 1.00 19.49 137 THR B O 1
ATOM 4768 N N . LEU B 1 139 ? 7.837 -17.391 39.305 1.00 17.02 138 LEU B N 1
ATOM 4769 C CA . LEU B 1 139 ? 7.452 -17.280 37.895 1.00 17.71 138 LEU B CA 1
ATOM 4770 C C . LEU B 1 139 ? 6.322 -16.278 37.678 1.00 20.81 138 LEU B C 1
ATOM 4771 O O . LEU B 1 139 ? 5.202 -16.468 38.161 1.00 23.01 138 LEU B O 1
ATOM 4776 N N . ARG B 1 140 ? 6.621 -15.212 36.945 1.00 22.37 139 ARG B N 1
ATOM 4777 C CA A ARG B 1 140 ? 5.639 -14.151 36.730 0.50 23.55 139 ARG B CA 1
ATOM 4778 C CA B ARG B 1 140 ? 5.656 -14.129 36.727 0.50 23.34 139 ARG B CA 1
ATOM 4779 C C . ARG B 1 140 ? 5.272 -13.984 35.253 1.00 23.39 139 ARG B C 1
ATOM 4780 O O . ARG B 1 140 ? 6.048 -13.446 34.460 1.00 26.01 139 ARG B O 1
ATOM 4795 N N . PRO B 1 141 ? 4.068 -14.462 34.873 1.00 23.78 140 PRO B N 1
ATOM 4796 C CA . PRO B 1 141 ? 3.647 -14.435 33.473 1.00 29.39 140 PRO B CA 1
ATOM 4797 C C . PRO B 1 141 ? 3.268 -13.057 32.921 1.00 28.27 140 PRO B C 1
ATOM 4798 O O . PRO B 1 141 ? 3.034 -12.936 31.722 1.00 37.74 140 PRO B O 1
ATOM 4802 N N . GLN B 1 142 ? 3.205 -12.035 33.768 1.00 33.13 141 GLN B N 1
ATOM 4803 C CA . GLN B 1 142 ? 2.971 -10.675 33.274 1.00 37.70 141 GLN B CA 1
ATOM 4804 C C . GLN B 1 142 ? 4.265 -9.854 33.110 1.00 36.80 141 GLN B C 1
ATOM 4805 O O . GLN B 1 142 ? 4.215 -8.627 32.989 1.00 39.16 141 GLN B O 1
ATOM 4811 N N . GLU B 1 143 ? 5.416 -10.527 33.094 1.00 30.24 142 GLU B N 1
ATOM 4812 C CA . GLU B 1 143 ? 6.685 -9.838 32.863 1.00 27.69 142 GLU B CA 1
ATOM 4813 C C . GLU B 1 143 ? 7.369 -10.308 31.576 1.00 28.39 142 GLU B C 1
ATOM 4814 O O . GLU B 1 143 ? 7.380 -11.502 31.256 1.00 32.39 142 GLU B O 1
ATOM 4820 N N . GLU B 1 144 ? 7.924 -9.351 30.842 1.00 20.20 143 GLU B N 1
ATOM 4821 C CA . GLU B 1 144 ? 8.714 -9.624 29.647 1.00 26.49 143 GLU B CA 1
ATOM 4822 C C . GLU B 1 144 ? 10.138 -9.924 30.119 1.00 19.64 143 GLU B C 1
ATOM 4823 O O . GLU B 1 144 ? 10.470 -9.575 31.254 1.00 21.55 143 GLU B O 1
ATOM 4829 N N . PRO B 1 145 ? 10.979 -10.580 29.280 1.00 22.52 144 PRO B N 1
ATOM 4830 C CA . PRO B 1 145 ? 12.330 -10.967 29.739 1.00 21.13 144 PRO B CA 1
ATOM 4831 C C . PRO B 1 145 ? 13.103 -9.831 30.434 1.00 21.88 144 PRO B C 1
ATOM 4832 O O . PRO B 1 145 ? 13.107 -8.708 29.938 1.00 17.84 144 PRO B O 1
ATOM 4836 N N . ASN B 1 146 ? 13.746 -10.145 31.564 1.00 17.99 145 ASN B N 1
ATOM 4837 C CA . ASN B 1 146 ? 14.285 -9.145 32.490 1.00 23.10 145 ASN B CA 1
ATOM 4838 C C . ASN B 1 146 ? 15.364 -9.690 33.453 1.00 21.34 145 ASN B C 1
ATOM 4839 O O . ASN B 1 146 ? 15.984 -8.920 34.195 1.00 21.82 145 ASN B O 1
ATOM 4844 N N . MET B 1 147 ? 15.571 -11.008 33.451 1.00 16.87 146 MET B N 1
ATOM 4845 C CA . MET B 1 147 ? 16.427 -11.669 34.437 1.00 14.80 146 MET B CA 1
ATOM 4846 C C . MET B 1 147 ? 17.812 -12.001 33.878 1.00 12.32 146 MET B C 1
ATOM 4847 O O . MET B 1 147 ? 17.945 -12.823 32.956 1.00 12.26 146 MET B O 1
ATOM 4852 N N . VAL B 1 148 ? 18.832 -11.369 34.448 1.00 14.07 147 VAL B N 1
ATOM 4853 C CA . VAL B 1 148 ? 20.226 -11.668 34.125 1.00 9.51 147 VAL B CA 1
ATOM 4854 C C . VAL B 1 148 ? 20.841 -12.564 35.204 1.00 14.09 147 VAL B C 1
ATOM 4855 O O . VAL B 1 148 ? 21.003 -12.143 36.343 1.00 12.73 147 VAL B O 1
ATOM 4859 N N . VAL B 1 149 ? 21.199 -13.790 34.828 1.00 13.23 148 VAL B N 1
ATOM 4860 C CA . VAL B 1 149 ? 21.899 -14.695 35.721 1.00 13.94 148 VAL B CA 1
ATOM 4861 C C . VAL B 1 149 ? 23.374 -14.311 35.742 1.00 17.20 148 VAL B C 1
ATOM 4862 O O . VAL B 1 149 ? 24.005 -14.218 34.681 1.00 16.74 148 VAL B O 1
ATOM 4866 N N . CYS B 1 150 ? 23.903 -14.061 36.940 1.00 17.27 149 CYS B N 1
ATOM 4867 C CA . CYS B 1 150 ? 25.342 -13.788 37.115 1.00 15.02 149 CYS B CA 1
ATOM 4868 C C . CYS B 1 150 ? 26.063 -14.925 37.817 1.00 11.35 149 CYS B C 1
ATOM 4869 O O . CYS B 1 150 ? 25.650 -15.370 38.902 1.00 10.63 149 CYS B O 1
ATOM 4872 N N . TRP B 1 151 ? 27.151 -15.379 37.194 1.00 11.15 150 TRP B N 1
ATOM 4873 C CA . TRP B 1 151 ? 27.984 -16.455 37.719 1.00 12.80 150 TRP B CA 1
ATOM 4874 C C . TRP B 1 151 ? 29.391 -15.930 37.927 1.00 13.75 150 TRP B C 1
ATOM 4875 O O . TRP B 1 151 ? 29.835 -15.055 37.194 1.00 14.52 150 TRP B O 1
ATOM 4886 N N . GLY B 1 152 ? 30.092 -16.449 38.927 1.00 14.98 151 GLY B N 1
ATOM 4887 C CA . GLY B 1 152 ? 31.492 -16.064 39.125 1.00 15.63 151 GLY B CA 1
ATOM 4888 C C . GLY B 1 152 ? 32.071 -16.582 40.423 1.00 14.04 151 GLY B C 1
ATOM 4889 O O . GLY B 1 152 ? 31.376 -17.241 41.187 1.00 16.13 151 GLY B O 1
ATOM 4890 N N . GLY B 1 153 ? 33.342 -16.267 40.674 1.00 15.05 152 GLY B N 1
ATOM 4891 C CA . GLY B 1 153 ? 34.071 -16.813 41.815 1.00 16.43 152 GLY B CA 1
ATOM 4892 C C . GLY B 1 153 ? 33.580 -16.348 43.169 1.00 17.40 152 GLY B C 1
ATOM 4893 O O . GLY B 1 153 ? 33.228 -15.176 43.342 1.00 22.21 152 GLY B O 1
ATOM 4894 N N . HIS B 1 154 ? 33.557 -17.270 44.131 1.00 15.94 153 HIS B N 1
ATOM 4895 C CA . HIS B 1 154 ? 33.279 -16.911 45.520 1.00 16.84 153 HIS B CA 1
ATOM 4896 C C . HIS B 1 154 ? 34.443 -16.153 46.161 1.00 20.31 153 HIS B C 1
ATOM 4897 O O . HIS B 1 154 ? 34.229 -15.336 47.058 1.00 21.81 153 HIS B O 1
ATOM 4904 N N . SER B 1 155 ? 35.655 -16.408 45.658 1.00 22.80 154 SER B N 1
ATOM 4905 C CA . SER B 1 155 ? 36.894 -15.883 46.228 1.00 21.15 154 SER B CA 1
ATOM 4906 C C . SER B 1 155 ? 37.661 -15.091 45.173 1.00 20.25 154 SER B C 1
ATOM 4907 O O . SER B 1 155 ? 38.372 -15.656 44.342 1.00 25.25 154 SER B O 1
ATOM 4910 N N . ILE B 1 156 ? 37.493 -13.772 45.207 1.00 18.19 155 ILE B N 1
ATOM 4911 C CA . ILE B 1 156 ? 38.030 -12.876 44.184 1.00 19.43 155 ILE B CA 1
ATOM 4912 C C . ILE B 1 156 ? 38.647 -11.636 44.844 1.00 21.60 155 ILE B C 1
ATOM 4913 O O . ILE B 1 156 ? 38.251 -11.256 45.951 1.00 22.66 155 ILE B O 1
ATOM 4918 N N . ASN B 1 157 ? 39.615 -11.011 44.178 1.00 20.47 156 ASN B N 1
ATOM 4919 C CA . ASN B 1 157 ? 40.243 -9.809 44.723 1.00 21.74 156 ASN B CA 1
ATOM 4920 C C . ASN B 1 157 ? 39.386 -8.541 44.611 1.00 23.77 156 ASN B C 1
ATOM 4921 O O . ASN B 1 157 ? 38.283 -8.567 44.033 1.00 22.35 156 ASN B O 1
ATOM 4926 N N . GLU B 1 158 ? 39.908 -7.442 45.165 1.00 23.52 157 GLU B N 1
ATOM 4927 C CA . GLU B 1 158 ? 39.213 -6.156 45.218 1.00 24.45 157 GLU B CA 1
ATOM 4928 C C . GLU B 1 158 ? 38.902 -5.590 43.824 1.00 20.15 157 GLU B C 1
ATOM 4929 O O . GLU B 1 158 ? 37.837 -5.021 43.624 1.00 19.44 157 GLU B O 1
ATOM 4935 N N . ILE B 1 159 ? 39.836 -5.735 42.882 1.00 18.24 158 ILE B N 1
ATOM 4936 C CA . ILE B 1 159 ? 39.654 -5.253 41.507 1.00 18.77 158 ILE B CA 1
ATOM 4937 C C . ILE B 1 159 ? 38.503 -5.997 40.813 1.00 20.51 158 ILE B C 1
ATOM 4938 O O . ILE B 1 159 ? 37.596 -5.377 40.242 1.00 19.40 158 ILE B O 1
ATOM 4943 N N . GLU B 1 160 ? 38.553 -7.323 40.881 1.00 18.69 159 GLU B N 1
ATOM 4944 C CA . GLU B 1 160 ? 37.496 -8.178 40.348 1.00 16.06 159 GLU B CA 1
ATOM 4945 C C . GLU B 1 160 ? 36.143 -7.901 40.988 1.00 18.58 159 GLU B C 1
ATOM 4946 O O . GLU B 1 160 ? 35.152 -7.774 40.276 1.00 17.65 159 GLU B O 1
ATOM 4952 N N . TYR B 1 161 ? 36.117 -7.786 42.316 1.00 13.53 160 TYR B N 1
ATOM 4953 C CA . TYR B 1 161 ? 34.888 -7.483 43.049 1.00 18.54 160 TYR B CA 1
ATOM 4954 C C . TYR B 1 161 ? 34.243 -6.146 42.684 1.00 16.85 160 TYR B C 1
ATOM 4955 O O . TYR B 1 161 ? 33.027 -6.081 42.479 1.00 16.23 160 TYR B O 1
ATOM 4964 N N . LYS B 1 162 ? 35.052 -5.090 42.618 1.00 14.87 161 LYS B N 1
ATOM 4965 C CA A LYS B 1 162 ? 34.574 -3.778 42.198 0.50 17.26 161 LYS B CA 1
ATOM 4966 C CA B LYS B 1 162 ? 34.569 -3.779 42.204 0.50 17.26 161 LYS B CA 1
ATOM 4967 C C . LYS B 1 162 ? 33.971 -3.851 40.801 1.00 16.15 161 LYS B C 1
ATOM 4968 O O . LYS B 1 162 ? 32.932 -3.233 40.533 1.00 18.84 161 LYS B O 1
ATOM 4979 N N . TYR B 1 163 ? 34.622 -4.618 39.921 1.00 16.08 162 TYR B N 1
ATOM 4980 C CA . TYR B 1 163 ? 34.146 -4.801 38.550 1.00 16.37 162 TYR B CA 1
ATOM 4981 C C . TYR B 1 163 ? 32.755 -5.417 38.505 1.00 15.36 162 TYR B C 1
ATOM 4982 O O . TYR B 1 163 ? 31.909 -4.959 37.726 1.00 17.26 162 TYR B O 1
ATOM 4991 N N . THR B 1 164 ? 32.514 -6.436 39.338 1.00 17.01 163 THR B N 1
ATOM 4992 C CA . THR B 1 164 ? 31.179 -7.063 39.427 1.00 13.94 163 THR B CA 1
ATOM 4993 C C . THR B 1 164 ? 30.095 -6.081 39.904 1.00 17.49 163 THR B C 1
ATOM 4994 O O . THR B 1 164 ? 28.968 -6.111 39.409 1.00 15.14 163 THR B O 1
ATOM 4998 N N . LYS B 1 165 ? 30.447 -5.208 40.846 1.00 17.38 164 LYS B N 1
ATOM 4999 C CA . LYS B 1 165 ? 29.525 -4.185 41.340 1.00 18.20 164 LYS B CA 1
ATOM 5000 C C . LYS B 1 165 ? 29.180 -3.182 40.246 1.00 16.40 164 LYS B C 1
ATOM 5001 O O . LYS B 1 165 ? 28.013 -2.780 40.097 1.00 18.42 164 LYS B O 1
ATOM 5007 N N . ASP B 1 166 ? 30.192 -2.784 39.475 1.00 15.05 165 ASP B N 1
ATOM 5008 C CA . ASP B 1 166 ? 29.999 -1.855 38.347 1.00 17.46 165 ASP B CA 1
ATOM 5009 C C . ASP B 1 166 ? 29.111 -2.439 37.259 1.00 18.06 165 ASP B C 1
ATOM 5010 O O . ASP B 1 166 ? 28.218 -1.757 36.761 1.00 15.68 165 ASP B O 1
ATOM 5015 N N . VAL B 1 167 ? 29.346 -3.704 36.911 1.00 17.23 166 VAL B N 1
ATOM 5016 C CA . VAL B 1 167 ? 28.494 -4.406 35.951 1.00 14.34 166 VAL B CA 1
ATOM 5017 C C . VAL B 1 167 ? 27.057 -4.465 36.449 1.00 15.50 166 VAL B C 1
ATOM 5018 O O . VAL B 1 167 ? 26.146 -4.129 35.702 1.00 15.07 166 VAL B O 1
ATOM 5022 N N . GLY B 1 168 ? 26.867 -4.845 37.712 1.00 16.44 167 GLY B N 1
ATOM 5023 C CA . GLY B 1 168 ? 25.533 -4.885 38.329 1.00 14.78 167 GLY B CA 1
ATOM 5024 C C . GLY B 1 168 ? 24.838 -3.532 38.317 1.00 15.17 167 GLY B C 1
ATOM 5025 O O . GLY B 1 168 ? 23.658 -3.439 37.974 1.00 13.15 167 GLY B O 1
ATOM 5026 N N . TYR B 1 169 ? 25.585 -2.478 38.649 1.00 15.82 168 TYR B N 1
ATOM 5027 C CA . TYR B 1 169 ? 25.079 -1.108 38.582 1.00 14.99 168 TYR B CA 1
ATOM 5028 C C . TYR B 1 169 ? 24.545 -0.744 37.194 1.00 11.63 168 TYR B C 1
ATOM 5029 O O . TYR B 1 169 ? 23.453 -0.198 37.078 1.00 19.53 168 TYR B O 1
ATOM 5038 N N . HIS B 1 170 ? 25.320 -1.055 36.159 1.00 16.97 169 HIS B N 1
ATOM 5039 C CA . HIS B 1 170 ? 24.924 -0.753 34.791 1.00 15.07 169 HIS B CA 1
ATOM 5040 C C . HIS B 1 170 ? 23.750 -1.605 34.333 1.00 15.05 169 HIS B C 1
ATOM 5041 O O . HIS B 1 170 ? 22.910 -1.145 33.568 1.00 19.21 169 HIS B O 1
ATOM 5048 N N . ILE B 1 171 ? 23.702 -2.851 34.798 1.00 14.60 170 ILE B N 1
ATOM 5049 C CA . ILE B 1 171 ? 22.539 -3.709 34.545 1.00 16.00 170 ILE B CA 1
ATOM 5050 C C . ILE B 1 171 ? 21.272 -3.133 35.214 1.00 13.37 170 ILE B C 1
ATOM 5051 O O . ILE B 1 171 ? 20.234 -3.014 34.563 1.00 12.01 170 ILE B O 1
ATOM 5056 N N . GLY B 1 172 ? 21.377 -2.751 36.489 1.00 14.71 171 GLY B N 1
ATOM 5057 C CA . GLY B 1 172 ? 20.270 -2.108 37.227 1.00 12.75 171 GLY B CA 1
ATOM 5058 C C . GLY B 1 172 ? 19.764 -0.800 36.617 1.00 13.09 171 GLY B C 1
ATOM 5059 O O . GLY B 1 172 ? 18.551 -0.526 36.610 1.00 11.89 171 GLY B O 1
ATOM 5060 N N . LEU B 1 173 ? 20.678 -0.003 36.071 1.00 14.28 172 LEU B N 1
ATOM 5061 C CA . LEU B 1 173 ? 20.303 1.218 35.327 1.00 16.65 172 LEU B CA 1
ATOM 5062 C C . LEU B 1 173 ? 19.428 0.930 34.099 1.00 15.84 172 LEU B C 1
ATOM 5063 O O . LEU B 1 173 ? 18.650 1.782 33.675 1.00 17.20 172 LEU B O 1
ATOM 5068 N N . ARG B 1 174 ? 19.535 -0.279 33.544 1.00 11.85 173 ARG B N 1
ATOM 5069 C CA . ARG B 1 174 ? 18.704 -0.698 32.415 1.00 15.56 173 ARG B CA 1
ATOM 5070 C C . ARG B 1 174 ? 17.391 -1.327 32.865 1.00 16.69 173 ARG B C 1
ATOM 5071 O O . ARG B 1 174 ? 16.594 -1.768 32.029 1.00 20.20 173 ARG B O 1
ATOM 5079 N N . GLY B 1 175 ? 17.167 -1.365 34.179 1.00 16.87 174 GLY B N 1
ATOM 5080 C CA . GLY B 1 175 ? 15.951 -1.935 34.752 1.00 18.03 174 GLY B CA 1
ATOM 5081 C C . GLY B 1 175 ? 15.917 -3.457 34.749 1.00 14.99 174 GLY B C 1
ATOM 5082 O O . GLY B 1 175 ? 14.862 -4.045 34.961 1.00 21.11 174 GLY B O 1
ATOM 5083 N N . LEU B 1 176 ? 17.062 -4.108 34.531 1.00 18.01 175 LEU B N 1
ATOM 5084 C CA . LEU B 1 176 ? 17.098 -5.568 34.521 1.00 11.02 175 LEU B CA 1
ATOM 5085 C C . LEU B 1 176 ? 17.292 -6.085 35.943 1.00 12.51 175 LEU B C 1
ATOM 5086 O O . LEU B 1 176 ? 17.923 -5.416 36.766 1.00 16.06 175 LEU B O 1
ATOM 5091 N N . ASN B 1 177 ? 16.764 -7.278 36.214 1.00 14.57 176 ASN B N 1
ATOM 5092 C CA . ASN B 1 177 ? 16.942 -7.937 37.512 1.00 18.88 176 ASN B CA 1
ATOM 5093 C C . ASN B 1 177 ? 18.113 -8.901 37.502 1.00 18.16 176 ASN B C 1
ATOM 5094 O O . ASN B 1 177 ? 18.556 -9.303 36.432 1.00 17.77 176 ASN B O 1
ATOM 5099 N N . ILE B 1 178 ? 18.576 -9.287 38.699 1.00 18.90 177 ILE B N 1
ATOM 5100 C CA . ILE B 1 178 ? 19.751 -10.161 38.880 1.00 16.57 177 ILE B CA 1
ATOM 5101 C C . ILE B 1 178 ? 19.406 -11.469 39.597 1.00 15.35 177 ILE B C 1
ATOM 5102 O O . ILE B 1 178 ? 18.746 -11.486 40.638 1.00 17.16 177 ILE B O 1
ATOM 5107 N N . CYS B 1 179 ? 19.890 -12.567 39.040 1.00 11.98 178 CYS B N 1
ATOM 5108 C CA . CYS B 1 179 ? 19.758 -13.857 39.682 1.00 13.62 178 CYS B CA 1
ATOM 5109 C C . CYS B 1 179 ? 21.166 -14.391 39.933 1.00 17.23 178 CYS B C 1
ATOM 5110 O O . CYS B 1 179 ? 21.980 -14.384 39.026 1.00 18.04 178 CYS B O 1
ATOM 5113 N N . THR B 1 180 ? 21.472 -14.797 41.165 1.00 16.84 179 THR B N 1
ATOM 5114 C CA . THR B 1 180 ? 22.744 -15.472 41.436 1.00 17.24 179 THR B CA 1
ATOM 5115 C C . THR B 1 180 ? 22.498 -16.747 42.243 1.00 17.04 179 THR B C 1
ATOM 5116 O O . THR B 1 180 ? 21.366 -17.051 42.632 1.00 18.86 179 THR B O 1
ATOM 5120 N N . GLY B 1 181 ? 23.572 -17.478 42.490 1.00 17.94 180 GLY B N 1
ATOM 5121 C CA . GLY B 1 181 ? 23.498 -18.701 43.268 1.00 18.59 180 GLY B CA 1
ATOM 5122 C C . GLY B 1 181 ? 23.825 -18.527 44.737 1.00 26.16 180 GLY B C 1
ATOM 5123 O O . GLY B 1 181 ? 24.130 -19.512 45.417 1.00 30.62 180 GLY B O 1
ATOM 5124 N N . CYS B 1 182 ? 23.771 -17.277 45.213 1.00 22.47 181 CYS B N 1
ATOM 5125 C CA . CYS B 1 182 ? 24.053 -16.913 46.607 1.00 23.01 181 CYS B CA 1
ATOM 5126 C C . CYS B 1 182 ? 25.540 -17.048 46.931 1.00 23.73 181 CYS B C 1
ATOM 5127 O O . CYS B 1 182 ? 26.285 -17.734 46.226 1.00 30.76 181 CYS B O 1
ATOM 5130 N N . GLY B 1 183 ? 25.974 -16.391 47.995 1.00 23.62 182 GLY B N 1
ATOM 5131 C CA . GLY B 1 183 ? 27.362 -16.517 48.428 1.00 24.49 182 GLY B CA 1
ATOM 5132 C C . GLY B 1 183 ? 28.149 -15.237 48.244 1.00 23.34 182 GLY B C 1
ATOM 5133 O O . GLY B 1 183 ? 27.626 -14.252 47.715 1.00 28.26 182 GLY B O 1
ATOM 5134 N N . PRO B 1 184 ? 29.418 -15.243 48.676 1.00 26.04 183 PRO B N 1
ATOM 5135 C CA . PRO B 1 184 ? 30.236 -14.038 48.631 1.00 24.59 183 PRO B CA 1
ATOM 5136 C C . PRO B 1 184 ? 30.825 -13.789 47.239 1.00 26.95 183 PRO B C 1
ATOM 5137 O O . PRO B 1 184 ? 30.438 -14.456 46.266 1.00 25.57 183 PRO B O 1
ATOM 5141 N N . GLY B 1 185 ? 31.743 -12.827 47.160 1.00 17.18 184 GLY B N 1
ATOM 5142 C CA . GLY B 1 185 ? 32.470 -12.526 45.923 1.00 23.96 184 GLY B CA 1
ATOM 5143 C C . GLY B 1 185 ? 31.566 -12.059 44.795 1.00 23.82 184 GLY B C 1
ATOM 5144 O O . GLY B 1 185 ? 30.749 -11.144 44.973 1.00 18.74 184 GLY B O 1
ATOM 5145 N N . ALA B 1 186 ? 31.683 -12.725 43.646 1.00 19.03 185 ALA B N 1
ATOM 5146 C CA . ALA B 1 186 ? 30.956 -12.336 42.433 1.00 21.09 185 ALA B CA 1
ATOM 5147 C C . ALA B 1 186 ? 29.473 -12.685 42.467 1.00 21.16 185 ALA B C 1
ATOM 5148 O O . ALA B 1 186 ? 28.726 -12.331 41.562 1.00 26.57 185 ALA B O 1
ATOM 5150 N N . MET B 1 187 ? 29.047 -13.405 43.496 1.00 22.62 186 MET B N 1
ATOM 5151 C CA . MET B 1 187 ? 27.651 -13.792 43.597 1.00 25.01 186 MET B CA 1
ATOM 5152 C C . MET B 1 187 ? 26.860 -12.811 44.476 1.00 24.48 186 MET B C 1
ATOM 5153 O O . MET B 1 187 ? 25.640 -12.926 44.615 1.00 27.68 186 MET B O 1
ATOM 5158 N N . LYS B 1 188 ? 27.567 -11.825 45.027 1.00 23.77 187 LYS B N 1
ATOM 5159 C CA . LYS B 1 188 ? 26.955 -10.768 45.837 1.00 20.01 187 LYS B CA 1
ATOM 5160 C C . LYS B 1 188 ? 27.152 -9.378 45.222 1.00 19.10 187 LYS B C 1
ATOM 5161 O O . LYS B 1 188 ? 26.224 -8.566 45.190 1.00 17.25 187 LYS B O 1
ATOM 5167 N N . GLY B 1 189 ? 28.364 -9.096 44.752 1.00 11.87 188 GLY B N 1
ATOM 5168 C CA . GLY B 1 189 ? 28.676 -7.796 44.155 1.00 14.34 188 GLY B CA 1
ATOM 5169 C C . GLY B 1 189 ? 27.686 -7.211 43.149 1.00 18.36 188 GLY B C 1
ATOM 5170 O O . GLY B 1 189 ? 27.254 -6.062 43.317 1.00 15.46 188 GLY B O 1
ATOM 5171 N N . PRO B 1 190 ? 27.313 -7.987 42.106 1.00 16.85 189 PRO B N 1
ATOM 5172 C CA . PRO B 1 190 ? 26.312 -7.543 41.132 1.00 16.86 189 PRO B CA 1
ATOM 5173 C C . PRO B 1 190 ? 24.983 -7.113 41.749 1.00 17.76 189 PRO B C 1
ATOM 5174 O O . PRO B 1 190 ? 24.391 -6.153 41.269 1.00 15.58 189 PRO B O 1
ATOM 5178 N N . MET B 1 191 ? 24.524 -7.822 42.783 1.00 15.86 190 MET B N 1
ATOM 5179 C CA . MET B 1 191 ? 23.287 -7.453 43.497 1.00 16.15 190 MET B CA 1
ATOM 5180 C C . MET B 1 191 ? 23.438 -6.112 44.220 1.00 16.22 190 MET B C 1
ATOM 5181 O O . MET B 1 191 ? 22.511 -5.301 44.235 1.00 16.68 190 MET B O 1
ATOM 5186 N N . LYS B 1 192 ? 24.612 -5.864 44.805 1.00 15.51 191 LYS B N 1
ATOM 5187 C CA . LYS B 1 192 ? 24.842 -4.602 45.516 1.00 18.16 191 LYS B CA 1
ATOM 5188 C C . LYS B 1 192 ? 24.867 -3.437 44.544 1.00 19.52 191 LYS B C 1
ATOM 5189 O O . LYS B 1 192 ? 24.177 -2.425 44.763 1.00 15.41 191 LYS B O 1
ATOM 5195 N N . GLY B 1 193 ? 25.637 -3.596 43.466 1.00 14.95 192 GLY B N 1
ATOM 5196 C CA . GLY B 1 193 ? 25.660 -2.635 42.370 1.00 17.86 192 GLY B CA 1
ATOM 5197 C C . GLY B 1 193 ? 24.278 -2.363 41.794 1.00 13.17 192 GLY B C 1
ATOM 5198 O O . GLY B 1 193 ? 23.925 -1.200 41.591 1.00 13.58 192 GLY B O 1
ATOM 5199 N N . ALA B 1 194 ? 23.487 -3.420 41.574 1.00 11.67 193 ALA B N 1
ATOM 5200 C CA . ALA B 1 194 ? 22.138 -3.279 41.008 1.00 13.19 193 ALA B CA 1
ATOM 5201 C C . ALA B 1 194 ? 21.181 -2.497 41.891 1.00 16.81 193 ALA B C 1
ATOM 5202 O O . ALA B 1 194 ? 20.278 -1.834 41.376 1.00 12.54 193 ALA B O 1
ATOM 5204 N N . THR B 1 195 ? 21.383 -2.576 43.208 1.00 12.33 194 THR B N 1
ATOM 5205 C CA . THR B 1 195 ? 20.537 -1.874 44.175 1.00 17.37 194 THR B CA 1
ATOM 5206 C C . THR B 1 195 ? 20.695 -0.352 43.983 1.00 15.24 194 THR B C 1
ATOM 5207 O O . THR B 1 195 ? 19.725 0.406 44.103 1.00 11.59 194 THR B O 1
ATOM 5211 N N . ILE B 1 196 ? 21.914 0.078 43.648 1.00 18.13 195 ILE B N 1
ATOM 5212 C CA . ILE B 1 196 ? 22.194 1.477 43.294 1.00 14.07 195 ILE B CA 1
ATOM 5213 C C . ILE B 1 196 ? 21.553 1.882 41.948 1.00 19.02 195 ILE B C 1
ATOM 5214 O O . ILE B 1 196 ? 20.871 2.915 41.869 1.00 11.69 195 ILE B O 1
ATOM 5219 N N . GLY B 1 197 ? 21.742 1.058 40.908 1.00 16.33 196 GLY B N 1
ATOM 5220 C CA . GLY B 1 197 ? 21.116 1.309 39.607 1.00 17.13 196 GLY B CA 1
ATOM 5221 C C . GLY B 1 197 ? 19.604 1.396 39.692 1.00 14.16 196 GLY B C 1
ATOM 5222 O O . GLY B 1 197 ? 18.999 2.338 39.158 1.00 15.54 196 GLY B O 1
ATOM 5223 N N . HIS B 1 198 ? 18.999 0.430 40.385 1.00 12.56 197 HIS B N 1
ATOM 5224 C CA . HIS B 1 198 ? 17.540 0.400 40.571 1.00 9.95 197 HIS B CA 1
ATOM 5225 C C . HIS B 1 198 ? 17.014 1.636 41.312 1.00 13.03 197 HIS B C 1
ATOM 5226 O O . HIS B 1 198 ? 15.966 2.163 40.936 1.00 13.63 197 HIS B O 1
ATOM 5233 N N . ALA B 1 199 ? 17.738 2.103 42.339 1.00 13.47 198 ALA B N 1
ATOM 5234 C CA . ALA B 1 199 ? 17.303 3.275 43.139 1.00 15.66 198 ALA B CA 1
ATOM 5235 C C . ALA B 1 199 ? 17.270 4.552 42.293 1.00 15.91 198 ALA B C 1
ATOM 5236 O O . ALA B 1 199 ? 16.303 5.335 42.344 1.00 11.69 198 ALA B O 1
ATOM 5238 N N . LYS B 1 200 ? 18.325 4.743 41.501 1.00 11.36 199 LYS B N 1
ATOM 5239 C CA . LYS B 1 200 ? 18.416 5.867 40.564 1.00 16.09 199 LYS B CA 1
ATOM 5240 C C . LYS B 1 200 ? 17.279 5.844 39.551 1.00 13.99 199 LYS B C 1
ATOM 5241 O O . LYS B 1 200 ? 16.731 6.895 39.213 1.00 18.51 199 LYS B O 1
ATOM 5247 N N . GLN B 1 201 ? 16.894 4.645 39.111 1.00 13.12 200 GLN B N 1
ATOM 5248 C CA . GLN B 1 201 ? 15.774 4.499 38.175 1.00 13.35 200 GLN B CA 1
ATOM 5249 C C . GLN B 1 201 ? 14.418 4.400 38.863 1.00 12.13 200 GLN B C 1
ATOM 5250 O O . GLN B 1 201 ? 13.395 4.200 38.192 1.00 12.17 200 GLN B O 1
ATOM 5256 N N . ARG B 1 202 ? 14.412 4.553 40.191 1.00 13.69 201 ARG B N 1
ATOM 5257 C CA . ARG B 1 202 ? 13.191 4.409 41.011 1.00 18.17 201 ARG B CA 1
ATOM 5258 C C . ARG B 1 202 ? 12.436 3.112 40.676 1.00 17.60 201 ARG B C 1
ATOM 5259 O O . ARG B 1 202 ? 11.212 3.112 40.509 1.00 18.22 201 ARG B O 1
ATOM 5267 N N . VAL B 1 203 ? 13.183 2.016 40.542 1.00 14.54 202 VAL B N 1
ATOM 5268 C CA . VAL B 1 203 ? 12.583 0.703 40.286 1.00 16.80 202 VAL B CA 1
ATOM 5269 C C . VAL B 1 203 ? 11.977 0.190 41.599 1.00 20.66 202 VAL B C 1
ATOM 5270 O O . VAL B 1 203 ? 12.693 0.033 42.593 1.00 21.15 202 VAL B O 1
ATOM 5274 N N A GLU B 1 204 ? 10.666 -0.052 41.570 0.50 23.87 203 GLU B N 1
ATOM 5275 N N B GLU B 1 204 ? 10.666 -0.046 41.617 0.50 26.68 203 GLU B N 1
ATOM 5276 C CA A GLU B 1 204 ? 9.960 -0.715 42.662 0.50 28.04 203 GLU B CA 1
ATOM 5277 C CA B GLU B 1 204 ? 9.951 -0.280 42.883 0.50 32.70 203 GLU B CA 1
ATOM 5278 C C A GLU B 1 204 ? 9.857 -2.200 42.335 0.50 26.12 203 GLU B C 1
ATOM 5279 C C B GLU B 1 204 ? 9.959 -1.745 43.324 0.50 31.92 203 GLU B C 1
ATOM 5280 O O A GLU B 1 204 ? 9.626 -2.587 41.183 0.50 25.38 203 GLU B O 1
ATOM 5281 O O B GLU B 1 204 ? 10.006 -2.045 44.521 0.50 30.66 203 GLU B O 1
ATOM 5292 N N A GLY B 1 205 ? 10.038 -3.028 43.355 0.50 25.15 204 GLY B N 1
ATOM 5293 N N B GLY B 1 205 ? 9.907 -2.652 42.356 0.50 28.77 204 GLY B N 1
ATOM 5294 C CA A GLY B 1 205 ? 9.983 -4.468 43.177 0.50 23.74 204 GLY B CA 1
ATOM 5295 C CA B GLY B 1 205 ? 9.905 -4.079 42.649 0.50 28.78 204 GLY B CA 1
ATOM 5296 C C A GLY B 1 205 ? 11.109 -5.030 42.329 0.50 21.50 204 GLY B C 1
ATOM 5297 C C B GLY B 1 205 ? 11.074 -4.797 42.006 0.50 25.37 204 GLY B C 1
ATOM 5298 O O A GLY B 1 205 ? 10.915 -6.022 41.629 0.50 19.09 204 GLY B O 1
ATOM 5299 O O B GLY B 1 205 ? 10.884 -5.693 41.184 0.50 25.43 204 GLY B O 1
ATOM 5300 N N . GLY B 1 206 ? 12.284 -4.395 42.386 1.00 19.82 205 GLY B N 1
ATOM 5301 C CA . GLY B 1 206 ? 13.510 -4.980 41.836 1.00 18.52 205 GLY B CA 1
ATOM 5302 C C . GLY B 1 206 ? 13.647 -6.386 42.379 1.00 16.20 205 GLY B C 1
ATOM 5303 O O . GLY B 1 206 ? 13.371 -6.628 43.563 1.00 13.46 205 GLY B O 1
ATOM 5304 N N . ARG B 1 207 ? 13.999 -7.325 41.508 1.00 13.73 206 ARG B N 1
ATOM 5305 C CA . ARG B 1 207 ? 14.030 -8.738 41.887 1.00 19.05 206 ARG B CA 1
ATOM 5306 C C . ARG B 1 207 ? 15.461 -9.193 42.029 1.00 19.12 206 ARG B C 1
ATOM 5307 O O . ARG B 1 207 ? 16.260 -9.070 41.101 1.00 15.69 206 ARG B O 1
ATOM 5315 N N . TYR B 1 208 ? 15.770 -9.722 43.202 1.00 15.46 207 TYR B N 1
ATOM 5316 C CA . TYR B 1 208 ? 17.091 -10.247 43.484 1.00 15.95 207 TYR B CA 1
ATOM 5317 C C . TYR B 1 208 ? 16.953 -11.719 43.842 1.00 11.58 207 TYR B C 1
ATOM 5318 O O . TYR B 1 208 ? 16.721 -12.081 44.995 1.00 10.65 207 TYR B O 1
ATOM 5327 N N . LEU B 1 209 ? 17.089 -12.559 42.825 1.00 9.09 208 LEU B N 1
ATOM 5328 C CA . LEU B 1 209 ? 16.778 -13.974 42.932 1.00 12.73 208 LEU B CA 1
ATOM 5329 C C . LEU B 1 209 ? 17.984 -14.794 43.357 1.00 17.24 208 LEU B C 1
ATOM 5330 O O . LEU B 1 209 ? 19.033 -14.739 42.719 1.00 15.75 208 LEU B O 1
ATOM 5335 N N . GLY B 1 210 ? 17.826 -15.569 44.425 1.00 9.98 209 GLY B N 1
ATOM 5336 C CA . GLY B 1 210 ? 18.877 -16.486 44.863 1.00 13.84 209 GLY B CA 1
ATOM 5337 C C . GLY B 1 210 ? 18.398 -17.915 44.714 1.00 18.22 209 GLY B C 1
ATOM 5338 O O . GLY B 1 210 ? 17.314 -18.273 45.189 1.00 17.71 209 GLY B O 1
ATOM 5339 N N . LEU B 1 211 ? 19.188 -18.712 44.007 1.00 12.43 210 LEU B N 1
ATOM 5340 C CA . LEU B 1 211 ? 18.897 -20.107 43.759 1.00 13.16 210 LEU B CA 1
ATOM 5341 C C . LEU B 1 211 ? 19.998 -20.930 44.404 1.00 17.55 210 LEU B C 1
ATOM 5342 O O . LEU B 1 211 ? 21.170 -20.746 44.100 1.00 20.63 210 LEU B O 1
ATOM 5347 N N . THR B 1 212 ? 19.622 -21.828 45.305 1.00 15.99 211 THR B N 1
ATOM 5348 C CA . THR B 1 212 ? 20.613 -22.614 46.025 1.00 16.22 211 THR B CA 1
ATOM 5349 C C . THR B 1 212 ? 20.074 -24.029 46.211 1.00 12.98 211 THR B C 1
ATOM 5350 O O . THR B 1 212 ? 19.024 -24.374 45.657 1.00 16.98 211 THR B O 1
ATOM 5354 N N . GLU B 1 213 ? 20.811 -24.848 46.953 1.00 13.22 212 GLU B N 1
ATOM 5355 C CA . GLU B 1 213 ? 20.411 -26.228 47.246 1.00 14.26 212 GLU B CA 1
ATOM 5356 C C . GLU B 1 213 ? 21.116 -26.625 48.542 1.00 13.29 212 GLU B C 1
ATOM 5357 O O . GLU B 1 213 ? 22.105 -25.975 48.922 1.00 17.63 212 GLU B O 1
ATOM 5363 N N . PRO B 1 214 ? 20.621 -27.669 49.237 1.00 15.83 213 PRO B N 1
ATOM 5364 C CA . PRO B 1 214 ? 21.157 -27.918 50.584 1.00 15.64 213 PRO B CA 1
ATOM 5365 C C . PRO B 1 214 ? 22.644 -28.246 50.687 1.00 18.57 213 PRO B C 1
ATOM 5366 O O . PRO B 1 214 ? 23.244 -28.017 51.741 1.00 16.56 213 PRO B O 1
ATOM 5370 N N . GLY B 1 215 ? 23.229 -28.773 49.616 1.00 13.76 214 GLY B N 1
ATOM 5371 C CA . GLY B 1 215 ? 24.641 -29.155 49.638 1.00 19.34 214 GLY B CA 1
ATOM 5372 C C . GLY B 1 215 ? 25.568 -27.962 49.640 1.00 19.55 214 GLY B C 1
ATOM 5373 O O . GLY B 1 215 ? 26.590 -27.960 50.327 1.00 17.88 214 GLY B O 1
ATOM 5374 N N . ILE B 1 216 ? 25.217 -26.942 48.868 1.00 16.37 215 ILE B N 1
ATOM 5375 C CA . ILE B 1 216 ? 26.093 -25.777 48.680 1.00 17.17 215 ILE B CA 1
ATOM 5376 C C . ILE B 1 216 ? 25.723 -24.589 49.586 1.00 19.70 215 ILE B C 1
ATOM 5377 O O . ILE B 1 216 ? 26.534 -23.677 49.790 1.00 17.34 215 ILE B O 1
ATOM 5382 N N . ILE B 1 217 ? 24.509 -24.602 50.141 1.00 15.35 216 ILE B N 1
ATOM 5383 C CA . ILE B 1 217 ? 24.027 -23.463 50.931 1.00 16.05 216 ILE B CA 1
ATOM 5384 C C . ILE B 1 217 ? 24.926 -23.028 52.113 1.00 16.55 216 ILE B C 1
ATOM 5385 O O . ILE B 1 217 ? 25.078 -21.829 52.347 1.00 14.08 216 ILE B O 1
ATOM 5390 N N . ALA B 1 218 ? 25.551 -23.982 52.808 1.00 19.98 217 ALA B N 1
ATOM 5391 C CA . ALA B 1 218 ? 26.426 -23.666 53.949 1.00 23.14 217 ALA B CA 1
ATOM 5392 C C . ALA B 1 218 ? 27.720 -22.988 53.510 1.00 25.57 217 ALA B C 1
ATOM 5393 O O . ALA B 1 218 ? 28.203 -22.074 54.181 1.00 24.86 217 ALA B O 1
ATOM 5395 N N . ALA B 1 219 ? 28.258 -23.420 52.371 1.00 21.73 218 ALA B N 1
ATOM 5396 C CA . ALA B 1 219 ? 29.491 -22.848 51.846 1.00 17.65 218 ALA B CA 1
ATOM 5397 C C . ALA B 1 219 ? 29.273 -21.523 51.119 1.00 22.78 218 ALA B C 1
ATOM 5398 O O . ALA B 1 219 ? 30.132 -20.635 51.157 1.00 25.13 218 ALA B O 1
ATOM 5400 N N . GLU B 1 220 ? 28.133 -21.392 50.444 1.00 22.32 219 GLU B N 1
ATOM 5401 C CA . GLU B 1 220 ? 27.818 -20.171 49.706 1.00 23.79 219 GLU B CA 1
ATOM 5402 C C . GLU B 1 220 ? 26.448 -19.613 50.124 1.00 23.81 219 GLU B C 1
ATOM 5403 O O . GLU B 1 220 ? 25.478 -19.700 49.370 1.00 26.32 219 GLU B O 1
ATOM 5409 N N . PRO B 1 221 ? 26.377 -19.023 51.336 1.00 21.01 220 PRO B N 1
ATOM 5410 C CA . PRO B 1 221 ? 25.102 -18.696 51.956 1.00 23.60 220 PRO B CA 1
ATOM 5411 C C . PRO B 1 221 ? 24.471 -17.387 51.475 1.00 23.04 220 PRO B C 1
ATOM 5412 O O . PRO B 1 221 ? 25.194 -16.451 51.120 1.00 22.45 220 PRO B O 1
ATOM 5416 N N . PRO B 1 222 ? 23.126 -17.327 51.461 1.00 18.27 221 PRO B N 1
ATOM 5417 C CA . PRO B 1 222 ? 22.395 -16.158 50.984 1.00 25.28 221 PRO B CA 1
ATOM 5418 C C . PRO B 1 222 ? 22.555 -14.926 51.877 1.00 26.59 221 PRO B C 1
ATOM 5419 O O . PRO B 1 222 ? 22.272 -14.987 53.068 1.00 24.90 221 PRO B O 1
ATOM 5423 N N . ASN B 1 223 ? 23.039 -13.835 51.284 1.00 31.48 222 ASN B N 1
ATOM 5424 C CA . ASN B 1 223 ? 23.063 -12.510 51.916 1.00 28.27 222 ASN B CA 1
ATOM 5425 C C . ASN B 1 223 ? 21.623 -11.994 51.954 1.00 24.81 222 ASN B C 1
ATOM 5426 O O . ASN B 1 223 ? 20.880 -12.249 51.016 1.00 20.93 222 ASN B O 1
ATOM 5431 N N . PRO B 1 224 ? 21.214 -11.278 53.031 1.00 21.39 223 PRO B N 1
ATOM 5432 C CA . PRO B 1 224 ? 19.834 -10.769 53.129 1.00 21.29 223 PRO B CA 1
ATOM 5433 C C . PRO B 1 224 ? 19.417 -9.708 52.098 1.00 17.34 223 PRO B C 1
ATOM 5434 O O . PRO B 1 224 ? 18.254 -9.307 52.095 1.00 25.13 223 PRO B O 1
ATOM 5438 N N . ILE B 1 225 ? 20.322 -9.256 51.226 1.00 18.79 224 ILE B N 1
ATOM 5439 C CA . ILE B 1 225 ? 19.860 -8.446 50.077 1.00 20.56 224 ILE B CA 1
ATOM 5440 C C . ILE B 1 225 ? 19.073 -9.300 49.060 1.00 16.99 224 ILE B C 1
ATOM 5441 O O . ILE B 1 225 ? 18.296 -8.758 48.266 1.00 22.06 224 ILE B O 1
ATOM 5446 N N . VAL B 1 226 ? 19.280 -10.623 49.095 1.00 21.31 225 VAL B N 1
ATOM 5447 C CA . VAL B 1 226 ? 18.463 -11.572 48.332 1.00 13.90 225 VAL B CA 1
ATOM 5448 C C . VAL B 1 226 ? 17.019 -11.395 48.762 1.00 21.90 225 VAL B C 1
ATOM 5449 O O . VAL B 1 226 ? 16.704 -11.518 49.945 1.00 24.91 225 VAL B O 1
ATOM 5453 N N . ASN B 1 227 ? 16.142 -11.062 47.820 1.00 18.86 226 ASN B N 1
ATOM 5454 C CA . ASN B 1 227 ? 14.741 -10.890 48.196 1.00 15.10 226 ASN B CA 1
ATOM 5455 C C . ASN B 1 227 ? 13.796 -11.979 47.697 1.00 16.82 226 ASN B C 1
ATOM 5456 O O . ASN B 1 227 ? 12.615 -11.973 48.033 1.00 16.28 226 ASN B O 1
ATOM 5461 N N . GLU B 1 228 ? 14.321 -12.899 46.879 1.00 16.71 227 GLU B N 1
ATOM 5462 C CA . GLU B 1 228 ? 13.619 -14.136 46.517 1.00 16.35 227 GLU B CA 1
ATOM 5463 C C . GLU B 1 228 ? 14.621 -15.279 46.578 1.00 18.60 227 GLU B C 1
ATOM 5464 O O . GLU B 1 228 ? 15.575 -15.317 45.802 1.00 18.17 227 GLU B O 1
ATOM 5470 N N . LEU B 1 229 ? 14.427 -16.188 47.525 1.00 17.27 228 LEU B N 1
ATOM 5471 C CA . LEU B 1 229 ? 15.324 -17.342 47.693 1.00 18.08 228 LEU B CA 1
ATOM 5472 C C . LEU B 1 229 ? 14.572 -18.603 47.349 1.00 17.24 228 LEU B C 1
ATOM 5473 O O . LEU B 1 229 ? 13.439 -18.798 47.801 1.00 18.53 228 LEU B O 1
ATOM 5478 N N . VAL B 1 230 ? 15.194 -19.444 46.526 1.00 12.48 229 VAL B N 1
ATOM 5479 C CA . VAL B 1 230 ? 14.653 -20.751 46.191 1.00 13.39 229 VAL B CA 1
ATOM 5480 C C . VAL B 1 230 ? 15.684 -21.847 46.487 1.00 15.45 229 VAL B C 1
ATOM 5481 O O . VAL B 1 230 ? 16.810 -21.795 45.981 1.00 15.95 229 VAL B O 1
ATOM 5485 N N . ILE B 1 231 ? 15.292 -22.816 47.316 1.00 14.51 230 ILE B N 1
ATOM 5486 C CA A ILE B 1 231 ? 16.122 -23.992 47.554 0.50 12.53 230 ILE B CA 1
ATOM 5487 C CA B ILE B 1 231 ? 16.102 -24.003 47.586 0.50 15.28 230 ILE B CA 1
ATOM 5488 C C . ILE B 1 231 ? 15.637 -25.135 46.678 1.00 16.15 230 ILE B C 1
ATOM 5489 O O . ILE B 1 231 ? 14.528 -25.669 46.861 1.00 14.81 230 ILE B O 1
ATOM 5498 N N . LEU B 1 232 ? 16.464 -25.486 45.695 1.00 12.76 231 LEU B N 1
ATOM 5499 C CA . LEU B 1 232 ? 16.207 -26.632 44.828 1.00 12.53 231 LEU B CA 1
ATOM 5500 C C . LEU B 1 232 ? 16.702 -27.879 45.587 1.00 16.11 231 LEU B C 1
ATOM 5501 O O . LEU B 1 232 ? 17.453 -27.730 46.548 1.00 14.62 231 LEU B O 1
ATOM 5506 N N . PRO B 1 233 ? 16.246 -29.098 45.208 1.00 14.32 232 PRO B N 1
ATOM 5507 C CA . PRO B 1 233 ? 16.635 -30.300 45.966 1.00 13.99 232 PRO B CA 1
ATOM 5508 C C . PRO B 1 233 ? 18.097 -30.716 45.824 1.00 14.10 232 PRO B C 1
ATOM 5509 O O . PRO B 1 233 ? 18.656 -31.308 46.754 1.00 18.31 232 PRO B O 1
ATOM 5513 N N . ASP B 1 234 ? 18.710 -30.412 44.684 1.00 14.04 233 ASP B N 1
ATOM 5514 C CA . ASP B 1 234 ? 20.121 -30.776 44.444 1.00 16.31 233 ASP B CA 1
ATOM 5515 C C . ASP B 1 234 ? 20.797 -29.836 43.449 1.00 18.07 233 ASP B C 1
ATOM 5516 O O . ASP B 1 234 ? 20.136 -28.958 42.890 1.00 11.63 233 ASP B O 1
ATOM 5521 N N . ILE B 1 235 ? 22.096 -30.059 43.216 1.00 15.26 234 ILE B N 1
ATOM 5522 C CA A ILE B 1 235 ? 22.935 -29.162 42.407 0.50 20.11 234 ILE B CA 1
ATOM 5523 C CA B ILE B 1 235 ? 22.922 -29.154 42.406 0.50 16.09 234 ILE B CA 1
ATOM 5524 C C . ILE B 1 235 ? 22.513 -29.149 40.932 1.00 21.59 234 ILE B C 1
ATOM 5525 O O . ILE B 1 235 ? 22.606 -28.118 40.262 1.00 21.83 234 ILE B O 1
ATOM 5534 N N . GLU B 1 236 ? 22.020 -30.293 40.446 1.00 17.41 235 GLU B N 1
ATOM 5535 C CA . GLU B 1 236 ? 21.585 -30.434 39.060 1.00 17.69 235 GLU B CA 1
ATOM 5536 C C . GLU B 1 236 ? 20.297 -29.671 38.833 1.00 14.70 235 GLU B C 1
ATOM 5537 O O . GLU B 1 236 ? 20.132 -29.048 37.791 1.00 15.30 235 GLU B O 1
ATOM 5543 N N . LYS B 1 237 ? 19.394 -29.713 39.819 1.00 13.02 236 LYS B N 1
ATOM 5544 C CA . LYS B 1 237 ? 18.134 -28.980 39.737 1.00 14.49 236 LYS B CA 1
ATOM 5545 C C . LYS B 1 237 ? 18.332 -27.491 39.921 1.00 18.35 236 LYS B C 1
ATOM 5546 O O . LYS B 1 237 ? 17.546 -26.694 39.426 1.00 15.22 236 LYS B O 1
ATOM 5552 N N . ARG B 1 238 ? 19.400 -27.105 40.605 1.00 11.78 237 ARG B N 1
ATOM 5553 C CA . ARG B 1 238 ? 19.741 -25.694 40.656 1.00 11.94 237 ARG B CA 1
ATOM 5554 C C . ARG B 1 238 ? 20.269 -25.169 39.323 1.00 15.04 237 ARG B C 1
ATOM 5555 O O . ARG B 1 238 ? 19.876 -24.078 38.873 1.00 13.30 237 ARG B O 1
ATOM 5563 N N . LEU B 1 239 ? 21.179 -25.935 38.714 1.00 11.57 238 LEU B N 1
ATOM 5564 C CA . LEU B 1 239 ? 21.699 -25.627 37.387 1.00 10.52 238 LEU B CA 1
ATOM 5565 C C . LEU B 1 239 ? 20.586 -25.504 36.357 1.00 13.48 238 LEU B C 1
ATOM 5566 O O . LEU B 1 239 ? 20.572 -24.557 35.574 1.00 15.48 238 LEU B O 1
ATOM 5571 N N . GLU B 1 240 ? 19.666 -26.466 36.366 1.00 10.79 239 GLU B N 1
ATOM 5572 C CA . GLU B 1 240 ? 18.475 -26.394 35.509 1.00 13.89 239 GLU B CA 1
ATOM 5573 C C . GLU B 1 240 ? 17.637 -25.155 35.810 1.00 15.35 239 GLU B C 1
ATOM 5574 O O . GLU B 1 240 ? 17.165 -24.512 34.880 1.00 16.31 239 GLU B O 1
ATOM 5580 N N . ALA B 1 241 ? 17.484 -24.795 37.088 1.00 12.49 240 ALA B N 1
ATOM 5581 C CA . ALA B 1 241 ? 16.739 -23.573 37.443 1.00 11.41 240 ALA B CA 1
ATOM 5582 C C . ALA B 1 241 ? 17.399 -22.320 36.839 1.00 17.84 240 ALA B C 1
ATOM 5583 O O . ALA B 1 241 ? 16.712 -21.461 36.293 1.00 17.59 240 ALA B O 1
ATOM 5585 N N . PHE B 1 242 ? 18.727 -22.227 36.927 1.00 16.33 241 PHE B N 1
ATOM 5586 C CA . PHE B 1 242 ? 19.462 -21.123 36.287 1.00 13.87 241 PHE B CA 1
ATOM 5587 C C . PHE B 1 242 ? 19.062 -21.001 34.797 1.00 17.13 241 PHE B C 1
ATOM 5588 O O . PHE B 1 242 ? 18.508 -19.977 34.371 1.00 14.22 241 PHE B O 1
ATOM 5596 N N . VAL B 1 243 ? 19.294 -22.061 34.021 1.00 12.84 242 VAL B N 1
ATOM 5597 C CA . VAL B 1 243 ? 19.141 -21.990 32.569 1.00 14.85 242 VAL B CA 1
ATOM 5598 C C . VAL B 1 243 ? 17.679 -21.945 32.091 1.00 13.70 242 VAL B C 1
ATOM 5599 O O . VAL B 1 243 ? 17.399 -21.480 30.991 1.00 19.11 242 VAL B O 1
ATOM 5603 N N . ARG B 1 244 ? 16.761 -22.435 32.916 1.00 8.94 243 ARG B N 1
ATOM 5604 C CA . ARG B 1 244 ? 15.332 -22.302 32.597 1.00 11.83 243 ARG B CA 1
ATOM 5605 C C . ARG B 1 244 ? 14.835 -20.890 32.902 1.00 16.19 243 ARG B C 1
ATOM 5606 O O . ARG B 1 244 ? 13.867 -20.423 32.298 1.00 12.96 243 ARG B O 1
ATOM 5614 N N . CYS B 1 245 ? 15.486 -20.203 33.838 1.00 16.67 244 CYS B N 1
ATOM 5615 C CA . CYS B 1 245 ? 15.003 -18.867 34.241 1.00 20.31 244 CYS B CA 1
ATOM 5616 C C . CYS B 1 245 ? 15.707 -17.717 33.538 1.00 18.32 244 CYS B C 1
ATOM 5617 O O . CYS B 1 245 ? 15.120 -16.653 33.361 1.00 19.52 244 CYS B O 1
ATOM 5620 N N . ALA B 1 246 ? 16.958 -17.941 33.153 1.00 16.14 245 ALA B N 1
ATOM 5621 C CA . ALA B 1 246 ? 17.813 -16.917 32.571 1.00 13.35 245 ALA B CA 1
ATOM 5622 C C . ALA B 1 246 ? 17.218 -16.310 31.320 1.00 13.48 245 ALA B C 1
ATOM 5623 O O . ALA B 1 246 ? 16.659 -17.017 30.484 1.00 15.42 245 ALA B O 1
ATOM 5625 N N . HIS B 1 247 ? 17.345 -14.997 31.191 1.00 15.49 246 HIS B N 1
ATOM 5626 C CA . HIS B 1 247 ? 17.098 -14.351 29.916 1.00 12.49 246 HIS B CA 1
ATOM 5627 C C . HIS B 1 247 ? 18.424 -13.847 29.364 1.00 18.03 246 HIS B C 1
ATOM 5628 O O . HIS B 1 247 ? 18.518 -13.488 28.215 1.00 20.57 246 HIS B O 1
ATOM 5635 N N . GLY B 1 248 ? 19.444 -13.820 30.211 1.00 16.35 247 GLY B N 1
ATOM 5636 C CA . GLY B 1 248 ? 20.803 -13.484 29.786 1.00 14.44 247 GLY B CA 1
ATOM 5637 C C . GLY B 1 248 ? 21.715 -14.053 30.835 1.00 16.52 247 GLY B C 1
ATOM 5638 O O . GLY B 1 248 ? 21.272 -14.290 31.966 1.00 15.91 247 GLY B O 1
ATOM 5639 N N . ILE B 1 249 ? 22.972 -14.313 30.471 1.00 14.20 248 ILE B N 1
ATOM 5640 C CA . ILE B 1 249 ? 23.937 -14.847 31.426 1.00 15.41 248 ILE B CA 1
ATOM 5641 C C . ILE B 1 249 ? 25.240 -14.056 31.348 1.00 14.05 248 ILE B C 1
ATOM 5642 O O . ILE B 1 249 ? 25.788 -13.868 30.262 1.00 14.41 248 ILE B O 1
ATOM 5647 N N . VAL B 1 250 ? 25.688 -13.567 32.503 1.00 10.54 249 VAL B N 1
ATOM 5648 C CA . VAL B 1 250 ? 26.992 -12.894 32.645 1.00 14.86 249 VAL B CA 1
ATOM 5649 C C . VAL B 1 250 ? 27.891 -13.770 33.509 1.00 13.44 249 VAL B C 1
ATOM 5650 O O . VAL B 1 250 ? 27.487 -14.203 34.594 1.00 14.23 249 VAL B O 1
ATOM 5654 N N . ILE B 1 251 ? 29.107 -14.042 33.025 1.00 11.79 250 ILE B N 1
ATOM 5655 C CA . ILE B 1 251 ? 30.028 -14.956 33.698 1.00 11.89 250 ILE B CA 1
ATOM 5656 C C . ILE B 1 251 ? 31.350 -14.235 33.924 1.00 10.34 250 ILE B C 1
ATOM 5657 O O . ILE B 1 251 ? 32.008 -13.828 32.969 1.00 15.08 250 ILE B O 1
ATOM 5662 N N . PHE B 1 252 ? 31.691 -14.061 35.199 1.00 12.66 251 PHE B N 1
ATOM 5663 C CA . PHE B 1 252 ? 32.945 -13.440 35.636 1.00 15.55 251 PHE B CA 1
ATOM 5664 C C . PHE B 1 252 ? 33.998 -14.517 35.877 1.00 19.58 251 PHE B C 1
ATOM 5665 O O . PHE B 1 252 ? 33.654 -15.697 35.874 1.00 20.00 251 PHE B O 1
ATOM 5673 N N . PRO B 1 253 ? 35.288 -14.124 36.065 1.00 19.56 252 PRO B N 1
ATOM 5674 C CA . PRO B 1 253 ? 36.270 -15.114 36.515 1.00 18.50 252 PRO B CA 1
ATOM 5675 C C . PRO B 1 253 ? 35.867 -15.848 37.797 1.00 18.25 252 PRO B C 1
ATOM 5676 O O . PRO B 1 253 ? 35.265 -15.249 38.705 1.00 19.96 252 PRO B O 1
ATOM 5680 N N . GLY B 1 254 ? 36.166 -17.143 37.837 1.00 14.77 253 GLY B N 1
ATOM 5681 C CA . GLY B 1 254 ? 35.939 -17.942 39.025 1.00 15.25 253 GLY B CA 1
ATOM 5682 C C . GLY B 1 254 ? 36.717 -19.232 39.073 1.00 12.91 253 GLY B C 1
ATOM 5683 O O . GLY B 1 254 ? 37.589 -19.471 38.233 1.00 18.41 253 GLY B O 1
ATOM 5684 N N . GLY B 1 255 ? 36.399 -20.049 40.073 1.00 11.04 254 GLY B N 1
ATOM 5685 C CA . GLY B 1 255 ? 37.038 -21.353 40.272 1.00 14.95 254 GLY B CA 1
ATOM 5686 C C . GLY B 1 255 ? 36.272 -22.517 39.675 1.00 17.36 254 GLY B C 1
ATOM 5687 O O . GLY B 1 255 ? 35.701 -22.413 38.581 1.00 19.02 254 GLY B O 1
ATOM 5688 N N . ALA B 1 256 ? 36.249 -23.629 40.406 1.00 15.80 255 ALA B N 1
ATOM 5689 C CA . ALA B 1 256 ? 35.655 -24.875 39.926 1.00 18.62 255 ALA B CA 1
ATOM 5690 C C . ALA B 1 256 ? 34.132 -24.810 39.814 1.00 15.98 255 ALA B C 1
ATOM 5691 O O . ALA B 1 256 ? 33.550 -25.482 38.957 1.00 18.16 255 ALA B O 1
ATOM 5693 N N . GLY B 1 257 ? 33.490 -24.027 40.681 1.00 18.67 256 GLY B N 1
ATOM 5694 C CA . GLY B 1 257 ? 32.028 -23.877 40.662 1.00 16.25 256 GLY B CA 1
ATOM 5695 C C . GLY B 1 257 ? 31.552 -23.147 39.421 1.00 16.41 256 GLY B C 1
ATOM 5696 O O . GLY B 1 257 ? 30.572 -23.543 38.795 1.00 12.32 256 GLY B O 1
ATOM 5697 N N . THR B 1 258 ? 32.277 -22.094 39.055 1.00 14.94 257 THR B N 1
ATOM 5698 C CA . THR B 1 258 ? 31.991 -21.311 37.849 1.00 15.39 257 THR B CA 1
ATOM 5699 C C . THR B 1 258 ? 32.416 -22.094 36.597 1.00 18.47 257 THR B C 1
ATOM 5700 O O . THR B 1 258 ? 31.815 -21.950 35.523 1.00 15.59 257 THR B O 1
ATOM 5704 N N . ALA B 1 259 ? 33.463 -22.916 36.735 1.00 12.48 258 ALA B N 1
ATOM 5705 C CA . ALA B 1 259 ? 33.822 -23.862 35.681 1.00 14.31 258 ALA B CA 1
ATOM 5706 C C . ALA 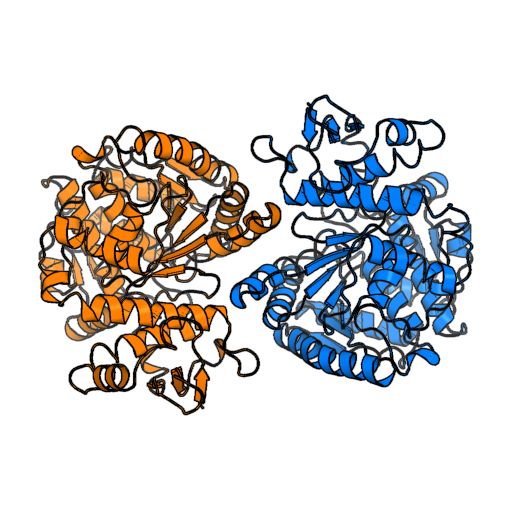B 1 259 ? 32.695 -24.870 35.431 1.00 15.18 258 ALA B C 1
ATOM 5707 O O . ALA B 1 259 ? 32.342 -25.128 34.283 1.00 13.53 258 ALA B O 1
ATOM 5709 N N . GLU B 1 260 ? 32.131 -25.417 36.508 1.00 17.01 259 GLU B N 1
ATOM 5710 C CA . GLU B 1 260 ? 31.001 -26.351 36.431 1.00 15.22 259 GLU B CA 1
ATOM 5711 C C . GLU B 1 260 ? 29.793 -25.743 35.711 1.00 14.71 259 GLU B C 1
ATOM 5712 O O . GLU B 1 260 ? 29.225 -26.371 34.814 1.00 13.67 259 GLU B O 1
ATOM 5718 N N . GLU B 1 261 ? 29.418 -24.521 36.096 1.00 12.86 260 GLU B N 1
ATOM 5719 C CA . GLU B 1 261 ? 28.261 -23.819 35.494 1.00 10.16 260 GLU B CA 1
ATOM 5720 C C . GLU B 1 261 ? 28.449 -23.554 34.003 1.00 14.59 260 GLU B C 1
ATOM 5721 O O . GLU B 1 261 ? 27.522 -23.755 33.205 1.00 11.13 260 GLU B O 1
ATOM 5727 N N . LEU B 1 262 ? 29.661 -23.153 33.623 1.00 12.92 261 LEU B N 1
ATOM 5728 C CA . LEU B 1 262 ? 29.960 -22.847 32.221 1.00 17.89 261 LEU B CA 1
ATOM 5729 C C . LEU B 1 262 ? 29.876 -24.104 31.357 1.00 14.08 261 LEU B C 1
ATOM 5730 O O . LEU B 1 262 ? 29.347 -24.066 30.251 1.00 18.36 261 LEU B O 1
ATOM 5735 N N . LEU B 1 263 ? 30.401 -25.212 31.875 1.00 17.74 262 LEU B N 1
ATOM 5736 C CA . LEU B 1 263 ? 30.393 -26.476 31.139 1.00 15.30 262 LEU B CA 1
ATOM 5737 C C . LEU B 1 263 ? 28.985 -27.035 31.027 1.00 17.58 262 LEU B C 1
ATOM 5738 O O . LEU B 1 263 ? 28.631 -27.592 29.985 1.00 19.54 262 LEU B O 1
ATOM 5743 N N . TYR B 1 264 ? 28.197 -26.876 32.093 1.00 13.40 263 TYR B N 1
ATOM 5744 C CA . TYR B 1 264 ? 26.764 -27.195 32.071 1.00 15.17 263 TYR B CA 1
ATOM 5745 C C . TYR B 1 264 ? 26.134 -26.402 30.924 1.00 14.79 263 TYR B C 1
ATOM 5746 O O . TYR B 1 264 ? 25.611 -26.984 29.984 1.00 11.96 263 TYR B O 1
ATOM 5755 N N . LEU B 1 265 ? 26.273 -25.083 30.979 1.00 11.65 264 LEU B N 1
ATOM 5756 C CA . LEU B 1 265 ? 25.685 -24.184 29.997 1.00 14.15 264 LEU B CA 1
ATOM 5757 C C . LEU B 1 265 ? 26.092 -24.528 28.556 1.00 16.05 264 LEU B C 1
ATOM 5758 O O . LEU B 1 265 ? 25.233 -24.705 27.700 1.00 14.39 264 LEU B O 1
ATOM 5763 N N . LEU B 1 266 ? 27.396 -24.634 28.305 1.00 15.17 265 LEU B N 1
ATOM 5764 C CA . LEU B 1 266 ? 27.910 -24.870 26.951 1.00 18.05 265 LEU B CA 1
ATOM 5765 C C . LEU B 1 266 ? 27.501 -26.233 26.407 1.00 16.36 265 LEU B C 1
ATOM 5766 O O . LEU B 1 266 ? 27.128 -26.335 25.248 1.00 18.22 265 LEU B O 1
ATOM 5771 N N . GLY B 1 267 ? 27.524 -27.258 27.257 1.00 17.90 266 GLY B N 1
ATOM 5772 C CA . GLY B 1 267 ? 27.146 -28.612 26.854 1.00 15.58 266 GLY B CA 1
ATOM 5773 C C . GLY B 1 267 ? 25.727 -28.674 26.321 1.00 16.65 266 GLY B C 1
ATOM 5774 O O . GLY B 1 267 ? 25.462 -29.314 25.313 1.00 18.73 266 GLY B O 1
ATOM 5775 N N . ILE B 1 268 ? 24.823 -27.988 27.007 1.00 12.57 267 ILE B N 1
ATOM 5776 C CA . ILE B 1 268 ? 23.414 -27.894 26.608 1.00 13.18 267 ILE B CA 1
ATOM 5777 C C . ILE B 1 268 ? 23.229 -27.078 25.321 1.00 15.17 267 ILE B C 1
ATOM 5778 O O . ILE B 1 268 ? 22.507 -27.509 24.406 1.00 16.39 267 ILE B O 1
ATOM 5783 N N . LEU B 1 269 ? 23.886 -25.917 25.239 1.00 15.97 268 LEU B N 1
ATOM 5784 C CA . LEU B 1 269 ? 23.659 -25.016 24.104 1.00 18.64 268 LEU B CA 1
ATOM 5785 C C . LEU B 1 269 ? 24.260 -25.550 22.799 1.00 19.03 268 LEU B C 1
ATOM 5786 O O . LEU B 1 269 ? 23.862 -25.116 21.717 1.00 19.33 268 LEU B O 1
ATOM 5791 N N . MET B 1 270 ? 25.178 -26.513 22.923 1.00 20.36 269 MET B N 1
ATOM 5792 C CA A MET B 1 270 ? 25.770 -27.234 21.788 0.50 22.72 269 MET B CA 1
ATOM 5793 C CA B MET B 1 270 ? 25.751 -27.184 21.756 0.50 22.41 269 MET B CA 1
ATOM 5794 C C . MET B 1 270 ? 24.770 -28.129 21.071 1.00 24.30 269 MET B C 1
ATOM 5795 O O . MET B 1 270 ? 24.933 -28.420 19.889 1.00 27.69 269 MET B O 1
ATOM 5804 N N . HIS B 1 271 ? 23.763 -28.596 21.813 1.00 25.70 270 HIS B N 1
ATOM 5805 C CA . HIS B 1 271 ? 22.756 -29.535 21.308 1.00 27.84 270 HIS B CA 1
ATOM 5806 C C . HIS B 1 271 ? 22.079 -28.977 20.060 1.00 31.10 270 HIS B C 1
ATOM 5807 O O . HIS B 1 271 ? 21.648 -27.820 20.063 1.00 28.87 270 HIS B O 1
ATOM 5814 N N . PRO B 1 272 ? 22.003 -29.792 18.983 1.00 33.41 271 PRO B N 1
ATOM 5815 C CA . PRO B 1 272 ? 21.270 -29.452 17.761 1.00 32.66 271 PRO B CA 1
ATOM 5816 C C . PRO B 1 272 ? 19.883 -28.851 18.001 1.00 30.66 271 PRO B C 1
ATOM 5817 O O . PRO B 1 272 ? 19.523 -27.890 17.320 1.00 36.48 271 PRO B O 1
ATOM 5821 N N . ASP B 1 273 ? 19.139 -29.375 18.979 1.00 22.01 272 ASP B N 1
ATOM 5822 C CA . ASP B 1 273 ? 17.789 -28.864 19.301 1.00 24.33 272 ASP B CA 1
ATOM 5823 C C . ASP B 1 273 ? 17.789 -27.458 19.894 1.00 23.02 272 ASP B C 1
ATOM 5824 O O . ASP B 1 273 ? 16.748 -26.802 19.943 1.00 18.86 272 ASP B O 1
ATOM 5829 N N . ASN B 1 274 ? 18.957 -27.007 20.349 1.00 13.09 273 ASN B N 1
ATOM 5830 C CA . ASN B 1 274 ? 19.095 -25.708 20.997 1.00 13.66 273 ASN B CA 1
ATOM 5831 C C . ASN B 1 274 ? 19.754 -24.644 20.134 1.00 12.85 273 ASN B C 1
ATOM 5832 O O . ASN B 1 274 ? 19.886 -23.496 20.568 1.00 9.60 273 ASN B O 1
ATOM 5837 N N . GLN B 1 275 ? 20.144 -25.002 18.906 1.00 15.38 274 GLN B N 1
ATOM 5838 C CA . GLN B 1 275 ? 20.715 -24.009 17.974 1.00 14.28 274 GLN B CA 1
ATOM 5839 C C . GLN B 1 275 ? 19.765 -22.829 17.707 1.00 15.04 274 GLN B C 1
ATOM 5840 O O . GLN B 1 275 ? 20.222 -21.696 17.516 1.00 13.12 274 GLN B O 1
ATOM 5846 N N . ARG B 1 276 ? 18.457 -23.101 17.763 1.00 14.67 275 ARG B N 1
ATOM 5847 C CA . ARG B 1 276 ? 17.401 -22.092 17.635 1.00 16.39 275 ARG B CA 1
ATOM 5848 C C . ARG B 1 276 ? 17.393 -21.008 18.705 1.00 18.38 275 ARG B C 1
ATOM 5849 O O . ARG B 1 276 ? 16.870 -19.911 18.478 1.00 19.96 275 ARG B O 1
ATOM 5857 N N . GLN B 1 277 ? 17.951 -21.319 19.872 1.00 18.14 276 GLN B N 1
ATOM 5858 C CA . GLN B 1 277 ? 17.853 -20.444 21.047 1.00 13.61 276 GLN B CA 1
ATOM 5859 C C . GLN B 1 277 ? 18.506 -19.097 20.872 1.00 18.58 276 GLN B C 1
ATOM 5860 O O . GLN B 1 277 ? 19.580 -18.971 20.257 1.00 17.44 276 GLN B O 1
ATOM 5866 N N . SER B 1 278 ? 17.834 -18.088 21.405 1.00 19.90 277 SER B N 1
ATOM 5867 C CA . SER B 1 278 ? 18.456 -16.791 21.624 1.00 20.62 277 SER B CA 1
ATOM 5868 C C . SER B 1 278 ? 18.680 -16.665 23.115 1.00 22.47 277 SER B C 1
ATOM 5869 O O . SER B 1 278 ? 17.725 -16.639 23.900 1.00 25.36 277 SER B O 1
ATOM 5872 N N . LEU B 1 279 ? 19.951 -16.645 23.507 1.00 21.05 278 LEU B N 1
ATOM 5873 C CA . LEU B 1 279 ? 20.324 -16.543 24.918 1.00 20.27 278 LEU B CA 1
ATOM 5874 C C . LEU B 1 279 ? 21.708 -15.917 24.970 1.00 19.86 278 LEU B C 1
ATOM 5875 O O . LEU B 1 279 ? 22.700 -16.620 24.782 1.00 22.24 278 LEU B O 1
ATOM 5880 N N . PRO B 1 280 ? 21.771 -14.595 25.215 1.00 20.28 279 PRO B N 1
ATOM 5881 C CA . PRO B 1 280 ? 23.034 -13.865 25.232 1.00 19.80 279 PRO B CA 1
ATOM 5882 C C . PRO B 1 280 ? 23.877 -14.284 26.431 1.00 18.48 279 PRO B C 1
ATOM 5883 O O . PRO B 1 280 ? 23.397 -14.311 27.564 1.00 20.28 279 PRO B O 1
ATOM 5887 N N . VAL B 1 281 ? 25.109 -14.670 26.146 1.00 12.18 280 VAL B N 1
ATOM 5888 C CA . VAL B 1 281 ? 26.043 -15.128 27.160 1.00 17.00 280 VAL B CA 1
ATOM 5889 C C . VAL B 1 281 ? 27.266 -14.239 26.977 1.00 19.40 280 VAL B C 1
ATOM 5890 O O . VAL B 1 281 ? 27.805 -14.139 25.871 1.00 19.85 280 VAL B O 1
ATOM 5894 N N . ILE B 1 282 ? 27.661 -13.560 28.052 1.00 16.13 281 ILE B N 1
ATOM 5895 C CA . ILE B 1 282 ? 28.844 -12.701 28.047 1.00 16.42 281 ILE B CA 1
ATOM 5896 C C . ILE B 1 282 ? 29.826 -13.160 29.125 1.00 14.92 281 ILE B C 1
ATOM 5897 O O . ILE B 1 282 ? 29.466 -13.267 30.307 1.00 17.44 281 ILE B O 1
ATOM 5902 N N . LEU B 1 283 ? 31.061 -13.435 28.715 1.00 18.26 282 LEU B N 1
ATOM 5903 C CA . LEU B 1 283 ? 32.166 -13.594 29.663 1.00 15.37 282 LEU B CA 1
ATOM 5904 C C . LEU B 1 283 ? 32.868 -12.253 29.807 1.00 14.29 282 LEU B C 1
ATOM 5905 O O . LEU B 1 283 ? 33.210 -11.624 28.809 1.00 17.33 282 LEU B O 1
ATOM 5910 N N . THR B 1 284 ? 33.096 -11.818 31.044 1.00 13.22 283 THR B N 1
ATOM 5911 C CA . THR B 1 284 ? 33.567 -10.465 31.296 1.00 11.31 283 THR B CA 1
ATOM 5912 C C . THR B 1 284 ? 34.367 -10.342 32.590 1.00 15.80 283 THR B C 1
ATOM 5913 O O . THR B 1 284 ? 34.130 -11.072 33.548 1.00 15.36 283 THR B O 1
ATOM 5917 N N . GLY B 1 285 ? 35.328 -9.426 32.597 1.00 15.31 284 GLY B N 1
ATOM 5918 C CA . GLY B 1 285 ? 36.132 -9.145 33.783 1.00 15.58 284 GLY B CA 1
ATOM 5919 C C . GLY B 1 285 ? 36.878 -7.831 33.625 1.00 15.23 284 GLY B C 1
ATOM 5920 O O . GLY B 1 285 ? 36.787 -7.192 32.572 1.00 16.82 284 GLY B O 1
ATOM 5921 N N . PRO B 1 286 ? 37.619 -7.407 34.671 1.00 17.10 285 PRO B N 1
ATOM 5922 C CA . PRO B 1 286 ? 38.412 -6.170 34.557 1.00 16.60 285 PRO B CA 1
ATOM 5923 C C . PRO B 1 286 ? 39.616 -6.389 33.650 1.00 17.32 285 PRO B C 1
ATOM 5924 O O . PRO B 1 286 ? 39.811 -7.506 33.160 1.00 17.11 285 PRO B O 1
ATOM 5928 N N . ALA B 1 287 ? 40.416 -5.339 33.449 1.00 22.14 286 ALA B N 1
ATOM 5929 C CA . ALA B 1 287 ? 41.587 -5.389 32.560 1.00 24.14 286 ALA B CA 1
ATOM 5930 C C . ALA B 1 287 ? 42.582 -6.490 32.937 1.00 22.64 286 ALA B C 1
ATOM 5931 O O . ALA B 1 287 ? 43.168 -7.119 32.061 1.00 22.44 286 ALA B O 1
ATOM 5933 N N . SER B 1 288 ? 42.730 -6.736 34.238 1.00 22.21 287 SER B N 1
ATOM 5934 C CA . SER B 1 288 ? 43.644 -7.759 34.754 1.00 26.54 287 SER B CA 1
ATOM 5935 C C . SER B 1 288 ? 43.231 -9.196 34.394 1.00 26.50 287 SER B C 1
ATOM 5936 O O . SER B 1 288 ? 44.063 -10.111 34.395 1.00 28.53 287 SER B O 1
ATOM 5939 N N . SER B 1 289 ? 41.959 -9.384 34.047 1.00 24.22 288 SER B N 1
ATOM 5940 C CA . SER B 1 289 ? 41.425 -10.718 33.773 1.00 23.16 288 SER B CA 1
ATOM 5941 C C . SER B 1 289 ? 41.614 -11.176 32.322 1.00 22.37 288 SER B C 1
ATOM 5942 O O . SER B 1 289 ? 41.087 -12.221 31.926 1.00 19.24 288 SER B O 1
ATOM 5945 N N . ARG B 1 290 ? 42.372 -10.410 31.540 1.00 21.54 289 ARG B N 1
ATOM 5946 C CA . ARG B 1 290 ? 42.555 -10.706 30.116 1.00 24.14 289 ARG B CA 1
ATOM 5947 C C . ARG B 1 290 ? 43.237 -12.052 29.897 1.00 24.09 289 ARG B C 1
ATOM 5948 O O . ARG B 1 290 ? 42.752 -12.860 29.103 1.00 25.19 289 ARG B O 1
ATOM 5956 N N . ASP B 1 291 ? 44.330 -12.294 30.622 1.00 26.41 290 ASP B N 1
ATOM 5957 C CA . ASP B 1 291 ? 45.053 -13.572 30.569 1.00 24.91 290 ASP B CA 1
ATOM 5958 C C . ASP B 1 291 ? 44.194 -14.746 31.038 1.00 23.01 290 ASP B C 1
ATOM 5959 O O . ASP B 1 291 ? 44.259 -15.843 30.474 1.00 24.60 290 ASP B O 1
ATOM 5964 N N . TYR B 1 292 ? 43.391 -14.508 32.073 1.00 23.23 291 TYR B N 1
ATOM 5965 C CA . TYR B 1 292 ? 42.458 -15.514 32.569 1.00 19.32 291 TYR B CA 1
ATOM 5966 C C . TYR B 1 292 ? 41.517 -15.959 31.459 1.00 18.84 291 TYR B C 1
ATOM 5967 O O . TYR B 1 292 ? 41.385 -17.159 31.202 1.00 18.07 291 TYR B O 1
ATOM 5976 N N . PHE B 1 293 ? 40.862 -14.991 30.818 1.00 19.56 292 PHE B N 1
ATOM 5977 C CA . PHE B 1 293 ? 39.881 -15.302 29.781 1.00 22.41 292 PHE B CA 1
ATOM 5978 C C . PHE B 1 293 ? 40.478 -15.904 28.514 1.00 24.54 292 PHE B C 1
ATOM 5979 O O . PHE B 1 293 ? 39.860 -16.765 27.908 1.00 20.93 292 PHE B O 1
ATOM 5987 N N . GLU B 1 294 ? 41.678 -15.458 28.133 1.00 26.75 293 GLU B N 1
ATOM 5988 C CA . GLU B 1 294 ? 42.403 -16.041 26.992 1.00 28.62 293 GLU B CA 1
ATOM 5989 C C . GLU B 1 294 ? 42.655 -17.529 27.189 1.00 24.17 293 GLU B C 1
ATOM 5990 O O . GLU B 1 294 ? 42.453 -18.320 26.266 1.00 22.67 293 GLU B O 1
ATOM 5996 N N . ALA B 1 295 ? 43.085 -17.898 28.395 1.00 21.40 294 ALA B N 1
ATOM 5997 C CA . ALA B 1 295 ? 43.373 -19.289 28.745 1.00 24.91 294 ALA B CA 1
ATOM 5998 C C . ALA B 1 295 ? 42.117 -20.153 28.901 1.00 23.06 294 ALA B C 1
ATOM 5999 O O . ALA B 1 295 ? 42.147 -21.342 28.600 1.00 22.10 294 ALA B O 1
ATOM 6001 N N . LEU B 1 296 ? 41.025 -19.554 29.378 1.00 20.49 295 LEU B N 1
ATOM 6002 C CA . LEU B 1 296 ? 39.751 -20.274 29.529 1.00 20.42 295 LEU B CA 1
ATOM 6003 C C . LEU B 1 296 ? 39.135 -20.539 28.168 1.00 20.83 295 LEU B C 1
ATOM 6004 O O . LEU B 1 296 ? 38.613 -21.622 27.922 1.00 19.47 295 LEU B O 1
ATOM 6009 N N . ASP B 1 297 ? 39.208 -19.533 27.297 1.00 17.27 296 ASP B N 1
ATOM 6010 C CA . ASP B 1 297 ? 38.751 -19.631 25.913 1.00 22.17 296 ASP B CA 1
ATOM 6011 C C . ASP B 1 297 ? 39.570 -20.704 25.187 1.00 21.97 296 ASP B C 1
ATOM 6012 O O . ASP B 1 297 ? 39.015 -21.505 24.440 1.00 25.51 296 ASP B O 1
ATOM 6017 N N . GLU B 1 298 ? 40.875 -20.746 25.455 1.00 25.24 297 GLU B N 1
ATOM 6018 C CA . GLU B 1 298 ? 41.758 -21.792 24.921 1.00 27.65 297 GLU B CA 1
ATOM 6019 C C . GLU B 1 298 ? 41.382 -23.201 25.414 1.00 20.30 297 GLU B C 1
ATOM 6020 O O . GLU B 1 298 ? 41.359 -24.150 24.629 1.00 25.53 297 GLU B O 1
ATOM 6026 N N . PHE B 1 299 ? 41.092 -23.324 26.708 1.00 22.74 298 PHE B N 1
ATOM 6027 C CA . PHE B 1 299 ? 40.606 -24.574 27.305 1.00 24.08 298 PHE B CA 1
ATOM 6028 C C . PHE B 1 299 ? 39.313 -25.066 26.639 1.00 26.66 298 PHE B C 1
ATOM 6029 O O . PHE B 1 299 ? 39.190 -26.246 26.325 1.00 25.94 298 PHE B O 1
ATOM 6037 N N . ILE B 1 300 ? 38.354 -24.163 26.436 1.00 27.23 299 ILE B N 1
ATOM 6038 C CA . ILE B 1 300 ? 37.082 -24.518 25.805 1.00 23.34 299 ILE B CA 1
ATOM 6039 C C . ILE B 1 300 ? 37.329 -25.050 24.386 1.00 22.36 299 ILE B C 1
ATOM 6040 O O . ILE B 1 300 ? 36.860 -26.136 24.037 1.00 19.99 299 ILE B O 1
ATOM 6045 N N . GLY B 1 301 ? 38.119 -24.310 23.610 1.00 24.42 300 GLY B N 1
ATOM 6046 C CA . GLY B 1 301 ? 38.527 -24.731 22.263 1.00 28.40 300 GLY B CA 1
ATOM 6047 C C . GLY B 1 301 ? 39.223 -26.075 22.185 1.00 28.55 300 GLY B C 1
ATOM 6048 O O . GLY B 1 301 ? 38.929 -26.875 21.299 1.00 30.09 300 GLY B O 1
ATOM 6049 N N . ALA B 1 302 ? 40.126 -26.330 23.131 1.00 29.85 301 ALA B N 1
ATOM 6050 C CA . ALA B 1 302 ? 40.902 -27.570 23.154 1.00 29.80 301 ALA B CA 1
ATOM 6051 C C . ALA B 1 302 ? 40.112 -28.786 23.638 1.00 32.27 301 ALA B C 1
ATOM 6052 O O . ALA B 1 302 ? 40.554 -29.923 23.450 1.00 41.56 301 ALA B O 1
ATOM 6054 N N . THR B 1 303 ? 38.958 -28.559 24.263 1.00 28.32 302 THR B N 1
ATOM 6055 C CA . THR B 1 303 ? 38.187 -29.652 24.836 1.00 25.01 302 THR B CA 1
ATOM 6056 C C . THR B 1 303 ? 36.922 -29.927 24.051 1.00 25.19 302 THR B C 1
ATOM 6057 O O . THR B 1 303 ? 36.785 -30.987 23.449 1.00 23.72 302 THR B O 1
ATOM 6061 N N . ILE B 1 304 ? 36.002 -28.968 24.043 1.00 26.33 303 ILE B N 1
ATOM 6062 C CA . ILE B 1 304 ? 34.705 -29.181 23.407 1.00 23.43 303 ILE B CA 1
ATOM 6063 C C . ILE B 1 304 ? 34.556 -28.509 22.035 1.00 24.88 303 ILE B C 1
ATOM 6064 O O . ILE B 1 304 ? 33.576 -28.755 21.325 1.00 29.36 303 ILE B O 1
ATOM 6069 N N . GLY B 1 305 ? 35.531 -27.677 21.672 1.00 25.62 304 GLY B N 1
ATOM 6070 C CA . GLY B 1 305 ? 35.658 -27.155 20.307 1.00 26.87 304 GLY B CA 1
ATOM 6071 C C . GLY B 1 305 ? 35.163 -25.742 20.058 1.00 29.84 304 GLY B C 1
ATOM 6072 O O . GLY B 1 305 ? 34.620 -25.088 20.950 1.00 25.08 304 GLY B O 1
ATOM 6073 N N . ASP B 1 306 ? 35.337 -25.276 18.821 1.00 36.81 305 ASP B N 1
ATOM 6074 C CA . ASP B 1 306 ? 34.921 -23.927 18.422 1.00 40.74 305 ASP B CA 1
ATOM 6075 C C . ASP B 1 306 ? 33.400 -23.764 18.286 1.00 41.56 305 ASP B C 1
ATOM 6076 O O . ASP B 1 306 ? 32.888 -22.641 18.248 1.00 41.80 305 ASP B O 1
ATOM 6081 N N . GLU B 1 307 ? 32.691 -24.892 18.249 1.00 41.83 306 GLU B N 1
ATOM 6082 C CA . GLU B 1 307 ? 31.228 -24.930 18.296 1.00 46.40 306 GLU B CA 1
ATOM 6083 C C . GLU B 1 307 ? 30.698 -24.401 19.632 1.00 45.61 306 GLU B C 1
ATOM 6084 O O . GLU B 1 307 ? 29.539 -23.977 19.727 1.00 45.79 306 GLU B O 1
ATOM 6090 N N . ALA B 1 308 ? 31.549 -24.451 20.656 1.00 38.94 307 ALA B N 1
ATOM 6091 C CA . ALA B 1 308 ? 31.218 -23.936 21.980 1.00 29.00 307 ALA B CA 1
ATOM 6092 C C . ALA B 1 308 ? 31.694 -22.500 22.166 1.00 24.17 307 ALA B C 1
ATOM 6093 O O . ALA B 1 308 ? 30.966 -21.690 22.732 1.00 21.91 307 ALA B O 1
ATOM 6095 N N . ARG B 1 309 ? 32.897 -22.184 21.674 1.00 23.54 308 ARG B N 1
ATOM 6096 C CA A ARG B 1 309 ? 33.464 -20.835 21.781 0.50 26.70 308 ARG B CA 1
ATOM 6097 C CA B ARG B 1 309 ? 33.467 -20.835 21.775 0.50 26.34 308 ARG B CA 1
ATOM 6098 C C . ARG B 1 309 ? 32.576 -19.788 21.115 1.00 28.24 308 ARG B C 1
ATOM 6099 O O . ARG B 1 309 ? 32.566 -18.632 21.518 1.00 28.91 308 ARG B O 1
ATOM 6114 N N . GLN B 1 310 ? 31.832 -20.218 20.100 1.00 29.95 309 GLN B N 1
ATOM 6115 C CA . GLN B 1 310 ? 30.883 -19.389 19.355 1.00 30.66 309 GLN B CA 1
ATOM 6116 C C .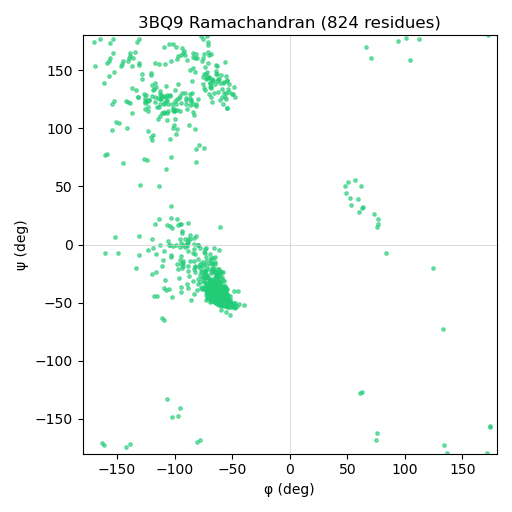 GLN B 1 310 ? 29.644 -18.987 20.188 1.00 26.27 309 GLN B C 1
ATOM 6117 O O . GLN B 1 310 ? 28.913 -18.061 19.821 1.00 23.38 309 GLN B O 1
ATOM 6123 N N . LEU B 1 311 ? 29.413 -19.662 21.313 1.00 23.02 310 LEU B N 1
ATOM 6124 C CA . LEU B 1 311 ? 28.185 -19.440 22.098 1.00 16.80 310 LEU B CA 1
ATOM 6125 C C . LEU B 1 311 ? 28.238 -18.232 23.024 1.00 20.41 310 LEU B C 1
ATOM 6126 O O . LEU B 1 311 ? 27.236 -17.863 23.642 1.00 18.05 310 LEU B O 1
ATOM 6131 N N . TYR B 1 312 ? 29.409 -17.621 23.144 1.00 20.37 311 TYR B N 1
ATOM 6132 C CA . TYR B 1 312 ? 29.554 -16.479 24.040 1.00 18.19 311 TYR B CA 1
ATOM 6133 C C . TYR B 1 312 ? 30.410 -15.407 23.403 1.00 19.44 311 TYR B C 1
ATOM 6134 O O . TYR B 1 312 ? 31.107 -15.670 22.424 1.00 18.32 311 TYR B O 1
ATOM 6143 N N . LYS B 1 313 ? 30.349 -14.216 23.986 1.00 18.31 312 LYS B N 1
ATOM 6144 C CA . LYS B 1 313 ? 31.218 -13.092 23.632 1.00 19.64 312 LYS B CA 1
ATOM 6145 C C . LYS B 1 313 ? 32.022 -12.682 24.871 1.00 18.52 312 LYS B C 1
ATOM 6146 O O . LYS B 1 313 ? 31.490 -12.660 25.979 1.00 19.21 312 LYS B O 1
ATOM 6152 N N . ILE B 1 314 ? 33.311 -12.402 24.692 1.00 21.10 313 ILE B N 1
ATOM 6153 C CA . ILE B 1 314 ? 34.150 -11.918 25.787 1.00 21.16 313 ILE B CA 1
ATOM 6154 C C . ILE B 1 314 ? 34.288 -10.394 25.723 1.00 21.41 313 ILE B C 1
ATOM 6155 O O . ILE B 1 314 ? 34.739 -9.852 24.715 1.00 23.75 313 ILE B O 1
ATOM 6160 N N . ILE B 1 315 ? 33.863 -9.713 26.788 1.00 19.44 314 ILE B N 1
ATOM 6161 C CA . ILE B 1 315 ? 34.032 -8.259 26.939 1.00 20.25 314 ILE B CA 1
ATOM 6162 C C . ILE B 1 315 ? 34.950 -7.940 28.124 1.00 22.01 314 ILE B C 1
ATOM 6163 O O . ILE B 1 315 ? 34.645 -8.272 29.266 1.00 23.71 314 ILE B O 1
ATOM 6168 N N . ILE B 1 316 ? 36.072 -7.290 27.853 1.00 19.22 315 ILE B N 1
ATOM 6169 C CA . ILE B 1 316 ? 37.047 -6.966 28.896 1.00 23.53 315 ILE B CA 1
ATOM 6170 C C . ILE B 1 316 ? 36.945 -5.488 29.256 1.00 22.50 315 ILE B C 1
ATOM 6171 O O . ILE B 1 316 ? 36.973 -4.639 28.363 1.00 23.41 315 ILE B O 1
ATOM 6176 N N . ASP B 1 317 ? 36.820 -5.197 30.554 1.00 21.33 316 ASP B N 1
ATOM 6177 C CA . ASP B 1 317 ? 36.929 -3.827 31.093 1.00 23.50 316 ASP B CA 1
ATOM 6178 C C . ASP B 1 317 ? 35.935 -2.846 30.449 1.00 21.69 316 ASP B C 1
ATOM 6179 O O . ASP B 1 317 ? 36.332 -1.814 29.902 1.00 23.41 316 ASP B O 1
ATOM 6184 N N . ASP B 1 318 ? 34.646 -3.185 30.504 1.00 23.15 317 ASP B N 1
ATOM 6185 C CA . ASP B 1 318 ? 33.591 -2.312 29.972 1.00 23.21 317 ASP B CA 1
ATOM 6186 C C . ASP B 1 318 ? 32.219 -2.656 30.565 1.00 24.50 317 ASP B C 1
ATOM 6187 O O . ASP B 1 318 ? 31.405 -3.284 29.885 1.00 20.89 317 ASP B O 1
ATOM 6192 N N . PRO B 1 319 ? 31.953 -2.237 31.822 1.00 23.13 318 PRO B N 1
ATOM 6193 C CA . PRO B 1 319 ? 30.663 -2.539 32.433 1.00 19.28 318 PRO B CA 1
ATOM 6194 C C . PRO B 1 319 ? 29.449 -2.023 31.646 1.00 20.32 318 PRO B C 1
ATOM 6195 O O . PRO B 1 319 ? 28.454 -2.733 31.565 1.00 21.38 318 PRO B O 1
ATOM 6199 N N . ALA B 1 320 ? 29.537 -0.830 31.047 1.00 19.97 319 ALA B N 1
ATOM 6200 C CA . ALA B 1 320 ? 28.426 -0.298 30.233 1.00 19.36 319 ALA B CA 1
ATOM 6201 C C . ALA B 1 320 ? 28.091 -1.162 29.007 1.00 20.09 319 ALA B C 1
ATOM 6202 O O . ALA B 1 320 ? 26.909 -1.332 28.671 1.00 17.80 319 ALA B O 1
ATOM 6204 N N . ALA B 1 321 ? 29.119 -1.692 28.338 1.00 17.86 320 ALA B N 1
ATOM 6205 C CA . ALA B 1 321 ? 28.905 -2.566 27.169 1.00 20.26 320 ALA B CA 1
ATOM 6206 C C . ALA B 1 321 ? 28.291 -3.910 27.548 1.00 18.33 320 ALA B C 1
ATOM 6207 O O . ALA B 1 321 ? 27.424 -4.414 26.839 1.00 20.59 320 ALA B O 1
ATOM 6209 N N . VAL B 1 322 ? 28.718 -4.474 28.675 1.00 18.17 321 VAL B N 1
ATOM 6210 C CA . VAL B 1 322 ? 28.107 -5.709 29.194 1.00 16.80 321 VAL B CA 1
ATOM 6211 C C . VAL B 1 322 ? 26.597 -5.509 29.358 1.00 15.39 321 VAL B C 1
ATOM 6212 O O . VAL B 1 322 ? 25.807 -6.309 28.851 1.00 15.00 321 VAL B O 1
ATOM 6216 N N . ALA B 1 323 ? 26.216 -4.411 30.004 1.00 17.46 322 ALA B N 1
ATOM 6217 C CA . ALA B 1 323 ? 24.804 -4.095 30.241 1.00 18.13 322 ALA B CA 1
ATOM 6218 C C . ALA B 1 323 ? 24.010 -3.796 28.972 1.00 20.05 322 ALA B C 1
ATOM 6219 O O . ALA B 1 323 ? 22.821 -4.125 28.897 1.00 18.04 322 ALA B O 1
ATOM 6221 N N . GLN B 1 324 ? 24.665 -3.151 28.004 1.00 22.42 323 GLN B N 1
ATOM 6222 C CA A GLN B 1 324 ? 24.068 -2.881 26.699 0.50 22.00 323 GLN B CA 1
ATOM 6223 C CA B GLN B 1 324 ? 24.073 -2.878 26.697 0.50 21.91 323 GLN B CA 1
ATOM 6224 C C . GLN B 1 324 ? 23.754 -4.196 25.990 1.00 22.62 323 GLN B C 1
ATOM 6225 O O . GLN B 1 324 ? 22.695 -4.335 25.369 1.00 20.99 323 GLN B O 1
ATOM 6236 N N . HIS B 1 325 ? 24.675 -5.153 26.095 1.00 20.15 324 HIS B N 1
ATOM 6237 C CA . HIS B 1 325 ? 24.517 -6.477 25.490 1.00 21.88 324 HIS B CA 1
ATOM 6238 C C . HIS B 1 325 ? 23.378 -7.264 26.118 1.00 20.72 324 HIS B C 1
ATOM 6239 O O . HIS B 1 325 ? 22.608 -7.902 25.403 1.00 21.56 324 HIS B O 1
ATOM 6246 N N . MET B 1 326 ? 23.244 -7.179 27.444 1.00 17.45 325 MET B N 1
ATOM 6247 C CA . MET B 1 326 ? 22.105 -7.783 28.139 1.00 13.52 325 MET B CA 1
ATOM 6248 C C . MET B 1 326 ? 20.782 -7.127 27.721 1.00 16.92 325 MET B C 1
ATOM 6249 O O . MET B 1 326 ? 19.796 -7.817 27.470 1.00 19.25 325 MET B O 1
ATOM 6254 N N . HIS B 1 327 ? 20.784 -5.797 27.609 1.00 22.00 326 HIS B N 1
ATOM 6255 C CA . HIS B 1 327 ? 19.593 -5.050 27.188 1.00 20.86 326 HIS B CA 1
ATOM 6256 C C . HIS B 1 327 ? 19.152 -5.342 25.750 1.00 19.98 326 HIS B C 1
ATOM 6257 O O . HIS B 1 327 ? 17.980 -5.628 25.520 1.00 17.06 326 HIS B O 1
ATOM 6264 N N . ALA B 1 328 ? 20.074 -5.286 24.790 1.00 16.55 327 ALA B N 1
ATOM 6265 C CA . ALA B 1 328 ? 19.767 -5.729 23.419 1.00 22.12 327 ALA B CA 1
ATOM 6266 C C . ALA B 1 328 ? 19.283 -7.189 23.393 1.00 24.27 327 ALA B C 1
ATOM 6267 O O . ALA B 1 328 ? 18.316 -7.531 22.699 1.00 22.11 327 ALA B O 1
ATOM 6269 N N . GLY B 1 329 ? 19.953 -8.032 24.178 1.00 19.82 328 GLY B N 1
ATOM 6270 C CA . GLY B 1 329 ? 19.601 -9.438 24.340 1.00 18.02 328 GLY B CA 1
ATOM 6271 C C . GLY B 1 329 ? 18.192 -9.723 24.819 1.00 20.60 328 GLY B C 1
ATOM 6272 O O . GLY B 1 329 ? 17.592 -10.690 24.373 1.00 17.78 328 GLY B O 1
ATOM 6273 N N . MET B 1 330 ? 17.648 -8.885 25.702 1.00 20.21 329 MET B N 1
ATOM 6274 C CA . MET B 1 330 ? 16.275 -9.068 26.186 1.00 21.41 329 MET B CA 1
ATOM 6275 C C . MET B 1 330 ? 15.279 -9.015 25.027 1.00 16.43 329 MET B C 1
ATOM 6276 O O . MET B 1 330 ? 14.337 -9.799 24.989 1.00 16.67 329 MET B O 1
ATOM 6281 N N . ALA B 1 331 ? 15.510 -8.101 24.083 1.00 20.03 330 ALA B N 1
ATOM 6282 C CA . ALA B 1 331 ? 14.659 -7.952 22.898 1.00 18.05 330 ALA B CA 1
ATOM 6283 C C . ALA B 1 331 ? 14.701 -9.193 21.995 1.00 21.33 330 ALA B C 1
ATOM 6284 O O . ALA B 1 331 ? 13.661 -9.629 21.480 1.00 19.63 330 ALA B O 1
ATOM 6286 N N . ALA B 1 332 ? 15.905 -9.743 21.814 1.00 21.65 331 ALA B N 1
ATOM 6287 C CA . ALA B 1 332 ? 16.125 -10.944 21.003 1.00 20.77 331 ALA B CA 1
ATOM 6288 C C . ALA B 1 332 ? 15.542 -12.175 21.691 1.00 17.59 331 ALA B C 1
ATOM 6289 O O . ALA B 1 332 ? 15.052 -13.082 21.026 1.00 18.16 331 ALA B O 1
ATOM 6291 N N . VAL B 1 333 ? 15.585 -12.190 23.026 1.00 12.19 332 VAL B N 1
ATOM 6292 C CA . VAL B 1 333 ? 15.028 -13.303 23.803 1.00 14.43 332 VAL B CA 1
ATOM 6293 C C . VAL B 1 333 ? 13.506 -13.229 23.740 1.00 10.82 332 VAL B C 1
ATOM 6294 O O . VAL B 1 333 ? 12.831 -14.245 23.512 1.00 13.26 332 VAL B O 1
ATOM 6298 N N . LYS B 1 334 ? 12.974 -12.017 23.893 1.00 12.06 333 LYS B N 1
ATOM 6299 C CA . LYS B 1 334 ? 11.519 -11.801 23.796 1.00 12.99 333 LYS B CA 1
ATOM 6300 C C . LYS B 1 334 ? 11.023 -12.274 22.435 1.00 16.32 333 LYS B C 1
ATOM 6301 O O . LYS B 1 334 ? 10.011 -12.967 22.353 1.00 14.17 333 LYS B O 1
ATOM 6307 N N . GLN B 1 335 ? 11.770 -11.931 21.384 1.00 9.52 334 GLN B N 1
ATOM 6308 C CA . GLN B 1 335 ? 11.430 -12.327 20.021 1.00 13.66 334 GLN B CA 1
ATOM 6309 C C . GLN B 1 335 ? 11.504 -13.837 19.858 1.00 19.47 334 GLN B C 1
ATOM 6310 O O . GLN B 1 335 ? 10.602 -14.429 19.248 1.00 19.41 334 GLN B O 1
ATOM 6316 N N . TYR B 1 336 ? 12.547 -14.453 20.430 1.00 15.38 335 TYR B N 1
ATOM 6317 C CA . TYR B 1 336 ? 12.688 -15.904 20.406 1.00 12.83 335 TYR B CA 1
ATOM 6318 C C . TYR B 1 336 ? 11.486 -16.631 21.025 1.00 17.42 335 TYR B C 1
ATOM 6319 O O . TYR B 1 336 ? 10.945 -17.557 20.404 1.00 16.75 335 TYR B O 1
ATOM 6328 N N . ARG B 1 337 ? 11.090 -16.225 22.239 1.00 10.89 336 ARG B N 1
ATOM 6329 C CA . ARG B 1 337 ? 10.030 -16.920 22.984 1.00 14.04 336 ARG B CA 1
ATOM 6330 C C . ARG B 1 337 ? 8.689 -16.753 22.301 1.00 9.93 336 ARG B C 1
ATOM 6331 O O . ARG B 1 337 ? 7.889 -17.687 22.283 1.00 18.52 336 ARG B O 1
ATOM 6339 N N . ARG B 1 338 ? 8.463 -15.562 21.751 1.00 10.45 337 ARG B N 1
ATOM 6340 C CA A ARG B 1 338 ? 7.236 -15.245 21.005 0.50 15.45 337 ARG B CA 1
ATOM 6341 C CA B ARG B 1 338 ? 7.226 -15.265 21.026 0.50 12.19 337 ARG B CA 1
ATOM 6342 C C . ARG B 1 338 ? 7.115 -16.112 19.759 1.00 14.78 337 ARG B C 1
ATOM 6343 O O . ARG B 1 338 ? 6.077 -16.742 19.519 1.00 14.26 337 ARG B O 1
ATOM 6358 N N . ASP B 1 339 ? 8.196 -16.144 18.973 1.00 15.14 338 ASP B N 1
ATOM 6359 C CA . ASP B 1 339 ? 8.266 -16.913 17.738 1.00 17.75 338 ASP B CA 1
ATOM 6360 C C . ASP B 1 339 ? 8.176 -18.419 17.974 1.00 17.42 338 ASP B C 1
ATOM 6361 O O . ASP B 1 339 ? 7.822 -19.170 17.060 1.00 18.13 338 ASP B O 1
ATOM 6366 N N . SER B 1 340 ? 8.522 -18.862 19.180 1.00 14.20 339 SER B N 1
ATOM 6367 C CA . SER B 1 340 ? 8.576 -20.280 19.475 1.00 18.95 339 SER B CA 1
ATOM 6368 C C . SER B 1 340 ? 7.359 -20.771 20.236 1.00 16.63 339 SER B C 1
ATOM 6369 O O . SER B 1 340 ? 7.272 -21.960 20.530 1.00 19.38 339 SER B O 1
ATOM 6372 N N . GLY B 1 341 ? 6.428 -19.864 20.550 1.00 21.18 340 GLY B N 1
ATOM 6373 C CA . GLY B 1 341 ? 5.270 -20.193 21.397 1.00 20.61 340 GLY B CA 1
ATOM 6374 C C . GLY B 1 341 ? 5.694 -20.615 22.796 1.00 22.79 340 GLY B C 1
ATOM 6375 O O . GLY B 1 341 ? 5.044 -21.451 23.432 1.00 20.52 340 GLY B O 1
ATOM 6376 N N . ASP B 1 342 ? 6.809 -20.046 23.259 1.00 22.32 341 ASP B N 1
ATOM 6377 C CA . ASP B 1 342 ? 7.389 -20.369 24.559 1.00 18.11 341 ASP B CA 1
ATOM 6378 C C . ASP B 1 342 ? 7.084 -19.251 25.569 1.00 15.04 341 ASP B C 1
ATOM 6379 O O . ASP B 1 342 ? 6.803 -18.124 25.181 1.00 19.04 341 ASP B O 1
ATOM 6384 N N . ALA B 1 343 ? 7.132 -19.590 26.860 1.00 15.11 342 ALA B N 1
ATOM 6385 C CA . ALA B 1 343 ? 6.882 -18.660 27.965 1.00 15.09 342 ALA B CA 1
ATOM 6386 C C . ALA B 1 343 ? 8.061 -17.713 28.133 1.00 16.91 342 ALA B C 1
ATOM 6387 O O . ALA B 1 343 ? 9.188 -18.069 27.795 1.00 15.23 342 ALA B O 1
ATOM 6389 N N . TYR B 1 344 ? 7.808 -16.516 28.662 1.00 15.58 343 TYR B N 1
ATOM 6390 C CA . TYR B 1 344 ? 8.888 -15.615 29.044 1.00 20.63 343 TYR B CA 1
ATOM 6391 C C . TYR B 1 344 ? 9.575 -16.098 30.321 1.00 19.37 343 TYR B C 1
ATOM 6392 O O . TYR B 1 344 ? 10.793 -16.007 30.447 1.00 24.36 343 TYR B O 1
ATOM 6401 N N . TYR B 1 345 ? 8.781 -16.635 31.245 1.00 17.18 344 TYR B N 1
ATOM 6402 C CA . TYR B 1 345 ? 9.204 -16.916 32.625 1.00 17.24 344 TYR B CA 1
ATOM 6403 C C . TYR B 1 345 ? 9.979 -18.223 32.842 1.00 17.52 344 TYR B C 1
ATOM 6404 O O . TYR B 1 345 ? 10.640 -18.390 33.872 1.00 21.02 344 TYR B O 1
ATOM 6413 N N . PHE B 1 346 ? 9.879 -19.142 31.881 1.00 16.60 345 PHE B N 1
ATOM 6414 C CA . PHE B 1 346 ? 10.488 -20.472 31.971 1.00 14.41 345 PHE B CA 1
ATOM 6415 C C . PHE B 1 346 ? 10.763 -20.933 30.543 1.00 14.76 345 PHE B C 1
ATOM 6416 O O . PHE B 1 346 ? 9.866 -20.980 29.706 1.00 16.67 345 PHE B O 1
ATOM 6424 N N . ASN B 1 347 ? 12.019 -21.256 30.264 1.00 16.86 346 ASN B N 1
ATOM 6425 C CA . ASN B 1 347 ? 12.428 -21.679 28.937 1.00 10.49 346 ASN B CA 1
ATOM 6426 C C . ASN B 1 347 ? 12.102 -23.160 28.722 1.00 13.19 346 ASN B C 1
ATOM 6427 O O . ASN B 1 347 ? 12.969 -24.021 28.877 1.00 14.31 346 ASN B O 1
ATOM 6432 N N . TRP B 1 348 ? 10.854 -23.454 28.359 1.00 17.16 347 TRP B N 1
ATOM 6433 C CA . TRP B 1 348 ? 10.433 -24.831 28.108 1.00 12.59 347 TRP B CA 1
ATOM 6434 C C . TRP B 1 348 ? 11.046 -25.459 26.862 1.00 16.70 347 TRP B C 1
ATOM 6435 O O . TRP B 1 348 ? 11.248 -26.681 26.828 1.00 15.07 347 TRP B O 1
ATOM 6446 N N . THR B 1 349 ? 11.338 -24.638 25.848 1.00 16.41 348 THR B N 1
ATOM 6447 C CA . THR B 1 349 ? 11.841 -25.140 24.562 1.00 16.33 348 THR B CA 1
ATOM 6448 C C . THR B 1 349 ? 13.284 -25.610 24.620 1.00 14.23 348 THR B C 1
ATOM 6449 O O . THR B 1 349 ? 13.701 -26.431 23.804 1.00 17.37 348 THR B O 1
ATOM 6453 N N . LEU B 1 350 ? 14.032 -25.090 25.587 1.00 10.68 349 LEU B N 1
ATOM 6454 C CA . LEU B 1 350 ? 15.381 -25.564 25.853 1.00 12.15 349 LEU B CA 1
ATOM 6455 C C . LEU B 1 350 ? 15.370 -27.077 26.067 1.00 17.04 349 LEU B C 1
ATOM 6456 O O . LEU B 1 350 ? 14.499 -27.619 26.754 1.00 21.16 349 LEU B O 1
ATOM 6461 N N . LYS B 1 351 ? 16.313 -27.754 25.427 1.00 14.04 350 LYS B N 1
ATOM 6462 C CA . LYS B 1 351 ? 16.361 -29.204 25.467 1.00 13.24 350 LYS B CA 1
ATOM 6463 C C . LYS B 1 351 ? 17.583 -29.590 26.287 1.00 17.31 350 LYS B C 1
ATOM 6464 O O . LYS B 1 351 ? 18.720 -29.324 25.898 1.00 20.76 350 LYS B O 1
ATOM 6470 N N . ILE B 1 352 ? 17.324 -30.188 27.441 1.00 18.71 351 ILE B N 1
ATOM 6471 C CA . ILE B 1 352 ? 18.366 -30.607 28.351 1.00 14.44 351 ILE B CA 1
ATOM 6472 C C . ILE B 1 352 ? 18.376 -32.133 28.439 1.00 15.79 351 ILE B C 1
ATOM 6473 O O . ILE B 1 352 ? 17.391 -32.745 28.842 1.00 19.18 351 ILE B O 1
ATOM 6478 N N . ASN B 1 353 ? 19.494 -32.730 28.032 1.00 19.68 352 ASN B N 1
ATOM 6479 C CA A ASN B 1 353 ? 19.675 -34.183 28.061 0.50 19.75 352 ASN B CA 1
ATOM 6480 C CA B ASN B 1 353 ? 19.665 -34.183 28.072 0.50 21.31 352 ASN B CA 1
ATOM 6481 C C . ASN B 1 353 ? 19.851 -34.678 29.498 1.00 17.06 352 ASN B C 1
ATOM 6482 O O . ASN B 1 353 ? 20.382 -33.951 30.350 1.00 16.90 352 ASN B O 1
ATOM 6491 N N . GLU B 1 354 ? 19.409 -35.909 29.759 1.00 19.17 353 GLU B N 1
ATOM 6492 C CA . GLU B 1 354 ? 19.465 -36.499 31.097 1.00 18.22 353 GLU B CA 1
ATOM 6493 C C . GLU B 1 354 ? 20.873 -36.616 31.688 1.00 18.17 353 GLU B C 1
ATOM 6494 O O . GLU B 1 354 ? 21.015 -36.631 32.910 1.00 15.17 353 GLU B O 1
ATOM 6500 N N . GLU B 1 355 ? 21.902 -36.655 30.835 1.00 16.18 354 GLU B N 1
ATOM 6501 C CA . GLU B 1 355 ? 23.303 -36.614 31.304 1.00 17.92 354 GLU B CA 1
ATOM 6502 C C . GLU B 1 355 ? 23.609 -35.309 32.050 1.00 19.67 354 GLU B C 1
ATOM 6503 O O . GLU B 1 355 ? 24.535 -35.244 32.866 1.00 16.63 354 GLU B O 1
ATOM 6509 N N . PHE B 1 356 ? 22.819 -34.274 31.771 1.00 18.03 355 PHE B N 1
ATOM 6510 C CA . PHE B 1 356 ? 22.961 -33.006 32.468 1.00 18.87 355 PHE B CA 1
ATOM 6511 C C . PHE B 1 356 ? 22.071 -32.883 33.695 1.00 17.16 355 PHE B C 1
ATOM 6512 O O . PHE B 1 356 ? 22.282 -32.001 34.542 1.00 19.15 355 PHE B O 1
ATOM 6520 N N . GLN B 1 357 ? 21.093 -33.781 33.800 1.00 15.70 356 GLN B N 1
ATOM 6521 C CA . GLN B 1 357 ? 20.131 -33.761 34.890 1.00 16.72 356 GLN B CA 1
ATOM 6522 C C . GLN B 1 357 ? 20.338 -34.827 35.967 1.00 15.98 356 GLN B C 1
ATOM 6523 O O . GLN B 1 357 ? 20.104 -34.561 37.147 1.00 19.03 356 GLN B O 1
ATOM 6529 N N . ARG B 1 358 ? 20.736 -36.036 35.560 1.00 15.92 357 ARG B N 1
ATOM 6530 C CA . ARG B 1 358 ? 20.888 -37.153 36.485 1.00 14.41 357 ARG B CA 1
ATOM 6531 C C . ARG B 1 358 ? 21.827 -36.784 37.642 1.00 16.17 357 ARG B C 1
ATOM 6532 O O . ARG B 1 358 ? 22.995 -36.455 37.398 1.00 20.49 357 ARG B O 1
ATOM 6540 N N . PRO B 1 359 ? 21.301 -36.789 38.888 1.00 18.17 358 PRO B N 1
ATOM 6541 C CA . PRO B 1 359 ? 22.084 -36.413 40.076 1.00 18.74 358 PRO B CA 1
ATOM 6542 C C . PRO B 1 359 ? 23.352 -37.239 40.224 1.00 22.42 358 PRO B C 1
ATOM 6543 O O . PRO B 1 359 ? 23.315 -38.464 40.177 1.00 23.56 358 PRO B O 1
ATOM 6547 N N . PHE B 1 360 ? 24.472 -36.537 40.330 1.00 17.70 359 PHE B N 1
ATOM 6548 C CA . PHE B 1 360 ? 25.777 -37.159 40.416 1.00 20.89 359 PHE B CA 1
ATOM 6549 C C . PHE B 1 360 ? 26.189 -37.175 41.878 1.00 22.06 359 PHE B C 1
ATOM 6550 O O . PHE B 1 360 ? 26.191 -36.137 42.545 1.00 24.63 359 PHE B O 1
ATOM 6558 N N . SER B 1 361 ? 26.487 -38.368 42.378 1.00 24.34 360 SER B N 1
ATOM 6559 C CA . SER B 1 361 ? 27.038 -38.542 43.708 1.00 26.13 360 SER B CA 1
ATOM 6560 C C . SER B 1 361 ? 28.551 -38.628 43.580 1.00 24.29 360 SER B C 1
ATOM 6561 O O . SER B 1 361 ? 29.071 -39.575 42.978 1.00 22.11 360 SER B O 1
ATOM 6564 N N . PRO B 1 362 ? 29.273 -37.641 44.141 1.00 24.85 361 PRO B N 1
ATOM 6565 C CA . PRO B 1 362 ? 30.715 -37.564 43.899 1.00 27.69 361 PRO B CA 1
ATOM 6566 C C . PRO B 1 362 ? 31.530 -38.507 44.797 1.00 28.92 361 PRO B C 1
ATOM 6567 O O . PRO B 1 362 ? 32.223 -38.059 45.711 1.00 28.84 361 PRO B O 1
ATOM 6571 N N . THR B 1 363 ? 31.426 -39.807 44.534 1.00 26.58 362 THR B N 1
ATOM 6572 C CA . THR B 1 363 ? 32.249 -40.803 45.224 1.00 28.84 362 THR B CA 1
ATOM 6573 C C . THR B 1 363 ? 33.486 -41.050 44.380 1.00 27.82 362 THR B C 1
ATOM 6574 O O . THR B 1 363 ? 33.506 -40.700 43.202 1.00 27.16 362 THR B O 1
ATOM 6578 N N . HIS B 1 364 ? 34.499 -41.678 44.973 1.00 32.62 363 HIS B N 1
ATOM 6579 C CA . HIS B 1 364 ? 35.756 -41.975 44.275 1.00 32.33 363 HIS B CA 1
ATOM 6580 C C . HIS B 1 364 ? 35.580 -42.910 43.086 1.00 35.32 363 HIS B C 1
ATOM 6581 O O . HIS B 1 364 ? 36.262 -42.767 42.065 1.00 36.64 363 HIS B O 1
ATOM 6588 N N . GLU B 1 365 ? 34.640 -43.845 43.220 1.00 35.54 364 GLU B N 1
ATOM 6589 C CA . GLU B 1 365 ? 34.298 -44.771 42.147 1.00 35.76 364 GLU B CA 1
ATOM 6590 C C . GLU B 1 365 ? 33.651 -44.055 40.968 1.00 34.07 364 GLU B C 1
ATOM 6591 O O . GLU B 1 365 ? 34.028 -44.292 39.822 1.00 31.54 364 GLU B O 1
ATOM 6597 N N . ASN B 1 366 ? 32.683 -43.179 41.257 1.00 32.04 365 ASN B N 1
ATOM 6598 C CA . ASN B 1 366 ? 31.986 -42.410 40.222 1.00 28.65 365 ASN B CA 1
ATOM 6599 C C . ASN B 1 366 ? 32.893 -41.424 39.487 1.00 25.65 365 ASN B C 1
ATOM 6600 O O . ASN B 1 366 ? 32.742 -41.234 38.278 1.00 31.23 365 ASN B O 1
ATOM 6605 N N . VAL B 1 367 ? 33.835 -40.809 40.212 1.00 28.99 366 VAL B N 1
ATOM 6606 C CA . VAL B 1 367 ? 34.789 -39.852 39.611 1.00 27.87 366 VAL B CA 1
ATOM 6607 C C . VAL B 1 367 ? 35.779 -40.551 38.662 1.00 33.74 366 VAL B C 1
ATOM 6608 O O . VAL B 1 367 ? 36.036 -40.068 37.554 1.00 30.25 366 VAL B O 1
ATOM 6612 N N . ALA B 1 368 ? 36.297 -41.701 39.086 1.00 37.90 367 ALA B N 1
ATOM 6613 C CA . ALA B 1 368 ? 37.207 -42.499 38.256 1.00 42.42 367 ALA B CA 1
ATOM 6614 C C . ALA B 1 368 ? 36.531 -43.067 36.995 1.00 42.17 367 ALA B C 1
ATOM 6615 O O . ALA B 1 368 ? 37.180 -43.254 35.964 1.00 46.42 367 ALA B O 1
ATOM 6617 N N . ALA B 1 369 ? 35.226 -43.310 37.082 1.00 39.17 368 ALA B N 1
ATOM 6618 C CA . ALA B 1 369 ? 34.438 -43.837 35.967 1.00 36.78 368 ALA B CA 1
ATOM 6619 C C . ALA B 1 369 ? 34.076 -42.794 34.897 1.00 40.02 368 ALA B C 1
ATOM 6620 O O . ALA B 1 369 ? 33.443 -43.136 33.892 1.00 41.05 368 ALA B O 1
ATOM 6622 N N . LEU B 1 370 ? 34.451 -41.529 35.112 1.00 35.93 369 LEU B N 1
ATOM 6623 C CA . LEU B 1 370 ? 34.204 -40.478 34.112 1.00 35.52 369 LEU B CA 1
ATOM 6624 C C . LEU B 1 370 ? 35.080 -40.670 32.875 1.00 36.99 369 LEU B C 1
ATOM 6625 O O . LEU B 1 370 ? 36.259 -41.028 32.987 1.00 34.91 369 LEU B O 1
ATOM 6630 N N . ASN B 1 371 ? 34.476 -40.439 31.708 1.00 40.46 370 ASN B N 1
ATOM 6631 C CA . ASN B 1 371 ? 35.132 -40.609 30.408 1.00 41.87 370 ASN B CA 1
ATOM 6632 C C . ASN B 1 371 ? 35.619 -39.279 29.854 1.00 40.25 370 ASN B C 1
ATOM 6633 O O . ASN B 1 371 ? 34.862 -38.529 29.218 1.00 40.01 370 ASN B O 1
ATOM 6638 N N . LEU B 1 372 ? 36.887 -38.985 30.116 1.00 38.65 371 LEU B N 1
ATOM 6639 C CA . LEU B 1 372 ? 37.474 -37.702 29.755 1.00 36.02 371 LEU B CA 1
ATOM 6640 C C . LEU B 1 372 ? 38.437 -37.856 28.583 1.00 34.50 371 LEU B C 1
ATOM 6641 O O . LEU B 1 372 ? 39.643 -37.643 28.719 1.00 24.67 371 LEU B O 1
ATOM 6646 N N . HIS B 1 373 ? 37.878 -38.234 27.434 1.00 37.70 372 HIS B N 1
ATOM 6647 C CA . HIS B 1 373 ? 38.631 -38.421 26.189 1.00 39.54 372 HIS B CA 1
ATOM 6648 C C . HIS B 1 373 ? 37.920 -37.683 25.040 1.00 40.13 372 HIS B C 1
ATOM 6649 O O . HIS B 1 373 ? 36.719 -37.428 25.143 1.00 37.14 372 HIS B O 1
ATOM 6656 N N . PRO B 1 374 ? 38.653 -37.307 23.962 1.00 44.48 373 PRO B N 1
ATOM 6657 C CA . PRO B 1 374 ? 38.019 -36.476 22.937 1.00 45.74 373 PRO B CA 1
ATOM 6658 C C . PRO B 1 374 ? 37.421 -37.240 21.747 1.00 46.41 373 PRO B C 1
ATOM 6659 O O . PRO B 1 374 ? 37.151 -36.636 20.707 1.00 50.63 373 PRO B O 1
ATOM 6663 N N . ASP B 1 375 ? 37.206 -38.544 21.906 1.00 47.66 374 ASP B N 1
ATOM 6664 C CA . ASP B 1 375 ? 36.554 -39.367 20.878 1.00 49.51 374 ASP B CA 1
ATOM 6665 C C . ASP B 1 375 ? 35.105 -39.640 21.285 1.00 46.06 374 ASP B C 1
ATOM 6666 O O . ASP B 1 375 ? 34.478 -40.625 20.873 1.00 47.38 374 ASP B O 1
ATOM 6671 N N . GLN B 1 376 ? 34.618 -38.745 22.135 1.00 43.50 375 GLN B N 1
ATOM 6672 C CA A GLN B 1 376 ? 33.232 -38.737 22.558 0.50 40.69 375 GLN B CA 1
ATOM 6673 C CA B GLN B 1 376 ? 33.238 -38.707 22.594 0.50 40.01 375 GLN B CA 1
ATOM 6674 C C . GLN B 1 376 ? 32.483 -37.701 21.735 1.00 36.65 375 GLN B C 1
ATOM 6675 O O . GLN B 1 376 ? 33.105 -36.798 21.163 1.00 35.93 375 GLN B O 1
ATOM 6686 N N . PRO B 1 377 ? 31.138 -37.843 21.631 1.00 33.05 376 PRO B N 1
ATOM 6687 C CA . PRO B 1 377 ? 30.413 -36.656 21.194 1.00 26.96 376 PRO B CA 1
ATOM 6688 C C . PRO B 1 377 ? 30.756 -35.555 22.190 1.00 26.19 376 PRO B C 1
ATOM 6689 O O . PRO B 1 377 ? 30.887 -35.837 23.392 1.00 25.39 376 PRO B O 1
ATOM 6693 N N . LYS B 1 378 ? 30.964 -34.333 21.703 1.00 20.92 377 LYS B N 1
ATOM 6694 C CA . LYS B 1 378 ? 31.461 -33.260 22.566 1.00 22.90 377 LYS B CA 1
ATOM 6695 C C . LYS B 1 378 ? 30.495 -32.838 23.688 1.00 22.69 377 LYS B C 1
ATOM 6696 O O . LYS B 1 378 ? 30.936 -32.313 24.703 1.00 22.82 377 LYS B O 1
ATOM 6702 N N . GLU B 1 379 ? 29.199 -33.097 23.500 1.00 21.92 378 GLU B N 1
ATOM 6703 C CA . GLU B 1 379 ? 28.162 -32.852 24.508 1.00 21.05 378 GLU B CA 1
ATOM 6704 C C . GLU B 1 379 ? 28.281 -33.815 25.679 1.00 24.57 378 GLU B C 1
ATOM 6705 O O . GLU B 1 379 ? 28.010 -33.444 26.820 1.00 21.78 378 GLU B O 1
ATOM 6711 N N . ARG B 1 380 ? 28.673 -35.055 25.388 1.00 21.30 379 ARG B N 1
ATOM 6712 C CA . ARG B 1 380 ? 28.920 -36.063 26.413 1.00 22.20 379 ARG B CA 1
ATOM 6713 C C . ARG B 1 380 ? 30.204 -35.722 27.178 1.00 22.26 379 ARG B C 1
ATOM 6714 O O . ARG B 1 380 ? 30.287 -35.929 28.388 1.00 24.31 379 ARG B O 1
ATOM 6722 N N . LEU B 1 381 ? 31.200 -35.198 26.469 1.00 21.14 380 LEU B N 1
ATOM 6723 C CA . LEU B 1 381 ? 32.437 -34.768 27.110 1.00 21.91 380 LEU B CA 1
ATOM 6724 C C . LEU B 1 381 ? 32.172 -33.602 28.068 1.00 20.02 380 LEU B C 1
ATOM 6725 O O . LEU B 1 381 ? 32.695 -33.588 29.183 1.00 25.95 380 LEU B O 1
ATOM 6730 N N . ALA B 1 382 ? 31.355 -32.643 27.633 1.00 20.83 381 ALA B N 1
ATOM 6731 C CA . ALA B 1 382 ? 30.930 -31.544 28.507 1.00 17.09 381 ALA B CA 1
ATOM 6732 C C . ALA B 1 382 ? 30.179 -32.030 29.743 1.00 13.53 381 ALA B C 1
ATOM 6733 O O . ALA B 1 382 ? 30.370 -31.484 30.822 1.00 14.57 381 ALA B O 1
ATOM 6735 N N . ALA B 1 383 ? 29.339 -33.053 29.589 1.00 15.19 382 ALA B N 1
ATOM 6736 C CA . ALA B 1 383 ? 28.607 -33.622 30.725 1.00 17.47 382 ALA B CA 1
ATOM 6737 C C . ALA B 1 383 ? 29.534 -34.202 31.797 1.00 19.90 382 ALA B C 1
ATOM 6738 O O . ALA B 1 383 ? 29.290 -34.038 32.991 1.00 20.24 382 ALA B O 1
ATOM 6740 N N . ASP B 1 384 ? 30.604 -34.860 31.361 1.00 16.49 383 ASP B N 1
ATOM 6741 C CA . ASP B 1 384 ? 31.508 -35.534 32.269 1.00 19.03 383 ASP B CA 1
ATOM 6742 C C . ASP B 1 384 ? 32.475 -34.532 32.896 1.00 17.20 383 ASP B C 1
ATOM 6743 O O . ASP B 1 384 ? 32.772 -34.615 34.087 1.00 22.20 383 ASP B O 1
ATOM 6748 N N . LEU B 1 385 ? 32.936 -33.577 32.092 1.00 17.72 384 LEU B N 1
ATOM 6749 C CA . LEU B 1 385 ? 33.639 -32.396 32.606 1.00 16.60 384 LEU B CA 1
ATOM 6750 C C . LEU B 1 385 ? 32.808 -31.629 33.667 1.00 16.04 384 LEU B C 1
ATOM 6751 O O . LEU B 1 385 ? 33.354 -31.200 34.668 1.00 15.88 384 LEU B O 1
ATOM 6756 N N . ARG B 1 386 ? 31.496 -31.496 33.460 1.00 17.34 385 ARG B N 1
ATOM 6757 C CA . ARG B 1 386 ? 30.610 -30.867 34.454 1.00 14.27 385 ARG B CA 1
ATOM 6758 C C . ARG B 1 386 ? 30.669 -31.658 35.767 1.00 16.24 385 ARG B C 1
ATOM 6759 O O . ARG B 1 386 ? 30.920 -31.086 36.831 1.00 16.47 385 ARG B O 1
ATOM 6767 N N . ARG B 1 387 ? 30.468 -32.975 35.678 1.00 15.23 386 ARG B N 1
ATOM 6768 C CA . ARG B 1 387 ? 30.482 -33.860 36.842 1.00 13.20 386 ARG B CA 1
ATOM 6769 C C . ARG B 1 387 ? 31.833 -33.821 37.566 1.00 14.31 386 ARG B C 1
ATOM 6770 O O . ARG B 1 387 ? 31.883 -33.876 38.785 1.00 21.33 386 ARG B O 1
ATOM 6778 N N . ALA B 1 388 ? 32.916 -33.719 36.799 1.00 14.37 387 ALA B N 1
ATOM 6779 C CA . ALA B 1 388 ? 34.282 -33.637 37.349 1.00 15.30 387 ALA B CA 1
ATOM 6780 C C . ALA B 1 388 ? 34.529 -32.358 38.155 1.00 15.30 387 ALA B C 1
ATOM 6781 O O . ALA B 1 388 ? 35.091 -32.424 39.248 1.00 17.86 387 ALA B O 1
ATOM 6783 N N . PHE B 1 389 ? 34.107 -31.208 37.618 1.00 16.09 388 PHE B N 1
ATOM 6784 C CA . PHE B 1 389 ? 34.170 -29.940 38.360 1.00 14.09 388 PHE B CA 1
ATOM 6785 C C . PHE B 1 389 ? 33.276 -29.964 39.607 1.00 20.16 388 PHE B C 1
ATOM 6786 O O . PHE B 1 389 ? 33.638 -29.413 40.641 1.00 17.13 388 PHE B O 1
ATOM 6794 N N . SER B 1 390 ? 32.129 -30.632 39.491 1.00 17.18 389 SER B N 1
ATOM 6795 C CA A SER B 1 390 ? 31.185 -30.786 40.597 0.50 19.36 389 SER B CA 1
ATOM 6796 C CA B SER B 1 390 ? 31.182 -30.795 40.590 0.50 18.98 389 SER B CA 1
ATOM 6797 C C . SER B 1 390 ? 31.779 -31.589 41.751 1.00 16.37 389 SER B C 1
ATOM 6798 O O . SER B 1 390 ? 31.544 -31.282 42.910 1.00 19.33 389 SER B O 1
ATOM 6803 N N . ALA B 1 391 ? 32.547 -32.620 41.421 1.00 17.15 390 ALA B N 1
ATOM 6804 C CA . ALA B 1 391 ? 33.219 -33.435 42.427 1.00 14.25 390 ALA B CA 1
ATOM 6805 C C . ALA B 1 391 ? 34.274 -32.606 43.160 1.00 15.06 390 ALA B C 1
ATOM 6806 O O . ALA B 1 391 ? 34.418 -32.722 44.378 1.00 16.05 390 ALA B O 1
ATOM 6808 N N . ILE B 1 392 ? 34.980 -31.751 42.419 1.00 15.24 391 ILE B N 1
ATOM 6809 C CA . ILE B 1 392 ? 35.998 -30.865 43.003 1.00 14.05 391 ILE B CA 1
ATOM 6810 C C . ILE B 1 392 ? 35.357 -29.846 43.953 1.00 16.98 391 ILE B C 1
ATOM 6811 O O . ILE B 1 392 ? 35.836 -29.644 45.071 1.00 16.52 391 ILE B O 1
ATOM 6816 N N . VAL B 1 393 ? 34.257 -29.240 43.524 1.00 15.47 392 VAL B N 1
ATOM 6817 C CA . VAL B 1 393 ? 33.484 -28.368 44.411 1.00 13.35 392 VAL B CA 1
ATOM 6818 C C . VAL B 1 393 ? 33.059 -29.120 45.685 1.00 12.33 392 VAL B C 1
ATOM 6819 O O . VAL B 1 393 ? 33.225 -28.610 46.798 1.00 16.20 392 VAL B O 1
ATOM 6823 N N . ALA B 1 394 ? 32.537 -30.334 45.523 1.00 15.25 393 ALA B N 1
ATOM 6824 C CA . ALA B 1 394 ? 32.050 -31.122 46.662 1.00 16.41 393 ALA B CA 1
ATOM 6825 C C . ALA B 1 394 ? 33.159 -31.490 47.653 1.00 15.23 393 ALA B C 1
ATOM 6826 O O . ALA B 1 394 ? 32.989 -31.339 48.865 1.00 15.78 393 ALA B O 1
ATOM 6828 N N . GLY B 1 395 ? 34.303 -31.928 47.127 1.00 18.30 394 GLY B N 1
ATOM 6829 C CA . GLY B 1 395 ? 35.460 -32.250 47.947 1.00 17.74 394 GLY B CA 1
ATOM 6830 C C . GLY B 1 395 ? 36.090 -31.037 48.625 1.00 26.49 394 GLY B C 1
ATOM 6831 O O . GLY B 1 395 ? 36.765 -31.175 49.652 1.00 26.03 394 GLY B O 1
ATOM 6832 N N . ASN B 1 396 ? 35.872 -29.848 48.056 1.00 22.30 395 ASN B N 1
ATOM 6833 C CA . ASN B 1 396 ? 36.384 -28.607 48.632 1.00 19.09 395 ASN B CA 1
ATOM 6834 C C . ASN B 1 396 ? 35.498 -28.045 49.737 1.00 21.39 395 ASN B C 1
ATOM 6835 O O . ASN B 1 396 ? 36.000 -27.585 50.763 1.00 20.72 395 ASN B O 1
ATOM 6840 N N . VAL B 1 397 ? 34.179 -28.062 49.529 1.00 19.83 396 VAL B N 1
ATOM 6841 C CA . VAL B 1 397 ? 33.286 -27.271 50.385 1.00 20.98 396 VAL B CA 1
ATOM 6842 C C . VAL B 1 397 ? 32.026 -27.947 50.941 1.00 24.45 396 VAL B C 1
ATOM 6843 O O . VAL B 1 397 ? 31.459 -27.455 51.919 1.00 26.47 396 VAL B O 1
ATOM 6847 N N . LYS B 1 398 ? 31.575 -29.036 50.321 1.00 22.23 397 LYS B N 1
ATOM 6848 C CA A LYS B 1 398 ? 30.371 -29.718 50.784 0.50 22.41 397 LYS B CA 1
ATOM 6849 C CA B LYS B 1 398 ? 30.373 -29.743 50.769 0.50 24.79 397 LYS B CA 1
ATOM 6850 C C . LYS B 1 398 ? 30.729 -30.762 51.838 1.00 29.34 397 LYS B C 1
ATOM 6851 O O . LYS B 1 398 ? 31.763 -31.428 51.739 1.00 27.19 397 LYS B O 1
ATOM 6862 N N . ASP B 1 399 ? 29.863 -30.872 52.846 1.00 34.82 398 ASP B N 1
ATOM 6863 C CA . ASP B 1 399 ? 30.067 -31.725 54.025 1.00 41.69 398 ASP B CA 1
ATOM 6864 C C . ASP B 1 399 ? 30.326 -33.201 53.701 1.00 43.97 398 ASP B C 1
ATOM 6865 O O . ASP B 1 399 ? 31.279 -33.787 54.216 1.00 42.98 398 ASP B O 1
ATOM 6870 N N . GLU B 1 400 ? 29.487 -33.783 52.845 1.00 48.42 399 GLU B N 1
ATOM 6871 C CA . GLU B 1 400 ? 29.642 -35.176 52.416 1.00 56.32 399 GLU B CA 1
ATOM 6872 C C . GLU B 1 400 ? 30.885 -35.367 51.551 1.00 55.97 399 GLU B C 1
ATOM 6873 O O . GLU B 1 400 ? 31.540 -36.410 51.621 1.00 59.76 399 GLU B O 1
ATOM 6879 N N . GLY B 1 401 ? 31.186 -34.364 50.725 1.00 51.71 400 GLY B N 1
ATOM 6880 C CA . GLY B 1 401 ? 32.344 -34.396 49.838 1.00 40.46 400 GLY B CA 1
ATOM 6881 C C . GLY B 1 401 ? 33.646 -34.394 50.609 1.00 36.35 400 GLY B C 1
ATOM 6882 O O . GLY B 1 401 ? 34.550 -35.157 50.288 1.00 34.26 400 GLY B O 1
ATOM 6883 N N . ILE B 1 402 ? 33.727 -33.552 51.640 1.00 33.87 401 ILE B N 1
ATOM 6884 C CA . ILE B 1 402 ? 34.903 -33.481 52.515 1.00 36.85 401 ILE B CA 1
ATOM 6885 C C . ILE B 1 402 ? 35.099 -34.812 53.274 1.00 44.08 401 ILE B C 1
ATOM 6886 O O . ILE B 1 402 ? 36.235 -35.262 53.463 1.00 45.57 401 ILE B O 1
ATOM 6891 N N . ARG B 1 403 ? 33.986 -35.448 53.655 1.00 48.05 402 ARG B N 1
ATOM 6892 C CA . ARG B 1 403 ? 33.989 -36.793 54.255 1.00 51.19 402 ARG B CA 1
ATOM 6893 C C . ARG B 1 403 ? 34.584 -37.875 53.344 1.00 49.67 402 ARG B C 1
ATOM 6894 O O . ARG B 1 403 ? 35.354 -38.713 53.816 1.00 49.82 402 ARG B O 1
ATOM 6902 N N . GLN B 1 404 ? 34.216 -37.854 52.057 1.00 46.58 403 GLN B N 1
ATOM 6903 C CA . GLN B 1 404 ? 34.784 -38.755 51.038 1.00 44.13 403 GLN B CA 1
ATOM 6904 C C . GLN B 1 404 ? 36.304 -38.612 50.928 1.00 43.57 403 GLN B C 1
ATOM 6905 O O . GLN B 1 404 ? 37.014 -39.609 50.795 1.00 40.98 403 GLN B O 1
ATOM 6911 N N . ILE B 1 405 ? 36.786 -37.370 51.000 1.00 43.20 404 ILE B N 1
ATOM 6912 C CA . ILE B 1 405 ? 38.222 -37.063 50.952 1.00 41.52 404 ILE B CA 1
ATOM 6913 C C . ILE B 1 405 ? 38.941 -37.582 52.196 1.00 44.29 404 ILE B C 1
ATOM 6914 O O . ILE B 1 405 ? 40.077 -38.034 52.112 1.00 44.77 404 ILE B O 1
ATOM 6919 N N . ARG B 1 406 ? 38.275 -37.537 53.345 1.00 49.57 405 ARG B N 1
ATOM 6920 C CA . ARG B 1 406 ? 38.896 -37.985 54.595 1.00 52.59 405 ARG B CA 1
ATOM 6921 C C . ARG B 1 406 ? 38.992 -39.509 54.713 1.00 52.40 405 ARG B C 1
ATOM 6922 O O . ARG B 1 406 ? 39.896 -40.024 55.377 1.00 50.89 405 ARG B O 1
ATOM 6930 N N . LYS B 1 407 ? 38.078 -40.226 54.062 1.00 51.89 406 LYS B N 1
ATOM 6931 C CA . LYS B 1 407 ? 38.078 -41.691 54.137 1.00 51.98 406 LYS B CA 1
ATOM 6932 C C . LYS B 1 407 ? 38.774 -42.385 52.962 1.00 49.27 406 LYS B C 1
ATOM 6933 O O . LYS B 1 407 ? 39.189 -43.535 53.085 1.00 50.77 406 LYS B O 1
ATOM 6939 N N . ASN B 1 408 ? 38.915 -41.683 51.841 1.00 43.79 407 ASN B N 1
ATOM 6940 C CA . ASN B 1 408 ? 39.542 -42.251 50.649 1.00 42.69 407 ASN B CA 1
ATOM 6941 C C . ASN B 1 408 ? 40.749 -41.466 50.120 1.00 38.38 407 ASN B C 1
ATOM 6942 O O . ASN B 1 408 ? 41.406 -41.895 49.167 1.00 39.73 407 ASN B O 1
ATOM 6947 N N . GLY B 1 409 ? 41.040 -40.318 50.724 1.00 33.82 408 GLY B N 1
ATOM 6948 C CA . GLY B 1 409 ? 42.056 -39.417 50.178 1.00 33.66 408 GLY B CA 1
ATOM 6949 C C . GLY B 1 409 ? 41.517 -38.669 48.972 1.00 29.66 408 GLY B C 1
ATOM 6950 O O . GLY B 1 409 ? 40.308 -38.613 48.758 1.00 31.36 408 GLY B O 1
ATOM 6951 N N . VAL B 1 410 ? 42.416 -38.105 48.172 1.00 28.10 409 VAL B N 1
ATOM 6952 C CA . VAL B 1 410 ? 42.025 -37.307 47.003 1.00 26.27 409 VAL B CA 1
ATOM 6953 C C . VAL B 1 410 ? 41.287 -38.115 45.927 1.00 30.22 409 VAL B C 1
ATOM 6954 O O . VAL B 1 410 ? 41.497 -39.329 45.799 1.00 29.98 409 VAL B O 1
ATOM 6958 N N . PHE B 1 411 ? 40.388 -37.443 45.201 1.00 28.58 410 PHE B N 1
ATOM 6959 C CA . PHE B 1 411 ? 39.751 -38.015 44.017 1.00 28.14 410 PHE B CA 1
ATOM 6960 C C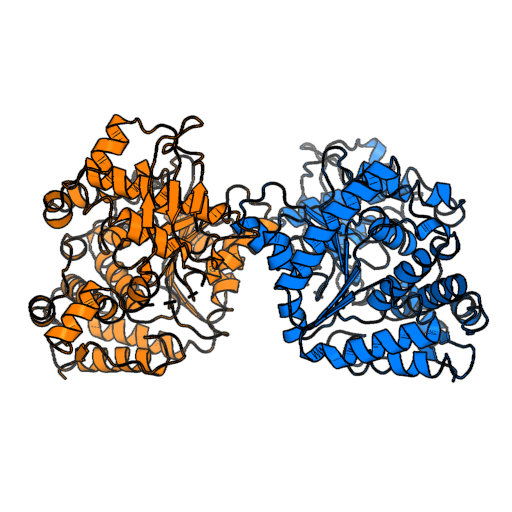 . PHE B 1 411 ? 40.808 -38.201 42.954 1.00 27.19 410 PHE B C 1
ATOM 6961 O O . PHE B 1 411 ? 41.694 -37.363 42.785 1.00 30.89 410 PHE B O 1
ATOM 6969 N N . THR B 1 412 ? 40.703 -39.299 42.228 1.00 27.86 411 THR B N 1
ATOM 6970 C CA . THR B 1 412 ? 41.553 -39.533 41.075 1.00 27.33 411 THR B CA 1
ATOM 6971 C C . THR B 1 412 ? 40.751 -39.215 39.823 1.00 27.01 411 THR B C 1
ATOM 6972 O O . THR B 1 412 ? 39.714 -39.828 39.562 1.00 26.70 411 THR B O 1
ATOM 6976 N N . ILE B 1 413 ? 41.221 -38.218 39.085 1.00 22.63 412 ILE B N 1
ATOM 6977 C CA . ILE B 1 413 ? 40.637 -37.838 37.809 1.00 27.57 412 ILE B CA 1
ATOM 6978 C C . ILE B 1 413 ? 41.596 -38.282 36.707 1.00 30.95 412 ILE B C 1
ATOM 6979 O O . ILE B 1 413 ? 42.773 -37.915 36.711 1.00 28.44 412 ILE B O 1
ATOM 6984 N N . HIS B 1 414 ? 41.097 -39.094 35.781 1.00 32.27 413 HIS B N 1
ATOM 6985 C CA . HIS B 1 414 ? 41.895 -39.519 34.634 1.00 35.42 413 HIS B CA 1
ATOM 6986 C C . HIS B 1 414 ? 41.136 -39.429 33.311 1.00 34.69 413 HIS B C 1
ATOM 6987 O O . HIS B 1 414 ? 39.909 -39.284 33.279 1.00 33.56 413 HIS B O 1
ATOM 6994 N N . GLY B 1 415 ? 41.892 -39.513 32.223 1.00 31.29 414 GLY B N 1
ATOM 6995 C CA . GLY B 1 415 ? 41.353 -39.422 30.879 1.00 33.34 414 GLY B CA 1
ATOM 6996 C C . GLY B 1 415 ? 42.494 -39.409 29.886 1.00 32.22 414 GLY B C 1
ATOM 6997 O O . GLY B 1 415 ? 43.592 -39.876 30.192 1.00 36.04 414 GLY B O 1
ATOM 6998 N N . GLU B 1 416 ? 42.230 -38.864 28.704 1.00 30.10 415 GLU B N 1
ATOM 6999 C CA . GLU B 1 416 ? 43.210 -38.789 27.626 1.00 28.95 415 GLU B CA 1
ATOM 7000 C C . GLU B 1 416 ? 44.318 -37.797 27.987 1.00 31.10 415 GLU B C 1
ATOM 7001 O O . GLU B 1 416 ? 44.040 -36.725 28.521 1.00 29.73 415 GLU B O 1
ATOM 7007 N N . GLN B 1 417 ? 45.562 -38.168 27.675 1.00 32.51 416 GLN B N 1
ATOM 7008 C CA . GLN B 1 417 ? 46.766 -37.437 28.100 1.00 35.60 416 GLN B CA 1
ATOM 7009 C C . GLN B 1 417 ? 46.743 -35.934 27.836 1.00 34.15 416 GLN B C 1
ATOM 7010 O O . GLN B 1 417 ? 47.007 -35.150 28.749 1.00 32.29 416 GLN B O 1
ATOM 7016 N N . SER B 1 418 ? 46.433 -35.540 26.602 1.00 32.41 417 SER B N 1
ATOM 7017 C CA . SER B 1 418 ? 46.487 -34.130 26.214 1.00 33.02 417 SER B CA 1
ATOM 7018 C C . SER B 1 418 ? 45.388 -33.315 26.896 1.00 31.81 417 SER B C 1
ATOM 7019 O O . SER B 1 418 ? 45.625 -32.182 27.301 1.00 30.85 417 SER B O 1
ATOM 7022 N N . LEU B 1 419 ? 44.207 -33.918 27.032 1.00 27.33 418 LEU B N 1
ATOM 7023 C CA A LEU B 1 419 ? 43.082 -33.306 27.734 0.50 27.67 418 LEU B CA 1
ATOM 7024 C CA B LEU B 1 419 ? 43.091 -33.294 27.740 0.50 27.29 418 LEU B CA 1
ATOM 7025 C C . LEU B 1 419 ? 43.374 -33.140 29.232 1.00 26.93 418 LEU B C 1
ATOM 7026 O O . LEU B 1 419 ? 43.095 -32.089 29.807 1.00 25.97 418 LEU B O 1
ATOM 7035 N N . MET B 1 420 ? 43.940 -34.174 29.855 1.00 24.52 419 MET B N 1
ATOM 7036 C CA . MET B 1 420 ? 44.275 -34.104 31.283 1.00 24.75 419 MET B CA 1
ATOM 7037 C C . MET B 1 420 ? 45.379 -33.100 31.583 1.00 27.16 419 MET B C 1
ATOM 7038 O O . MET B 1 420 ? 45.378 -32.476 32.643 1.00 25.42 419 MET B O 1
ATOM 7043 N N . LYS B 1 421 ? 46.296 -32.927 30.631 1.00 28.42 420 LYS B N 1
ATOM 7044 C CA . LYS B 1 421 ? 47.288 -31.858 30.688 1.00 29.75 420 LYS B CA 1
ATOM 7045 C C . LYS B 1 421 ? 46.665 -30.451 30.635 1.00 28.47 420 LYS B C 1
ATOM 7046 O O . LYS B 1 421 ? 47.146 -29.548 31.313 1.00 30.34 420 LYS B O 1
ATOM 7052 N N . ARG B 1 422 ? 45.612 -30.275 29.834 1.00 26.16 421 ARG B N 1
ATOM 7053 C CA . ARG B 1 422 ? 44.891 -28.996 29.748 1.00 24.00 421 ARG B CA 1
ATOM 7054 C C . ARG B 1 422 ? 44.122 -28.714 31.031 1.00 24.87 421 ARG B C 1
ATOM 7055 O O . ARG B 1 422 ? 44.087 -27.574 31.501 1.00 26.56 421 ARG B O 1
ATOM 7063 N N . LEU B 1 423 ? 43.495 -29.756 31.573 1.00 21.00 422 LEU B N 1
ATOM 7064 C CA . LEU B 1 423 ? 42.766 -29.665 32.834 1.00 22.75 422 LEU B CA 1
ATOM 7065 C C . LEU B 1 423 ? 43.686 -29.374 34.009 1.00 21.12 422 LEU B C 1
ATOM 7066 O O . LEU B 1 423 ? 43.345 -28.571 34.870 1.00 22.68 422 LEU B O 1
ATOM 7071 N N . ASP B 1 424 ? 44.840 -30.042 34.043 1.00 24.40 423 ASP B N 1
ATOM 7072 C CA . ASP B 1 424 ? 45.835 -29.821 35.091 1.00 25.10 423 ASP B CA 1
ATOM 7073 C C . ASP B 1 424 ? 46.315 -28.377 35.147 1.00 23.66 423 ASP B C 1
ATOM 7074 O O . ASP B 1 424 ? 46.494 -27.833 36.239 1.00 26.91 423 ASP B O 1
ATOM 7079 N N . GLU B 1 425 ? 46.497 -27.763 33.976 1.00 20.41 424 GLU B N 1
ATOM 7080 C CA . GLU B 1 425 ? 46.913 -26.368 33.880 1.00 27.04 424 GLU B CA 1
ATOM 7081 C C . GLU B 1 425 ? 45.806 -25.407 34.319 1.00 27.87 424 GLU B C 1
ATOM 7082 O O . GLU B 1 425 ? 46.080 -24.419 35.007 1.00 29.71 424 GLU B O 1
ATOM 7088 N N . LEU B 1 426 ? 44.569 -25.706 33.921 1.00 23.85 425 LEU B N 1
ATOM 7089 C CA . LEU B 1 426 ? 43.404 -24.902 34.313 1.00 21.72 425 LEU B CA 1
ATOM 7090 C C . LEU B 1 426 ? 43.229 -24.846 35.834 1.00 17.74 425 LEU B C 1
ATOM 7091 O O . LEU B 1 426 ? 43.058 -23.765 36.404 1.00 18.76 425 LEU B O 1
ATOM 7096 N N . LEU B 1 427 ? 43.305 -26.006 36.478 1.00 16.66 426 LEU B N 1
ATOM 7097 C CA . LEU B 1 427 ? 43.100 -26.121 37.925 1.00 16.04 426 LEU B CA 1
ATOM 7098 C C . LEU B 1 427 ? 44.252 -25.507 38.705 1.00 18.85 426 LEU B C 1
ATOM 7099 O O . LEU B 1 427 ? 44.034 -24.909 39.759 1.00 15.60 426 LEU B O 1
ATOM 7104 N N . ARG B 1 428 ? 45.466 -25.624 38.169 1.00 17.91 427 ARG B N 1
ATOM 7105 C CA . ARG B 1 428 ? 46.640 -24.966 38.772 1.00 23.90 427 ARG B CA 1
ATOM 7106 C C . ARG B 1 428 ? 46.505 -23.455 38.757 1.00 19.29 427 ARG B C 1
ATOM 7107 O O . ARG B 1 428 ? 46.841 -22.790 39.739 1.00 16.90 427 ARG B O 1
ATOM 7115 N N . ALA B 1 429 ? 45.987 -22.927 37.651 1.00 20.91 428 ALA B N 1
ATOM 7116 C CA . ALA B 1 429 ? 45.686 -21.504 37.529 1.00 22.53 428 ALA B CA 1
ATOM 7117 C C . ALA B 1 429 ? 44.636 -21.045 38.552 1.00 21.91 428 ALA B C 1
ATOM 7118 O O . ALA B 1 429 ? 44.747 -19.947 39.096 1.00 25.74 428 ALA B O 1
ATOM 7120 N N . PHE B 1 430 ? 43.639 -21.890 38.827 1.00 20.22 429 PHE B N 1
ATOM 7121 C CA . PHE B 1 430 ? 42.623 -21.593 39.851 1.00 18.27 429 PHE B CA 1
ATOM 7122 C C . PHE B 1 430 ? 43.255 -21.513 41.239 1.00 18.08 429 PHE B C 1
ATOM 7123 O O . PHE B 1 430 ? 42.981 -20.582 42.003 1.00 18.22 429 PHE B O 1
ATOM 7131 N N . VAL B 1 431 ? 44.102 -22.492 41.553 1.00 22.97 430 VAL B N 1
ATOM 7132 C CA . VAL B 1 431 ? 44.791 -22.534 42.843 1.00 21.35 430 VAL B CA 1
ATOM 7133 C C . VAL B 1 431 ? 45.699 -21.311 42.980 1.00 21.56 430 VAL B C 1
ATOM 7134 O O . VAL B 1 431 ? 45.625 -20.594 43.984 1.00 18.20 430 VAL B O 1
ATOM 7138 N N . GLU B 1 432 ? 46.500 -21.058 41.941 1.00 22.47 431 GLU B N 1
ATOM 7139 C CA . GLU B 1 432 ? 47.466 -19.952 41.910 1.00 25.79 431 GLU B CA 1
ATOM 7140 C C . GLU B 1 432 ? 46.834 -18.571 42.079 1.00 26.59 431 GLU B C 1
ATOM 7141 O O . GLU B 1 432 ? 47.426 -17.687 42.701 1.00 25.23 431 GLU B O 1
ATOM 7147 N N . GLN B 1 433 ? 45.632 -18.395 41.534 1.00 25.68 432 GLN B N 1
ATOM 7148 C CA . GLN B 1 433 ? 44.940 -17.113 41.590 1.00 23.41 432 GLN B CA 1
ATOM 7149 C C . GLN B 1 433 ? 44.071 -16.935 42.838 1.00 20.78 432 GLN B C 1
ATOM 7150 O O . GLN B 1 433 ? 43.398 -15.911 42.986 1.00 19.89 432 GLN B O 1
ATOM 7156 N N . GLY B 1 434 ? 44.119 -17.903 43.752 1.00 20.49 433 GLY B N 1
ATOM 7157 C CA . GLY B 1 434 ? 43.351 -17.840 45.006 1.00 19.91 433 GLY B CA 1
ATOM 7158 C C . GLY B 1 434 ? 41.874 -18.159 44.826 1.00 23.05 433 GLY B C 1
ATOM 7159 O O . GLY B 1 434 ? 41.049 -17.797 45.677 1.00 21.90 433 GLY B O 1
ATOM 7160 N N . ARG B 1 435 ? 41.543 -18.866 43.741 1.00 17.65 434 ARG B N 1
ATOM 7161 C CA . ARG B 1 435 ? 40.134 -19.110 43.367 1.00 15.82 434 ARG B CA 1
ATOM 7162 C C . ARG B 1 435 ? 39.507 -20.335 44.027 1.00 21.28 434 ARG B C 1
ATOM 7163 O O . ARG B 1 435 ? 38.283 -20.492 44.015 1.00 22.51 434 ARG B O 1
ATOM 7171 N N . MET B 1 436 ? 40.332 -21.197 44.614 1.00 20.97 435 MET B N 1
ATOM 7172 C CA . MET B 1 436 ? 39.815 -22.439 45.185 1.00 20.89 435 MET B CA 1
ATOM 7173 C C . MET B 1 436 ? 39.360 -22.297 46.631 1.00 23.68 435 MET B C 1
ATOM 7174 O O . MET B 1 436 ? 38.531 -23.079 47.110 1.00 27.18 435 MET B O 1
ATOM 7179 N N . LYS B 1 437 ? 39.892 -21.287 47.313 1.00 24.23 436 LYS B N 1
ATOM 7180 C CA . LYS B 1 437 ? 39.678 -21.117 48.750 1.00 24.52 436 LYS B CA 1
ATOM 7181 C C . LYS B 1 437 ? 39.898 -19.650 49.119 1.00 25.20 436 LYS B C 1
ATOM 7182 O O . LYS B 1 437 ? 40.748 -18.982 48.531 1.00 26.88 436 LYS B O 1
ATOM 7188 N N . LEU B 1 438 ? 39.115 -19.163 50.079 1.00 26.06 437 LEU B N 1
ATOM 7189 C CA . LEU B 1 438 ? 39.264 -17.813 50.631 1.00 33.12 437 LEU B CA 1
ATOM 7190 C C . LEU B 1 438 ? 40.627 -17.652 51.330 1.00 35.36 437 LEU B C 1
ATOM 7191 O O . LEU B 1 438 ? 41.207 -18.649 51.776 1.00 32.45 437 LEU B O 1
ATOM 7196 N N . PRO B 1 439 ? 41.154 -16.407 51.408 1.00 39.18 438 PRO B N 1
ATOM 7197 C CA . PRO B 1 439 ? 42.463 -16.187 52.047 1.00 43.65 438 PRO B CA 1
ATOM 7198 C C . PRO B 1 439 ? 42.468 -16.525 53.540 1.00 45.55 438 PRO B C 1
ATOM 7199 O O . PRO B 1 439 ? 41.415 -16.484 54.189 1.00 49.18 438 PRO B O 1
ATOM 7203 N N . GLY B 1 440 ? 43.641 -16.871 54.066 1.00 47.10 439 GLY B N 1
ATOM 7204 C CA . GLY B 1 440 ? 43.794 -17.123 55.498 1.00 47.92 439 GLY B CA 1
ATOM 7205 C C . GLY B 1 440 ? 44.371 -18.474 55.884 1.00 48.75 439 GLY B C 1
ATOM 7206 O O . GLY B 1 440 ? 44.853 -18.638 57.007 1.00 49.26 439 GLY B O 1
ATOM 7207 N N . SER B 1 441 ? 44.302 -19.441 54.965 1.00 44.92 440 SER B N 1
ATOM 7208 C CA . SER B 1 441 ? 44.882 -20.777 55.160 1.00 39.89 440 SER B CA 1
ATOM 7209 C C . SER B 1 441 ? 45.225 -21.403 53.809 1.00 39.88 440 SER B C 1
ATOM 7210 O O . SER B 1 441 ? 44.764 -20.930 52.769 1.00 40.85 440 SER B O 1
ATOM 7213 N N . VAL B 1 442 ? 46.038 -22.456 53.825 1.00 34.74 441 VAL B N 1
ATOM 7214 C CA . VAL B 1 442 ? 46.450 -23.122 52.591 1.00 30.73 441 VAL B CA 1
ATOM 7215 C C . VAL B 1 442 ? 45.307 -23.932 51.983 1.00 26.67 441 VAL B C 1
ATOM 7216 O O . VAL B 1 442 ? 44.449 -24.470 52.699 1.00 25.29 441 VAL B O 1
ATOM 7220 N N . TYR B 1 443 ? 45.296 -23.995 50.657 1.00 22.49 442 TYR B N 1
ATOM 7221 C CA . TYR B 1 443 ? 44.406 -24.907 49.956 1.00 24.45 442 TYR B CA 1
ATOM 7222 C C . TYR B 1 443 ? 45.135 -26.216 49.647 1.00 25.24 442 TYR B C 1
ATOM 7223 O O . TYR B 1 443 ? 46.179 -26.221 48.993 1.00 24.03 442 TYR B O 1
ATOM 7232 N N . ASN B 1 444 ? 44.588 -27.324 50.137 1.00 30.24 443 ASN B N 1
ATOM 7233 C CA . ASN B 1 444 ? 45.102 -28.642 49.787 1.00 26.84 443 ASN B CA 1
ATOM 7234 C C . ASN B 1 444 ? 44.119 -29.272 48.825 1.00 25.67 443 ASN B C 1
ATOM 7235 O O . ASN B 1 444 ? 42.975 -29.529 49.209 1.00 19.35 443 ASN B O 1
ATOM 7240 N N . PRO B 1 445 ? 44.548 -29.507 47.570 1.00 24.64 444 PRO B N 1
ATOM 7241 C CA . PRO B 1 445 ? 43.673 -30.070 46.535 1.00 26.86 444 PRO B CA 1
ATOM 7242 C C . PRO B 1 445 ? 42.981 -31.363 46.969 1.00 24.98 444 PRO B C 1
ATOM 7243 O O . PRO B 1 445 ? 43.586 -32.205 47.634 1.00 22.66 444 PRO B O 1
ATOM 7247 N N . CYS B 1 446 ? 41.703 -31.488 46.625 1.00 25.02 445 CYS B N 1
ATOM 7248 C CA . CYS B 1 446 ? 40.926 -32.673 46.952 1.00 22.75 445 CYS B CA 1
ATOM 7249 C C . CYS B 1 446 ? 40.956 -33.675 45.797 1.00 21.47 445 CYS B C 1
ATOM 7250 O O . CYS B 1 446 ? 40.224 -34.664 45.803 1.00 25.99 445 CYS B O 1
ATOM 7253 N N . TYR B 1 447 ? 41.814 -33.408 44.818 1.00 24.25 446 TYR B N 1
ATOM 7254 C CA . TYR B 1 447 ? 41.876 -34.163 43.569 1.00 22.55 446 TYR B CA 1
ATOM 7255 C C . TYR B 1 447 ? 43.335 -34.355 43.171 1.00 26.68 446 TYR B C 1
ATOM 7256 O O . TYR B 1 447 ? 44.213 -33.611 43.618 1.00 24.55 446 TYR B O 1
ATOM 7265 N N . LYS B 1 448 ? 43.570 -35.343 42.315 1.00 27.24 447 LYS B N 1
ATOM 7266 C CA . LYS B 1 448 ? 44.784 -35.419 41.513 1.00 27.60 447 LYS B CA 1
ATOM 7267 C C . LYS B 1 448 ? 44.380 -35.735 40.086 1.00 27.64 447 LYS B C 1
ATOM 7268 O O . LYS B 1 448 ? 43.547 -36.614 39.839 1.00 27.17 447 LYS B O 1
ATOM 7274 N N . VAL B 1 449 ? 44.954 -34.982 39.159 1.00 28.17 448 VAL B N 1
ATOM 7275 C CA . VAL B 1 449 ? 44.765 -35.205 37.741 1.00 33.77 448 VAL B CA 1
ATOM 7276 C C . VAL B 1 449 ? 45.868 -36.162 37.289 1.00 36.89 448 VAL B C 1
ATOM 7277 O O . VAL B 1 449 ? 47.049 -35.902 37.524 1.00 34.54 448 VAL B O 1
ATOM 7281 N N . ILE B 1 450 ? 45.478 -37.286 36.686 1.00 37.72 449 ILE B N 1
ATOM 7282 C CA . ILE B 1 450 ? 46.451 -38.274 36.200 1.00 39.52 449 ILE B CA 1
ATOM 7283 C C . ILE B 1 450 ? 46.876 -37.917 34.780 1.00 39.36 449 ILE B C 1
ATOM 7284 O O . ILE B 1 450 ? 46.133 -38.143 33.823 1.00 40.45 449 ILE B O 1
ATOM 7289 N N . THR B 1 451 ? 48.073 -37.339 34.674 1.00 42.58 450 THR B N 1
ATOM 7290 C CA . THR B 1 451 ? 48.629 -36.850 33.410 1.00 45.21 450 THR B CA 1
ATOM 7291 C C . THR B 1 451 ? 49.418 -37.935 32.670 1.00 47.19 450 THR B C 1
ATOM 7292 O O . THR B 1 451 ? 49.379 -38.019 31.438 1.00 46.53 450 THR B O 1
#

Solvent-accessible surface area: 36273 Å² total; per-residue (Å²): 90,106,17,46,12,60,9,136,34,95,14,48,154,31,50,70,116,74,4,97,126,11,83,40,105,102,40,64,159,34,38,95,59,1,18,41,1,0,0,0,1,3,22,34,81,49,3,21,101,38,45,104,79,62,149,114,1,60,5,36,0,43,130,112,187,238,30,12,46,4,14,0,57,81,13,1,116,96,1,24,30,105,57,133,23,8,52,0,10,39,62,3,1,29,18,0,6,73,2,7,27,18,19,37,121,131,42,63,125,86,59,25,60,122,21,91,36,62,58,1,11,97,1,0,32,23,1,0,132,55,12,184,6,26,85,101,182,72,94,10,28,5,0,0,0,2,4,4,39,7,34,94,132,105,12,36,121,11,2,55,43,0,0,48,49,0,0,17,40,36,9,10,0,0,0,2,2,6,40,8,0,13,57,0,0,2,52,6,0,13,19,0,6,29,24,27,60,53,174,67,13,22,21,2,0,0,0,8,34,29,4,1,9,15,23,20,0,29,10,6,3,54,33,4,1,6,1,28,25,19,4,3,10,2,1,0,0,1,9,8,0,12,0,0,0,1,2,2,0,5,7,28,8,5,6,14,2,1,0,2,0,0,3,9,32,24,94,78,4,119,140,26,32,22,25,5,4,0,0,0,10,61,82,1,131,108,21,2,104,54,8,24,104,6,0,15,50,2,0,10,85,104,0,88,152,49,20,106,56,14,26,87,61,26,48,25,0,0,75,64,0,73,55,8,12,65,45,0,48,82,15,0,121,104,29,74,22,19,46,69,0,1,88,51,6,81,2,40,85,74,3,3,62,35,30,62,30,35,37,138,50,1,33,73,13,75,1,74,44,124,38,76,70,43,134,0,0,1,15,0,0,26,1,0,6,0,1,15,3,5,31,24,24,52,118,1,23,136,35,34,194,140,92,36,62,1,52,0,70,38,48,109,62,5,0,106,78,1,41,96,14,2,141,34,4,53,150,84,34,17,9,80,88,125,86,78,115,39,108,60,4,22,131,14,77,81,96,105,20,48,15,57,8,129,36,100,12,48,156,34,52,63,128,62,3,99,116,11,78,40,104,108,42,58,164,36,34,100,59,0,13,34,1,0,0,1,1,2,26,38,86,54,2,18,87,40,45,96,84,60,156,116,2,77,6,36,0,39,122,107,187,225,30,12,45,3,12,0,53,84,14,1,150,102,0,34,23,93,69,130,19,9,48,0,8,37,64,3,0,24,16,0,6,78,3,7,25,29,16,36,112,134,40,59,122,93,55,20,60,126,18,89,37,65,56,1,10,99,1,0,32,8,1,0,131,58,12,190,6,25,83,96,181,63,98,12,21,6,0,0,0,3,4,4,35,8,35,92,129,86,14,46,94,12,2,64,70,0,0,49,53,0,0,18,46,34,10,11,0,0,0,3,1,4,40,10,0,14,49,0,0,2,53,6,0,15,19,0,6,33,26,28,59,54,176,63,10,13,20,1,0,0,0,9,30,30,4,0,8,16,26,22,0,24,9,5,2,55,30,2,1,7,0,31,25,19,8,4,10,3,2,0,0,1,9,7,0,8,0,0,0,1,3,2,0,6,5,28,9,6,8,16,2,1,0,1,0,1,3,12,23,33,94,76,3,108,140,25,30,18,29,6,5,0,0,0,9,63,81,3,130,108,24,2,106,56,10,28,106,6,0,23,48,4,0,13,83,103,0,86,150,38,21,106,54,15,29,87,59,27,49,28,0,2,70,62,0,68,54,7,14,66,49,0,50,81,17,0,125,104,27,77,17,22,49,67,0,0,90,48,5,82,5,57,76,40,6,5,59,33,36,63,34,40,30,148,61,2,35,73,15,65,1,64,48,134,24,98,62,52,84,0,0,1,2,0,0,23,2,1,6,0,1,16,2,7,28,17,26,49,126,2,23,137,31,33,178,145,86,34,67,0,54,1,72,35,59,115,60,6,0,101,75,2,28,104,16,1,159,35,3,55,142,82,35,16,9,87,92,126,85,76,113,39,109,61,4,23,130,10,82,88

CATH classification: 3.30.1850.10 (+1 more: 3.40.50.450)